Protein AF-A0A1V5X8G9-F1 (afdb_monomer_lite)

Sequence (886 aa):
MPLLCPLPVPSSWVQSHGIITTSDMFFQEHLAWRRLPDGRTIAVTLLYYRRDDAPSDRTTVVTVFDRSFAIERLLALTDLTQEMTTGFLESFDPAIGPGGELVFCTTCDRVFVLDATWERPVASYDPKSGASGCSRLTSFSSGRLVALRGENELCIASASPSTLAAGLPPLVSVVRAYQDKSGQPSLAPFDRGSRGYVGELSTLGDDRILLPLLSWPTKSGASGTVSYCVLDEAGAQVGGLALWRGDDPTLPRRYPHTRCLGHPQLDGWVMRTQGAWYVFDRDGSRAVLRLGMAEDPRFKPLAPFLLFGIGHAGELVLLRPDHHTLLVSEPIAHPQDIEPALIAMAEVYTKSFTLAKKAVDWSGRAFVAKATPIAAVAPPKAEAKPKKTRAPKEATSPATVAASAAPEQGPATTLEALCQRPRDRDLLALLAAELTAKGDPHGRYIDVVCQLERLDLDDPARPALVKQRLSLEEQHLAAWLAQWNTPHDLFRPGDMVGGFPNGVFLNKLPKDVDGLGAQLAKLPIAELHLYGLKIRDLEMVFPMPTFRHVTTLSISGTPSTKLERKLVTRFAEIVPPRLEDLAMRGVIAPGTDLRALLDQATALRSLRLSECDIDDVKLGEMAESPTARRIHGLHLEGNPLRALPALHRWAALQELNLVGCSIDDRVEDSPATEHGLSVLNLGGHGTLGAGGMAWLAATFPRLVSLALPRRLGADAIPALRPFQGTLEKLEADLLFADSVQGLVSDFLPRATRLRELCLGTVTGEVLSAALSAASLTFLDLRGGATDETLQVLASHKGAASLTRVHLTGSFTDAGLDALAHSQRLGRVRDMQLYADTYTEEGVRRLVSCEALASLRRLRLLTSAMADPCRLSVEEKVEVRGRYEPF

Secondary structure (DSSP, 8-state):
--EEEE-PEEHHHHHHH-----TT--TTSSEEEEE-TTS-EEEEEEEEE--TTS--EEEEEEEEE-TTS-EEEEEE-HHHHHHH-SS------PEEPTTS-EEEE-TTS-EEEE-TTSSSEEEEE-GGGTS---SEEEE-TTS-EEEEETTTEEEEES---S-STT----EEEEEEPEE-TTS-EESS---TTEEEEE---EEETTTEEEEEEEEEESSTTPPPEEEEEEE-TTS-EEEE----TTT-TTS-SSS----EEEEGGGTEEEEE-SSEEEEEETTSSSEEEEEETTT-GGGGGGTT-EEEEE-SSS-EEEEEGGGTEEEE-S--SSGGGHHHHHHHHHHHHHHHHHHHHHHSEE-SSSEEE--------------------------------PPPP-PPPPPSSHHHHHHTSTT-HHHHHHHHHHHHHTT-HHHHHHHHHHHHTTS-TT-TTHHHHHHHHHHHHHHHHHHHHHHHT--GGGS-TT--GGGS--EEEESS--S-HHHHHHHHTTS---EEEEES--HHHHHHHTT-GGGGG-SEEEEE--TT--B-HHHHHHHHTT--TT--EEEEES-BPTT---HHHHHH-TT--EEE-TTS---HHHHHHHHTSGGGGG-SEEE-TT------TTGGG-TT--EEE-TT---BTTPPSS-SS-----EEE--SS-B--HHHHHHHHHH-TT-SEEE--TT--TTTGGGGGGGGGT-SEEEETTS-HHHHHHIIIIIGGG-TT--EEEE-S--HHHHHHHHHH---SEEEEEEEE-HHHHHHHHH-GGGGG-SEEEEEE---HHHHHHHHT-SS-TT--EEEEE-SS--HHHHHHHHT-GGGTT--EEEEE-TT-S-GGG----TT-EEEE-----

Radius of gyration: 32.77 Å; chains: 1; bounding box: 84×88×81 Å

Foldseek 3Di:
DKDKFFPADAVVVCVPQNDPPDLPPPQQAEWEKDADPVQKIKIWDWDWDDDPQFDIQIWIKIFIADNVRDGPDIDIPRVVVVVQPPDDFRHWYWAQALLRWTWTAHCQLKIWTDHNVNPDTLDIDHVVVVQARFSDWYAAPNSWIWTHRPQFFTWTAPDRDNDCSVHGGDTDTLDGFDQDPVRDGHPADDDPAKDKGWDDWEDAHHFKIKIKIKIGGNDPDFFIDIWIFIATPSRHTLATAPDDCPPDVQPDSDDDQKDWYHQHLACWIWIDTLFWTFTAHNNNHDTPDIDGCPVDPLLVLCNQWGQHDAGSQGWGWIDRPQANMIITFDHDNYPVVVVVRSSVSSVVVVVVSVVVCVVFPDSVGRTHDDDDDDDDDDDDDDDDDDDDDDDDDDDDDDDDDDDDDDDDDDDPDLLLVCLLAVPDVVSLLVVLVVCVVVVHCLSVLLVLLVVLVVDDPPDPCNVVSVVVNVVSCVPPVVVVCVVLVDDPVQADDPCQRSHFNAEGADADDDPCLVVVLVSSSSTNHQYYAYEADAPVVVVSNLPRPSQLRHQEYAHEHDCRQEQAQVNLLVCLVRHNQNHAYYHYALRYDPPHANLSNLLSNQNYAEDHQENRQDEQVSLQSNLPHLNLCRHQEYHYAQYQYQERPSVVSNQNHAYYHHANYAHALPHDDAQPDAHAYAYYEHEEDDNYEQNVLLRCCRNHLAYQEYEDYLEYDLRNLVSCQSCLDHYQYYHAQSYDANNLVSCLPPRQQSSANHAYYEHHADALVSLLSNLVRYLYQEYAYHHHDELRVLLSCQERQSVQNHQEYEDAYAYELSSLVSNLNGPRNCNHAYYEDHHQHYDPVSVLSNVPGPSPQNYAEYEYAYPHDPDQVPSCNDPRHHYDDDPPRD

pLDDT: mean 75.91, std 18.17, range [22.28, 97.44]

Structure (mmCIF, N/CA/C/O backbone):
data_AF-A0A1V5X8G9-F1
#
_entry.id   AF-A0A1V5X8G9-F1
#
loop_
_atom_site.group_PDB
_atom_site.id
_atom_site.type_symbol
_atom_site.label_atom_id
_atom_site.label_alt_id
_atom_site.label_comp_id
_atom_site.label_asym_id
_atom_site.label_entity_id
_atom_site.label_seq_id
_atom_site.pdbx_PDB_ins_code
_atom_site.Cartn_x
_atom_site.Cartn_y
_atom_site.Cartn_z
_atom_site.occupancy
_atom_site.B_iso_or_equiv
_atom_site.auth_seq_id
_atom_site.auth_comp_id
_atom_site.auth_asym_id
_atom_site.auth_atom_id
_atom_site.pdbx_PDB_model_num
ATOM 1 N N . MET A 1 1 ? 10.030 43.047 -12.756 1.00 67.06 1 MET A N 1
ATOM 2 C CA . MET A 1 1 ? 9.583 42.805 -11.367 1.00 67.06 1 MET A CA 1
ATOM 3 C C . MET A 1 1 ? 9.446 41.312 -11.147 1.00 67.06 1 MET A C 1
ATOM 5 O O . MET A 1 1 ? 9.056 40.645 -12.101 1.00 67.06 1 MET A O 1
ATOM 9 N N . PRO A 1 2 ? 9.700 40.798 -9.930 1.00 76.88 2 PRO A N 1
ATOM 10 C CA . PRO A 1 2 ? 9.493 39.389 -9.611 1.00 76.88 2 PRO A CA 1
ATOM 11 C C . PRO A 1 2 ? 8.052 38.935 -9.869 1.00 76.88 2 PRO A C 1
ATOM 13 O O . PRO A 1 2 ? 7.104 39.646 -9.519 1.00 76.88 2 PRO A O 1
ATOM 16 N N . LEU A 1 3 ? 7.886 37.744 -10.444 1.00 81.44 3 LEU A N 1
ATOM 17 C CA . LEU A 1 3 ? 6.588 37.204 -10.855 1.00 81.44 3 LEU A CA 1
ATOM 18 C C . LEU A 1 3 ? 6.252 35.922 -10.085 1.00 81.44 3 LEU A C 1
ATOM 20 O O . LEU A 1 3 ? 7.107 35.061 -9.895 1.00 81.44 3 LEU A O 1
ATOM 24 N N . LEU A 1 4 ? 4.995 35.783 -9.656 1.00 79.94 4 LEU A N 1
ATOM 25 C CA . LEU A 1 4 ? 4.482 34.574 -9.010 1.00 79.94 4 LEU A CA 1
ATOM 26 C C . LEU A 1 4 ? 3.577 33.813 -9.984 1.00 79.94 4 LEU A C 1
ATOM 28 O O . LEU A 1 4 ? 2.459 34.254 -10.252 1.00 79.94 4 LEU A O 1
ATOM 32 N N . CYS A 1 5 ? 4.042 32.663 -10.461 1.00 75.19 5 CYS A N 1
ATOM 33 C CA . CYS A 1 5 ? 3.315 31.810 -11.396 1.00 75.19 5 CYS A CA 1
ATOM 34 C C . CYS A 1 5 ? 2.768 30.581 -10.652 1.00 75.19 5 CYS A C 1
ATOM 36 O O . CYS A 1 5 ? 3.558 29.840 -10.061 1.00 75.19 5 CYS A O 1
ATOM 38 N N . PRO A 1 6 ? 1.451 30.318 -10.646 1.00 72.75 6 PRO A N 1
ATOM 39 C CA . PRO A 1 6 ? 0.944 29.020 -10.216 1.00 72.75 6 PRO A CA 1
ATOM 40 C C . PRO A 1 6 ? 1.344 27.932 -11.226 1.00 72.75 6 PRO A C 1
ATOM 42 O O . PRO A 1 6 ? 1.477 28.209 -12.416 1.00 72.75 6 PRO A O 1
ATOM 45 N N . LEU A 1 7 ? 1.471 26.690 -10.761 1.00 72.88 7 LEU A N 1
ATOM 46 C CA . LEU A 1 7 ? 1.471 25.480 -11.590 1.00 72.88 7 LEU A CA 1
ATOM 47 C C . LEU A 1 7 ? 0.077 24.837 -11.462 1.00 72.88 7 LEU A C 1
ATOM 49 O O . LEU A 1 7 ? -0.167 24.113 -10.494 1.00 72.88 7 LEU A O 1
ATOM 53 N N . PRO A 1 8 ? -0.887 25.177 -12.340 1.00 69.12 8 PRO A N 1
ATOM 54 C CA . PRO A 1 8 ? -2.271 24.755 -12.177 1.00 69.12 8 PRO A CA 1
ATOM 55 C C . PRO A 1 8 ? -2.512 23.332 -12.690 1.00 69.12 8 PRO A C 1
ATOM 57 O O . PRO A 1 8 ? -1.937 22.900 -13.687 1.00 69.12 8 PRO A O 1
ATOM 60 N N . VAL A 1 9 ? -3.447 22.628 -12.052 1.00 66.19 9 VAL A N 1
ATOM 61 C CA . VAL A 1 9 ? -3.935 21.322 -12.526 1.00 66.19 9 VAL A CA 1
ATOM 62 C C . VAL A 1 9 ? -5.069 21.530 -13.552 1.00 66.19 9 VAL A C 1
ATOM 64 O O . VAL A 1 9 ? -5.910 22.414 -13.333 1.00 66.19 9 VAL A O 1
ATOM 67 N N . PRO A 1 10 ? -5.148 20.739 -14.646 1.00 65.38 10 PRO A N 1
ATOM 68 C CA . PRO A 1 10 ? -6.272 20.780 -15.584 1.00 65.38 10 PRO A CA 1
ATOM 69 C C . PRO A 1 10 ? -7.623 20.530 -14.898 1.00 65.38 10 PRO A C 1
ATOM 71 O O . PRO A 1 10 ? -7.774 19.580 -14.130 1.00 65.38 10 PRO A O 1
ATOM 74 N N . SER A 1 11 ? -8.637 21.345 -15.202 1.00 62.12 11 SER A N 1
ATOM 75 C CA . SER A 1 11 ? -9.974 21.215 -14.597 1.00 62.12 11 SER A CA 1
ATOM 76 C C . SER A 1 11 ? -10.679 19.900 -14.941 1.00 62.12 11 SER A C 1
ATOM 78 O O . SER A 1 11 ? -11.420 19.389 -14.108 1.00 62.12 11 SER A O 1
ATOM 80 N N . SER A 1 12 ? -10.406 19.312 -16.108 1.00 56.28 12 SER A N 1
ATOM 81 C CA . SER A 1 12 ? -10.884 17.974 -16.484 1.00 56.28 12 SER A CA 1
ATOM 82 C C . SER A 1 12 ? -10.376 16.888 -15.529 1.00 56.28 12 SER A C 1
ATOM 84 O O . SER A 1 12 ? -11.156 16.059 -15.062 1.00 56.28 12 SER A O 1
ATOM 86 N N . TRP A 1 13 ? -9.088 16.931 -15.172 1.00 58.41 13 TRP A N 1
ATOM 87 C CA . TRP A 1 13 ? -8.468 16.011 -14.210 1.00 58.41 13 TRP A CA 1
ATOM 88 C C . TRP A 1 13 ? -9.066 16.178 -12.804 1.00 58.41 13 TRP A C 1
ATOM 90 O O . TRP A 1 13 ? -9.413 15.210 -12.130 1.00 58.41 13 TRP A O 1
ATOM 100 N N . VAL A 1 14 ? -9.275 17.436 -12.402 1.00 57.34 14 VAL A N 1
ATOM 101 C CA . VAL A 1 14 ? -9.920 17.817 -11.135 1.00 57.34 14 VAL A CA 1
ATOM 102 C C . VAL A 1 14 ? -11.366 17.324 -11.038 1.00 57.34 14 VAL A C 1
ATOM 104 O O . VAL A 1 14 ? -11.785 16.906 -9.962 1.00 57.34 14 VAL A O 1
ATOM 107 N N . GLN A 1 15 ? -12.127 17.367 -12.134 1.00 54.84 15 GLN A N 1
ATOM 108 C CA . GLN A 1 15 ? -13.530 16.940 -12.173 1.00 54.84 15 GLN A CA 1
ATOM 109 C C . GLN A 1 15 ? -13.700 15.416 -12.214 1.00 54.84 15 GLN A C 1
ATOM 111 O O . GLN A 1 15 ? -14.683 14.913 -11.680 1.00 54.84 15 GLN A O 1
ATOM 116 N N . SER A 1 16 ? -12.757 14.690 -12.820 1.00 50.47 16 SER A N 1
ATOM 117 C CA . SER A 1 16 ? -12.803 13.223 -12.936 1.00 50.47 16 SER A CA 1
ATOM 118 C C . SER A 1 16 ? -12.321 12.498 -11.674 1.00 50.47 16 SER A C 1
ATOM 120 O O . SER A 1 16 ? -12.931 11.506 -11.286 1.00 50.47 16 SER A O 1
ATOM 122 N N . HIS A 1 17 ? -11.279 13.002 -11.004 1.00 48.50 17 HIS A N 1
ATOM 123 C CA . HIS A 1 17 ? -10.657 12.318 -9.857 1.00 48.50 17 HIS A CA 1
ATOM 124 C C . HIS A 1 17 ? -10.921 13.017 -8.507 1.00 48.50 17 HIS A C 1
ATOM 126 O O . HIS A 1 17 ? -10.899 12.384 -7.449 1.00 48.50 17 HIS A O 1
ATOM 132 N N . GLY A 1 18 ? -11.196 14.326 -8.511 1.00 47.38 18 GLY A N 1
ATOM 133 C CA . GLY A 1 18 ? -11.202 15.148 -7.298 1.00 47.38 18 GLY A CA 1
ATOM 134 C C . GLY A 1 18 ? -9.786 15.465 -6.794 1.00 47.38 18 GLY A C 1
ATOM 135 O O . GLY A 1 18 ? -8.809 14.802 -7.136 1.00 47.38 18 GLY A O 1
ATOM 136 N N . ILE A 1 19 ? -9.636 16.513 -5.978 1.00 41.44 19 ILE A N 1
ATOM 137 C CA . ILE A 1 19 ? -8.309 16.954 -5.510 1.00 41.44 19 ILE A CA 1
ATOM 138 C C . ILE A 1 19 ? -8.005 16.390 -4.121 1.00 41.44 19 ILE A C 1
ATOM 140 O O . ILE A 1 19 ? -8.347 16.997 -3.106 1.00 41.44 19 ILE A O 1
ATOM 144 N N . ILE A 1 20 ? -7.256 15.286 -4.088 1.00 41.44 20 ILE A N 1
ATOM 145 C CA . ILE A 1 20 ? -6.489 14.854 -2.910 1.00 41.44 20 ILE A CA 1
ATOM 146 C C . ILE A 1 20 ? -5.007 15.154 -3.162 1.00 41.44 20 ILE A C 1
ATOM 148 O O . ILE A 1 20 ? -4.189 14.279 -3.420 1.00 41.44 20 ILE A O 1
ATOM 152 N N . THR A 1 21 ? -4.651 16.435 -3.082 1.00 39.28 21 THR A N 1
ATOM 153 C CA . THR A 1 21 ? -3.257 16.847 -2.860 1.00 39.28 21 THR A CA 1
ATOM 154 C C . THR A 1 21 ? -2.935 16.566 -1.399 1.00 39.28 21 THR A C 1
ATOM 156 O O . THR A 1 21 ? -3.460 17.250 -0.522 1.00 39.28 21 THR A O 1
ATOM 159 N N . THR A 1 22 ? -2.146 15.543 -1.082 1.00 33.41 22 THR A N 1
ATOM 160 C CA . THR A 1 22 ? -1.663 15.352 0.296 1.00 33.41 22 THR A CA 1
ATOM 161 C C . THR A 1 22 ? -0.616 16.414 0.643 1.00 33.41 22 THR A C 1
ATOM 163 O O . THR A 1 22 ? 0.022 16.992 -0.233 1.00 33.41 22 THR A O 1
ATOM 166 N N . SER A 1 23 ? -0.402 16.664 1.938 1.00 33.16 23 SER A N 1
ATOM 167 C CA . SER A 1 23 ? 0.771 17.418 2.423 1.00 33.16 23 SER A CA 1
ATOM 168 C C . SER A 1 23 ? 2.094 16.676 2.200 1.00 33.16 23 SER A C 1
ATOM 170 O O . SER A 1 23 ? 3.159 17.221 2.468 1.00 33.16 23 SER A O 1
ATOM 172 N N . ASP A 1 24 ? 2.003 15.441 1.713 1.00 29.50 24 ASP A N 1
ATOM 173 C CA . ASP A 1 24 ? 3.062 14.442 1.666 1.00 29.50 24 ASP A CA 1
ATOM 174 C C . ASP A 1 24 ? 3.451 14.138 0.205 1.00 29.50 24 ASP A C 1
ATOM 176 O O . ASP A 1 24 ? 4.032 13.098 -0.093 1.00 29.50 24 ASP A O 1
ATOM 180 N N . MET A 1 25 ? 3.096 15.026 -0.735 1.00 36.12 25 MET A N 1
ATOM 181 C CA . MET A 1 25 ? 3.535 14.921 -2.126 1.00 36.12 25 MET A CA 1
ATOM 182 C C . MET A 1 25 ? 5.029 15.252 -2.229 1.00 36.12 25 MET A C 1
ATOM 184 O O . MET A 1 25 ? 5.435 16.401 -2.051 1.00 36.12 25 MET A O 1
ATOM 188 N N . PHE A 1 26 ? 5.828 14.235 -2.565 1.00 33.53 26 PHE A N 1
ATOM 189 C CA . PHE A 1 26 ? 7.282 14.276 -2.774 1.00 33.53 26 PHE A CA 1
ATOM 190 C C . PHE A 1 26 ? 7.679 15.088 -4.030 1.00 33.53 26 PHE A C 1
ATOM 192 O O . PHE A 1 26 ? 8.326 14.602 -4.954 1.00 33.53 26 PHE A O 1
ATOM 199 N N . PHE A 1 27 ? 7.335 16.376 -4.067 1.00 39.59 27 PHE A N 1
ATOM 200 C CA . PHE A 1 27 ? 7.661 17.311 -5.156 1.00 39.59 27 PHE A CA 1
ATOM 201 C C . PHE A 1 27 ? 9.150 17.705 -5.239 1.00 39.59 27 PHE A C 1
ATOM 203 O O . PHE A 1 27 ? 9.500 18.717 -5.843 1.00 39.59 27 PHE A O 1
ATOM 210 N N . GLN A 1 28 ? 10.034 16.917 -4.629 1.00 38.81 28 GLN A N 1
ATOM 211 C CA . GLN A 1 28 ? 11.476 17.148 -4.609 1.00 38.81 28 GLN A CA 1
ATOM 212 C C . GLN A 1 28 ? 12.224 16.331 -5.680 1.00 38.81 28 GLN A C 1
ATOM 214 O O . GLN A 1 28 ? 13.377 16.649 -5.947 1.00 38.81 28 GLN A O 1
ATOM 219 N N . GLU A 1 29 ? 11.584 15.328 -6.306 1.00 40.12 29 GLU A N 1
ATOM 220 C CA . GLU A 1 29 ? 12.278 14.313 -7.133 1.00 40.12 29 GLU A CA 1
ATOM 221 C C . GLU A 1 29 ? 11.676 14.103 -8.548 1.00 40.12 29 GLU A C 1
ATOM 223 O O . GLU A 1 29 ? 12.280 13.441 -9.395 1.00 40.12 29 GLU A O 1
ATOM 228 N N . HIS A 1 30 ? 10.502 14.679 -8.853 1.00 49.31 30 HIS A N 1
ATOM 229 C CA . HIS A 1 30 ? 9.763 14.436 -10.114 1.00 49.31 30 HIS A CA 1
ATOM 230 C C . HIS A 1 30 ? 9.224 15.715 -10.788 1.00 49.31 30 HIS A C 1
ATOM 232 O O . HIS A 1 30 ? 8.143 15.731 -11.385 1.00 49.31 30 HIS A O 1
ATOM 238 N N . LEU A 1 31 ? 9.969 16.814 -10.651 1.00 62.38 31 LEU A N 1
ATOM 239 C CA . LEU A 1 31 ? 9.673 18.108 -11.265 1.00 62.38 31 LEU A CA 1
ATOM 240 C C . LEU A 1 31 ? 10.880 18.546 -12.112 1.00 62.38 31 LEU A C 1
ATOM 242 O O . LEU A 1 31 ? 11.967 18.789 -11.577 1.00 62.38 31 LEU A O 1
ATOM 246 N N . ALA A 1 32 ? 10.685 18.679 -13.423 1.00 69.50 32 ALA A N 1
ATOM 247 C CA . ALA A 1 32 ? 11.736 19.066 -14.365 1.00 69.50 32 ALA A CA 1
ATOM 248 C C . ALA A 1 32 ? 11.515 20.462 -14.948 1.00 69.50 32 ALA A C 1
ATOM 250 O O . ALA A 1 32 ? 10.378 20.915 -15.104 1.00 69.50 32 ALA A O 1
ATOM 251 N N . TRP A 1 33 ? 12.613 21.112 -15.328 1.00 79.44 33 TRP A N 1
ATOM 252 C CA . TRP A 1 33 ? 12.624 22.424 -15.968 1.00 79.44 33 TRP A CA 1
ATOM 253 C C . TRP A 1 33 ? 13.515 22.394 -17.209 1.00 79.44 33 TRP A C 1
ATOM 255 O O . TRP A 1 33 ? 14.662 21.942 -17.131 1.00 79.44 33 TRP A O 1
ATOM 265 N N . ARG A 1 34 ? 13.012 22.883 -18.351 1.00 81.81 34 ARG A N 1
ATOM 266 C CA . ARG A 1 34 ? 13.789 22.984 -19.599 1.00 81.81 34 ARG A CA 1
ATOM 267 C C . ARG A 1 34 ? 13.443 24.231 -20.405 1.00 81.81 34 ARG A C 1
ATOM 269 O O . ARG A 1 34 ? 12.285 24.469 -20.737 1.00 81.81 34 ARG A O 1
ATOM 276 N N . ARG A 1 35 ? 14.478 24.993 -20.765 1.00 81.56 35 ARG A N 1
ATOM 277 C CA . ARG A 1 35 ? 14.426 26.107 -21.723 1.00 81.56 35 ARG A CA 1
ATOM 278 C C . ARG A 1 35 ? 14.469 25.565 -23.149 1.00 81.56 35 ARG A C 1
ATOM 280 O O . ARG A 1 35 ? 15.294 24.704 -23.440 1.00 81.56 35 ARG A O 1
ATOM 287 N N . LEU A 1 36 ? 13.631 26.102 -24.029 1.00 78.94 36 LEU A N 1
ATOM 288 C CA . LEU A 1 36 ? 13.583 25.732 -25.443 1.00 78.94 36 LEU A CA 1
ATOM 289 C C . LEU A 1 36 ? 14.427 26.690 -26.307 1.00 78.94 36 LEU A C 1
ATOM 291 O O . LEU A 1 36 ? 14.636 27.843 -25.909 1.00 78.94 36 LEU A O 1
ATOM 295 N N . PRO A 1 37 ? 14.883 26.268 -27.505 1.00 74.31 37 PRO A N 1
ATOM 296 C CA . PRO A 1 37 ? 15.624 27.135 -28.429 1.00 74.31 37 PRO A CA 1
ATOM 297 C C . PRO A 1 37 ? 14.846 28.386 -28.873 1.00 74.31 37 PRO A C 1
ATOM 299 O O . PRO A 1 37 ? 15.439 29.437 -29.100 1.00 74.31 37 PRO A O 1
ATOM 302 N N . ASP A 1 38 ? 13.513 28.304 -28.945 1.00 78.75 38 ASP A N 1
ATOM 303 C CA . ASP A 1 38 ? 12.629 29.437 -29.262 1.00 78.75 38 ASP A CA 1
ATOM 304 C C . ASP A 1 38 ? 12.422 30.421 -28.086 1.00 78.75 38 ASP A C 1
ATOM 306 O O . ASP A 1 38 ? 11.800 31.476 -28.245 1.00 78.75 38 ASP A O 1
ATOM 310 N N . GLY A 1 39 ? 12.972 30.112 -26.911 1.00 78.38 39 GLY A N 1
ATOM 311 C CA . GLY A 1 39 ? 12.902 30.919 -25.696 1.00 78.38 39 GLY A CA 1
ATOM 312 C C . GLY A 1 39 ? 11.636 30.761 -24.855 1.00 78.38 39 GLY A C 1
ATOM 313 O O . GLY A 1 39 ? 11.553 31.379 -23.794 1.00 78.38 39 GLY A O 1
ATOM 314 N N . ARG A 1 40 ? 10.682 29.919 -25.263 1.00 85.19 40 ARG A N 1
ATOM 315 C CA . ARG A 1 40 ? 9.674 29.379 -24.340 1.00 85.19 40 ARG A CA 1
ATOM 316 C C . ARG A 1 40 ? 10.348 28.430 -23.344 1.00 85.19 40 ARG A C 1
ATOM 318 O O . ARG A 1 40 ? 11.489 27.997 -23.532 1.00 85.19 40 ARG A O 1
ATOM 325 N N . THR A 1 41 ? 9.652 28.108 -22.262 1.00 84.88 41 THR A N 1
ATOM 326 C CA . THR A 1 41 ? 10.191 27.257 -21.192 1.00 84.88 41 THR A CA 1
ATOM 327 C C . THR A 1 41 ? 9.129 26.285 -20.695 1.00 84.88 41 THR A C 1
ATOM 329 O O . THR A 1 41 ? 7.965 26.658 -20.578 1.00 84.88 41 THR A O 1
ATOM 332 N N . ILE A 1 42 ? 9.500 25.040 -20.399 1.00 83.50 42 ILE A N 1
ATOM 333 C CA . ILE A 1 42 ? 8.569 24.025 -19.890 1.00 83.50 42 ILE A CA 1
ATOM 334 C C . ILE A 1 42 ? 8.879 23.645 -18.441 1.00 83.50 42 ILE A C 1
ATOM 336 O O . ILE A 1 42 ? 10.042 23.494 -18.053 1.00 83.50 42 ILE A O 1
ATOM 340 N N . ALA A 1 43 ? 7.815 23.438 -17.664 1.00 81.25 43 ALA A N 1
ATOM 341 C CA . ALA A 1 43 ? 7.851 22.747 -16.381 1.00 81.25 43 ALA A CA 1
ATOM 342 C C . ALA A 1 43 ? 7.077 21.429 -16.503 1.00 81.25 43 ALA A C 1
ATOM 344 O O . ALA A 1 43 ? 5.875 21.432 -16.788 1.00 81.25 43 ALA A O 1
ATOM 345 N N . VAL A 1 44 ? 7.755 20.306 -16.276 1.00 75.94 44 VAL A N 1
ATOM 346 C CA . VAL A 1 44 ? 7.150 18.968 -16.323 1.00 75.94 44 VAL A CA 1
ATOM 347 C C . VAL A 1 44 ? 6.909 18.491 -14.898 1.00 75.94 44 VAL A C 1
ATOM 349 O O . VAL A 1 44 ? 7.839 18.444 -14.098 1.00 75.94 44 VAL A O 1
ATOM 352 N N . THR A 1 45 ? 5.653 18.182 -14.585 1.00 73.31 45 THR A N 1
ATOM 353 C CA . THR A 1 45 ? 5.128 17.977 -13.230 1.00 73.31 45 THR A CA 1
ATOM 354 C C . THR A 1 45 ? 4.458 16.614 -13.134 1.00 73.31 45 THR A C 1
ATOM 356 O O . THR A 1 45 ? 3.378 16.434 -13.693 1.00 73.31 45 THR A O 1
ATOM 359 N N . LEU A 1 46 ? 5.042 15.659 -12.408 1.00 67.31 46 LEU A N 1
ATOM 360 C CA . LEU A 1 46 ? 4.344 14.406 -12.117 1.00 67.31 46 LEU A CA 1
ATOM 361 C C . LEU A 1 46 ? 3.313 14.626 -10.999 1.00 67.31 46 LEU A C 1
ATOM 363 O O . LEU A 1 46 ? 3.669 14.876 -9.846 1.00 67.31 46 LEU A O 1
ATOM 367 N N . LEU A 1 47 ? 2.026 14.545 -11.340 1.00 63.62 47 LEU A N 1
ATOM 368 C CA . LEU A 1 47 ? 0.939 14.548 -10.366 1.00 63.62 47 LEU A CA 1
ATOM 369 C C . LEU A 1 47 ? 0.653 13.124 -9.895 1.00 63.62 47 LEU A C 1
ATOM 371 O O . LEU A 1 47 ? 0.548 12.204 -10.705 1.00 63.62 47 LEU A O 1
ATOM 375 N N . TYR A 1 48 ? 0.469 12.982 -8.584 1.00 56.94 48 TYR A N 1
ATOM 376 C CA . TYR A 1 48 ? -0.012 11.769 -7.934 1.00 56.94 48 TYR A CA 1
ATOM 377 C C . TYR A 1 48 ? -1.397 12.040 -7.362 1.00 56.94 48 TYR A C 1
ATOM 379 O O . TYR A 1 48 ? -1.590 13.020 -6.640 1.00 56.94 48 TYR A O 1
ATOM 387 N N . TYR A 1 49 ? -2.333 11.143 -7.636 1.00 53.72 49 TYR A N 1
ATOM 388 C CA . TYR A 1 49 ? -3.609 11.066 -6.948 1.00 53.72 49 TYR A CA 1
ATOM 389 C C . TYR A 1 49 ? -3.614 9.796 -6.097 1.00 53.72 49 TYR A C 1
ATOM 391 O O . TYR A 1 49 ? -3.447 8.693 -6.609 1.00 53.72 49 TYR A O 1
ATOM 399 N N . ARG A 1 50 ? -3.771 9.951 -4.780 1.00 41.81 50 ARG A N 1
ATOM 400 C CA . ARG A 1 50 ? -4.035 8.839 -3.863 1.00 41.81 50 ARG A CA 1
ATOM 401 C C . ARG A 1 50 ? -5.467 8.986 -3.368 1.00 41.81 50 ARG A C 1
ATOM 403 O O . ARG A 1 50 ? -5.748 9.871 -2.562 1.00 41.81 50 ARG A O 1
ATOM 410 N N . ARG A 1 51 ? -6.342 8.103 -3.841 1.00 44.81 51 ARG A N 1
ATOM 411 C CA . ARG A 1 51 ? -7.576 7.753 -3.134 1.00 44.81 51 ARG A CA 1
ATOM 412 C C . ARG A 1 51 ? -7.190 6.898 -1.928 1.00 44.81 51 ARG A C 1
ATOM 414 O O . ARG A 1 51 ? -6.200 6.168 -2.007 1.00 44.81 51 ARG A O 1
ATOM 421 N N . ASP A 1 52 ? -7.941 6.986 -0.838 1.00 37.81 52 ASP A N 1
ATOM 422 C CA . ASP A 1 52 ? -7.726 6.065 0.276 1.00 37.81 52 ASP A CA 1
ATOM 423 C C . ASP A 1 52 ? -7.915 4.615 -0.219 1.00 37.81 52 ASP A C 1
ATOM 425 O O . ASP A 1 52 ? -8.800 4.328 -1.030 1.00 37.81 52 ASP A O 1
ATOM 429 N N . ASP A 1 53 ? -6.977 3.761 0.194 1.00 36.81 53 ASP A N 1
ATOM 430 C CA . ASP A 1 53 ? -6.831 2.332 -0.121 1.00 36.81 53 ASP A CA 1
ATOM 431 C C . ASP A 1 53 ? -6.642 1.960 -1.625 1.00 36.81 53 ASP A C 1
ATOM 433 O O . ASP A 1 53 ? -6.715 0.793 -2.001 1.00 36.81 53 ASP A O 1
ATOM 437 N N . ALA A 1 54 ? -6.387 2.917 -2.531 1.00 37.88 54 ALA A N 1
ATOM 438 C CA . ALA A 1 54 ? -6.161 2.641 -3.964 1.00 37.88 54 ALA A CA 1
ATOM 439 C C . ALA A 1 54 ? -4.681 2.786 -4.393 1.00 37.88 54 ALA A C 1
ATOM 441 O O . ALA A 1 54 ? -3.941 3.584 -3.798 1.00 37.88 54 ALA A O 1
ATOM 442 N N . PRO A 1 55 ? -4.228 2.095 -5.466 1.00 40.38 55 PRO A N 1
ATOM 443 C CA . PRO A 1 55 ? -2.959 2.426 -6.116 1.00 40.38 55 PRO A CA 1
ATOM 444 C C . PRO A 1 55 ? -2.964 3.889 -6.584 1.00 40.38 55 PRO A C 1
ATOM 446 O O . PRO A 1 55 ? -4.004 4.448 -6.923 1.00 40.38 55 PRO A O 1
ATOM 449 N N . SER A 1 56 ? -1.795 4.535 -6.577 1.00 50.59 56 SER A N 1
ATOM 450 C CA . SER A 1 56 ? -1.706 5.954 -6.931 1.00 50.59 56 SER A CA 1
ATOM 451 C C . SER A 1 56 ? -1.830 6.157 -8.441 1.00 50.59 56 SER A C 1
ATOM 453 O O . SER A 1 56 ? -0.887 5.810 -9.161 1.00 50.59 56 SER A O 1
ATOM 455 N N . ASP A 1 57 ? -2.906 6.788 -8.907 1.00 55.66 57 ASP A N 1
ATOM 456 C CA . ASP A 1 57 ? -2.975 7.283 -10.282 1.00 55.66 57 ASP A CA 1
ATOM 457 C C . ASP A 1 57 ? -1.897 8.350 -10.496 1.00 55.66 57 ASP A C 1
ATOM 459 O O . ASP A 1 57 ? -1.659 9.218 -9.644 1.00 55.66 57 ASP A O 1
ATOM 463 N N . ARG A 1 58 ? -1.217 8.276 -11.640 1.00 65.44 58 ARG A N 1
ATOM 464 C CA . ARG A 1 58 ? -0.106 9.161 -12.004 1.00 65.44 58 ARG A CA 1
ATOM 465 C C . ARG A 1 58 ? -0.417 9.862 -13.316 1.00 65.44 58 ARG A C 1
ATOM 467 O O . ARG A 1 58 ? -0.928 9.250 -14.248 1.00 65.44 58 ARG A O 1
ATOM 474 N N . THR A 1 59 ? -0.097 11.147 -13.414 1.00 69.69 59 THR A N 1
ATOM 475 C CA . THR A 1 59 ? -0.187 11.887 -14.681 1.00 69.69 59 THR A CA 1
ATOM 476 C C . THR A 1 59 ? 0.876 12.969 -14.748 1.00 69.69 59 THR A C 1
ATOM 478 O O . THR A 1 59 ? 0.927 13.876 -13.917 1.00 69.69 59 THR A O 1
ATOM 481 N N . THR A 1 60 ? 1.718 12.881 -15.771 1.00 73.38 60 THR A N 1
ATOM 482 C CA . THR A 1 60 ? 2.693 13.905 -16.129 1.00 73.38 60 THR A CA 1
ATOM 483 C C . THR A 1 60 ? 1.977 15.077 -16.789 1.00 73.38 60 THR A C 1
ATOM 485 O O . THR A 1 60 ? 1.418 14.951 -17.879 1.00 73.38 60 THR A O 1
ATOM 488 N N . VAL A 1 61 ? 2.006 16.233 -16.131 1.00 75.69 61 VAL A N 1
ATOM 489 C CA . VAL A 1 61 ? 1.500 17.504 -16.654 1.00 75.69 61 VAL A CA 1
ATOM 490 C C . VAL A 1 61 ? 2.663 18.334 -17.187 1.00 75.69 61 VAL A C 1
ATOM 492 O O . VAL A 1 61 ? 3.611 18.622 -16.456 1.00 75.69 61 VAL A O 1
ATOM 495 N N . VAL A 1 62 ? 2.587 18.756 -18.449 1.00 79.75 62 VAL A N 1
ATOM 496 C CA . VAL A 1 62 ? 3.558 19.674 -19.062 1.00 79.75 62 VAL A CA 1
ATOM 497 C C . VAL A 1 62 ? 2.940 21.068 -19.102 1.00 79.75 62 VAL A C 1
ATOM 499 O O . VAL A 1 62 ? 1.983 21.314 -19.838 1.00 79.75 62 VAL A O 1
ATOM 502 N N . THR A 1 63 ? 3.483 21.982 -18.297 1.00 82.56 63 THR A N 1
ATOM 503 C CA . THR A 1 63 ? 3.118 23.406 -18.316 1.00 82.56 63 THR A CA 1
ATOM 504 C C . THR A 1 63 ? 4.095 24.150 -19.214 1.00 82.56 63 THR A C 1
ATOM 506 O O . THR A 1 63 ? 5.306 24.079 -18.999 1.00 82.56 63 THR A O 1
ATOM 509 N N . VAL A 1 64 ? 3.573 24.857 -20.212 1.00 83.94 64 VAL A N 1
ATOM 510 C CA . VAL A 1 64 ? 4.350 25.604 -21.204 1.00 83.94 64 VAL A CA 1
ATOM 511 C C . VAL A 1 64 ? 4.238 27.088 -20.891 1.00 83.94 64 VAL A C 1
ATOM 513 O O . VAL A 1 64 ? 3.136 27.636 -20.842 1.00 83.94 64 VAL A O 1
ATOM 516 N N . PHE A 1 65 ? 5.382 27.726 -20.686 1.00 85.00 65 PHE A N 1
ATOM 517 C CA . PHE A 1 65 ? 5.513 29.144 -20.396 1.00 85.00 65 PHE A CA 1
ATOM 518 C C . PHE A 1 65 ? 6.091 29.886 -21.598 1.00 85.00 65 PHE A C 1
ATOM 520 O O . PHE A 1 65 ? 7.079 29.444 -22.194 1.00 85.00 65 PHE A O 1
ATOM 527 N N . ASP A 1 66 ? 5.510 31.038 -21.921 1.00 85.56 66 ASP A N 1
ATOM 528 C CA . ASP A 1 66 ? 6.090 31.959 -22.892 1.00 85.56 66 ASP A CA 1
ATOM 529 C C . ASP A 1 66 ? 7.323 32.691 -22.315 1.00 85.56 66 ASP A C 1
ATOM 531 O O . ASP A 1 66 ? 7.715 32.506 -21.158 1.00 85.56 66 ASP A O 1
ATOM 535 N N . ARG A 1 67 ? 7.937 33.572 -23.115 1.00 85.19 67 ARG A N 1
ATOM 536 C CA . ARG A 1 67 ? 9.089 34.396 -22.693 1.00 85.19 67 ARG A CA 1
ATOM 537 C C . ARG A 1 67 ? 8.776 35.392 -21.560 1.00 85.19 67 ARG A C 1
ATOM 539 O O . ARG A 1 67 ? 9.700 36.010 -21.043 1.00 85.19 67 ARG A O 1
ATOM 546 N N . SER A 1 68 ? 7.507 35.583 -21.196 1.00 81.88 68 SER A N 1
ATOM 547 C CA . SER A 1 68 ? 7.054 36.430 -20.083 1.00 81.88 68 SER A CA 1
ATOM 548 C C . SER A 1 68 ? 6.618 35.629 -18.849 1.00 81.88 68 SER A C 1
ATOM 550 O O . SER A 1 68 ? 6.182 36.219 -17.860 1.00 81.88 68 SER A O 1
ATOM 552 N N . PHE A 1 69 ? 6.766 34.297 -18.891 1.00 81.75 69 PHE A N 1
ATOM 553 C CA . PHE A 1 69 ? 6.258 33.344 -17.901 1.00 81.75 69 PHE A CA 1
ATOM 554 C C . PHE A 1 69 ? 4.721 33.351 -17.758 1.00 81.75 69 PHE A C 1
ATOM 556 O O . PHE A 1 69 ? 4.175 32.897 -16.748 1.00 81.75 69 PHE A O 1
ATOM 563 N N . ALA A 1 70 ? 3.999 33.793 -18.790 1.00 81.00 70 ALA A N 1
ATOM 564 C CA . ALA A 1 70 ? 2.579 33.497 -18.932 1.00 81.00 70 ALA A CA 1
ATOM 565 C C . ALA A 1 70 ? 2.400 32.038 -19.386 1.00 81.00 70 ALA A C 1
ATOM 567 O O . ALA A 1 70 ? 3.193 31.521 -20.172 1.00 81.00 70 ALA A O 1
ATOM 568 N N . ILE A 1 71 ? 1.357 31.362 -18.895 1.00 82.00 71 ILE A N 1
ATOM 569 C CA . ILE A 1 71 ? 1.045 29.989 -19.315 1.00 82.00 71 ILE A CA 1
ATOM 570 C C . ILE A 1 71 ? 0.443 30.041 -20.722 1.00 82.00 71 ILE A C 1
ATOM 572 O O . ILE A 1 71 ? -0.683 30.499 -20.906 1.00 82.00 71 ILE A O 1
ATOM 576 N N . GLU A 1 72 ? 1.204 29.557 -21.698 1.00 82.12 72 GLU A N 1
ATOM 577 C CA . GLU A 1 72 ? 0.810 29.448 -23.104 1.00 82.12 72 GLU A CA 1
ATOM 578 C C . GLU A 1 72 ? -0.073 28.213 -23.333 1.00 82.12 72 GLU A C 1
ATOM 580 O O . GLU A 1 72 ? -1.056 28.264 -24.073 1.00 82.12 72 GLU A O 1
ATOM 585 N N . ARG A 1 73 ? 0.276 27.089 -22.691 1.00 80.88 73 ARG A N 1
ATOM 586 C CA . ARG A 1 73 ? -0.349 25.777 -22.914 1.00 80.88 73 ARG A CA 1
ATOM 587 C C . ARG A 1 73 ? -0.149 24.859 -21.705 1.00 80.88 73 ARG A C 1
ATOM 589 O O . ARG A 1 73 ? 0.821 24.991 -20.961 1.00 80.88 73 ARG A O 1
ATOM 596 N N . LEU A 1 74 ? -1.077 23.926 -21.511 1.00 79.38 74 LEU A N 1
ATOM 597 C CA . LEU A 1 74 ? -1.072 22.950 -20.420 1.00 79.38 74 LEU A CA 1
ATOM 598 C C . LEU A 1 74 ? -1.510 21.594 -20.985 1.00 79.38 74 LEU A C 1
ATOM 600 O O . LEU A 1 74 ? -2.613 21.488 -21.518 1.00 79.38 74 LEU A O 1
ATOM 604 N N . LEU A 1 75 ? -0.649 20.582 -20.889 1.00 77.50 75 LEU A N 1
ATOM 605 C CA . LEU A 1 75 ? -0.897 19.224 -21.386 1.00 77.50 75 LEU A CA 1
ATOM 606 C C . LEU A 1 75 ? -0.931 18.229 -20.225 1.00 77.50 75 LEU A C 1
ATOM 608 O O . LEU A 1 75 ? -0.174 18.385 -19.270 1.00 77.50 75 LEU A O 1
ATOM 612 N N . ALA A 1 76 ? -1.752 17.187 -20.336 1.00 75.62 76 ALA A N 1
ATOM 613 C CA . ALA A 1 76 ? -1.739 16.023 -19.453 1.00 75.62 76 ALA A CA 1
ATOM 614 C C . ALA A 1 76 ? -1.433 14.777 -20.292 1.00 75.62 76 ALA A C 1
ATOM 616 O O . ALA A 1 76 ? -2.142 14.495 -21.253 1.00 75.62 76 ALA A O 1
ATOM 617 N N . LEU A 1 77 ? -0.365 14.061 -19.945 1.00 72.19 77 LEU A N 1
ATOM 618 C CA . LEU A 1 77 ? 0.156 12.917 -20.698 1.00 72.19 77 LEU A CA 1
ATOM 619 C C . LEU A 1 77 ? -0.188 11.598 -19.986 1.00 72.19 77 LEU A C 1
ATOM 621 O O . LEU A 1 77 ? 0.702 10.793 -19.718 1.00 72.19 77 LEU A O 1
ATOM 625 N N . THR A 1 78 ? -1.451 11.413 -19.592 1.00 68.44 78 THR A N 1
ATOM 626 C CA . THR A 1 78 ? -1.904 10.306 -18.726 1.00 68.44 78 THR A CA 1
ATOM 627 C C . THR A 1 78 ? -1.506 8.931 -19.266 1.00 68.44 78 THR A C 1
ATOM 629 O O . THR A 1 78 ? -0.813 8.194 -18.569 1.00 68.44 78 THR A O 1
ATOM 632 N N . ASP A 1 79 ? -1.837 8.631 -20.520 1.00 63.03 79 ASP A N 1
ATOM 633 C CA . ASP A 1 79 ? -1.596 7.320 -21.141 1.00 63.03 79 ASP A CA 1
ATOM 634 C C . ASP A 1 79 ? -0.089 7.007 -21.220 1.00 63.03 79 ASP A C 1
ATOM 636 O O . ASP A 1 79 ? 0.379 5.968 -20.755 1.00 63.03 79 ASP A O 1
ATOM 640 N N . LEU A 1 80 ? 0.708 7.978 -21.686 1.00 63.56 80 LEU A N 1
ATOM 641 C CA . LEU A 1 80 ? 2.173 7.895 -21.697 1.00 63.56 80 LEU A CA 1
ATOM 642 C C . LEU A 1 80 ? 2.741 7.746 -20.273 1.00 63.56 80 LEU A C 1
ATOM 644 O O . LEU A 1 80 ? 3.755 7.087 -20.066 1.00 63.56 80 LEU A O 1
ATOM 648 N N . THR A 1 81 ? 2.095 8.342 -19.266 1.00 63.06 81 THR A N 1
ATOM 649 C CA . THR A 1 81 ? 2.498 8.180 -17.862 1.00 63.06 81 THR A CA 1
ATOM 650 C C . THR A 1 81 ? 2.278 6.746 -17.398 1.00 63.06 81 THR A C 1
ATOM 652 O O . THR A 1 81 ? 3.142 6.213 -16.708 1.00 63.06 81 THR A O 1
ATOM 655 N N . GLN A 1 82 ? 1.196 6.081 -17.808 1.00 63.25 82 GLN A N 1
ATOM 656 C CA . GLN A 1 82 ? 0.987 4.658 -17.522 1.00 63.25 82 GLN A CA 1
ATOM 657 C C . GLN A 1 82 ? 2.058 3.788 -18.206 1.00 63.25 82 GLN A C 1
ATOM 659 O O . GLN A 1 82 ? 2.710 2.995 -17.526 1.00 63.25 82 GLN A O 1
ATOM 664 N N . GLU A 1 83 ? 2.359 4.014 -19.492 1.00 58.56 83 GLU A N 1
ATOM 665 C CA . GLU A 1 83 ? 3.452 3.304 -20.191 1.00 58.56 83 GLU A CA 1
ATOM 666 C C . GLU A 1 83 ? 4.831 3.505 -19.532 1.00 58.56 83 GLU A C 1
ATOM 668 O O . GLU A 1 83 ? 5.640 2.573 -19.474 1.00 58.56 83 GLU A O 1
ATOM 673 N N . MET A 1 84 ? 5.101 4.702 -18.999 1.00 56.09 84 MET A N 1
ATOM 674 C CA . MET A 1 84 ? 6.355 5.024 -18.310 1.00 56.09 84 MET A CA 1
ATOM 675 C C . MET A 1 84 ? 6.448 4.477 -16.872 1.00 56.09 84 MET A C 1
ATOM 677 O O . MET A 1 84 ? 7.553 4.425 -16.333 1.00 56.09 84 MET A O 1
ATOM 681 N N . THR A 1 85 ? 5.336 4.095 -16.226 1.00 50.69 85 THR A N 1
ATOM 682 C CA . THR A 1 85 ? 5.263 3.845 -14.764 1.00 50.69 85 THR A CA 1
ATOM 683 C C . THR A 1 85 ? 5.160 2.373 -14.347 1.00 50.69 85 THR A C 1
ATOM 685 O O . THR A 1 85 ? 4.875 2.094 -13.183 1.00 50.69 85 THR A O 1
ATOM 688 N N . THR A 1 86 ? 5.478 1.420 -15.229 1.00 47.09 86 THR A N 1
ATOM 689 C CA . THR A 1 86 ? 5.457 -0.037 -14.946 1.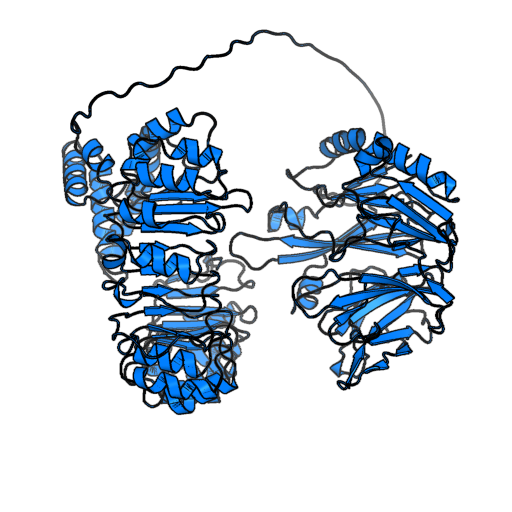00 47.09 86 THR A CA 1
ATOM 690 C C . THR A 1 86 ? 6.508 -0.528 -13.925 1.00 47.09 86 THR A C 1
ATOM 692 O O . THR A 1 86 ? 6.647 -1.728 -13.694 1.00 47.09 86 THR A O 1
ATOM 695 N N . GLY A 1 87 ? 7.208 0.393 -13.253 1.00 42.50 87 GLY A N 1
ATOM 696 C CA . GLY A 1 87 ? 8.096 0.152 -12.118 1.00 42.50 87 GLY A CA 1
ATOM 697 C C . GLY A 1 87 ? 8.186 1.366 -11.179 1.00 42.50 87 GLY A C 1
ATOM 698 O O . GLY A 1 87 ? 7.496 2.378 -11.347 1.00 42.50 87 GLY A O 1
ATOM 699 N N . PHE A 1 88 ? 9.059 1.287 -10.171 1.00 34.72 88 PHE A N 1
ATOM 700 C CA . PHE A 1 88 ? 9.457 2.472 -9.402 1.00 34.72 88 PHE A CA 1
ATOM 701 C C . PHE A 1 88 ? 10.217 3.438 -10.320 1.00 34.72 88 PHE A C 1
ATOM 703 O O . PHE A 1 88 ? 11.101 3.007 -11.053 1.00 34.72 88 PHE A O 1
ATOM 710 N N . LEU A 1 89 ? 9.870 4.725 -10.292 1.00 41.38 89 LEU A N 1
ATOM 711 C CA . LEU A 1 89 ? 10.512 5.788 -11.073 1.00 41.38 89 LEU A CA 1
ATOM 712 C C . LEU A 1 89 ? 11.291 6.697 -10.130 1.00 41.38 89 LEU A C 1
ATOM 714 O O . LEU A 1 89 ? 10.692 7.309 -9.251 1.00 41.38 89 LEU A O 1
ATOM 718 N N . GLU A 1 90 ? 12.603 6.797 -10.328 1.00 41.62 90 GLU A N 1
ATOM 719 C CA . GLU A 1 90 ? 13.494 7.531 -9.415 1.00 41.62 90 GLU A CA 1
ATOM 720 C C . GLU A 1 90 ? 13.897 8.924 -9.933 1.00 41.62 90 GLU A C 1
ATOM 722 O O . GLU A 1 90 ? 14.408 9.738 -9.170 1.00 41.62 90 GLU A O 1
ATOM 727 N N . SER A 1 91 ? 13.621 9.255 -11.201 1.00 48.16 91 SER A N 1
ATOM 728 C CA . SER A 1 91 ? 13.773 10.623 -11.720 1.00 48.16 91 SER A CA 1
ATOM 729 C C . SER A 1 91 ? 12.890 10.889 -12.939 1.00 48.16 91 SER A C 1
ATOM 731 O O . SER A 1 91 ? 12.891 10.101 -13.882 1.00 48.16 91 SER A O 1
ATOM 733 N N . PHE A 1 92 ? 12.208 12.037 -12.952 1.00 55.28 92 PHE A N 1
ATOM 734 C CA . PHE A 1 92 ? 11.577 12.608 -14.148 1.00 55.28 92 PHE A CA 1
ATOM 735 C C . PHE A 1 92 ? 12.376 13.848 -14.555 1.00 55.28 92 PHE A C 1
ATOM 737 O O . PHE A 1 92 ? 12.200 14.908 -13.961 1.00 55.28 92 PHE A O 1
ATOM 744 N N . ASP A 1 93 ? 13.258 13.713 -15.545 1.00 64.75 93 ASP A N 1
ATOM 745 C CA . ASP A 1 93 ? 14.038 14.826 -16.094 1.00 64.75 93 ASP A CA 1
ATOM 746 C C . ASP A 1 93 ? 14.265 14.587 -17.603 1.00 64.75 93 ASP A C 1
ATOM 748 O O . ASP A 1 93 ? 15.037 13.700 -17.965 1.00 64.75 93 ASP A O 1
ATOM 752 N N . PRO A 1 94 ? 13.530 15.272 -18.503 1.00 77.25 94 PRO A N 1
ATOM 753 C CA . PRO A 1 94 ? 13.587 15.009 -19.935 1.00 77.25 94 PRO A CA 1
ATOM 754 C C . PRO A 1 94 ? 14.659 15.852 -20.633 1.00 77.25 94 PRO A C 1
ATOM 756 O O . PRO A 1 94 ? 14.962 16.977 -20.233 1.00 77.25 94 PRO A O 1
ATOM 759 N N . ALA A 1 95 ? 15.196 15.348 -21.738 1.00 82.94 95 ALA A N 1
ATOM 760 C CA . ALA A 1 95 ? 16.034 16.139 -22.634 1.00 82.94 95 ALA A CA 1
ATOM 761 C C . ALA A 1 95 ? 15.178 16.891 -23.668 1.00 82.94 95 ALA A C 1
ATOM 763 O O . ALA A 1 95 ? 14.080 16.450 -24.018 1.00 82.94 95 ALA A O 1
ATOM 764 N N . ILE A 1 96 ? 15.702 18.008 -24.179 1.00 86.50 96 ILE A N 1
ATOM 765 C CA . ILE A 1 96 ? 15.152 18.683 -25.359 1.00 86.50 96 ILE A CA 1
ATOM 766 C C . ILE A 1 96 ? 15.950 18.228 -26.577 1.00 86.50 96 ILE A C 1
ATOM 768 O O . ILE A 1 96 ? 17.175 18.353 -26.604 1.00 86.50 96 ILE A O 1
ATOM 772 N N . GLY A 1 97 ? 15.253 17.684 -27.571 1.00 84.38 97 GLY A N 1
ATOM 773 C CA . GLY A 1 97 ? 15.842 17.301 -28.845 1.00 84.38 97 GLY A CA 1
ATOM 774 C C . GLY A 1 97 ? 16.225 18.516 -29.701 1.00 84.38 97 GLY A C 1
ATOM 775 O O . GLY A 1 97 ? 15.664 19.601 -29.533 1.00 84.38 97 GLY A O 1
ATOM 776 N N . PRO A 1 98 ? 17.161 18.354 -30.650 1.00 80.38 98 PRO A N 1
ATOM 777 C CA . PRO A 1 98 ? 17.607 19.426 -31.543 1.00 80.38 98 PRO A CA 1
ATOM 778 C C . PRO A 1 98 ? 16.498 19.983 -32.458 1.00 80.38 98 PRO A C 1
ATOM 780 O O . PRO A 1 98 ? 16.611 21.121 -32.909 1.00 80.38 98 PRO A O 1
ATOM 783 N N . GLY A 1 99 ? 15.417 19.231 -32.702 1.00 79.94 99 GLY A N 1
ATOM 784 C CA . GLY A 1 99 ? 14.213 19.697 -33.400 1.00 79.94 99 GLY A CA 1
ATOM 785 C C . GLY A 1 99 ? 13.132 20.275 -32.473 1.00 79.94 99 GLY A C 1
ATOM 786 O O . GLY A 1 99 ? 12.054 20.629 -32.946 1.00 79.94 99 GLY A O 1
ATOM 787 N N . GLY A 1 100 ? 13.389 20.369 -31.162 1.00 83.00 100 GLY A N 1
ATOM 788 C CA . GLY A 1 100 ? 12.406 20.755 -30.141 1.00 83.00 100 GLY A CA 1
ATOM 789 C C . GLY A 1 100 ? 11.583 19.590 -29.577 1.00 83.00 100 GLY A C 1
ATOM 790 O O . GLY A 1 100 ? 10.614 19.825 -28.850 1.00 83.00 100 GLY A O 1
ATOM 791 N N . GLU A 1 101 ? 11.946 18.343 -29.896 1.00 88.44 101 GLU A N 1
ATOM 792 C CA . GLU A 1 101 ? 11.323 17.143 -29.328 1.00 88.44 101 GLU A CA 1
ATOM 793 C C . GLU A 1 101 ? 11.467 17.080 -27.806 1.00 88.44 101 GLU A C 1
ATOM 795 O O . GLU A 1 101 ? 12.447 17.573 -27.242 1.00 88.44 101 GLU A O 1
ATOM 800 N N . LEU A 1 102 ? 10.528 16.409 -27.139 1.00 86.25 102 LEU A N 1
ATOM 801 C CA . LEU A 1 102 ? 10.627 16.124 -25.708 1.00 86.25 102 LEU A CA 1
ATOM 802 C C . LEU A 1 102 ? 10.982 14.651 -25.509 1.00 86.25 102 LEU A C 1
ATOM 804 O O . LEU A 1 102 ? 10.232 13.768 -25.929 1.00 86.25 102 LEU A O 1
ATOM 808 N N . VAL A 1 103 ? 12.142 14.398 -24.898 1.00 83.19 103 VAL A N 1
ATOM 809 C CA . VAL A 1 103 ? 12.717 13.054 -24.779 1.00 83.19 103 VAL A CA 1
ATOM 810 C C . VAL A 1 103 ? 12.699 12.594 -23.325 1.00 83.19 103 VAL A C 1
ATOM 812 O O . VAL A 1 103 ? 13.377 13.174 -22.477 1.00 83.19 103 VAL A O 1
ATOM 815 N N . PHE A 1 104 ? 11.947 11.534 -23.047 1.00 79.00 104 PHE A N 1
ATOM 816 C CA . PHE A 1 104 ? 11.839 10.902 -21.733 1.00 79.00 104 PHE A CA 1
ATOM 817 C C . PHE A 1 104 ? 12.640 9.602 -21.670 1.00 79.00 104 PHE A C 1
ATOM 819 O O . PHE A 1 104 ? 12.840 8.934 -22.683 1.00 79.00 104 PHE A O 1
ATOM 826 N N . CYS A 1 105 ? 13.041 9.217 -20.460 1.00 72.44 105 CYS A N 1
ATOM 827 C CA . CYS A 1 105 ? 13.713 7.957 -20.163 1.00 72.44 105 CYS A CA 1
ATOM 828 C C . CYS A 1 105 ? 13.026 7.299 -18.958 1.00 72.44 105 CYS A C 1
ATOM 830 O O . CYS A 1 105 ? 12.621 8.009 -18.037 1.00 72.44 105 CYS A O 1
ATOM 832 N N . THR A 1 106 ? 12.868 5.974 -18.961 1.00 66.69 106 THR A N 1
ATOM 833 C CA . THR A 1 106 ? 12.203 5.229 -17.874 1.00 66.69 106 THR A CA 1
ATOM 834 C C . THR A 1 106 ? 13.183 4.357 -17.098 1.00 66.69 106 THR A C 1
ATOM 836 O O . THR A 1 106 ? 14.262 4.030 -17.579 1.00 66.69 106 THR A O 1
ATOM 839 N N . THR A 1 107 ? 12.781 3.897 -15.913 1.00 56.69 107 THR A N 1
ATOM 840 C CA . THR A 1 107 ? 13.553 2.958 -15.076 1.00 56.69 107 THR A CA 1
ATOM 841 C C . THR A 1 107 ? 13.555 1.509 -15.583 1.00 56.69 107 THR A C 1
ATOM 843 O O . THR A 1 107 ? 14.078 0.618 -14.919 1.00 56.69 107 THR A O 1
ATOM 846 N N . CYS A 1 108 ? 13.008 1.260 -16.776 1.00 56.53 108 CYS A N 1
ATOM 847 C CA . CYS A 1 108 ? 13.253 0.045 -17.561 1.00 56.53 108 CYS A CA 1
ATOM 848 C C . CYS A 1 108 ? 14.176 0.329 -18.762 1.00 56.53 108 CYS A C 1
ATOM 850 O O . CYS A 1 108 ? 14.100 -0.362 -19.778 1.00 56.53 108 CYS A O 1
ATOM 852 N N . ASP A 1 109 ? 14.988 1.385 -18.657 1.00 63.81 109 ASP A N 1
ATOM 853 C CA . ASP A 1 109 ? 15.949 1.885 -19.642 1.00 63.81 109 ASP A CA 1
ATOM 854 C C . ASP A 1 109 ? 15.370 2.178 -21.049 1.00 63.81 109 ASP A C 1
ATOM 856 O O . ASP A 1 109 ? 16.111 2.259 -22.033 1.00 63.81 109 ASP A O 1
ATOM 860 N N . ARG A 1 110 ? 14.043 2.347 -21.169 1.00 72.31 110 ARG A N 1
ATOM 861 C CA . ARG A 1 110 ? 13.366 2.717 -22.425 1.00 72.31 110 ARG A CA 1
ATOM 862 C C . ARG A 1 110 ? 13.385 4.229 -22.630 1.00 72.31 110 ARG A C 1
ATOM 864 O O . ARG A 1 110 ? 13.161 4.987 -21.687 1.00 72.31 110 ARG A O 1
ATOM 871 N N . VAL A 1 111 ? 13.555 4.658 -23.880 1.00 77.38 111 VAL A N 1
ATOM 872 C CA . VAL A 1 111 ? 13.533 6.078 -24.276 1.00 77.38 111 VAL A CA 1
ATOM 873 C C . VAL A 1 111 ? 12.305 6.362 -25.138 1.00 77.38 111 VAL A C 1
ATOM 875 O O . VAL A 1 111 ? 12.056 5.650 -26.108 1.00 77.38 111 VAL A O 1
ATOM 878 N N . PHE A 1 112 ? 11.563 7.422 -24.819 1.00 79.81 112 PHE A N 1
ATOM 879 C CA . PHE A 1 112 ? 10.389 7.884 -25.567 1.00 79.81 112 PHE A CA 1
ATOM 880 C C . PHE A 1 112 ? 10.651 9.279 -26.138 1.00 79.81 112 PHE A C 1
ATOM 882 O O . PHE A 1 112 ? 11.148 10.151 -25.427 1.00 79.81 112 PHE A O 1
ATOM 889 N N . VAL A 1 113 ? 10.290 9.508 -27.402 1.00 84.25 113 VAL A N 1
ATOM 890 C CA . VAL A 1 113 ? 10.416 10.807 -28.081 1.00 84.25 113 VAL A CA 1
ATOM 891 C C . VAL A 1 113 ? 9.033 11.280 -28.510 1.00 84.25 113 VAL A C 1
ATOM 893 O O . VAL A 1 113 ? 8.373 10.625 -29.320 1.00 84.25 113 VAL A O 1
ATOM 896 N N . LEU A 1 114 ? 8.614 12.437 -27.998 1.00 84.31 114 LEU A N 1
ATOM 897 C CA . LEU A 1 114 ? 7.451 13.171 -28.497 1.00 84.31 114 LEU A CA 1
ATOM 898 C C . LEU A 1 114 ? 7.890 14.207 -29.538 1.00 84.31 114 LEU A C 1
ATOM 900 O O . LEU A 1 114 ? 8.973 14.778 -29.408 1.00 84.31 114 LEU A O 1
ATOM 904 N N . ASP A 1 115 ? 7.051 14.480 -30.540 1.00 84.69 115 ASP A N 1
ATOM 905 C CA . ASP A 1 115 ? 7.314 15.544 -31.521 1.00 84.69 115 ASP A CA 1
ATOM 906 C C . ASP A 1 115 ? 7.436 16.939 -30.875 1.00 84.69 115 ASP A C 1
ATOM 908 O O . ASP A 1 115 ? 7.156 17.128 -29.694 1.00 84.69 115 ASP A O 1
ATOM 912 N N . ALA A 1 116 ? 7.807 17.956 -31.657 1.00 81.81 116 ALA A N 1
ATOM 913 C CA . ALA A 1 116 ? 7.893 19.343 -31.187 1.00 81.81 116 ALA A CA 1
ATOM 914 C C . ALA A 1 116 ? 6.533 19.979 -30.793 1.00 81.81 116 ALA A C 1
ATOM 916 O O . ALA A 1 116 ? 6.490 21.143 -30.391 1.00 81.81 116 ALA A O 1
ATOM 917 N N . THR A 1 117 ? 5.416 19.245 -30.902 1.00 79.44 117 THR A N 1
ATOM 918 C CA . THR A 1 117 ? 4.115 19.634 -30.327 1.00 79.44 117 THR A CA 1
ATOM 919 C C . THR A 1 117 ? 3.882 19.003 -28.950 1.00 79.44 117 THR A C 1
ATOM 921 O O . THR A 1 117 ? 3.030 19.486 -28.205 1.00 79.44 117 THR A O 1
ATOM 924 N N . TRP A 1 118 ? 4.635 17.958 -28.601 1.00 80.25 118 TRP A N 1
ATOM 925 C CA . TRP A 1 118 ? 4.550 17.145 -27.380 1.00 80.25 118 TRP A CA 1
ATOM 926 C C . TRP A 1 118 ? 3.199 16.447 -27.149 1.00 80.25 118 TRP A C 1
ATOM 928 O O . TRP A 1 118 ? 2.934 15.975 -26.048 1.00 80.25 118 TRP A O 1
ATOM 938 N N . GLU A 1 119 ? 2.348 16.354 -28.177 1.00 70.31 119 GLU A N 1
ATOM 939 C CA . GLU A 1 119 ? 1.090 15.586 -28.141 1.00 70.31 119 GLU A CA 1
ATOM 940 C C . GLU A 1 119 ? 1.230 14.177 -28.730 1.00 70.31 119 GLU A C 1
ATOM 942 O O . GLU A 1 119 ? 0.359 13.338 -28.510 1.00 70.31 119 GLU A O 1
ATOM 947 N N . ARG A 1 120 ? 2.289 13.904 -29.508 1.00 74.50 120 ARG A N 1
ATOM 948 C CA . ARG A 1 120 ? 2.401 12.671 -30.301 1.00 74.50 120 ARG A CA 1
ATOM 949 C C . ARG A 1 120 ? 3.743 11.978 -30.081 1.00 74.50 120 ARG A C 1
ATOM 951 O O . ARG A 1 120 ? 4.774 12.611 -30.326 1.00 74.50 120 ARG A O 1
ATOM 958 N N . PRO A 1 121 ? 3.768 10.694 -29.681 1.00 77.94 121 PRO A N 1
ATOM 959 C CA . PRO A 1 121 ? 4.988 9.903 -29.739 1.00 77.94 121 PRO A CA 1
ATOM 960 C C . PRO A 1 121 ? 5.386 9.689 -31.203 1.00 77.94 121 PRO A C 1
ATOM 962 O O . PRO A 1 121 ? 4.579 9.244 -32.018 1.00 77.94 121 PRO A O 1
ATOM 965 N N . VAL A 1 122 ? 6.635 10.017 -31.532 1.00 81.81 122 VAL A N 1
ATOM 966 C CA . VAL A 1 122 ? 7.229 9.774 -32.860 1.00 81.81 122 VAL A CA 1
ATOM 967 C C . VAL A 1 122 ? 8.193 8.598 -32.859 1.00 81.81 122 VAL A C 1
ATOM 969 O O . VAL A 1 122 ? 8.386 7.981 -33.902 1.00 81.81 122 VAL A O 1
ATOM 972 N N . ALA A 1 123 ? 8.765 8.257 -31.702 1.00 77.44 123 ALA A N 1
ATOM 973 C CA . ALA A 1 123 ? 9.568 7.056 -31.534 1.00 77.44 123 ALA A CA 1
ATOM 974 C C . ALA A 1 123 ? 9.572 6.568 -30.079 1.00 77.44 123 ALA A C 1
ATOM 976 O O . ALA A 1 123 ? 9.487 7.357 -29.135 1.00 77.44 123 ALA A O 1
ATOM 977 N N . SER A 1 124 ? 9.748 5.260 -29.911 1.00 76.00 124 SER A N 1
ATOM 978 C CA . SER A 1 124 ? 10.113 4.621 -28.649 1.00 76.00 124 SER A CA 1
ATOM 979 C C . SER A 1 124 ? 11.231 3.609 -28.907 1.00 76.00 124 SER A C 1
ATOM 981 O O . SER A 1 124 ? 11.265 2.945 -29.945 1.00 76.00 124 SER A O 1
ATOM 983 N N . TYR A 1 125 ? 12.183 3.525 -27.980 1.00 71.88 125 TYR A N 1
ATOM 984 C CA . TYR A 1 125 ? 13.392 2.716 -28.110 1.00 71.88 125 TYR A CA 1
ATOM 985 C C . TYR A 1 125 ? 13.503 1.759 -26.921 1.00 71.88 125 TYR A C 1
ATOM 987 O O . TYR A 1 125 ? 13.376 2.173 -25.766 1.00 71.88 125 TYR A O 1
ATOM 995 N N . ASP A 1 126 ? 13.715 0.475 -27.215 1.00 64.31 126 ASP A N 1
ATOM 996 C CA . ASP A 1 126 ? 13.763 -0.611 -26.233 1.00 64.31 126 ASP A CA 1
ATOM 997 C C . ASP A 1 126 ? 15.199 -1.142 -26.081 1.00 64.31 126 ASP A C 1
ATOM 999 O O . ASP A 1 126 ? 15.819 -1.469 -27.097 1.00 64.31 126 ASP A O 1
ATOM 1003 N N . PRO A 1 127 ? 15.733 -1.307 -24.855 1.00 54.38 127 PRO A N 1
ATOM 1004 C CA . PRO A 1 127 ? 17.079 -1.850 -24.657 1.00 54.38 127 PRO A CA 1
ATOM 1005 C C . PRO A 1 127 ? 17.281 -3.243 -25.288 1.00 54.38 127 PRO A C 1
ATOM 1007 O O . PRO A 1 127 ? 18.403 -3.584 -25.670 1.00 54.38 127 PRO A O 1
ATOM 1010 N N . LYS A 1 128 ? 16.217 -4.041 -25.480 1.00 52.59 128 LYS A N 1
ATOM 1011 C CA . LYS A 1 128 ? 16.275 -5.353 -26.155 1.00 52.59 128 LYS A CA 1
ATOM 1012 C C . LYS A 1 128 ? 16.569 -5.272 -27.655 1.00 52.59 128 LYS A C 1
ATOM 1014 O O . LYS A 1 128 ? 17.010 -6.272 -28.215 1.00 52.59 128 LYS A O 1
ATOM 1019 N N . SER A 1 129 ? 16.356 -4.130 -28.317 1.00 48.88 129 SER A N 1
ATOM 1020 C CA . SER A 1 129 ? 16.705 -3.960 -29.740 1.00 48.88 129 SER A CA 1
ATOM 1021 C C . SER A 1 129 ? 18.167 -3.549 -29.965 1.00 48.88 129 SER A C 1
ATOM 1023 O O . SER A 1 129 ? 18.570 -3.288 -31.097 1.00 48.88 129 SER A O 1
ATOM 1025 N N . GLY A 1 130 ? 18.974 -3.477 -28.898 1.00 48.00 130 GLY A N 1
ATOM 1026 C CA . GLY A 1 130 ? 20.346 -2.960 -28.938 1.00 48.00 130 GLY A CA 1
ATOM 1027 C C . GLY A 1 130 ? 20.429 -1.428 -28.911 1.00 48.00 130 GLY A C 1
ATOM 1028 O O . GLY A 1 130 ? 21.530 -0.879 -28.849 1.00 48.00 130 GLY A O 1
ATOM 1029 N N . ALA A 1 131 ? 19.288 -0.730 -28.907 1.00 42.88 131 ALA A N 1
ATOM 1030 C CA . ALA A 1 131 ? 19.203 0.713 -28.720 1.00 42.88 131 ALA A CA 1
ATOM 1031 C C . ALA A 1 131 ? 19.472 1.074 -27.248 1.00 42.88 131 ALA A C 1
ATOM 1033 O O . ALA A 1 131 ? 18.557 1.173 -26.440 1.00 42.88 131 ALA A O 1
ATOM 1034 N N . SER A 1 132 ? 20.763 1.202 -26.928 1.00 51.97 132 SER A N 1
ATOM 1035 C CA . SER A 1 132 ? 21.366 1.568 -25.639 1.00 51.97 132 SER A CA 1
ATOM 1036 C C . SER A 1 132 ? 20.420 1.941 -24.490 1.00 51.97 132 SER A C 1
ATOM 1038 O O . SER A 1 132 ? 19.901 3.056 -24.456 1.00 51.97 132 SER A O 1
ATOM 1040 N N . GLY A 1 133 ? 20.330 1.057 -23.494 1.00 55.28 133 GLY A N 1
ATOM 1041 C CA . GLY A 1 133 ? 19.632 1.346 -22.248 1.00 55.28 133 GLY A CA 1
ATOM 1042 C C . GLY A 1 133 ? 20.285 2.487 -21.461 1.00 55.28 133 GLY A C 1
ATOM 1043 O O . GLY A 1 133 ? 21.479 2.433 -21.150 1.00 55.28 133 GLY A O 1
ATOM 1044 N N . CYS A 1 134 ? 19.500 3.520 -21.159 1.00 64.19 134 CYS A N 1
ATOM 1045 C CA . CYS A 1 134 ? 19.907 4.691 -20.388 1.00 64.19 134 CYS A CA 1
ATOM 1046 C C . CYS A 1 134 ? 19.060 4.800 -19.116 1.00 64.19 134 CYS A C 1
ATOM 1048 O O . CYS A 1 134 ? 17.846 4.658 -19.179 1.00 64.19 134 CYS A O 1
ATOM 1050 N N . SER A 1 135 ? 19.688 5.122 -17.985 1.00 65.88 135 SER A N 1
ATOM 1051 C CA . SER A 1 135 ? 18.998 5.342 -16.707 1.00 65.88 135 SER A CA 1
ATOM 1052 C C . SER A 1 135 ? 18.564 6.800 -16.528 1.00 65.88 135 SER A C 1
ATOM 1054 O O . SER A 1 135 ? 17.547 7.078 -15.896 1.00 65.88 135 SER A O 1
ATOM 1056 N N . ARG A 1 136 ? 19.339 7.744 -17.086 1.00 75.56 136 ARG A N 1
ATOM 1057 C CA . ARG A 1 136 ? 19.064 9.191 -17.092 1.00 75.56 136 ARG A CA 1
ATOM 1058 C C . ARG A 1 136 ? 19.527 9.832 -18.390 1.00 75.56 136 ARG A C 1
ATOM 1060 O O . ARG A 1 136 ? 20.474 9.366 -19.027 1.00 75.56 136 ARG A O 1
ATOM 1067 N N . LEU A 1 137 ? 18.877 10.934 -18.746 1.00 78.62 137 LEU A N 1
ATOM 1068 C CA . LEU A 1 137 ? 19.061 11.637 -20.007 1.00 78.62 137 LEU A CA 1
ATOM 1069 C C . LEU A 1 137 ? 18.911 13.149 -19.788 1.00 78.62 137 LEU A C 1
ATOM 1071 O O . LEU A 1 137 ? 17.997 13.597 -19.106 1.00 78.62 137 LEU A O 1
ATOM 1075 N N . THR A 1 138 ? 19.784 13.946 -20.390 1.00 84.88 138 THR A N 1
ATOM 1076 C CA . THR A 1 138 ? 19.669 15.406 -20.448 1.00 84.88 138 THR A CA 1
ATOM 1077 C C . THR A 1 138 ? 20.207 15.922 -21.788 1.00 84.88 138 THR A C 1
ATOM 1079 O O . THR A 1 138 ? 20.591 15.141 -22.660 1.00 84.88 138 THR A O 1
ATOM 1082 N N . SER A 1 139 ? 20.195 17.234 -21.994 1.00 86.06 139 SER A N 1
ATOM 1083 C CA . SER A 1 139 ? 20.617 17.883 -23.238 1.00 86.06 139 SER A CA 1
ATOM 1084 C C . SER A 1 139 ? 21.454 19.118 -22.947 1.00 86.06 139 SER A C 1
ATOM 1086 O O . SER A 1 139 ? 21.036 19.975 -22.168 1.00 86.06 139 SER A O 1
ATOM 1088 N N . PHE A 1 140 ? 22.572 19.244 -23.657 1.00 87.56 140 PHE A N 1
ATOM 1089 C CA . PHE A 1 140 ? 23.293 20.503 -23.813 1.00 87.56 140 PHE A CA 1
ATOM 1090 C C . PHE A 1 140 ? 22.403 21.602 -24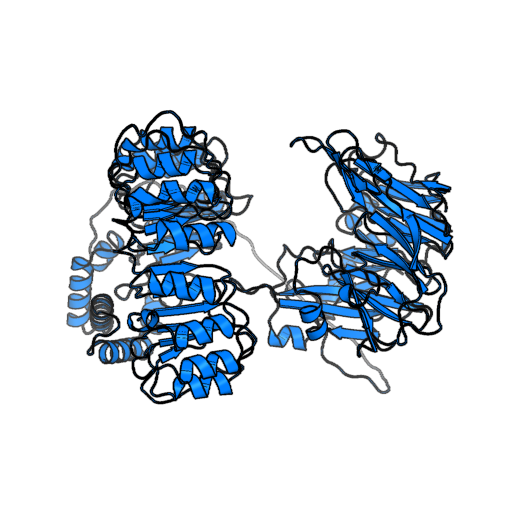.429 1.00 87.56 140 PHE A C 1
ATOM 1092 O O . PHE A 1 140 ? 21.329 21.321 -24.969 1.00 87.56 140 PHE A O 1
ATOM 1099 N N . SER A 1 141 ? 22.854 22.861 -24.403 1.00 81.12 141 SER A N 1
ATOM 1100 C CA . SER A 1 141 ? 22.076 24.001 -24.924 1.00 81.12 141 SER A CA 1
ATOM 1101 C C . SER A 1 141 ? 21.705 23.915 -26.416 1.00 81.12 141 SER A C 1
ATOM 1103 O O . SER A 1 141 ? 20.694 24.481 -26.826 1.00 81.12 141 SER A O 1
ATOM 1105 N N . SER A 1 142 ? 22.481 23.163 -27.194 1.00 80.81 142 SER A N 1
ATOM 1106 C CA . SER A 1 142 ? 22.272 22.792 -28.603 1.00 80.81 142 SER A CA 1
ATOM 1107 C C . SER A 1 142 ? 21.277 21.644 -28.844 1.00 80.81 142 SER A C 1
ATOM 1109 O O . SER A 1 142 ? 21.067 21.251 -29.991 1.00 80.81 142 SER A O 1
ATOM 1111 N N . GLY A 1 143 ? 20.710 21.039 -27.795 1.00 81.94 143 GLY A N 1
ATOM 1112 C CA . GLY A 1 143 ? 19.907 19.813 -27.902 1.00 81.94 143 GLY A CA 1
ATOM 1113 C C . GLY A 1 143 ? 20.735 18.532 -28.094 1.00 81.94 143 GLY A C 1
ATOM 1114 O O . GLY A 1 143 ? 20.170 17.447 -28.235 1.00 81.94 143 GLY A O 1
ATOM 1115 N N . ARG A 1 144 ? 22.077 18.613 -28.077 1.00 87.25 144 ARG A N 1
ATOM 1116 C CA . ARG A 1 144 ? 22.953 17.429 -28.085 1.00 87.25 144 ARG A CA 1
ATOM 1117 C C . ARG A 1 144 ? 22.737 16.625 -26.798 1.00 87.25 144 ARG A C 1
ATOM 1119 O O . ARG A 1 144 ? 22.928 17.152 -25.701 1.00 87.25 144 ARG A O 1
ATOM 1126 N N . LEU A 1 145 ? 22.343 15.358 -26.931 1.00 87.81 145 LEU A N 1
ATOM 1127 C CA . LEU A 1 145 ? 21.997 14.505 -25.791 1.00 87.81 145 LEU A CA 1
ATOM 1128 C C . LEU A 1 145 ? 23.233 14.090 -24.976 1.00 87.81 145 LEU A C 1
ATOM 1130 O O . LEU A 1 145 ? 24.265 13.709 -25.535 1.00 87.81 145 LEU A O 1
ATOM 1134 N N . VAL A 1 146 ? 23.071 14.096 -23.655 1.00 87.38 146 VAL A N 1
ATOM 1135 C CA . VAL A 1 146 ? 23.990 13.550 -22.647 1.00 87.38 146 VAL A CA 1
ATOM 1136 C C . VAL A 1 146 ? 23.216 12.496 -21.860 1.00 87.38 146 VAL A C 1
ATOM 1138 O O . VAL A 1 146 ? 22.092 12.751 -21.434 1.00 87.38 146 VAL A O 1
ATOM 1141 N N . ALA A 1 147 ? 23.784 11.310 -21.668 1.00 83.75 147 ALA A N 1
ATOM 1142 C CA . ALA A 1 147 ? 23.076 10.179 -21.077 1.00 83.75 147 ALA A CA 1
ATOM 1143 C C . ALA A 1 147 ? 23.948 9.402 -20.091 1.00 83.75 147 ALA A C 1
ATOM 1145 O O . ALA A 1 147 ? 25.152 9.254 -20.299 1.00 83.75 147 ALA A O 1
ATOM 1146 N N . LEU A 1 148 ? 23.325 8.840 -19.060 1.00 78.69 148 LEU A N 1
ATOM 1147 C CA . LEU A 1 148 ? 23.940 7.853 -18.179 1.00 78.69 148 LEU A CA 1
ATOM 1148 C C . LEU A 1 148 ? 23.404 6.467 -18.561 1.00 78.69 148 LEU A C 1
ATOM 1150 O O . LEU A 1 148 ? 22.190 6.277 -18.628 1.00 78.69 148 LEU A O 1
ATOM 1154 N N . ARG A 1 149 ? 24.286 5.501 -18.837 1.00 76.12 149 ARG A N 1
ATOM 1155 C CA . ARG A 1 149 ? 23.917 4.093 -19.071 1.00 76.12 149 ARG A CA 1
ATOM 1156 C C . ARG A 1 149 ? 24.209 3.268 -17.823 1.00 76.12 149 ARG A C 1
ATOM 1158 O O . ARG A 1 149 ? 25.331 3.297 -17.303 1.00 76.12 149 ARG A O 1
ATOM 1165 N N . GLY A 1 150 ? 23.193 2.562 -17.321 1.00 68.81 150 GLY A N 1
ATOM 1166 C CA . GLY A 1 150 ? 23.197 2.070 -15.940 1.00 68.81 150 GLY A CA 1
ATOM 1167 C C . GLY A 1 150 ? 23.552 3.205 -14.972 1.00 68.81 150 GLY A C 1
ATOM 1168 O O . GLY A 1 150 ? 23.180 4.352 -15.199 1.00 68.81 150 GLY A O 1
ATOM 1169 N N . GLU A 1 151 ? 24.346 2.931 -13.942 1.00 62.41 151 GLU A N 1
ATOM 1170 C CA . GLU A 1 151 ? 24.884 3.973 -13.046 1.00 62.41 151 GLU A CA 1
ATOM 1171 C C . GLU A 1 151 ? 26.318 4.411 -13.423 1.00 62.41 151 GLU A C 1
ATOM 1173 O O . GLU A 1 151 ? 26.951 5.179 -12.699 1.00 62.41 151 GLU A O 1
ATOM 1178 N N . ASN A 1 152 ? 26.856 3.888 -14.537 1.00 68.06 152 ASN A N 1
ATOM 1179 C CA . ASN A 1 152 ? 28.282 3.535 -14.629 1.00 68.06 152 ASN A CA 1
ATOM 1180 C C . ASN A 1 152 ? 29.012 3.947 -15.920 1.00 68.06 152 ASN A C 1
ATOM 1182 O O . ASN A 1 152 ? 30.240 3.837 -15.986 1.00 68.06 152 ASN A O 1
ATOM 1186 N N . GLU A 1 153 ? 28.299 4.410 -16.945 1.00 76.31 153 GLU A N 1
ATOM 1187 C CA . GLU A 1 153 ? 28.899 4.912 -18.186 1.00 76.31 153 GLU A CA 1
ATOM 1188 C C . GLU A 1 153 ? 28.237 6.240 -18.584 1.00 76.31 153 GLU A C 1
ATOM 1190 O O . GLU A 1 153 ? 27.051 6.275 -18.918 1.00 76.31 153 GLU A O 1
ATOM 1195 N N . LEU A 1 154 ? 29.001 7.338 -18.551 1.00 84.50 154 LEU A N 1
ATOM 1196 C CA . LEU A 1 154 ? 28.557 8.636 -19.062 1.00 84.50 154 LEU A CA 1
ATOM 1197 C C . LEU A 1 154 ? 28.797 8.680 -20.572 1.00 84.50 154 LEU A C 1
ATOM 1199 O O . LEU A 1 154 ? 29.919 8.463 -21.039 1.00 84.50 154 LEU A O 1
ATOM 1203 N N . CYS A 1 155 ? 27.743 8.979 -21.324 1.00 85.25 155 CYS A N 1
ATOM 1204 C CA . CYS A 1 155 ? 27.729 9.011 -22.779 1.00 85.25 155 CYS A CA 1
ATOM 1205 C C . CYS A 1 155 ? 27.257 10.362 -23.321 1.00 85.25 155 CYS A C 1
ATOM 1207 O O . CYS A 1 155 ? 26.414 11.026 -22.719 1.00 85.25 155 CYS A O 1
ATOM 1209 N N . ILE A 1 156 ? 27.737 10.727 -24.508 1.00 87.12 156 ILE A N 1
ATOM 1210 C CA . ILE A 1 156 ? 27.301 11.913 -25.258 1.00 87.12 156 ILE A CA 1
ATOM 1211 C C . ILE A 1 156 ? 26.973 11.490 -26.694 1.00 87.12 156 ILE A C 1
ATOM 1213 O O . ILE A 1 156 ? 27.654 10.639 -27.268 1.00 87.12 156 ILE A O 1
ATOM 1217 N N . ALA A 1 157 ? 25.929 12.066 -27.287 1.00 84.00 157 ALA A N 1
ATOM 1218 C CA . ALA A 1 157 ? 25.603 11.861 -28.696 1.00 84.00 157 ALA A CA 1
ATOM 1219 C C . ALA A 1 157 ? 26.749 12.332 -29.612 1.00 84.00 157 ALA A C 1
ATOM 1221 O O . ALA A 1 157 ? 27.127 13.504 -29.587 1.00 84.00 157 ALA A O 1
ATOM 1222 N N . SER A 1 158 ? 27.268 11.440 -30.464 1.00 77.94 158 SER A N 1
ATOM 1223 C CA . SER A 1 158 ? 28.376 11.745 -31.387 1.00 77.94 158 SER A CA 1
ATOM 1224 C C . SER A 1 158 ? 28.014 12.748 -32.485 1.00 77.94 158 SER A C 1
ATOM 1226 O O . SER A 1 158 ? 28.894 13.262 -33.169 1.00 77.94 158 SER A O 1
ATOM 1228 N N . ALA A 1 159 ? 26.719 12.981 -32.696 1.00 74.62 159 ALA A N 1
ATOM 1229 C CA . ALA A 1 159 ? 26.169 13.955 -33.624 1.00 74.62 159 ALA A CA 1
ATOM 1230 C C . ALA A 1 159 ? 24.783 14.402 -33.138 1.00 74.62 159 ALA A C 1
ATOM 1232 O O . ALA A 1 159 ? 24.038 13.604 -32.566 1.00 74.62 159 ALA A O 1
ATOM 1233 N N . SER A 1 160 ? 24.418 15.650 -33.431 1.00 74.81 160 SER A N 1
ATOM 1234 C CA . SER A 1 160 ? 23.044 16.143 -33.299 1.00 74.81 160 SER A CA 1
ATOM 1235 C C . SER A 1 160 ? 22.365 16.088 -34.674 1.00 74.81 160 SER A C 1
ATOM 1237 O O . SER A 1 160 ? 22.720 16.893 -35.537 1.00 74.81 160 SER A O 1
ATOM 1239 N N . PRO A 1 161 ? 21.434 15.149 -34.931 1.00 76.69 161 PRO A N 1
ATOM 1240 C CA . PRO A 1 161 ? 20.611 15.185 -36.140 1.00 76.69 161 PRO A CA 1
ATOM 1241 C C . PRO A 1 161 ? 19.647 16.383 -36.089 1.00 76.69 161 PRO A C 1
ATOM 1243 O O . PRO A 1 161 ? 19.474 16.997 -35.042 1.00 76.69 161 PRO A O 1
ATOM 1246 N N . SER A 1 162 ? 18.971 16.711 -37.190 1.00 78.38 162 SER A N 1
ATOM 1247 C CA . SER A 1 162 ? 17.924 17.750 -37.184 1.00 78.38 162 SER A CA 1
ATOM 1248 C C . SER A 1 162 ? 16.619 17.312 -36.502 1.00 78.38 162 SER A C 1
ATOM 1250 O O . SER A 1 162 ? 15.773 18.153 -36.217 1.00 78.38 162 SER A O 1
ATOM 1252 N N . THR A 1 163 ? 16.443 16.009 -36.261 1.00 81.94 163 THR A N 1
ATOM 1253 C CA . THR A 1 163 ? 15.318 15.427 -35.520 1.00 81.94 163 THR A CA 1
ATOM 1254 C C . THR A 1 163 ? 15.687 14.052 -34.950 1.00 81.94 163 THR A C 1
ATOM 1256 O O . THR A 1 163 ? 16.522 13.346 -35.518 1.00 81.94 163 THR A O 1
ATOM 1259 N N . LEU A 1 164 ? 15.050 13.660 -33.844 1.00 81.06 164 LEU A N 1
ATOM 1260 C CA . LEU A 1 164 ? 15.192 12.359 -33.172 1.00 81.06 164 LEU A CA 1
ATOM 1261 C C . LEU A 1 164 ? 14.113 11.332 -33.570 1.00 81.06 164 LEU A C 1
ATOM 1263 O O . LEU A 1 164 ? 14.133 10.198 -33.088 1.00 81.06 164 LEU A O 1
ATOM 1267 N N . ALA A 1 165 ? 13.182 11.697 -34.459 1.00 77.75 165 ALA A N 1
ATOM 1268 C CA . ALA A 1 165 ? 12.111 10.809 -34.925 1.00 77.75 165 ALA A CA 1
ATOM 1269 C C . ALA A 1 165 ? 12.611 9.621 -35.776 1.00 77.75 165 ALA A C 1
ATOM 1271 O O . ALA A 1 165 ? 11.928 8.608 -35.880 1.00 77.75 165 ALA A O 1
ATOM 1272 N N . ALA A 1 166 ? 13.797 9.732 -36.387 1.00 70.38 166 ALA A N 1
ATOM 1273 C CA . ALA A 1 166 ? 14.379 8.697 -37.250 1.00 70.38 166 ALA A CA 1
ATOM 1274 C C . ALA A 1 166 ? 15.326 7.719 -36.518 1.00 70.38 166 ALA A C 1
ATOM 1276 O O . ALA A 1 166 ? 15.802 6.759 -37.123 1.00 70.38 166 ALA A O 1
ATOM 1277 N N . GLY A 1 167 ? 15.638 7.977 -35.246 1.00 75.00 167 GLY A N 1
ATOM 1278 C CA . GLY A 1 167 ? 16.609 7.219 -34.458 1.00 75.00 167 GLY A CA 1
ATOM 1279 C C . GLY A 1 167 ? 17.274 8.083 -33.385 1.00 75.00 167 GLY A C 1
ATOM 1280 O O . GLY A 1 167 ? 17.467 9.286 -33.576 1.00 75.00 167 GLY A O 1
ATOM 1281 N N . LEU A 1 168 ? 17.692 7.469 -32.274 1.00 75.38 168 LEU A N 1
ATOM 1282 C CA . LEU A 1 168 ? 18.676 8.097 -31.389 1.00 75.38 168 LEU A CA 1
ATOM 1283 C C . LEU A 1 168 ? 20.046 8.134 -32.091 1.00 75.38 168 LEU A C 1
ATOM 1285 O O . LEU A 1 168 ? 20.450 7.126 -32.680 1.00 75.38 168 LEU A O 1
ATOM 1289 N N . PRO A 1 169 ? 20.795 9.250 -32.022 1.00 77.56 169 PRO A N 1
ATOM 1290 C CA . PRO A 1 169 ? 22.171 9.285 -32.504 1.00 77.56 169 PRO A CA 1
ATOM 1291 C C . PRO A 1 169 ? 23.064 8.343 -31.677 1.00 77.56 169 PRO A C 1
ATOM 1293 O O . PRO A 1 169 ? 22.780 8.110 -30.498 1.00 77.56 169 PRO A O 1
ATOM 1296 N N . PRO A 1 170 ? 24.178 7.831 -32.237 1.00 81.19 170 PRO A N 1
ATOM 1297 C CA . PRO A 1 170 ? 25.105 6.987 -31.491 1.00 81.19 170 PRO A CA 1
ATOM 1298 C C . PRO A 1 170 ? 25.647 7.716 -30.254 1.00 81.19 170 PRO A C 1
ATOM 1300 O O . PRO A 1 170 ? 26.381 8.698 -30.369 1.00 81.19 170 PRO A O 1
ATOM 1303 N N . LEU A 1 171 ? 25.296 7.242 -29.055 1.00 81.62 171 LEU A N 1
ATOM 1304 C CA . LEU A 1 171 ? 25.862 7.779 -27.817 1.00 81.62 171 LEU A CA 1
ATOM 1305 C C . LEU A 1 171 ? 27.221 7.107 -27.570 1.00 81.62 171 LEU A C 1
ATOM 1307 O O . LEU A 1 171 ? 27.301 5.886 -27.384 1.00 81.62 171 LEU A O 1
ATOM 1311 N N . VAL A 1 172 ? 28.282 7.908 -27.592 1.00 82.94 172 VAL A N 1
ATOM 1312 C CA . VAL A 1 172 ? 29.668 7.496 -27.359 1.00 82.94 172 VAL A CA 1
ATOM 1313 C C . VAL A 1 172 ? 29.989 7.664 -25.881 1.00 82.94 172 VAL A C 1
ATOM 1315 O O . VAL A 1 172 ? 29.684 8.693 -25.285 1.00 82.94 172 VAL A O 1
ATOM 1318 N N . SER A 1 173 ? 30.613 6.645 -25.293 1.00 82.50 173 SER A N 1
ATOM 1319 C CA . SER A 1 173 ? 31.103 6.684 -23.917 1.00 82.50 173 SER A CA 1
ATOM 1320 C C . SER A 1 173 ? 32.244 7.690 -23.778 1.00 82.50 173 SER A C 1
ATOM 1322 O O . SER A 1 173 ? 33.275 7.524 -24.428 1.00 82.50 173 SER A O 1
ATOM 1324 N N . VAL A 1 174 ? 32.096 8.655 -22.871 1.00 82.50 174 VAL A N 1
ATOM 1325 C CA . VAL A 1 174 ? 33.135 9.641 -22.519 1.00 82.50 174 VAL A CA 1
ATOM 1326 C C . VAL A 1 174 ? 33.758 9.378 -21.146 1.00 82.50 174 VAL A C 1
ATOM 1328 O O . VAL A 1 174 ? 34.949 9.603 -20.968 1.00 82.50 174 VAL A O 1
ATOM 1331 N N . VAL A 1 175 ? 33.011 8.798 -20.196 1.00 79.38 175 VAL A N 1
ATOM 1332 C CA . VAL A 1 175 ? 33.569 8.327 -18.913 1.00 79.38 175 VAL A CA 1
ATOM 1333 C C . VAL A 1 175 ? 33.054 6.930 -18.597 1.00 79.38 175 VAL A C 1
ATOM 1335 O O . VAL A 1 175 ? 31.846 6.693 -18.593 1.00 79.38 175 VAL A O 1
ATOM 1338 N N . ARG A 1 176 ? 33.975 6.012 -18.287 1.00 63.09 176 ARG A N 1
ATOM 1339 C CA . ARG A 1 176 ? 33.670 4.653 -17.826 1.00 63.09 176 ARG A CA 1
ATOM 1340 C C . ARG A 1 176 ? 34.075 4.471 -16.374 1.00 63.09 176 ARG A C 1
ATOM 1342 O O . ARG A 1 176 ? 35.164 4.874 -15.975 1.00 63.09 176 ARG A O 1
ATOM 1349 N N . ALA A 1 177 ? 33.207 3.811 -15.619 1.00 60.00 177 ALA A N 1
ATOM 1350 C CA . ALA A 1 177 ? 33.512 3.266 -14.309 1.00 60.00 177 ALA A CA 1
ATOM 1351 C C . ALA A 1 177 ? 34.791 2.406 -14.297 1.00 60.00 177 ALA A C 1
ATOM 1353 O O . ALA A 1 177 ? 35.059 1.643 -15.228 1.00 60.00 177 ALA A O 1
ATOM 1354 N N . TYR A 1 178 ? 35.532 2.464 -13.190 1.00 54.72 178 TYR A N 1
ATOM 1355 C CA . TYR A 1 178 ? 36.607 1.510 -12.914 1.00 54.72 178 TYR A CA 1
ATOM 1356 C C . TYR A 1 178 ? 36.015 0.170 -12.454 1.00 54.72 178 TYR A C 1
ATOM 1358 O O . TYR A 1 178 ? 35.008 0.142 -11.745 1.00 54.72 178 TYR A O 1
ATOM 1366 N N . GLN A 1 179 ? 36.662 -0.944 -12.812 1.00 45.62 179 GLN A N 1
ATOM 1367 C CA . GLN A 1 179 ? 36.384 -2.238 -12.184 1.00 45.62 179 GLN A CA 1
ATOM 1368 C C . GLN A 1 179 ? 37.029 -2.279 -10.795 1.00 45.62 179 GLN A C 1
ATOM 1370 O O . GLN A 1 179 ? 38.248 -2.145 -10.663 1.00 45.62 179 GLN A O 1
ATOM 1375 N N . ASP A 1 180 ? 36.213 -2.473 -9.761 1.00 44.03 180 ASP A N 1
ATOM 1376 C CA . ASP A 1 180 ? 36.690 -2.686 -8.398 1.00 44.03 180 ASP A CA 1
ATOM 1377 C C . ASP A 1 180 ? 37.109 -4.161 -8.166 1.00 44.03 180 ASP A C 1
ATOM 1379 O O . ASP A 1 180 ? 36.974 -5.026 -9.034 1.00 44.03 180 ASP A O 1
ATOM 1383 N N . LYS A 1 181 ? 37.617 -4.481 -6.967 1.00 39.50 181 LYS A N 1
ATOM 1384 C CA . LYS A 1 181 ? 38.057 -5.847 -6.617 1.00 39.50 181 LYS A CA 1
ATOM 1385 C C . LYS A 1 181 ? 36.909 -6.826 -6.318 1.00 39.50 181 LYS A C 1
ATOM 1387 O O . LYS A 1 181 ? 37.193 -7.986 -6.026 1.00 39.50 181 LYS A O 1
ATOM 1392 N N . SER A 1 182 ? 35.649 -6.390 -6.383 1.00 46.00 182 SER A N 1
ATOM 1393 C CA . SER A 1 182 ? 34.453 -7.246 -6.395 1.00 46.00 182 SER A CA 1
ATOM 1394 C C . SER A 1 182 ? 33.891 -7.486 -7.806 1.00 46.00 182 SER A C 1
ATOM 1396 O O . SER A 1 182 ? 32.983 -8.298 -7.969 1.00 46.00 182 SER A O 1
ATOM 1398 N N . GLY A 1 183 ? 34.449 -6.824 -8.829 1.00 46.62 183 GLY A N 1
ATOM 1399 C CA . GLY A 1 183 ? 34.023 -6.944 -10.226 1.00 46.62 183 GLY A CA 1
ATOM 1400 C C . GLY A 1 183 ? 32.811 -6.085 -10.597 1.00 46.62 183 GLY A C 1
ATOM 1401 O O . GLY A 1 183 ? 32.317 -6.201 -11.718 1.00 46.62 183 GLY A O 1
ATOM 1402 N N . GLN A 1 184 ? 32.338 -5.221 -9.693 1.00 44.03 184 GLN A N 1
ATOM 1403 C CA . GLN A 1 184 ? 31.226 -4.308 -9.959 1.00 44.03 184 GLN A CA 1
ATOM 1404 C C . GLN A 1 184 ? 31.760 -2.953 -10.460 1.00 44.03 184 GLN A C 1
ATOM 1406 O O . GLN A 1 184 ? 32.657 -2.384 -9.832 1.00 44.03 184 GLN A O 1
ATOM 1411 N N . PRO A 1 185 ? 31.248 -2.416 -11.582 1.00 47.81 185 PRO A N 1
ATOM 1412 C CA . PRO A 1 185 ? 31.591 -1.070 -12.026 1.00 47.81 185 PRO A CA 1
ATOM 1413 C C . PRO A 1 185 ? 30.898 -0.005 -11.158 1.00 47.81 185 PRO A C 1
ATOM 1415 O O . PRO A 1 185 ? 29.728 -0.151 -10.813 1.00 47.81 185 PRO A O 1
ATOM 1418 N N . SER A 1 186 ? 31.616 1.079 -10.846 1.00 53.91 186 SER A N 1
ATOM 1419 C CA . SER A 1 186 ? 31.080 2.318 -10.258 1.00 53.91 186 SER A CA 1
ATOM 1420 C C . SER A 1 186 ? 31.801 3.557 -10.813 1.00 53.91 186 SER A C 1
ATOM 1422 O O . SER A 1 186 ? 33.030 3.555 -10.927 1.00 53.91 186 SER A O 1
ATOM 1424 N N . LEU A 1 187 ? 31.064 4.633 -11.131 1.00 57.31 187 LEU A N 1
ATOM 1425 C CA . LEU A 1 187 ? 31.651 5.950 -11.457 1.00 57.31 187 LEU A CA 1
ATOM 1426 C C . LEU A 1 187 ? 32.142 6.713 -10.214 1.00 57.31 187 LEU A C 1
ATOM 1428 O O . LEU A 1 187 ? 33.050 7.534 -10.314 1.00 57.31 187 LEU A O 1
ATOM 1432 N N . ALA A 1 188 ? 31.577 6.432 -9.038 1.00 54.06 188 ALA A N 1
ATOM 1433 C CA . ALA A 1 188 ? 32.065 6.961 -7.766 1.00 54.06 188 ALA A CA 1
ATOM 1434 C C . ALA A 1 188 ? 33.075 5.978 -7.131 1.00 54.06 188 ALA A C 1
ATOM 1436 O O . ALA A 1 188 ? 32.802 4.773 -7.100 1.00 54.06 188 ALA A O 1
ATOM 1437 N N . PRO A 1 189 ? 34.226 6.438 -6.603 1.00 50.00 189 PRO A N 1
ATOM 1438 C CA . PRO A 1 189 ? 35.243 5.549 -6.044 1.00 50.00 189 PRO A CA 1
ATOM 1439 C C . PRO A 1 189 ? 34.720 4.798 -4.810 1.00 50.00 189 PRO A C 1
ATOM 1441 O O . PRO A 1 189 ? 34.299 5.400 -3.821 1.00 50.00 189 PRO A O 1
ATOM 1444 N N . PHE A 1 190 ? 34.757 3.466 -4.884 1.00 47.06 190 PHE A N 1
ATOM 1445 C CA . PHE A 1 190 ? 34.266 2.559 -3.848 1.00 47.06 190 PHE A CA 1
ATOM 1446 C C . PHE A 1 190 ? 35.375 2.306 -2.818 1.00 47.06 190 PHE A C 1
ATOM 1448 O O . PHE A 1 190 ? 36.265 1.476 -3.026 1.00 47.06 190 PHE A O 1
ATOM 1455 N N . ASP A 1 191 ? 35.338 3.027 -1.700 1.00 51.00 191 ASP A N 1
ATOM 1456 C CA . ASP A 1 191 ? 36.185 2.703 -0.552 1.00 51.00 191 ASP A CA 1
ATOM 1457 C C . ASP A 1 191 ? 35.664 1.417 0.115 1.00 51.00 191 ASP A C 1
ATOM 1459 O O . ASP A 1 191 ? 34.497 1.052 -0.054 1.00 51.00 191 ASP A O 1
ATOM 1463 N N . ARG A 1 192 ? 36.505 0.666 0.839 1.00 45.00 192 ARG A N 1
ATOM 1464 C CA . ARG A 1 192 ? 36.147 -0.701 1.291 1.00 45.00 192 ARG A CA 1
ATOM 1465 C C . ARG A 1 192 ? 34.951 -0.718 2.258 1.00 45.00 192 ARG A C 1
ATOM 1467 O O . ARG A 1 192 ? 35.106 -0.671 3.477 1.00 45.00 192 ARG A O 1
ATOM 1474 N N . GLY A 1 193 ? 33.755 -0.866 1.690 1.00 50.12 193 GLY A N 1
ATOM 1475 C CA . GLY A 1 193 ? 32.486 -0.751 2.396 1.00 50.12 193 GLY A CA 1
ATOM 1476 C C . GLY A 1 193 ? 31.820 0.622 2.264 1.00 50.12 193 GLY A C 1
ATOM 1477 O O . GLY A 1 193 ? 31.295 1.112 3.262 1.00 50.12 193 GLY A O 1
ATOM 1478 N N . SER A 1 194 ? 31.777 1.225 1.070 1.00 52.78 194 SER A N 1
ATOM 1479 C CA . SER A 1 194 ? 30.856 2.329 0.763 1.00 52.78 194 SER A CA 1
ATOM 1480 C C . SER A 1 194 ? 30.197 2.213 -0.621 1.00 52.78 194 SER A C 1
ATOM 1482 O O . SER A 1 194 ? 30.875 2.067 -1.628 1.00 52.78 194 SER A O 1
ATOM 1484 N N . ARG A 1 195 ? 28.859 2.302 -0.689 1.00 56.91 195 ARG A N 1
ATOM 1485 C CA . ARG A 1 195 ? 28.112 2.353 -1.961 1.00 56.91 195 ARG A CA 1
ATOM 1486 C C . ARG A 1 195 ? 28.223 3.745 -2.579 1.00 56.91 195 ARG A C 1
ATOM 1488 O O . ARG A 1 195 ? 27.962 4.728 -1.887 1.00 56.91 195 ARG A O 1
ATOM 1495 N N . GLY A 1 196 ? 28.565 3.816 -3.861 1.00 60.34 196 GLY A N 1
ATOM 1496 C CA . GLY A 1 196 ? 28.529 5.038 -4.666 1.00 60.34 196 GLY A CA 1
ATOM 1497 C C . GLY A 1 196 ? 27.242 5.161 -5.490 1.00 60.34 196 GLY A C 1
ATOM 1498 O O . GLY A 1 196 ? 26.605 4.148 -5.755 1.00 60.34 196 GLY A O 1
ATOM 1499 N N . TYR A 1 197 ? 26.871 6.384 -5.876 1.00 66.75 197 TYR A N 1
ATOM 1500 C CA . TYR A 1 197 ? 25.772 6.688 -6.809 1.00 66.75 197 TYR A CA 1
ATOM 1501 C C . TYR A 1 197 ? 25.990 8.079 -7.436 1.00 66.75 197 TYR A C 1
ATOM 1503 O O . TYR A 1 197 ? 26.641 8.951 -6.847 1.00 66.75 197 TYR A O 1
ATOM 1511 N N . VAL A 1 198 ? 25.473 8.274 -8.651 1.00 70.44 198 VAL A N 1
ATOM 1512 C CA . VAL A 1 198 ? 25.566 9.521 -9.433 1.00 70.44 198 VAL A CA 1
ATOM 1513 C C . VAL A 1 198 ? 24.282 10.330 -9.258 1.00 70.44 198 VAL A C 1
ATOM 1515 O O . VAL A 1 198 ? 23.205 9.756 -9.358 1.00 70.44 198 VAL A O 1
ATOM 1518 N N . GLY A 1 199 ? 24.362 11.644 -9.048 1.00 70.44 199 GLY A N 1
ATOM 1519 C CA . GLY A 1 199 ? 23.188 12.513 -8.876 1.00 70.44 199 GLY A CA 1
ATOM 1520 C C . GLY A 1 199 ? 22.489 12.953 -10.173 1.00 70.44 199 GLY A C 1
ATOM 1521 O O . GLY A 1 199 ? 22.656 12.366 -11.244 1.00 70.44 199 GLY A O 1
ATOM 1522 N N . GLU A 1 200 ? 21.689 14.014 -10.058 1.00 75.25 200 GLU A N 1
ATOM 1523 C CA . GLU A 1 200 ? 21.060 14.720 -11.182 1.00 75.25 200 GLU A CA 1
ATOM 1524 C C . GLU A 1 200 ? 22.127 15.482 -11.992 1.00 75.25 200 GLU A C 1
ATOM 1526 O O . GLU A 1 200 ? 22.939 16.212 -11.421 1.00 75.25 200 GLU A O 1
ATOM 1531 N N . LEU A 1 201 ? 22.165 15.287 -13.313 1.00 81.12 201 LEU A N 1
ATOM 1532 C CA . LEU A 1 201 ? 23.167 15.910 -14.185 1.00 81.12 201 LEU A CA 1
ATOM 1533 C C . LEU A 1 201 ? 22.781 17.356 -14.519 1.00 81.12 201 LEU A C 1
ATOM 1535 O O . LEU A 1 201 ? 21.614 17.648 -14.770 1.00 81.12 201 LEU A O 1
ATOM 1539 N N . SER A 1 202 ? 23.768 18.248 -14.613 1.00 87.06 202 SER A N 1
ATOM 1540 C CA . SER A 1 202 ? 23.560 19.613 -15.115 1.00 87.06 202 SER A CA 1
ATOM 1541 C C . SER A 1 202 ? 24.590 19.969 -16.183 1.00 87.06 202 SER A C 1
ATOM 1543 O O . SER A 1 202 ? 25.712 19.471 -16.158 1.00 87.06 202 SER A O 1
ATOM 1545 N N . THR A 1 203 ? 24.228 20.835 -17.126 1.00 90.44 203 THR A N 1
ATOM 1546 C CA . THR A 1 203 ? 25.092 21.258 -18.239 1.00 90.44 203 THR A CA 1
ATOM 1547 C C . THR A 1 203 ? 25.208 22.775 -18.296 1.00 90.44 203 THR A C 1
ATOM 1549 O O . THR A 1 203 ? 24.223 23.480 -18.068 1.00 90.44 203 THR A O 1
ATOM 1552 N N . LEU A 1 204 ? 26.385 23.281 -18.664 1.00 91.12 204 LEU A N 1
ATOM 1553 C CA . LEU A 1 204 ? 26.634 24.703 -18.902 1.00 91.12 204 LEU A CA 1
ATOM 1554 C C . LEU A 1 204 ? 27.181 24.873 -20.327 1.00 91.12 204 LEU A C 1
ATOM 1556 O O . LEU A 1 204 ? 28.229 24.333 -20.668 1.00 91.12 204 LEU A O 1
ATOM 1560 N N . GLY A 1 205 ? 26.438 25.590 -21.173 1.00 88.00 205 GLY A N 1
ATOM 1561 C CA . GLY A 1 205 ? 26.717 25.650 -22.611 1.00 88.00 205 GLY A CA 1
ATOM 1562 C C . GLY A 1 205 ? 26.579 24.280 -23.287 1.00 88.00 205 GLY A C 1
ATOM 1563 O O . GLY A 1 205 ? 25.640 23.531 -23.003 1.00 88.00 205 GLY A O 1
ATOM 1564 N N . ASP A 1 206 ? 27.531 23.971 -24.169 1.00 87.56 206 ASP A N 1
ATOM 1565 C CA . ASP A 1 206 ? 27.614 22.698 -24.897 1.00 87.56 206 ASP A CA 1
ATOM 1566 C C . ASP A 1 206 ? 28.841 21.848 -24.507 1.00 87.56 206 ASP A C 1
ATOM 1568 O O . ASP A 1 206 ? 28.979 20.726 -24.984 1.00 87.56 206 ASP A O 1
ATOM 1572 N N . ASP A 1 207 ? 29.720 22.360 -23.639 1.00 89.12 207 ASP A N 1
ATOM 1573 C CA . ASP A 1 207 ? 31.072 21.840 -23.372 1.00 89.12 207 ASP A CA 1
ATOM 1574 C C . ASP A 1 207 ? 31.406 21.691 -21.873 1.00 89.12 207 ASP A C 1
ATOM 1576 O O . ASP A 1 207 ? 32.573 21.520 -21.507 1.00 89.12 207 ASP A O 1
ATOM 1580 N N . ARG A 1 208 ? 30.404 21.772 -20.986 1.00 93.69 208 ARG A N 1
ATOM 1581 C CA . ARG A 1 208 ? 30.553 21.496 -19.549 1.00 93.69 208 ARG A CA 1
ATOM 1582 C C . ARG A 1 208 ? 29.419 20.643 -18.997 1.00 93.69 208 ARG A C 1
ATOM 1584 O O . ARG A 1 208 ? 28.245 20.970 -19.182 1.00 93.69 208 ARG A O 1
ATOM 1591 N N . ILE A 1 209 ? 29.782 19.604 -18.247 1.00 92.25 209 ILE A N 1
ATOM 1592 C CA . ILE A 1 209 ? 28.866 18.717 -17.520 1.00 92.25 209 ILE A CA 1
ATOM 1593 C C . ILE A 1 209 ? 29.241 18.736 -16.034 1.00 92.25 209 ILE A C 1
ATOM 1595 O O . ILE A 1 209 ? 30.365 18.403 -15.664 1.00 92.25 209 ILE A O 1
ATOM 1599 N N . LEU A 1 210 ? 28.289 19.087 -15.174 1.00 89.38 210 LEU A N 1
ATOM 1600 C CA . LEU A 1 210 ? 28.382 18.907 -13.731 1.00 89.38 210 LEU A CA 1
ATOM 1601 C C . LEU A 1 210 ? 27.895 17.501 -13.371 1.00 89.38 210 LEU A C 1
ATOM 1603 O O . LEU A 1 210 ? 26.743 17.143 -13.629 1.00 89.38 210 LEU A O 1
ATOM 1607 N N . LEU A 1 211 ? 28.777 16.726 -12.745 1.00 86.50 211 LEU A N 1
ATOM 1608 C CA . LEU A 1 211 ? 28.551 15.354 -12.309 1.00 86.50 211 LEU A CA 1
ATOM 1609 C C . LEU A 1 211 ? 28.594 15.292 -10.771 1.00 86.50 211 LEU A C 1
ATOM 1611 O O . LEU A 1 211 ? 29.685 15.290 -10.188 1.00 86.50 211 LEU A O 1
ATOM 1615 N N . PRO A 1 212 ? 27.440 15.239 -10.079 1.00 80.56 212 PRO A N 1
ATOM 1616 C CA . PRO A 1 212 ? 27.412 14.966 -8.649 1.00 80.56 212 PRO A CA 1
ATOM 1617 C C . PRO A 1 212 ? 27.760 13.495 -8.400 1.00 80.56 212 PRO A C 1
ATOM 1619 O O . PRO A 1 212 ? 27.068 12.595 -8.878 1.00 80.56 212 PRO A O 1
ATOM 1622 N N . LEU A 1 213 ? 28.814 13.254 -7.627 1.00 75.31 213 LEU A N 1
ATOM 1623 C CA . LEU A 1 213 ? 29.251 11.941 -7.158 1.00 75.31 213 LEU A CA 1
ATOM 1624 C C . LEU A 1 213 ? 29.045 11.855 -5.647 1.00 75.31 213 LEU A C 1
ATOM 1626 O O . LEU A 1 213 ? 29.464 12.739 -4.894 1.00 75.31 213 LEU A O 1
ATOM 1630 N N . LEU A 1 214 ? 28.396 10.787 -5.197 1.00 71.06 214 LEU A N 1
ATOM 1631 C CA . LEU A 1 214 ? 27.942 10.645 -3.821 1.00 71.06 214 LEU A CA 1
ATOM 1632 C C . LEU A 1 214 ? 28.290 9.243 -3.299 1.00 71.06 214 LEU A C 1
ATOM 1634 O O . LEU A 1 214 ? 28.273 8.275 -4.057 1.00 71.06 214 LEU A O 1
ATOM 1638 N N . SER A 1 215 ? 28.606 9.120 -2.007 1.00 65.19 215 SER A N 1
ATOM 1639 C CA . SER A 1 215 ? 29.033 7.853 -1.391 1.00 65.19 215 SER A CA 1
ATOM 1640 C C . SER A 1 215 ? 28.471 7.672 0.023 1.00 65.19 215 SER A C 1
ATOM 1642 O O . SER A 1 215 ? 28.422 8.628 0.799 1.00 65.19 215 SER A O 1
ATOM 1644 N N . TRP A 1 216 ? 28.072 6.445 0.374 1.00 60.28 216 TRP A N 1
ATOM 1645 C CA . TRP A 1 216 ? 27.539 6.060 1.686 1.00 60.28 216 TRP A CA 1
ATOM 1646 C C . TRP A 1 216 ? 28.261 4.833 2.265 1.00 60.28 216 TRP A C 1
ATOM 1648 O O . TRP A 1 216 ? 28.295 3.798 1.600 1.00 60.28 216 TRP A O 1
ATOM 1658 N N . PRO A 1 217 ? 28.754 4.861 3.515 1.00 59.00 217 PRO A N 1
ATOM 1659 C CA . PRO A 1 217 ? 29.324 3.677 4.161 1.00 59.00 217 PRO A CA 1
ATOM 1660 C C . PRO A 1 217 ? 28.278 2.566 4.382 1.00 59.00 217 PRO A C 1
ATOM 1662 O O . PRO A 1 217 ? 27.147 2.829 4.784 1.00 59.00 217 PRO A O 1
ATOM 1665 N N . THR A 1 218 ? 28.662 1.303 4.169 1.00 54.84 218 THR A N 1
ATOM 1666 C CA . THR A 1 218 ? 27.766 0.128 4.250 1.00 54.84 218 THR A CA 1
ATOM 1667 C C . THR A 1 218 ? 27.442 -0.316 5.677 1.00 54.84 218 THR A C 1
ATOM 1669 O O . THR A 1 218 ? 26.534 -1.122 5.873 1.00 54.84 218 THR A O 1
ATOM 1672 N N . LYS A 1 219 ? 28.152 0.201 6.687 1.00 51.94 219 LYS A N 1
ATOM 1673 C CA . LYS A 1 219 ? 27.813 -0.006 8.101 1.00 51.94 219 LYS A CA 1
ATOM 1674 C C . LYS A 1 219 ? 26.783 1.032 8.545 1.00 51.94 219 LYS A C 1
ATOM 1676 O O . LYS A 1 219 ? 27.043 2.234 8.503 1.00 51.94 219 LYS A O 1
ATOM 1681 N N . SER A 1 220 ? 25.632 0.555 9.010 1.00 46.31 220 SER A N 1
ATOM 1682 C CA . SER A 1 220 ? 24.507 1.373 9.472 1.00 46.31 220 SER A CA 1
ATOM 1683 C C . SER A 1 220 ? 24.915 2.352 10.582 1.00 46.31 220 SER A C 1
ATOM 1685 O O . SER A 1 220 ? 25.191 1.932 11.705 1.00 46.31 220 SER A O 1
ATOM 1687 N N . GLY A 1 221 ? 24.915 3.654 10.279 1.00 48.06 221 GLY A N 1
ATOM 1688 C CA . GLY A 1 221 ? 25.068 4.724 11.276 1.00 48.06 221 GLY A CA 1
ATOM 1689 C C . GLY A 1 221 ? 25.873 5.944 10.819 1.00 48.06 221 GLY A C 1
ATOM 1690 O O . GLY A 1 221 ? 25.634 7.041 11.317 1.00 48.06 221 GLY A O 1
ATOM 1691 N N . ALA A 1 222 ? 26.792 5.790 9.862 1.00 46.31 222 ALA A N 1
ATOM 1692 C CA . ALA A 1 222 ? 27.643 6.889 9.398 1.00 46.31 222 ALA A CA 1
ATOM 1693 C C . ALA A 1 222 ? 27.024 7.672 8.219 1.00 46.31 222 ALA A C 1
ATOM 1695 O O . ALA A 1 222 ? 26.304 7.123 7.387 1.00 46.31 222 ALA A O 1
ATOM 1696 N N . SER A 1 223 ? 27.291 8.980 8.166 1.00 55.94 223 SER A N 1
ATOM 1697 C CA . SER A 1 223 ? 26.775 9.893 7.137 1.00 55.94 223 SER A CA 1
ATOM 1698 C C . SER A 1 223 ? 27.496 9.733 5.800 1.00 55.94 223 SER A C 1
ATOM 1700 O O . SER A 1 223 ? 28.715 9.564 5.780 1.00 55.94 223 SER A O 1
ATOM 1702 N N . GLY A 1 224 ? 26.754 9.865 4.699 1.00 58.53 224 GLY A N 1
ATOM 1703 C CA . GLY A 1 224 ? 27.339 9.902 3.358 1.00 58.53 224 GLY A CA 1
ATOM 1704 C C . GLY A 1 224 ? 28.077 11.211 3.058 1.00 58.53 224 GLY A C 1
ATOM 1705 O O . GLY A 1 224 ? 27.983 12.185 3.808 1.00 58.53 224 GLY A O 1
ATOM 1706 N N . THR A 1 225 ? 28.802 11.227 1.942 1.00 63.94 225 THR A N 1
ATOM 1707 C CA . THR A 1 225 ? 29.537 12.392 1.426 1.00 63.94 225 THR A CA 1
ATOM 1708 C C . THR A 1 225 ? 29.151 12.690 -0.016 1.00 63.94 225 THR A C 1
ATOM 1710 O O . THR A 1 225 ? 28.946 11.765 -0.800 1.00 63.94 225 THR A O 1
ATOM 1713 N N . VAL A 1 226 ? 29.116 13.976 -0.366 1.00 69.69 226 VAL A N 1
ATOM 1714 C CA . VAL A 1 226 ? 28.836 14.488 -1.715 1.00 69.69 226 VAL A CA 1
ATOM 1715 C C . VAL A 1 226 ? 30.058 15.243 -2.230 1.00 69.69 226 VAL A C 1
ATOM 1717 O O . VAL A 1 226 ? 30.694 15.982 -1.478 1.00 69.69 226 VAL A O 1
ATOM 1720 N N . SER A 1 227 ? 30.362 15.068 -3.510 1.00 75.75 227 SER A N 1
ATOM 1721 C CA . SER A 1 227 ? 31.396 15.777 -4.265 1.00 75.75 227 SER A CA 1
ATOM 1722 C C . SER A 1 227 ? 30.861 16.089 -5.659 1.00 75.75 227 SER A C 1
ATOM 1724 O O . SER A 1 227 ? 30.131 15.280 -6.222 1.00 75.75 227 SER A O 1
ATOM 1726 N N . TYR A 1 228 ? 31.214 17.236 -6.228 1.00 83.31 228 TYR A N 1
ATOM 1727 C CA . TYR A 1 228 ? 30.754 17.634 -7.557 1.00 83.31 228 TYR A CA 1
ATOM 1728 C C . TYR A 1 228 ? 31.958 17.802 -8.478 1.00 83.31 228 TYR A C 1
ATOM 1730 O O . TYR A 1 228 ? 32.802 18.661 -8.224 1.00 83.31 228 TYR A O 1
ATOM 1738 N N . CYS A 1 229 ? 32.030 17.002 -9.538 1.00 86.88 229 CYS A N 1
ATOM 1739 C CA . CYS A 1 229 ? 33.044 17.119 -10.582 1.00 86.88 229 CYS A CA 1
ATOM 1740 C C . CYS A 1 229 ? 32.491 17.948 -11.744 1.00 86.88 229 CYS A C 1
ATOM 1742 O O . CYS A 1 229 ? 31.333 17.775 -12.120 1.00 86.88 229 CYS A O 1
ATOM 1744 N N . VAL A 1 230 ? 33.315 18.815 -12.331 1.00 91.00 230 VAL A N 1
ATOM 1745 C CA . VAL A 1 230 ? 33.011 19.464 -13.613 1.00 91.00 230 VAL A CA 1
ATOM 1746 C C . VAL A 1 230 ? 33.861 18.798 -14.689 1.00 91.00 230 VAL A C 1
ATOM 1748 O O . VAL A 1 230 ? 35.088 18.741 -14.569 1.00 91.00 230 VAL A O 1
ATOM 1751 N N . LEU A 1 231 ? 33.193 18.274 -15.712 1.00 91.94 231 LEU A N 1
ATOM 1752 C CA . LEU A 1 231 ? 33.780 17.607 -16.869 1.00 91.94 231 LEU A CA 1
ATOM 1753 C C . LEU A 1 231 ? 33.617 18.468 -18.127 1.00 91.94 231 LEU A C 1
ATOM 1755 O O . LEU A 1 231 ? 32.670 19.255 -18.216 1.00 91.94 231 LEU A O 1
ATOM 1759 N N . ASP A 1 232 ? 34.497 18.281 -19.106 1.00 90.12 232 ASP A N 1
ATOM 1760 C CA . ASP A 1 232 ? 34.311 18.779 -20.474 1.00 90.12 232 ASP A CA 1
ATOM 1761 C C . ASP A 1 232 ? 33.502 17.803 -21.360 1.00 90.12 232 ASP A C 1
ATOM 1763 O O . ASP A 1 232 ? 33.038 16.753 -20.906 1.00 90.12 232 ASP A O 1
ATOM 1767 N N . GLU A 1 233 ? 33.316 18.139 -22.643 1.00 82.88 233 GLU A N 1
ATOM 1768 C CA . GLU A 1 233 ? 32.640 17.257 -23.613 1.00 82.88 233 GLU A CA 1
ATOM 1769 C C . GLU A 1 233 ? 33.433 15.991 -23.997 1.00 82.88 233 GLU A C 1
ATOM 1771 O O . GLU A 1 233 ? 32.871 15.086 -24.610 1.00 82.88 233 GLU A O 1
ATOM 1776 N N . ALA A 1 234 ? 34.714 15.890 -23.631 1.00 83.88 234 ALA A N 1
ATOM 1777 C CA . ALA A 1 234 ? 35.503 14.667 -23.773 1.00 83.88 234 ALA A CA 1
ATOM 1778 C C . ALA A 1 234 ? 35.410 13.766 -22.525 1.00 83.88 234 ALA A C 1
ATOM 1780 O O . ALA A 1 234 ? 35.937 12.653 -22.534 1.00 83.88 234 ALA A O 1
ATOM 1781 N N . GLY A 1 235 ? 34.735 14.223 -21.463 1.00 82.75 235 GLY A N 1
ATOM 1782 C CA . GLY A 1 235 ? 34.637 13.537 -20.174 1.00 82.75 235 GLY A CA 1
ATOM 1783 C C . GLY A 1 235 ? 35.841 13.759 -19.254 1.00 82.75 235 GLY A C 1
ATOM 1784 O O . GLY A 1 235 ? 35.901 13.158 -18.179 1.00 82.75 235 GLY A O 1
ATOM 1785 N N . ALA A 1 236 ? 36.798 14.613 -19.629 1.00 85.50 236 ALA A N 1
ATOM 1786 C CA . ALA A 1 236 ? 37.944 14.926 -18.786 1.00 85.50 236 ALA A CA 1
ATOM 1787 C C . ALA A 1 236 ? 37.534 15.889 -17.663 1.00 85.50 236 ALA A C 1
ATOM 1789 O O . ALA A 1 236 ? 36.787 16.844 -17.879 1.00 85.50 236 ALA A O 1
ATOM 1790 N N . GLN A 1 237 ? 38.023 15.650 -16.442 1.00 89.31 237 GLN A N 1
ATOM 1791 C CA . GLN A 1 237 ? 37.719 16.522 -15.310 1.00 89.31 237 GLN A CA 1
ATOM 1792 C C . GLN A 1 237 ? 38.519 17.826 -15.403 1.00 89.31 237 GLN A C 1
ATOM 1794 O O . GLN A 1 237 ? 39.732 17.836 -15.198 1.00 89.31 237 GLN A O 1
ATOM 1799 N N . VAL A 1 238 ? 37.813 18.928 -15.655 1.00 91.06 238 VAL A N 1
ATOM 1800 C CA . VAL A 1 238 ? 38.367 20.291 -15.712 1.00 91.06 238 VAL A CA 1
ATOM 1801 C C . VAL A 1 238 ? 38.264 21.031 -14.375 1.00 91.06 238 VAL A C 1
ATOM 1803 O O . VAL A 1 238 ? 38.998 21.990 -14.148 1.00 91.06 238 VAL A O 1
ATOM 1806 N N . GLY A 1 239 ? 37.405 20.569 -13.459 1.00 88.31 239 GLY A N 1
ATOM 1807 C CA . GLY A 1 239 ? 37.299 21.138 -12.116 1.00 88.31 239 GLY A CA 1
ATOM 1808 C C . GLY A 1 239 ? 36.266 20.451 -11.220 1.00 88.31 239 GLY A C 1
ATOM 1809 O O . GLY A 1 239 ? 36.039 19.239 -11.307 1.00 88.31 239 GLY A O 1
ATOM 1810 N N . GLY A 1 240 ? 35.658 21.210 -10.312 1.00 86.25 240 GLY A N 1
ATOM 1811 C CA . GLY A 1 240 ? 34.706 20.706 -9.321 1.00 86.25 240 GLY A CA 1
ATOM 1812 C C . GLY A 1 240 ? 34.353 21.748 -8.261 1.00 86.25 240 GLY A C 1
ATOM 1813 O O . GLY A 1 240 ? 35.168 22.616 -7.959 1.00 86.25 240 GLY A O 1
ATOM 1814 N N . LEU A 1 241 ? 33.142 21.677 -7.697 1.00 86.06 241 LEU A N 1
ATOM 1815 C CA . LEU A 1 241 ? 32.631 22.719 -6.794 1.00 86.06 241 LEU A CA 1
ATOM 1816 C C . LEU A 1 241 ? 33.389 22.716 -5.457 1.00 86.06 241 LEU A C 1
ATOM 1818 O O . LEU A 1 241 ? 33.295 21.761 -4.680 1.00 86.06 241 LEU A O 1
ATOM 1822 N N . ALA A 1 242 ? 34.109 23.804 -5.176 1.00 70.50 242 ALA A N 1
ATOM 1823 C CA . ALA A 1 242 ? 34.994 23.958 -4.017 1.00 70.50 242 ALA A CA 1
ATOM 1824 C C . ALA A 1 242 ? 34.247 24.158 -2.673 1.00 70.50 242 ALA A C 1
ATOM 1826 O O . ALA A 1 242 ? 34.352 25.199 -2.024 1.00 70.50 242 ALA A O 1
ATOM 1827 N N . LEU A 1 243 ? 33.480 23.152 -2.242 1.00 68.50 243 LEU A N 1
ATOM 1828 C CA . LEU A 1 243 ? 32.708 23.158 -0.994 1.00 68.50 243 LEU A CA 1
ATOM 1829 C C . LEU A 1 243 ? 33.539 22.674 0.205 1.00 68.50 243 LEU A C 1
ATOM 1831 O O . LEU A 1 243 ? 33.699 21.473 0.437 1.00 68.50 243 LEU A O 1
ATOM 1835 N N . TRP A 1 244 ? 34.034 23.615 1.010 1.00 49.94 244 TRP A N 1
ATOM 1836 C CA . TRP A 1 244 ? 34.712 23.307 2.270 1.00 49.94 244 TRP A CA 1
ATOM 1837 C C . TRP A 1 244 ? 33.740 22.763 3.324 1.00 49.94 244 TRP A C 1
ATOM 1839 O O . TRP A 1 244 ? 32.708 23.360 3.620 1.00 49.94 244 TRP A O 1
ATOM 1849 N N . ARG A 1 245 ? 34.123 21.655 3.978 1.00 49.09 245 ARG A N 1
ATOM 1850 C CA . ARG A 1 245 ? 33.332 20.997 5.043 1.00 49.09 245 ARG A CA 1
ATOM 1851 C C . ARG A 1 245 ? 33.112 21.853 6.307 1.00 49.09 245 ARG A C 1
ATOM 1853 O O . ARG A 1 245 ? 32.409 21.399 7.205 1.00 49.09 245 ARG A O 1
ATOM 1860 N N . GLY A 1 246 ? 33.733 23.031 6.403 1.00 45.03 246 GLY A N 1
ATOM 1861 C CA . GLY A 1 246 ? 33.567 23.977 7.512 1.00 45.03 246 GLY A CA 1
ATOM 1862 C C . GLY A 1 246 ? 32.536 25.087 7.266 1.00 45.03 246 GLY A C 1
ATOM 1863 O O . GLY A 1 246 ? 31.997 25.615 8.234 1.00 45.03 246 GLY A O 1
ATOM 1864 N N . ASP A 1 247 ? 32.232 25.415 6.005 1.00 47.84 247 ASP A N 1
ATOM 1865 C CA . ASP A 1 247 ? 31.576 26.690 5.648 1.00 47.84 247 ASP A CA 1
ATOM 1866 C C . ASP A 1 247 ? 30.039 26.621 5.629 1.00 47.84 247 ASP A C 1
ATOM 1868 O O . ASP A 1 247 ? 29.357 27.653 5.595 1.00 47.84 247 ASP A O 1
ATOM 1872 N N . ASP A 1 248 ? 29.490 25.404 5.643 1.00 51.88 248 ASP A N 1
ATOM 1873 C CA . ASP A 1 248 ? 28.065 25.135 5.819 1.00 51.88 248 ASP A CA 1
ATOM 1874 C C . ASP A 1 248 ? 27.843 23.768 6.512 1.00 51.88 248 ASP A C 1
ATOM 1876 O O . ASP A 1 248 ? 27.907 22.717 5.865 1.00 51.88 248 ASP A O 1
ATOM 1880 N N . PRO A 1 249 ? 27.549 23.737 7.829 1.00 51.94 249 PRO A N 1
ATOM 1881 C CA . PRO A 1 249 ? 27.267 22.498 8.554 1.00 51.94 249 PRO A CA 1
ATOM 1882 C C . PRO A 1 249 ? 25.909 21.867 8.190 1.00 51.94 249 PRO A C 1
ATOM 1884 O O . PRO A 1 249 ? 25.609 20.773 8.671 1.00 51.94 249 PRO A O 1
ATOM 1887 N N . THR A 1 250 ? 25.092 22.526 7.355 1.00 51.25 250 THR A N 1
ATOM 1888 C CA . THR A 1 250 ? 23.830 21.985 6.819 1.00 51.25 250 THR A CA 1
ATOM 1889 C C . THR A 1 250 ? 24.016 21.184 5.525 1.00 51.25 250 THR A C 1
ATOM 1891 O O . THR A 1 250 ? 23.046 20.620 5.013 1.00 51.25 250 THR A O 1
ATOM 1894 N N . LEU A 1 251 ? 25.252 21.073 5.010 1.00 53.75 251 LEU A N 1
ATOM 1895 C CA . LEU A 1 251 ? 25.567 20.187 3.888 1.00 53.75 251 LEU A CA 1
ATOM 1896 C C . LEU A 1 251 ? 25.089 18.745 4.184 1.00 53.75 251 LEU A C 1
ATOM 1898 O O . LEU A 1 251 ? 25.353 18.205 5.265 1.00 53.75 251 LEU A O 1
ATOM 1902 N N . PRO A 1 252 ? 24.355 18.110 3.250 1.00 48.03 252 PRO A N 1
ATOM 1903 C CA . PRO A 1 252 ? 23.510 16.961 3.558 1.00 48.03 252 PRO A CA 1
ATOM 1904 C C . PRO A 1 252 ? 24.287 15.716 4.011 1.00 48.03 252 PRO A C 1
ATOM 1906 O O . PRO A 1 252 ? 24.872 14.994 3.208 1.00 48.03 252 PRO A O 1
ATOM 1909 N N . ARG A 1 253 ? 24.175 15.374 5.305 1.00 47.66 253 ARG A N 1
ATOM 1910 C CA . ARG A 1 253 ? 24.576 14.054 5.844 1.00 47.66 253 ARG A CA 1
ATOM 1911 C C . ARG A 1 253 ? 23.703 12.894 5.325 1.00 47.66 253 ARG A C 1
ATOM 1913 O O . ARG A 1 253 ? 24.062 11.730 5.520 1.00 47.66 253 ARG A O 1
ATOM 1920 N N . ARG A 1 254 ? 22.566 13.213 4.691 1.00 40.34 254 ARG A N 1
ATOM 1921 C CA . ARG A 1 254 ? 21.667 12.335 3.918 1.00 40.34 254 ARG A CA 1
ATOM 1922 C C . ARG A 1 254 ? 21.100 13.130 2.725 1.00 40.34 254 ARG A C 1
ATOM 1924 O O . ARG A 1 254 ? 20.780 14.300 2.892 1.00 40.34 254 ARG A O 1
ATOM 1931 N N . TYR A 1 255 ? 21.017 12.483 1.562 1.00 44.28 255 TYR A N 1
ATOM 1932 C CA . TYR A 1 255 ? 20.449 12.941 0.274 1.00 44.28 255 TYR A CA 1
ATOM 1933 C C . TYR A 1 255 ? 19.015 13.531 0.356 1.00 44.28 255 TYR A C 1
ATOM 1935 O O . TYR A 1 255 ? 18.326 13.231 1.330 1.00 44.28 255 TYR A O 1
ATOM 1943 N N . PRO A 1 256 ? 18.487 14.180 -0.714 1.00 46.59 256 PRO A N 1
ATOM 1944 C CA . PRO A 1 256 ? 19.176 15.029 -1.698 1.00 46.59 256 PRO A CA 1
ATOM 1945 C C . PRO A 1 256 ? 18.338 16.288 -2.044 1.00 46.59 256 PRO A C 1
ATOM 1947 O O . PRO A 1 256 ? 17.372 16.218 -2.798 1.00 46.59 256 PRO A O 1
ATOM 1950 N N . HIS A 1 257 ? 18.674 17.473 -1.524 1.00 47.00 257 HIS A N 1
ATOM 1951 C CA . HIS A 1 257 ? 17.882 18.701 -1.783 1.00 47.00 257 HIS A CA 1
ATOM 1952 C C . HIS A 1 257 ? 18.719 19.875 -2.319 1.00 47.00 257 HIS A C 1
ATOM 1954 O O . HIS A 1 257 ? 18.325 21.037 -2.221 1.00 47.00 257 HIS A O 1
ATOM 1960 N N . THR A 1 258 ? 19.897 19.572 -2.863 1.00 56.97 258 THR A N 1
ATOM 1961 C CA . THR A 1 258 ? 20.892 20.549 -3.317 1.00 56.97 258 THR A CA 1
ATOM 1962 C C . THR A 1 258 ? 20.947 20.547 -4.843 1.00 56.97 258 THR A C 1
ATOM 1964 O O . THR A 1 258 ? 21.831 19.932 -5.432 1.00 56.97 258 THR A O 1
ATOM 1967 N N . ARG A 1 259 ? 19.988 21.217 -5.499 1.00 71.12 259 ARG A N 1
ATOM 1968 C CA . ARG A 1 259 ? 20.077 21.455 -6.949 1.00 71.12 259 ARG A CA 1
ATOM 1969 C C . ARG A 1 259 ? 21.190 22.460 -7.249 1.00 71.12 259 ARG A C 1
ATOM 1971 O O . ARG A 1 259 ? 21.328 23.479 -6.564 1.00 71.12 259 ARG A O 1
ATOM 1978 N N . CYS A 1 260 ? 21.955 22.164 -8.294 1.00 83.69 260 CYS A N 1
ATOM 1979 C CA . CYS A 1 260 ? 22.965 23.039 -8.867 1.00 83.69 260 CYS A CA 1
ATOM 1980 C C . CYS A 1 260 ? 22.742 23.117 -10.379 1.00 83.69 260 CYS A C 1
ATOM 1982 O O . CYS A 1 260 ? 22.581 22.083 -11.024 1.00 83.69 260 CYS A O 1
ATOM 1984 N N . LEU A 1 261 ? 22.678 24.332 -10.923 1.00 88.44 261 LEU A N 1
ATOM 1985 C CA . LEU A 1 261 ? 22.297 24.592 -12.310 1.00 88.44 261 LEU A CA 1
ATOM 1986 C C . LEU A 1 261 ? 23.344 25.459 -13.009 1.00 88.44 261 LEU A C 1
ATOM 1988 O O . LEU A 1 261 ? 23.786 26.468 -12.453 1.00 88.44 261 LEU A O 1
ATOM 1992 N N . GLY A 1 262 ? 23.694 25.100 -14.244 1.00 90.06 262 GLY A N 1
ATOM 1993 C CA . GLY A 1 262 ? 24.452 25.978 -15.134 1.00 90.06 262 GLY A CA 1
ATOM 1994 C C . GLY A 1 262 ? 23.617 27.206 -15.505 1.00 90.06 262 GLY A C 1
ATOM 1995 O O . GLY A 1 262 ? 22.498 27.070 -16.000 1.00 90.06 262 GLY A O 1
ATOM 1996 N N . HIS A 1 263 ? 24.145 28.405 -15.261 1.00 92.94 263 HIS A N 1
ATOM 1997 C CA . HIS A 1 263 ? 23.478 29.678 -15.533 1.00 92.94 263 HIS A CA 1
ATOM 1998 C C . HIS A 1 263 ? 24.168 30.380 -16.716 1.00 92.94 263 HIS A C 1
ATOM 2000 O O . HIS A 1 263 ? 25.218 30.996 -16.521 1.00 92.94 263 HIS A O 1
ATOM 2006 N N . PRO A 1 264 ? 23.607 30.333 -17.943 1.00 88.62 264 PRO A N 1
ATOM 2007 C CA . PRO A 1 264 ? 24.333 30.725 -19.156 1.00 88.62 264 PRO A CA 1
ATOM 2008 C C . PRO A 1 264 ? 24.849 32.170 -19.153 1.00 88.62 264 PRO A C 1
ATOM 2010 O O . PRO A 1 264 ? 25.955 32.425 -19.606 1.00 88.62 264 PRO A O 1
ATOM 2013 N N . GLN A 1 265 ? 24.069 33.107 -18.609 1.00 91.00 265 GLN A N 1
ATOM 2014 C CA . GLN A 1 265 ? 24.414 34.532 -18.540 1.00 91.00 265 GLN A CA 1
ATOM 2015 C C . GLN A 1 265 ? 25.531 34.852 -17.533 1.00 91.00 265 GLN A C 1
ATOM 2017 O O . GLN A 1 265 ? 26.227 35.846 -17.706 1.00 91.00 265 GLN A O 1
ATOM 2022 N N . LEU A 1 266 ? 25.708 34.020 -16.499 1.00 91.50 266 LEU A N 1
ATOM 2023 C CA . LEU A 1 266 ? 26.759 34.177 -15.487 1.00 91.50 266 LEU A CA 1
ATOM 2024 C C . LEU A 1 266 ? 28.053 33.436 -15.854 1.00 91.50 266 LEU A C 1
ATOM 2026 O O . LEU A 1 266 ? 29.053 33.613 -15.164 1.00 91.50 266 LEU A O 1
ATOM 2030 N N . ASP A 1 267 ? 28.002 32.576 -16.876 1.00 92.50 267 ASP A N 1
ATOM 2031 C CA . ASP A 1 267 ? 29.024 31.578 -17.209 1.00 92.50 267 ASP A CA 1
ATOM 2032 C C . ASP A 1 267 ? 29.545 30.811 -15.976 1.00 92.50 267 ASP A C 1
ATOM 2034 O O . ASP A 1 267 ? 30.737 30.773 -15.662 1.00 92.50 267 ASP A O 1
ATOM 2038 N N . GLY A 1 268 ? 28.608 30.239 -15.217 1.00 92.69 268 GLY A N 1
ATOM 2039 C CA . GLY A 1 268 ? 28.906 29.609 -13.936 1.00 92.69 268 GLY A CA 1
ATOM 2040 C C . GLY A 1 268 ? 27.763 28.766 -13.380 1.00 92.69 268 GLY A C 1
ATOM 2041 O O . GLY A 1 268 ? 26.695 28.643 -13.985 1.00 92.69 268 GLY A O 1
ATOM 2042 N N . TRP A 1 269 ? 27.995 28.184 -12.205 1.00 92.75 269 TRP A N 1
ATOM 2043 C CA . TRP A 1 269 ? 27.063 27.271 -11.542 1.00 92.75 269 TRP A CA 1
ATOM 2044 C C . TRP A 1 269 ? 26.388 27.950 -10.354 1.00 92.75 269 TRP A C 1
ATOM 2046 O O . TRP A 1 269 ? 27.065 28.384 -9.421 1.00 92.75 269 TRP A O 1
ATOM 2056 N N . VAL A 1 270 ? 25.056 28.005 -10.346 1.00 91.38 270 VAL A N 1
ATOM 2057 C CA . VAL A 1 270 ? 24.277 28.488 -9.194 1.00 91.38 270 VAL A CA 1
ATOM 2058 C C . VAL A 1 270 ? 23.801 27.292 -8.378 1.00 91.38 270 VAL A C 1
ATOM 2060 O O . VAL A 1 270 ? 23.259 26.335 -8.929 1.00 91.38 270 VAL A O 1
ATOM 2063 N N . MET A 1 271 ? 24.002 27.328 -7.061 1.00 87.31 271 MET A N 1
ATOM 2064 C CA . MET A 1 271 ? 23.626 26.250 -6.141 1.00 87.31 271 MET A CA 1
ATOM 2065 C C . MET A 1 271 ? 22.916 26.798 -4.902 1.00 87.31 271 MET A C 1
ATOM 2067 O O . MET A 1 271 ? 23.284 27.849 -4.375 1.00 87.31 271 MET A O 1
ATOM 2071 N N . ARG A 1 272 ? 21.935 26.045 -4.392 1.00 82.56 272 ARG A N 1
ATOM 2072 C CA . ARG A 1 272 ? 21.227 26.347 -3.140 1.00 82.56 272 ARG A CA 1
ATOM 2073 C C . ARG A 1 272 ? 21.413 25.226 -2.118 1.00 82.56 272 ARG A C 1
ATOM 2075 O O . ARG A 1 272 ? 20.984 24.100 -2.364 1.00 82.56 272 ARG A O 1
ATOM 2082 N N . THR A 1 273 ? 21.987 25.535 -0.955 1.00 77.00 273 THR A N 1
ATOM 2083 C CA . THR A 1 273 ? 21.983 24.663 0.236 1.00 77.00 273 THR A CA 1
ATOM 2084 C C . THR A 1 273 ? 20.905 25.120 1.228 1.00 77.00 273 THR A C 1
ATOM 2086 O O . THR A 1 273 ? 20.219 26.117 0.998 1.00 77.00 273 THR A O 1
ATOM 2089 N N . GLN A 1 274 ? 20.723 24.412 2.349 1.00 69.94 274 GLN A N 1
ATOM 2090 C CA . GLN A 1 274 ? 19.839 24.904 3.415 1.00 69.94 274 GLN A CA 1
ATOM 2091 C C . GLN A 1 274 ? 20.411 26.169 4.086 1.00 69.94 274 GLN A C 1
ATOM 2093 O O . GLN A 1 274 ? 19.641 27.052 4.465 1.00 69.94 274 GLN A O 1
ATOM 2098 N N . GLY A 1 275 ? 21.741 26.267 4.203 1.00 70.25 275 GLY A N 1
ATOM 2099 C CA . GLY A 1 275 ? 22.443 27.375 4.847 1.00 70.25 275 GLY A CA 1
ATOM 2100 C C . GLY A 1 275 ? 22.705 28.595 3.959 1.00 70.25 275 GLY A C 1
ATOM 2101 O O . GLY A 1 275 ? 22.696 29.710 4.482 1.00 70.25 275 GLY A O 1
ATOM 2102 N N . ALA A 1 276 ? 22.923 28.429 2.647 1.00 79.19 276 ALA A N 1
ATOM 2103 C CA . ALA A 1 276 ? 23.381 29.506 1.765 1.00 79.19 276 ALA A CA 1
ATOM 2104 C C . ALA A 1 276 ? 23.048 29.322 0.265 1.00 79.19 276 ALA A C 1
ATOM 2106 O O . ALA A 1 276 ? 22.783 28.223 -0.228 1.00 79.19 276 ALA A O 1
ATOM 2107 N N . TRP A 1 277 ? 23.124 30.432 -0.473 1.00 84.81 277 TRP A N 1
ATOM 2108 C CA . TRP A 1 277 ? 23.244 30.461 -1.934 1.00 84.81 277 TRP A CA 1
ATOM 2109 C C . TRP A 1 277 ? 24.710 30.571 -2.337 1.00 84.81 277 TRP A C 1
ATOM 2111 O O . TRP A 1 277 ? 25.459 31.322 -1.712 1.00 84.81 277 TRP A O 1
ATOM 2121 N N . TYR A 1 278 ? 25.090 29.881 -3.410 1.00 87.50 278 TYR A N 1
ATOM 2122 C CA . TYR A 1 278 ? 26.428 29.929 -3.992 1.00 87.50 278 TYR A CA 1
ATOM 2123 C C . TYR A 1 278 ? 26.364 30.210 -5.495 1.00 87.50 278 TYR A C 1
ATOM 2125 O O . TYR A 1 278 ? 25.489 29.690 -6.191 1.00 87.50 278 TYR A O 1
ATOM 2133 N N . VAL A 1 279 ? 27.345 30.964 -5.991 1.00 91.75 279 VAL A N 1
ATOM 2134 C CA . VAL A 1 279 ? 27.712 31.013 -7.414 1.00 91.75 279 VAL A CA 1
ATOM 2135 C C . VAL A 1 279 ? 29.155 30.555 -7.532 1.00 91.75 279 VAL A C 1
ATOM 2137 O O . VAL A 1 279 ? 30.010 31.085 -6.824 1.00 91.75 279 VAL A O 1
ATOM 2140 N N . PHE A 1 280 ? 29.436 29.621 -8.431 1.00 91.81 280 PHE A N 1
ATOM 2141 C CA . PHE A 1 280 ? 30.789 29.216 -8.813 1.00 91.81 280 PHE A CA 1
ATOM 2142 C C . PHE A 1 280 ? 31.095 29.669 -10.240 1.00 91.81 280 PHE A C 1
ATOM 2144 O O . PHE A 1 280 ? 30.173 29.845 -11.037 1.00 91.81 280 PHE A O 1
ATOM 2151 N N . ASP A 1 281 ? 32.375 29.832 -10.573 1.00 92.19 281 ASP A N 1
ATOM 2152 C CA . ASP A 1 281 ? 32.799 30.026 -11.963 1.00 92.19 281 ASP A CA 1
ATOM 2153 C C . ASP A 1 281 ? 32.605 28.760 -12.822 1.00 92.19 281 ASP A C 1
ATOM 2155 O O . ASP A 1 281 ? 32.309 27.679 -12.310 1.00 92.19 281 ASP A O 1
ATOM 2159 N N . ARG A 1 282 ? 32.732 28.909 -14.147 1.00 92.94 282 ARG A N 1
ATOM 2160 C CA . ARG A 1 282 ? 32.503 27.891 -15.190 1.00 92.94 282 ARG A CA 1
ATOM 2161 C C . ARG A 1 282 ? 33.049 26.492 -14.884 1.00 92.94 282 ARG A C 1
ATOM 2163 O O . ARG A 1 282 ? 32.368 25.501 -15.139 1.00 92.94 282 ARG A O 1
ATOM 2170 N N . ASP A 1 283 ? 34.248 26.399 -14.315 1.00 90.56 283 ASP A N 1
ATOM 2171 C CA . ASP A 1 283 ? 34.904 25.122 -13.993 1.00 90.56 283 ASP A CA 1
ATOM 2172 C C . ASP A 1 283 ? 34.661 24.668 -12.532 1.00 90.56 283 ASP A C 1
ATOM 2174 O O . ASP A 1 283 ? 35.150 23.627 -12.100 1.00 90.56 283 ASP A O 1
ATOM 2178 N N . GLY A 1 284 ? 33.888 25.426 -11.746 1.00 85.31 284 GLY A N 1
ATOM 2179 C CA . GLY A 1 284 ? 33.516 25.123 -10.357 1.00 85.31 284 GLY A CA 1
ATOM 2180 C C . GLY A 1 284 ? 34.571 25.472 -9.299 1.00 85.31 284 GLY A C 1
ATOM 2181 O O . GLY A 1 284 ? 34.263 25.516 -8.104 1.00 85.31 284 GLY A O 1
ATOM 2182 N N . SER A 1 285 ? 35.799 25.736 -9.742 1.00 82.69 285 SER A N 1
ATOM 2183 C CA . SER A 1 285 ? 37.016 25.853 -8.934 1.00 82.69 285 SER A CA 1
ATOM 2184 C C . SER A 1 285 ? 36.985 26.947 -7.863 1.00 82.69 285 SER A C 1
ATOM 2186 O O . SER A 1 285 ? 37.732 26.856 -6.886 1.00 82.69 285 SER A O 1
ATOM 2188 N N . ARG A 1 286 ? 36.141 27.978 -8.003 1.00 83.94 286 ARG A N 1
ATOM 2189 C CA . ARG A 1 286 ? 36.004 29.049 -7.007 1.00 83.94 286 ARG A CA 1
ATOM 2190 C C . ARG A 1 286 ? 34.555 29.505 -6.864 1.00 83.94 286 ARG A C 1
ATOM 2192 O O . ARG A 1 286 ? 33.883 29.833 -7.837 1.00 83.94 286 ARG A O 1
ATOM 2199 N N . ALA A 1 287 ? 34.112 29.630 -5.613 1.00 83.31 287 ALA A N 1
ATOM 2200 C CA . ALA A 1 287 ? 32.892 30.354 -5.278 1.00 83.31 287 ALA A CA 1
ATOM 2201 C C . ALA A 1 287 ? 33.100 31.862 -5.525 1.00 83.31 287 ALA A C 1
ATOM 2203 O O . ALA A 1 287 ? 33.905 32.511 -4.857 1.00 83.31 287 ALA A O 1
ATOM 2204 N N . VAL A 1 288 ? 32.380 32.407 -6.502 1.00 86.75 288 VAL A N 1
ATOM 2205 C CA . VAL A 1 288 ? 32.347 33.832 -6.867 1.00 86.75 288 VAL A CA 1
ATOM 2206 C C . VAL A 1 288 ? 31.405 34.615 -5.940 1.00 86.75 288 VAL A C 1
ATOM 2208 O O . VAL A 1 288 ? 31.605 35.809 -5.727 1.00 86.75 288 VAL A O 1
ATOM 2211 N N . LEU A 1 289 ? 30.407 33.944 -5.350 1.00 87.94 289 LEU A N 1
ATOM 2212 C CA . LEU A 1 289 ? 29.481 34.510 -4.363 1.00 87.94 289 LEU A CA 1
ATOM 2213 C C . LEU A 1 289 ? 29.040 33.446 -3.340 1.00 87.94 289 LEU A C 1
ATOM 2215 O O . LEU A 1 289 ? 28.779 32.304 -3.722 1.00 87.94 289 LEU A O 1
ATOM 2219 N N . ARG A 1 290 ? 28.882 33.843 -2.067 1.00 87.62 290 ARG A N 1
ATOM 2220 C CA . ARG A 1 290 ? 28.153 33.113 -1.007 1.00 87.62 290 ARG A CA 1
ATOM 2221 C C . ARG A 1 290 ? 27.200 34.089 -0.307 1.00 87.62 290 ARG A C 1
ATOM 2223 O O . ARG A 1 290 ? 27.665 35.106 0.197 1.00 87.62 290 ARG A O 1
ATOM 2230 N N . LEU A 1 291 ? 25.907 33.767 -0.222 1.00 85.19 291 LEU A N 1
ATOM 2231 C CA . LEU A 1 291 ? 24.911 34.523 0.560 1.00 85.19 291 LEU A CA 1
ATOM 2232 C C . LEU A 1 291 ? 24.299 33.616 1.638 1.00 85.19 291 LEU A C 1
ATOM 2234 O O . LEU A 1 291 ? 23.622 32.642 1.308 1.00 85.19 291 LEU A O 1
ATOM 2238 N N . GLY A 1 292 ? 24.525 33.917 2.919 1.00 77.88 292 GLY A N 1
ATOM 2239 C CA . GLY A 1 292 ? 24.035 33.106 4.040 1.00 77.88 292 GLY A CA 1
ATOM 2240 C C . GLY A 1 292 ? 22.536 33.293 4.312 1.00 77.88 292 GLY A C 1
ATOM 2241 O O . GLY A 1 292 ? 22.115 34.337 4.802 1.00 77.88 292 GLY A O 1
ATOM 2242 N N . MET A 1 293 ? 21.721 32.262 4.072 1.00 72.94 293 MET A N 1
ATOM 2243 C CA . MET A 1 293 ? 20.280 32.259 4.382 1.00 72.94 293 MET A CA 1
ATOM 2244 C C . MET A 1 293 ? 19.984 32.148 5.884 1.00 72.94 293 MET A C 1
ATOM 2246 O O . MET A 1 293 ? 18.953 32.635 6.342 1.00 72.94 293 MET A O 1
ATOM 2250 N N . ALA A 1 294 ? 20.857 31.480 6.645 1.00 65.00 294 ALA A N 1
ATOM 2251 C CA . ALA A 1 294 ? 20.738 31.381 8.104 1.00 65.00 294 ALA A CA 1
ATOM 2252 C C . ALA A 1 294 ? 21.265 32.634 8.829 1.00 65.00 294 ALA A C 1
ATOM 2254 O O . ALA A 1 294 ? 20.843 32.929 9.946 1.00 65.00 294 ALA A O 1
ATOM 2255 N N . GLU A 1 295 ? 22.183 33.354 8.182 1.00 67.56 295 GLU A N 1
ATOM 2256 C CA . GLU A 1 295 ? 22.866 34.544 8.700 1.00 67.56 295 GLU A CA 1
ATOM 2257 C C . GLU A 1 295 ? 22.036 35.824 8.457 1.00 67.56 295 GLU A C 1
ATOM 2259 O O . GLU A 1 295 ? 22.082 36.746 9.270 1.00 67.56 295 GLU A O 1
ATOM 2264 N N . ASP A 1 296 ? 21.229 35.866 7.387 1.00 78.25 296 ASP A N 1
ATOM 2265 C CA . ASP A 1 296 ? 20.455 37.045 6.982 1.00 78.25 296 ASP A CA 1
ATOM 2266 C C . ASP A 1 296 ? 18.921 36.827 7.027 1.00 78.25 296 ASP A C 1
ATOM 2268 O O . ASP A 1 296 ? 18.364 36.051 6.239 1.00 78.25 296 ASP A O 1
ATOM 2272 N N . PRO A 1 297 ? 18.177 37.558 7.887 1.00 77.69 297 PRO A N 1
ATOM 2273 C CA . PRO A 1 297 ? 16.725 37.430 7.982 1.00 77.69 297 PRO A CA 1
ATOM 2274 C C . PRO A 1 297 ? 15.962 37.901 6.730 1.00 77.69 297 PRO A C 1
ATOM 2276 O O . PRO A 1 297 ? 14.794 37.526 6.589 1.00 77.69 297 PRO A O 1
ATOM 2279 N N . ARG A 1 298 ? 16.576 38.669 5.813 1.00 84.38 298 ARG A N 1
ATOM 2280 C CA . ARG A 1 298 ? 15.957 39.107 4.544 1.00 84.38 298 ARG A CA 1
ATOM 2281 C C . ARG A 1 298 ? 15.601 37.921 3.645 1.00 84.38 298 ARG A C 1
ATOM 2283 O O . ARG A 1 298 ? 14.546 37.932 3.016 1.00 84.38 298 ARG A O 1
ATOM 2290 N N . PHE A 1 299 ? 16.420 36.865 3.639 1.00 82.56 299 PHE A N 1
ATOM 2291 C CA . PHE A 1 299 ? 16.187 35.660 2.828 1.00 82.56 299 PHE A CA 1
ATOM 2292 C C . PHE A 1 299 ? 15.278 34.622 3.502 1.00 82.56 299 PHE A C 1
ATOM 2294 O O . PHE A 1 299 ? 14.866 33.654 2.861 1.00 82.56 299 PHE A O 1
ATOM 2301 N N . LYS A 1 300 ? 14.897 34.821 4.772 1.00 79.94 300 LYS A N 1
ATOM 2302 C CA . LYS A 1 300 ? 14.030 33.898 5.526 1.00 79.94 300 LYS A CA 1
ATOM 2303 C C . LYS A 1 300 ? 12.695 33.555 4.832 1.00 79.94 300 LYS A C 1
ATOM 2305 O O . LYS A 1 300 ? 12.298 32.391 4.917 1.00 79.94 300 LYS A O 1
ATOM 2310 N N . PRO A 1 301 ? 12.002 34.465 4.111 1.00 83.38 301 PRO A N 1
ATOM 2311 C CA . PRO A 1 301 ? 10.797 34.116 3.348 1.00 83.38 301 PRO A CA 1
ATOM 2312 C C . PRO A 1 301 ? 11.045 33.129 2.195 1.00 83.38 301 PRO A C 1
ATOM 2314 O O . PRO A 1 301 ? 10.107 32.453 1.775 1.00 83.38 301 PRO A O 1
ATOM 2317 N N . LEU A 1 302 ? 12.290 33.018 1.713 1.00 81.50 302 LEU A N 1
ATOM 2318 C CA . LEU A 1 302 ? 12.708 32.082 0.665 1.00 81.50 302 LEU A CA 1
ATOM 2319 C C . LEU A 1 302 ? 13.217 30.735 1.209 1.00 81.50 302 LEU A C 1
ATOM 2321 O O . LEU A 1 302 ? 13.499 29.832 0.427 1.00 81.50 302 LEU A O 1
ATOM 2325 N N . ALA A 1 303 ? 13.292 30.542 2.531 1.00 78.62 303 ALA A N 1
ATOM 2326 C CA . ALA A 1 303 ? 13.691 29.264 3.129 1.00 78.62 303 ALA A CA 1
ATOM 2327 C C . ALA A 1 303 ? 12.918 28.017 2.616 1.00 78.62 303 ALA A C 1
ATOM 2329 O O . ALA A 1 303 ? 13.582 26.999 2.392 1.00 78.62 303 ALA A O 1
ATOM 2330 N N . PRO A 1 304 ? 11.582 28.054 2.374 1.00 77.75 304 PRO A N 1
ATOM 2331 C CA . PRO A 1 304 ? 10.829 26.914 1.834 1.00 77.75 304 PRO A CA 1
ATOM 2332 C C . PRO A 1 304 ? 10.880 26.796 0.297 1.00 77.75 304 PRO A C 1
ATOM 2334 O O . PRO A 1 304 ? 10.122 26.016 -0.275 1.00 77.75 304 PRO A O 1
ATOM 2337 N N . PHE A 1 305 ? 11.723 27.575 -0.390 1.00 81.00 305 PHE A N 1
ATOM 2338 C CA . PHE A 1 305 ? 11.881 27.498 -1.842 1.00 81.00 305 PHE A CA 1
ATOM 2339 C C . PHE A 1 305 ? 13.094 26.654 -2.239 1.00 81.00 305 PHE A C 1
ATOM 2341 O O . PHE A 1 305 ? 14.111 26.628 -1.546 1.00 81.00 305 PHE A O 1
ATOM 2348 N N . LEU A 1 306 ? 12.994 25.993 -3.388 1.00 81.25 306 LEU A N 1
ATOM 2349 C CA . LEU A 1 306 ? 14.060 25.233 -4.032 1.00 81.25 306 LEU A CA 1
ATOM 2350 C C . LEU A 1 306 ? 14.510 25.965 -5.302 1.00 81.25 306 LEU A C 1
ATOM 2352 O O . LEU A 1 306 ? 13.675 26.511 -6.025 1.00 81.25 306 LEU A O 1
ATOM 2356 N N . LEU A 1 307 ? 15.814 25.948 -5.597 1.00 83.94 307 LEU A N 1
ATOM 2357 C CA . LEU A 1 307 ? 16.318 26.347 -6.913 1.00 83.94 307 LEU A CA 1
ATOM 2358 C C . LEU A 1 307 ? 15.791 25.345 -7.943 1.00 83.94 307 LEU A C 1
ATOM 2360 O O . LEU A 1 307 ? 16.131 24.164 -7.880 1.00 83.94 307 LEU A O 1
ATOM 2364 N N . PHE A 1 308 ? 14.929 25.811 -8.843 1.00 83.19 308 PHE A N 1
ATOM 2365 C CA . PHE A 1 308 ? 14.178 24.936 -9.734 1.00 83.19 308 PHE A CA 1
ATOM 2366 C C . PHE A 1 308 ? 14.673 24.984 -11.176 1.00 83.19 308 PHE A C 1
ATOM 2368 O O . PHE A 1 308 ? 14.789 23.935 -11.808 1.00 83.19 308 PHE A O 1
ATOM 2375 N N . GLY A 1 309 ? 14.993 26.182 -11.665 1.00 86.50 309 GLY A N 1
ATOM 2376 C CA . GLY A 1 309 ? 15.357 26.415 -13.054 1.00 86.50 309 GLY A CA 1
ATOM 2377 C C . GLY A 1 309 ? 16.046 27.757 -13.283 1.00 86.50 309 GLY A C 1
ATOM 2378 O O . GLY A 1 309 ? 16.040 28.625 -12.409 1.00 86.50 309 GLY A O 1
ATOM 2379 N N . ILE A 1 310 ? 16.596 27.920 -14.487 1.00 88.06 310 ILE A N 1
ATOM 2380 C CA . ILE A 1 310 ? 17.061 29.200 -15.036 1.00 88.06 310 ILE A CA 1
ATOM 2381 C C . ILE A 1 310 ? 16.167 29.547 -16.234 1.00 88.06 310 ILE A C 1
ATOM 2383 O O . ILE A 1 310 ? 15.850 28.671 -17.046 1.00 88.06 310 ILE A O 1
ATOM 2387 N N . GLY A 1 311 ? 15.714 30.794 -16.315 1.00 87.44 311 GLY A N 1
ATOM 2388 C CA . GLY A 1 311 ? 14.844 31.300 -17.374 1.00 87.44 311 GLY A CA 1
ATOM 2389 C C . GLY A 1 311 ? 15.561 31.572 -18.699 1.00 87.44 311 GLY A C 1
ATOM 2390 O O . GLY A 1 311 ? 16.746 31.271 -18.877 1.00 87.44 311 GLY A O 1
ATOM 2391 N N . HIS A 1 312 ? 14.839 32.138 -19.670 1.00 85.69 312 HIS A N 1
ATOM 2392 C CA . HIS A 1 312 ? 15.422 32.428 -20.978 1.00 85.69 312 HIS A CA 1
ATOM 2393 C C . HIS A 1 312 ? 16.435 33.577 -20.928 1.00 85.69 312 HIS A C 1
ATOM 2395 O O . HIS A 1 312 ? 17.547 33.410 -21.439 1.00 85.69 312 HIS A O 1
ATOM 2401 N N . ALA A 1 313 ? 16.093 34.695 -20.278 1.00 87.50 313 ALA A N 1
ATOM 2402 C CA . ALA A 1 313 ? 16.960 35.868 -20.174 1.00 87.50 313 ALA A CA 1
ATOM 2403 C C . ALA A 1 313 ? 17.961 35.792 -19.006 1.00 87.50 313 ALA A C 1
ATOM 2405 O O . ALA A 1 313 ? 18.858 36.627 -18.937 1.00 87.50 313 ALA A O 1
ATOM 2406 N N . GLY A 1 314 ? 17.855 34.778 -18.141 1.00 88.88 314 GLY A N 1
ATOM 2407 C CA . GLY A 1 314 ? 18.740 34.567 -16.987 1.00 88.88 314 GLY A CA 1
ATOM 2408 C C . GLY A 1 314 ? 18.025 34.741 -15.650 1.00 88.88 314 GLY A C 1
ATOM 2409 O O . GLY A 1 314 ? 18.629 35.138 -14.666 1.00 88.88 314 GLY A O 1
ATOM 2410 N N . GLU A 1 315 ? 16.717 34.526 -15.607 1.00 92.94 315 GLU A N 1
ATOM 2411 C CA . GLU A 1 315 ? 15.910 34.606 -14.396 1.00 92.94 315 GLU A CA 1
ATOM 2412 C C . GLU A 1 315 ? 16.161 33.384 -13.499 1.00 92.94 315 GLU A C 1
ATOM 2414 O O . GLU A 1 315 ? 16.124 32.248 -13.972 1.00 92.94 315 GLU A O 1
ATOM 2419 N N . LEU A 1 316 ? 16.336 33.577 -12.191 1.00 92.00 316 LEU A N 1
ATOM 2420 C CA . LEU A 1 316 ? 16.234 32.488 -11.222 1.00 92.00 316 LEU A CA 1
ATOM 2421 C C . LEU A 1 316 ? 14.767 32.096 -11.061 1.00 92.00 316 LEU A C 1
ATOM 2423 O O . LEU A 1 316 ? 13.914 32.929 -10.740 1.00 92.00 316 LEU A O 1
ATOM 2427 N N . VAL A 1 317 ? 14.485 30.809 -11.238 1.00 89.44 317 VAL A N 1
ATOM 2428 C CA . VAL A 1 317 ? 13.151 30.236 -11.070 1.00 89.44 317 VAL A CA 1
ATOM 2429 C C . VAL A 1 317 ? 13.162 29.375 -9.819 1.00 89.44 317 VAL A C 1
ATOM 2431 O O . VAL A 1 317 ? 13.881 28.376 -9.734 1.00 89.44 317 VAL A O 1
ATOM 2434 N N . LEU A 1 318 ? 12.378 29.790 -8.826 1.00 87.50 318 LEU A N 1
ATOM 2435 C CA . LEU A 1 318 ? 12.318 29.170 -7.508 1.00 87.50 318 LEU A CA 1
ATOM 2436 C C . LEU A 1 318 ? 10.968 28.489 -7.298 1.00 87.50 318 LEU A C 1
ATOM 2438 O O . LEU A 1 318 ? 9.925 29.138 -7.322 1.00 87.50 318 LEU A O 1
ATOM 2442 N N . LEU A 1 319 ? 10.978 27.185 -7.042 1.00 82.62 319 LEU A N 1
ATOM 2443 C CA . LEU A 1 319 ? 9.777 26.413 -6.730 1.00 82.62 319 LEU A CA 1
ATOM 2444 C C . LEU A 1 319 ? 9.482 26.487 -5.233 1.00 82.62 319 LEU A C 1
ATOM 2446 O O . LEU A 1 319 ? 10.376 26.241 -4.427 1.00 82.62 319 LEU A O 1
ATOM 2450 N N . ARG A 1 320 ? 8.218 26.697 -4.855 1.00 81.19 320 ARG A N 1
ATOM 2451 C CA . ARG A 1 320 ? 7.715 26.300 -3.534 1.00 81.19 320 ARG A CA 1
ATOM 2452 C C . ARG A 1 320 ? 6.839 25.044 -3.653 1.00 81.19 320 ARG A C 1
ATOM 2454 O O . ARG A 1 320 ? 5.710 25.176 -4.137 1.00 81.19 320 ARG A O 1
ATOM 2461 N N . PRO A 1 321 ? 7.310 23.870 -3.181 1.00 70.31 321 PRO A N 1
ATOM 2462 C CA . PRO A 1 321 ? 6.564 22.614 -3.244 1.00 70.31 321 PRO A CA 1
ATOM 2463 C C . PRO A 1 321 ? 5.165 22.715 -2.625 1.00 70.31 321 PRO A C 1
ATOM 2465 O O . PRO A 1 321 ? 4.187 22.513 -3.336 1.00 70.31 321 PRO A O 1
ATOM 2468 N N . ASP A 1 322 ? 5.061 23.142 -1.358 1.00 66.19 322 ASP A N 1
ATOM 2469 C CA . ASP A 1 322 ? 3.818 23.161 -0.557 1.00 66.19 322 ASP A CA 1
ATOM 2470 C C . ASP A 1 322 ? 2.629 23.924 -1.180 1.00 66.19 322 ASP A C 1
ATOM 2472 O O . ASP A 1 322 ? 1.503 23.824 -0.695 1.00 66.19 322 ASP A O 1
ATOM 2476 N N . HIS A 1 323 ? 2.898 24.810 -2.143 1.00 70.44 323 HIS A N 1
ATOM 2477 C CA . HIS A 1 323 ? 1.950 25.799 -2.667 1.00 70.44 323 HIS A CA 1
ATOM 2478 C C . HIS A 1 323 ? 1.744 25.693 -4.191 1.00 70.44 323 HIS A C 1
ATOM 2480 O O . HIS A 1 323 ? 0.910 26.423 -4.731 1.00 70.44 323 HIS A O 1
ATOM 2486 N N . HIS A 1 324 ? 2.511 24.841 -4.883 1.00 70.44 324 HIS A N 1
ATOM 2487 C CA . HIS A 1 324 ? 2.549 24.724 -6.351 1.00 70.44 324 HIS A CA 1
ATOM 2488 C C . HIS A 1 324 ? 2.715 26.078 -7.058 1.00 70.44 324 HIS A C 1
ATOM 2490 O O . HIS A 1 324 ? 1.962 26.437 -7.965 1.00 70.44 324 HIS A O 1
ATOM 2496 N N . THR A 1 325 ? 3.713 26.850 -6.618 1.00 75.81 325 THR A N 1
ATOM 2497 C CA . THR A 1 325 ? 4.064 28.143 -7.220 1.00 75.81 325 THR A CA 1
ATOM 2498 C C . THR A 1 325 ? 5.536 28.222 -7.587 1.00 75.81 325 THR A C 1
ATOM 2500 O O . THR A 1 325 ? 6.396 27.929 -6.752 1.00 75.81 325 THR A O 1
ATOM 2503 N N . LEU A 1 326 ? 5.808 28.723 -8.788 1.00 81.81 326 LEU A N 1
ATOM 2504 C CA . LEU A 1 326 ? 7.103 29.260 -9.182 1.00 81.81 326 LEU A CA 1
ATOM 2505 C C . LEU A 1 326 ? 7.165 30.750 -8.834 1.00 81.81 326 LEU A C 1
ATOM 2507 O O . LEU A 1 326 ? 6.213 31.497 -9.064 1.00 81.81 326 LEU A O 1
ATOM 2511 N N . LEU A 1 327 ? 8.298 31.187 -8.303 1.00 86.56 327 LEU A N 1
ATOM 2512 C CA . LEU A 1 327 ? 8.650 32.585 -8.097 1.00 86.56 327 LEU A CA 1
ATOM 2513 C C . LEU A 1 327 ? 9.850 32.881 -8.997 1.00 86.56 327 LEU A C 1
ATOM 2515 O O . LEU A 1 327 ? 10.887 32.231 -8.880 1.00 86.56 327 LEU A O 1
ATOM 2519 N N . VAL A 1 328 ? 9.680 33.821 -9.921 1.00 89.69 328 VAL A N 1
ATOM 2520 C CA . VAL A 1 328 ? 10.647 34.169 -10.970 1.00 89.69 328 VAL A CA 1
ATOM 2521 C C . VAL A 1 328 ? 11.296 35.503 -10.612 1.00 89.69 328 VAL A C 1
ATOM 2523 O O . VAL A 1 328 ? 10.596 36.429 -10.188 1.00 89.69 328 VAL A O 1
ATOM 2526 N N . SER A 1 329 ? 12.621 35.594 -10.728 1.00 92.25 329 SER A N 1
ATOM 2527 C CA . SER A 1 329 ? 13.371 36.826 -10.463 1.00 92.25 329 SER A CA 1
ATOM 2528 C C . SER A 1 329 ? 13.253 37.841 -11.607 1.00 92.25 329 SER A C 1
ATOM 2530 O O . SER A 1 329 ? 12.602 37.602 -12.621 1.00 92.25 329 SER A O 1
ATOM 2532 N N . GLU A 1 330 ? 13.915 38.989 -11.466 1.00 89.06 330 GLU A N 1
ATOM 2533 C CA . GLU A 1 330 ? 14.323 39.767 -12.644 1.00 89.06 330 GLU A CA 1
ATOM 2534 C C . GLU A 1 330 ? 15.544 39.086 -13.308 1.00 89.06 330 GLU A C 1
ATOM 2536 O O . GLU A 1 330 ? 16.236 38.329 -12.618 1.00 89.06 330 GLU A O 1
ATOM 2541 N N . PRO A 1 331 ? 15.808 39.280 -14.616 1.00 91.00 331 PRO A N 1
ATOM 2542 C CA . PRO A 1 331 ? 16.934 38.636 -15.295 1.00 91.00 331 PRO A CA 1
ATOM 2543 C C . PRO A 1 331 ? 18.283 38.982 -14.656 1.00 91.00 331 PRO A C 1
ATOM 2545 O O . PRO A 1 331 ? 18.548 40.146 -14.362 1.00 91.00 331 PRO A O 1
ATOM 2548 N N . ILE A 1 332 ? 19.129 37.970 -14.467 1.00 92.12 332 ILE A N 1
ATOM 2549 C CA . ILE A 1 332 ? 20.434 38.082 -13.813 1.00 92.12 332 ILE A CA 1
ATOM 2550 C C . ILE A 1 332 ? 21.536 38.011 -14.869 1.00 92.12 332 ILE A C 1
ATOM 2552 O O . ILE A 1 332 ? 21.661 37.018 -15.591 1.00 92.12 332 ILE A O 1
ATOM 2556 N N . ALA A 1 333 ? 22.343 39.070 -14.948 1.00 89.06 333 ALA A N 1
ATOM 2557 C CA . ALA A 1 333 ? 23.479 39.175 -15.864 1.00 89.06 333 ALA A CA 1
ATOM 2558 C C . ALA A 1 333 ? 24.821 39.054 -15.127 1.00 89.06 333 ALA A C 1
ATOM 2560 O O . ALA A 1 333 ? 25.817 38.619 -15.708 1.00 89.06 333 ALA A O 1
ATOM 2561 N N . HIS A 1 334 ? 24.862 39.427 -13.847 1.00 91.69 334 HIS A N 1
ATOM 2562 C CA . HIS A 1 334 ? 26.061 39.448 -13.018 1.00 91.69 334 HIS A CA 1
ATOM 2563 C C . HIS A 1 334 ? 25.780 38.848 -11.629 1.00 91.69 334 HIS A C 1
ATOM 2565 O O . HIS A 1 334 ? 24.667 38.971 -11.117 1.00 91.69 334 HIS A O 1
ATOM 2571 N N . PRO A 1 335 ? 26.774 38.239 -10.945 1.00 88.56 335 PRO A N 1
ATOM 2572 C CA . PRO A 1 335 ? 26.549 37.640 -9.624 1.00 88.56 335 PRO A CA 1
ATOM 2573 C C . PRO A 1 335 ? 26.025 38.639 -8.579 1.00 88.56 335 PRO A C 1
ATOM 2575 O O . PRO A 1 335 ? 25.327 38.254 -7.648 1.00 88.56 335 PRO A O 1
ATOM 2578 N N . GLN A 1 336 ? 26.335 39.928 -8.748 1.00 88.62 336 GLN A N 1
ATOM 2579 C CA . GLN A 1 336 ? 25.894 41.008 -7.861 1.00 88.62 336 GLN A CA 1
ATOM 2580 C C . GLN A 1 336 ? 24.373 41.243 -7.909 1.00 88.62 336 GLN A C 1
ATOM 2582 O O . GLN A 1 336 ? 23.813 41.713 -6.921 1.00 88.62 336 GLN A O 1
ATOM 2587 N N . ASP A 1 337 ? 23.690 40.865 -8.996 1.00 90.94 337 ASP A N 1
ATOM 2588 C CA . ASP A 1 337 ? 22.243 41.073 -9.151 1.00 90.94 337 ASP A CA 1
ATOM 2589 C C . ASP A 1 337 ? 21.423 40.095 -8.280 1.00 90.94 337 ASP A C 1
ATOM 2591 O O . ASP A 1 337 ? 20.253 40.343 -7.985 1.00 90.94 337 ASP A O 1
ATOM 2595 N N . ILE A 1 338 ? 22.039 38.991 -7.829 1.00 90.62 338 ILE A N 1
ATOM 2596 C CA . ILE A 1 338 ? 21.375 37.892 -7.107 1.00 90.62 338 ILE A CA 1
ATOM 2597 C C . ILE A 1 338 ? 20.849 38.326 -5.737 1.00 90.62 338 ILE A C 1
ATOM 2599 O O . ILE A 1 338 ? 19.718 37.985 -5.395 1.00 90.62 338 ILE A O 1
ATOM 2603 N N . GLU A 1 339 ? 21.618 39.082 -4.947 1.00 91.06 339 GLU A N 1
ATOM 2604 C CA . GLU A 1 339 ? 21.135 39.562 -3.643 1.00 91.06 339 GLU A CA 1
ATOM 2605 C C . GLU A 1 339 ? 19.906 40.489 -3.796 1.00 91.06 339 GLU A C 1
ATOM 2607 O O . GLU A 1 339 ? 18.865 40.172 -3.208 1.00 91.06 339 GLU A O 1
ATOM 2612 N N . PRO A 1 340 ? 19.950 41.569 -4.608 1.00 90.75 340 PRO A N 1
ATOM 2613 C CA . PRO A 1 340 ? 18.779 42.400 -4.893 1.00 90.75 340 PRO A CA 1
ATOM 2614 C C . PRO A 1 340 ? 17.580 41.606 -5.427 1.00 90.75 340 PRO A C 1
ATOM 2616 O O . PRO A 1 340 ? 16.455 41.807 -4.960 1.00 90.75 340 PRO A O 1
ATOM 2619 N N . ALA A 1 341 ? 17.810 40.670 -6.354 1.00 89.88 341 ALA A N 1
ATOM 2620 C CA . ALA A 1 341 ? 16.765 39.829 -6.928 1.00 89.88 341 ALA A CA 1
ATOM 2621 C C . ALA A 1 341 ? 16.068 38.958 -5.867 1.00 89.88 341 ALA A C 1
ATOM 2623 O O . ALA A 1 341 ? 14.837 38.958 -5.780 1.00 89.88 341 ALA A O 1
ATOM 2624 N N . LEU A 1 342 ? 16.834 38.267 -5.015 1.00 89.62 342 LEU A N 1
ATOM 2625 C CA . LEU A 1 342 ? 16.298 37.431 -3.935 1.00 89.62 342 LEU A CA 1
ATOM 2626 C C . LEU A 1 342 ? 15.544 38.261 -2.878 1.00 89.62 342 LEU A C 1
ATOM 2628 O O . LEU A 1 342 ? 14.500 37.824 -2.390 1.00 89.62 342 LEU A O 1
ATOM 2632 N N . ILE A 1 343 ? 16.009 39.474 -2.555 1.00 88.50 343 ILE A N 1
ATOM 2633 C CA . ILE A 1 343 ? 15.290 40.391 -1.649 1.00 88.50 343 ILE A CA 1
ATOM 2634 C C . ILE A 1 343 ? 13.941 40.796 -2.257 1.00 88.50 343 ILE A C 1
ATOM 2636 O O . ILE A 1 343 ? 12.901 40.656 -1.608 1.00 88.50 343 ILE A O 1
ATOM 2640 N N . ALA A 1 344 ? 13.926 41.228 -3.521 1.00 87.81 344 ALA A N 1
ATOM 2641 C CA . ALA A 1 344 ? 12.696 41.619 -4.207 1.00 87.81 344 ALA A CA 1
ATOM 2642 C C . ALA A 1 344 ? 11.689 40.454 -4.291 1.00 87.81 344 ALA A C 1
ATOM 2644 O O . ALA A 1 344 ? 10.493 40.638 -4.047 1.00 87.81 344 ALA A O 1
ATOM 2645 N N . MET A 1 345 ? 12.162 39.235 -4.572 1.00 87.69 345 MET A N 1
ATOM 2646 C CA . MET A 1 345 ? 11.346 38.014 -4.552 1.00 87.69 345 MET A CA 1
ATOM 2647 C C . MET A 1 345 ? 10.706 37.773 -3.174 1.00 87.69 345 MET A C 1
ATOM 2649 O O . MET A 1 345 ? 9.496 37.530 -3.091 1.00 87.69 345 MET A O 1
ATOM 2653 N N . ALA A 1 346 ? 11.486 37.891 -2.094 1.00 85.38 346 ALA A N 1
ATOM 2654 C CA . ALA A 1 346 ? 11.016 37.707 -0.720 1.00 85.38 346 ALA A CA 1
ATOM 2655 C C . ALA A 1 346 ? 9.908 38.708 -0.325 1.00 85.38 346 ALA A C 1
ATOM 2657 O O . ALA A 1 346 ? 8.919 38.324 0.310 1.00 85.38 346 ALA A O 1
ATOM 2658 N N . GLU A 1 347 ? 10.032 39.975 -0.734 1.00 82.81 347 GLU A N 1
ATOM 2659 C CA . GLU A 1 347 ? 9.035 41.021 -0.458 1.00 82.81 347 GLU A CA 1
ATOM 2660 C C . GLU A 1 347 ? 7.735 40.876 -1.263 1.00 82.81 347 GLU A C 1
ATOM 2662 O O . GLU A 1 347 ? 6.640 41.144 -0.747 1.00 82.81 347 GLU A O 1
ATOM 2667 N N . VAL A 1 348 ? 7.848 40.494 -2.539 1.00 78.38 348 VAL A N 1
ATOM 2668 C CA . VAL A 1 348 ? 6.711 40.376 -3.465 1.00 78.38 348 VAL A CA 1
ATOM 2669 C C . VAL A 1 348 ? 5.839 39.172 -3.109 1.00 78.38 348 VAL A C 1
ATOM 2671 O O . VAL A 1 348 ? 4.610 39.292 -3.076 1.00 78.38 348 VAL A O 1
ATOM 2674 N N . TYR A 1 349 ? 6.458 38.032 -2.787 1.00 77.06 349 TYR A N 1
ATOM 2675 C CA . TYR A 1 349 ? 5.782 36.743 -2.624 1.00 77.06 349 TYR A CA 1
ATOM 2676 C C . TYR A 1 349 ? 4.525 36.791 -1.735 1.00 77.06 349 TYR A C 1
ATOM 2678 O O . TYR A 1 349 ? 3.431 36.416 -2.165 1.00 77.06 349 TYR A O 1
ATOM 2686 N N . THR A 1 350 ? 4.658 37.301 -0.506 1.00 66.81 350 THR A N 1
ATOM 2687 C CA . THR A 1 350 ? 3.583 37.290 0.508 1.00 66.81 350 THR A CA 1
ATOM 2688 C C . THR A 1 350 ? 2.349 38.093 0.067 1.00 66.81 350 THR A C 1
ATOM 2690 O O . THR A 1 350 ? 1.205 37.717 0.348 1.00 66.81 350 THR A O 1
ATOM 2693 N N . LYS A 1 351 ? 2.571 39.191 -0.667 1.00 70.88 351 LYS A N 1
ATOM 2694 C CA . LYS A 1 351 ? 1.508 40.047 -1.213 1.00 70.88 351 LYS A CA 1
ATOM 2695 C C . LYS A 1 351 ? 0.859 39.375 -2.428 1.00 70.88 351 LYS A C 1
ATOM 2697 O O . LYS A 1 351 ? -0.365 39.250 -2.476 1.00 70.88 351 LYS A O 1
ATOM 2702 N N . SER A 1 352 ? 1.672 38.882 -3.364 1.00 70.31 352 SER A N 1
ATOM 2703 C CA . SER A 1 352 ? 1.212 38.289 -4.626 1.00 70.31 352 SER A CA 1
ATOM 2704 C C . SER A 1 352 ? 0.444 36.980 -4.441 1.00 70.31 352 SER A C 1
ATOM 2706 O O . SER A 1 352 ? -0.590 36.802 -5.080 1.00 70.31 352 SER A O 1
ATOM 2708 N N . PHE A 1 353 ? 0.849 36.101 -3.516 1.00 69.06 353 PHE A N 1
ATOM 2709 C CA . PHE A 1 353 ? 0.122 34.849 -3.244 1.00 69.06 353 PHE A CA 1
ATOM 2710 C C . PHE A 1 353 ? -1.320 35.109 -2.769 1.00 69.06 353 PHE A C 1
ATOM 2712 O O . PHE A 1 353 ? -2.271 34.453 -3.198 1.00 69.06 353 PHE A O 1
ATOM 2719 N N . THR A 1 354 ? -1.502 36.148 -1.948 1.00 68.62 354 THR A N 1
ATOM 2720 C CA . THR A 1 354 ? -2.812 36.593 -1.442 1.00 68.62 354 THR A CA 1
ATOM 2721 C C . THR A 1 354 ? -3.705 37.201 -2.536 1.00 68.62 354 THR A C 1
ATOM 2723 O O . THR A 1 354 ? -4.930 37.233 -2.385 1.00 68.62 354 THR A O 1
ATOM 2726 N N . LEU A 1 355 ? -3.116 37.684 -3.636 1.00 69.25 355 LEU A N 1
ATOM 2727 C CA . LEU A 1 355 ? -3.834 38.179 -4.815 1.00 69.25 355 LEU A CA 1
ATOM 2728 C C . LEU A 1 355 ? -4.159 37.042 -5.795 1.00 69.25 355 LEU A C 1
ATOM 2730 O O . LEU A 1 355 ? -5.307 36.932 -6.220 1.00 69.25 355 LEU A O 1
ATOM 2734 N N . ALA A 1 356 ? -3.204 36.150 -6.079 1.00 66.62 356 ALA A N 1
ATOM 2735 C CA . ALA A 1 356 ? -3.393 34.992 -6.960 1.00 66.62 356 ALA A CA 1
ATOM 2736 C C . ALA A 1 356 ? -4.572 34.109 -6.509 1.00 66.62 356 ALA A C 1
ATOM 2738 O O . ALA A 1 356 ? -5.453 33.793 -7.308 1.00 66.62 356 ALA A O 1
ATOM 2739 N N . LYS A 1 357 ? -4.667 33.830 -5.200 1.00 64.69 357 LYS A N 1
ATOM 2740 C CA . LYS A 1 357 ? -5.775 33.082 -4.570 1.00 64.69 357 LYS A CA 1
ATOM 2741 C C . LYS A 1 357 ? -7.164 33.749 -4.688 1.00 64.69 357 LYS A C 1
ATOM 2743 O O . LYS A 1 357 ? -8.165 33.142 -4.324 1.00 64.69 357 LYS A O 1
ATOM 2748 N N . LYS A 1 358 ? -7.249 34.996 -5.166 1.00 64.38 358 LYS A N 1
ATOM 2749 C CA . LYS A 1 358 ? -8.518 35.696 -5.454 1.00 64.38 358 LYS A CA 1
ATOM 2750 C C . LYS A 1 358 ? -8.850 35.770 -6.947 1.00 64.38 358 LYS A C 1
ATOM 2752 O O . LYS A 1 358 ? -9.969 36.142 -7.281 1.00 64.38 358 LYS A O 1
ATOM 2757 N N . ALA A 1 359 ? -7.891 35.468 -7.822 1.00 59.62 359 ALA A N 1
ATOM 2758 C CA . ALA A 1 359 ? -8.051 35.515 -9.276 1.00 59.62 359 ALA A CA 1
ATOM 2759 C C . ALA A 1 359 ? -8.284 34.119 -9.883 1.00 59.62 359 ALA A C 1
ATOM 2761 O O . ALA A 1 359 ? -9.073 33.968 -10.815 1.00 59.62 359 ALA A O 1
ATOM 2762 N N . VAL A 1 360 ? -7.622 33.100 -9.329 1.00 63.81 360 VAL A N 1
ATOM 2763 C CA . VAL A 1 360 ? -7.676 31.698 -9.772 1.00 63.81 360 VAL A CA 1
ATOM 2764 C C . VAL A 1 360 ? -8.359 30.851 -8.698 1.00 63.81 360 VAL A C 1
ATOM 2766 O O . VAL A 1 360 ? -8.208 31.130 -7.506 1.00 63.81 360 VAL A O 1
ATOM 2769 N N . ASP A 1 361 ? -9.103 29.821 -9.103 1.00 63.75 361 ASP A N 1
ATOM 2770 C CA . ASP A 1 361 ? -9.789 28.946 -8.150 1.00 63.75 361 ASP A CA 1
ATOM 2771 C C . ASP A 1 361 ? -8.773 28.101 -7.369 1.00 63.75 361 ASP A C 1
ATOM 2773 O O . ASP A 1 361 ? -7.813 27.557 -7.923 1.00 63.75 361 ASP A O 1
ATOM 2777 N N . TRP A 1 362 ? -8.985 28.015 -6.056 1.00 63.41 362 TRP A N 1
ATOM 2778 C CA . TRP A 1 362 ? -8.059 27.413 -5.101 1.00 63.41 362 TRP A CA 1
ATOM 2779 C C . TRP A 1 362 ? -8.752 26.288 -4.334 1.00 63.41 362 TRP A C 1
ATOM 2781 O O . TRP A 1 362 ? -9.667 26.539 -3.550 1.00 63.41 362 TRP A O 1
ATOM 2791 N N . SER A 1 363 ? -8.268 25.057 -4.495 1.00 56.31 363 SER A N 1
ATOM 2792 C CA . SER A 1 363 ? -8.874 23.832 -3.941 1.00 56.31 363 SER A CA 1
ATOM 2793 C C . SER A 1 363 ? -8.740 23.658 -2.424 1.00 56.31 363 SER A C 1
ATOM 2795 O O . SER A 1 363 ? -9.138 22.642 -1.867 1.00 56.31 363 SER A O 1
ATOM 2797 N N . GLY A 1 364 ? -8.101 24.612 -1.749 1.00 57.84 364 GLY A N 1
ATOM 2798 C CA . GLY A 1 364 ? -7.593 24.454 -0.388 1.00 57.84 364 GLY A CA 1
ATOM 2799 C C . GLY A 1 364 ? -6.082 24.222 -0.359 1.00 57.84 364 GLY A C 1
ATOM 2800 O O . GLY A 1 364 ? -5.441 24.739 0.556 1.00 57.84 364 GLY A O 1
ATOM 2801 N N . ARG A 1 365 ? -5.519 23.567 -1.387 1.00 56.09 365 ARG A N 1
ATOM 2802 C CA . ARG A 1 365 ? -4.101 23.158 -1.455 1.00 56.09 365 ARG A CA 1
ATOM 2803 C C . ARG A 1 365 ? -3.402 23.387 -2.811 1.00 56.09 365 ARG A C 1
ATOM 2805 O O . ARG A 1 365 ? -2.183 23.464 -2.831 1.00 56.09 365 ARG A O 1
ATOM 2812 N N . ALA A 1 366 ? -4.134 23.542 -3.918 1.00 60.53 366 ALA A N 1
ATOM 2813 C CA . ALA A 1 366 ? -3.571 23.813 -5.247 1.00 60.53 366 ALA A CA 1
ATOM 2814 C C . ALA A 1 366 ? -4.433 24.790 -6.067 1.00 60.53 366 ALA A C 1
ATOM 2816 O O . ALA A 1 366 ? -5.617 24.994 -5.778 1.00 60.53 366 ALA A O 1
ATOM 2817 N N . PHE A 1 367 ? -3.836 25.371 -7.110 1.00 68.19 367 PHE A N 1
ATOM 2818 C CA . PHE A 1 367 ? -4.526 26.195 -8.105 1.00 68.19 367 PHE A CA 1
ATOM 2819 C C . PHE A 1 367 ? -5.140 25.323 -9.211 1.00 68.19 367 PHE A C 1
ATOM 2821 O O . PHE A 1 367 ? -4.513 24.373 -9.682 1.00 68.19 367 PHE A O 1
ATOM 2828 N N . VAL A 1 368 ? -6.352 25.664 -9.650 1.00 65.69 368 VAL A N 1
ATOM 2829 C CA . VAL A 1 368 ? -7.078 24.943 -10.710 1.00 65.69 368 VAL A CA 1
ATOM 2830 C C . VAL A 1 368 ? -7.192 25.817 -11.957 1.00 65.69 368 VAL A C 1
ATOM 2832 O O . VAL A 1 368 ? -7.595 26.979 -11.875 1.00 65.69 368 VAL A O 1
ATOM 2835 N N . ALA A 1 369 ? -6.865 25.262 -13.127 1.00 62.81 369 ALA A N 1
ATOM 2836 C CA . ALA A 1 369 ? -7.031 25.959 -14.399 1.00 62.81 369 ALA A CA 1
ATOM 2837 C C . ALA A 1 369 ? -8.523 26.089 -14.756 1.00 62.81 369 ALA A C 1
ATOM 2839 O O . ALA A 1 369 ? -9.205 25.082 -14.968 1.00 62.81 369 ALA A O 1
ATOM 2840 N N . LYS A 1 370 ? -9.035 27.322 -14.879 1.00 55.44 370 LYS A N 1
ATOM 2841 C CA . LYS A 1 370 ? -10.381 27.571 -15.423 1.00 55.44 370 LYS A CA 1
ATOM 2842 C C . LYS A 1 370 ? -10.423 27.196 -16.901 1.00 55.44 370 LYS A C 1
ATOM 2844 O O . LYS A 1 370 ? -9.677 27.761 -17.698 1.00 55.44 370 LYS A O 1
ATOM 2849 N N . ALA A 1 371 ? -11.305 26.264 -17.257 1.00 42.00 371 ALA A N 1
ATOM 2850 C CA . ALA A 1 371 ? -11.504 25.839 -18.637 1.00 42.00 371 ALA A CA 1
ATOM 2851 C C . ALA A 1 371 ? -11.965 27.021 -19.508 1.00 42.00 371 ALA A C 1
ATOM 2853 O O . ALA A 1 371 ? -13.099 27.480 -19.385 1.00 42.00 371 ALA A O 1
ATOM 2854 N N . THR A 1 372 ? -11.083 27.508 -20.384 1.00 33.53 372 THR A N 1
ATOM 2855 C CA . THR A 1 372 ? -11.399 28.563 -21.358 1.00 33.53 372 THR A CA 1
ATOM 2856 C C . THR A 1 372 ? -10.537 28.385 -22.616 1.00 33.53 372 THR A C 1
ATOM 2858 O O . THR A 1 372 ? -9.316 28.312 -22.476 1.00 33.53 372 THR A O 1
ATOM 2861 N N . PRO A 1 373 ? -11.120 28.297 -23.827 1.00 33.88 373 PRO A N 1
ATOM 2862 C CA . PRO A 1 373 ? -10.370 28.233 -25.084 1.00 33.88 373 PRO A CA 1
ATOM 2863 C C . PRO A 1 373 ? -9.966 29.628 -25.607 1.00 33.88 373 PRO A C 1
ATOM 2865 O O . PRO A 1 373 ? -10.399 30.659 -25.094 1.00 33.88 373 PRO A O 1
ATOM 2868 N N . ILE A 1 374 ? -9.135 29.647 -26.653 1.00 28.20 374 ILE A N 1
ATOM 2869 C CA . ILE A 1 374 ? -8.441 30.825 -27.205 1.00 28.20 374 ILE A CA 1
ATOM 2870 C C . ILE A 1 374 ? -9.027 31.210 -28.578 1.00 28.20 374 ILE A C 1
ATOM 2872 O O . ILE A 1 374 ? -9.320 30.319 -29.368 1.00 28.20 374 ILE A O 1
ATOM 2876 N N . ALA A 1 375 ? -9.141 32.479 -28.996 1.00 27.77 375 ALA A N 1
ATOM 2877 C CA . ALA A 1 375 ? -9.289 33.773 -28.301 1.00 27.77 375 ALA A CA 1
ATOM 2878 C C . ALA A 1 375 ? -9.601 34.851 -29.370 1.00 27.77 375 ALA A C 1
ATOM 2880 O O . ALA A 1 375 ? -9.065 34.757 -30.474 1.00 27.77 375 ALA A O 1
ATOM 2881 N N . ALA A 1 376 ? -10.387 35.901 -29.074 1.00 26.34 376 ALA A N 1
ATOM 2882 C CA . ALA A 1 376 ? -10.534 37.032 -30.008 1.00 26.34 376 ALA A CA 1
ATOM 2883 C C . ALA A 1 376 ? -10.974 38.375 -29.374 1.00 26.34 376 ALA A C 1
ATOM 2885 O O . ALA A 1 376 ? -12.104 38.495 -28.915 1.00 26.34 376 ALA A O 1
ATOM 2886 N N . VAL A 1 377 ? -10.117 39.401 -29.526 1.00 24.27 377 VAL A N 1
ATOM 2887 C CA . VAL A 1 377 ? -10.437 40.854 -29.612 1.00 24.27 377 VAL A CA 1
ATOM 2888 C C . VAL A 1 377 ? -11.037 41.541 -28.349 1.00 24.27 377 VAL A C 1
ATOM 2890 O O . VAL A 1 377 ? -11.508 40.908 -27.413 1.00 24.27 377 VAL A O 1
ATOM 2893 N N . ALA A 1 378 ? -10.919 42.876 -28.274 1.00 24.47 378 ALA A N 1
ATOM 2894 C CA . ALA A 1 378 ? -11.250 43.759 -27.136 1.00 24.47 378 ALA A CA 1
ATOM 2895 C C . ALA A 1 378 ? -11.645 45.175 -27.653 1.00 24.47 378 ALA A C 1
ATOM 2897 O O . ALA A 1 378 ? -11.590 45.363 -28.872 1.00 24.47 378 ALA A O 1
ATOM 2898 N N . PRO A 1 379 ? -11.922 46.223 -26.826 1.00 34.94 379 PRO A N 1
ATOM 2899 C CA . PRO A 1 379 ? -12.177 46.328 -25.371 1.00 34.94 379 PRO A CA 1
ATOM 2900 C C . PRO A 1 379 ? -13.643 46.866 -25.161 1.00 34.94 379 PRO A C 1
ATOM 2902 O O . PRO A 1 379 ? -14.512 46.205 -25.721 1.00 34.94 379 PRO A O 1
ATOM 2905 N N . PRO A 1 380 ? -14.038 48.014 -24.524 1.00 35.12 380 PRO A N 1
ATOM 2906 C CA . PRO A 1 380 ? -13.480 48.840 -23.428 1.00 35.12 380 PRO A CA 1
ATOM 2907 C C . PRO A 1 380 ? -14.458 49.412 -22.340 1.00 35.12 380 PRO A C 1
ATOM 2909 O O . PRO A 1 380 ? -15.613 49.715 -22.603 1.00 35.12 380 PRO A O 1
ATOM 2912 N N . LYS A 1 381 ? -13.854 49.816 -21.201 1.00 26.39 381 LYS A N 1
ATOM 2913 C CA . LYS A 1 381 ? -14.162 50.990 -20.321 1.00 26.39 381 LYS A CA 1
ATOM 2914 C C . LYS A 1 381 ? -15.322 51.015 -19.286 1.00 26.39 381 LYS A C 1
ATOM 2916 O O . LYS A 1 381 ? -16.421 50.545 -19.525 1.00 26.39 381 LYS A O 1
ATOM 2921 N N . ALA A 1 382 ? -15.019 51.783 -18.215 1.00 26.28 382 ALA A N 1
ATOM 2922 C CA . ALA A 1 382 ? -15.883 52.443 -17.208 1.00 26.28 382 ALA A CA 1
ATOM 2923 C C . ALA A 1 382 ? -16.614 51.549 -16.167 1.00 26.28 382 ALA A C 1
ATOM 2925 O O . ALA A 1 382 ? -17.068 50.464 -16.494 1.00 26.28 382 ALA A O 1
ATOM 2926 N N . GLU A 1 383 ? -16.788 51.925 -14.885 1.00 25.44 383 GLU A N 1
ATOM 2927 C CA . GLU A 1 383 ? -16.072 52.897 -14.021 1.00 25.44 383 GLU A CA 1
ATOM 2928 C C . GLU A 1 383 ? -16.202 52.484 -12.520 1.00 25.44 383 GLU A C 1
ATOM 2930 O O . GLU A 1 383 ? -16.441 51.308 -12.248 1.00 25.44 383 GLU A O 1
ATOM 2935 N N . ALA A 1 384 ? -15.961 53.355 -11.520 1.00 24.69 384 ALA A N 1
ATOM 2936 C CA . ALA A 1 384 ? -15.556 52.911 -10.166 1.00 24.69 384 ALA A CA 1
ATOM 2937 C C . ALA A 1 384 ? -16.374 53.400 -8.936 1.00 24.69 384 ALA A C 1
ATOM 2939 O O . ALA A 1 384 ? -16.669 54.585 -8.821 1.00 24.69 384 ALA A O 1
ATOM 2940 N N . LYS A 1 385 ? -16.447 52.520 -7.903 1.00 24.30 385 LYS A N 1
ATOM 2941 C CA . LYS A 1 385 ? -16.535 52.816 -6.432 1.00 24.30 385 LYS A CA 1
ATOM 2942 C C . LYS A 1 385 ? -17.872 53.413 -5.888 1.00 24.30 385 LYS A C 1
ATOM 2944 O O . LYS A 1 385 ? -18.695 53.833 -6.687 1.00 24.30 385 LYS A O 1
ATOM 2949 N N . PRO A 1 386 ? -18.096 53.554 -4.545 1.00 35.06 386 PRO A N 1
ATOM 2950 C CA . PRO A 1 386 ? -17.547 52.840 -3.359 1.00 35.06 386 PRO A CA 1
ATOM 2951 C C . PRO A 1 386 ? -18.534 52.531 -2.173 1.00 35.06 386 PRO A C 1
ATOM 2953 O O . PRO A 1 386 ? -19.543 53.195 -1.997 1.00 35.06 386 PRO A O 1
ATOM 2956 N N . LYS A 1 387 ? -18.084 51.667 -1.231 1.00 25.30 387 LYS A N 1
ATOM 2957 C CA . LYS A 1 387 ? -18.266 51.688 0.262 1.00 25.30 387 LYS A CA 1
ATOM 2958 C C . LYS A 1 387 ? -19.662 51.785 0.944 1.00 25.30 387 LYS A C 1
ATOM 2960 O O . LYS A 1 387 ? -20.367 52.773 0.794 1.00 25.30 387 LYS A O 1
ATOM 2965 N N . LYS A 1 388 ? -19.847 50.935 1.977 1.00 27.47 388 LYS A N 1
ATOM 2966 C CA . LYS A 1 388 ? -20.306 51.248 3.370 1.00 27.47 388 LYS A CA 1
ATOM 2967 C C . LYS A 1 388 ? -19.932 50.053 4.287 1.00 27.47 388 LYS A C 1
ATOM 2969 O O . LYS A 1 388 ? -20.285 48.933 3.957 1.00 27.47 388 LYS A O 1
ATOM 2974 N N . THR A 1 389 ? -18.922 50.144 5.166 1.00 26.44 389 THR A N 1
ATOM 2975 C CA . THR A 1 389 ? -18.896 50.589 6.594 1.00 26.44 389 THR A CA 1
ATOM 2976 C C . THR A 1 389 ? -19.358 49.550 7.637 1.00 26.44 389 THR A C 1
ATOM 2978 O O . THR A 1 389 ? -20.327 48.837 7.434 1.00 26.44 389 THR A O 1
ATOM 2981 N N . ARG A 1 390 ? -18.621 49.486 8.759 1.00 26.19 390 ARG A N 1
ATOM 2982 C CA . ARG A 1 390 ? -18.626 48.489 9.861 1.00 26.19 390 ARG A CA 1
ATOM 2983 C C . ARG A 1 390 ? -18.891 49.201 11.199 1.00 26.19 390 ARG A C 1
ATOM 2985 O O . ARG A 1 390 ? -18.511 50.365 11.269 1.00 26.19 390 ARG A O 1
ATOM 2992 N N . ALA A 1 391 ? -19.389 48.496 12.234 1.00 27.83 391 ALA A N 1
ATOM 2993 C CA . ALA A 1 391 ? -18.950 48.524 13.663 1.00 27.83 391 ALA A CA 1
ATOM 2994 C C . ALA A 1 391 ? -20.055 47.980 14.630 1.00 27.83 391 ALA A C 1
ATOM 2996 O O . ALA A 1 391 ? -21.167 47.761 14.161 1.00 27.83 391 ALA A O 1
ATOM 2997 N N . PRO A 1 392 ? -19.790 47.754 15.942 1.00 39.06 392 PRO A N 1
ATOM 2998 C CA . PRO A 1 392 ? -18.921 46.688 16.480 1.00 39.06 392 PRO A CA 1
ATOM 2999 C C . PRO A 1 392 ? -19.551 46.013 17.744 1.00 39.06 392 PRO A C 1
ATOM 3001 O O . PRO A 1 392 ? -20.770 45.992 17.851 1.00 39.06 392 PRO A O 1
ATOM 3004 N N . LYS A 1 393 ? -18.715 45.572 18.716 1.00 24.58 393 LYS A N 1
ATOM 3005 C CA . LYS A 1 393 ? -19.020 44.964 20.045 1.00 24.58 393 LYS A CA 1
ATOM 3006 C C . LYS A 1 393 ? -19.408 43.466 20.017 1.00 24.58 393 LYS A C 1
ATOM 3008 O O . LYS A 1 393 ? -19.980 43.007 19.040 1.00 24.58 393 LYS A O 1
ATOM 3013 N N . GLU A 1 394 ? -19.079 42.644 21.023 1.00 25.81 394 GLU A N 1
ATOM 3014 C CA . GLU A 1 394 ? -18.124 42.804 22.148 1.00 25.81 394 GLU A CA 1
ATOM 3015 C C . GLU A 1 394 ? -17.505 41.443 22.538 1.00 25.81 394 GLU A C 1
ATOM 3017 O O . GLU A 1 394 ? -17.832 40.431 21.924 1.00 25.81 394 GLU A O 1
ATOM 3022 N N . ALA A 1 395 ? -16.588 41.410 23.514 1.00 28.11 395 ALA A N 1
ATOM 3023 C CA . ALA A 1 395 ? -15.886 40.192 23.931 1.00 28.11 395 ALA A CA 1
ATOM 3024 C C . ALA A 1 395 ? -16.030 39.916 25.436 1.00 28.11 395 ALA A C 1
ATOM 3026 O O . ALA A 1 395 ? -15.837 40.816 26.252 1.00 28.11 395 ALA A O 1
ATOM 3027 N N . THR A 1 396 ? -16.282 38.655 25.788 1.00 24.88 396 THR A N 1
ATOM 3028 C CA . THR A 1 396 ? -16.241 38.117 27.157 1.00 24.88 396 THR A CA 1
ATOM 3029 C C . THR A 1 396 ? -15.689 36.691 27.140 1.00 24.88 396 THR A C 1
ATOM 3031 O O . THR A 1 396 ? -16.064 35.879 26.296 1.00 24.88 396 THR A O 1
ATOM 3034 N N . SER A 1 397 ? -14.795 36.382 28.080 1.00 35.66 397 SER A N 1
ATOM 3035 C CA . SER A 1 397 ? -14.282 35.025 28.318 1.00 35.66 397 SER A CA 1
ATOM 3036 C C . SER A 1 397 ? -15.092 34.325 29.415 1.00 35.66 397 SER A C 1
ATOM 3038 O O . SER A 1 397 ? -15.456 34.986 30.389 1.00 35.66 397 SER A O 1
ATOM 3040 N N . PRO A 1 398 ? -15.285 32.998 29.352 1.00 31.41 398 PRO A N 1
ATOM 3041 C CA . PRO A 1 398 ? -15.538 32.167 30.527 1.00 31.41 398 PRO A CA 1
ATOM 3042 C C . PRO A 1 398 ? -14.220 31.772 31.215 1.00 31.41 398 PRO A C 1
ATOM 3044 O O . PRO A 1 398 ? -13.158 31.769 30.589 1.00 31.41 398 PRO A O 1
ATOM 3047 N N . ALA A 1 399 ? -14.291 31.418 32.499 1.00 27.16 399 ALA A N 1
ATOM 3048 C CA . ALA A 1 399 ? -13.156 30.954 33.297 1.00 27.16 399 ALA A CA 1
ATOM 3049 C C . ALA A 1 399 ? -13.243 29.446 33.601 1.00 27.16 399 ALA A C 1
ATOM 3051 O O . ALA A 1 399 ? -14.292 28.823 33.455 1.00 27.16 399 ALA A O 1
ATOM 3052 N N . THR A 1 400 ? -12.129 28.874 34.056 1.00 32.34 400 THR A N 1
ATOM 3053 C CA . THR A 1 400 ? -12.017 27.485 34.524 1.00 32.34 400 THR A CA 1
ATOM 3054 C C . THR A 1 400 ? -12.880 27.204 35.756 1.00 32.34 400 THR A C 1
ATOM 3056 O O . THR A 1 400 ? -12.802 27.947 36.735 1.00 32.34 400 THR A O 1
ATOM 3059 N N . VAL A 1 401 ? -13.575 26.065 35.767 1.00 29.03 401 VAL A N 1
ATOM 3060 C CA . VAL A 1 401 ? -14.137 25.436 36.974 1.00 29.03 401 VAL A CA 1
ATOM 3061 C C . VAL A 1 401 ? -13.736 23.960 36.968 1.00 29.03 401 VAL A C 1
ATOM 3063 O O . VAL A 1 401 ? -13.796 23.315 35.925 1.00 29.03 401 VAL A O 1
ATOM 3066 N N . ALA A 1 402 ? -13.291 23.432 38.109 1.00 28.06 402 ALA A N 1
ATOM 3067 C CA . ALA A 1 402 ? -12.926 22.023 38.252 1.00 28.06 402 ALA A CA 1
ATOM 3068 C C . ALA A 1 402 ? -14.143 21.181 38.672 1.00 28.06 402 ALA A C 1
ATOM 3070 O O . ALA A 1 402 ? -14.898 21.585 39.557 1.00 28.06 402 ALA A O 1
ATOM 3071 N N . ALA A 1 403 ? -14.313 20.004 38.069 1.00 28.39 403 ALA A N 1
ATOM 3072 C CA . ALA A 1 403 ? -15.371 19.068 38.437 1.00 28.39 403 ALA A CA 1
ATOM 3073 C C . ALA A 1 403 ? -14.982 18.252 39.684 1.00 28.39 403 ALA A C 1
ATOM 3075 O O . ALA A 1 403 ? -13.935 17.606 39.713 1.00 28.39 403 ALA A O 1
ATOM 3076 N N . SER A 1 404 ? -15.844 18.260 40.703 1.00 28.19 404 SER A N 1
ATOM 3077 C CA . SER A 1 404 ? -15.772 17.330 41.837 1.00 28.19 404 SER A CA 1
ATOM 3078 C C . SER A 1 404 ? -16.568 16.064 41.525 1.00 28.19 404 SER A C 1
ATOM 3080 O O . SER A 1 404 ? -17.622 16.137 40.896 1.00 28.19 404 SER A O 1
ATOM 3082 N N . ALA A 1 405 ? -16.102 14.913 42.011 1.00 39.41 405 ALA A N 1
ATOM 3083 C CA . ALA A 1 405 ? -16.832 13.655 41.891 1.00 39.41 405 ALA A CA 1
ATOM 3084 C C . ALA A 1 405 ? -18.166 13.679 42.666 1.00 39.41 405 ALA A C 1
ATOM 3086 O O . ALA A 1 405 ? -18.275 14.310 43.721 1.00 39.41 405 ALA A O 1
ATOM 3087 N N . ALA A 1 406 ? -19.148 12.939 42.151 1.00 28.59 406 ALA A N 1
ATOM 3088 C CA . ALA A 1 406 ? -20.433 12.635 42.777 1.00 28.59 406 ALA A CA 1
ATOM 3089 C C . ALA A 1 406 ? -20.701 11.115 42.652 1.00 28.59 406 ALA A C 1
ATOM 3091 O O . ALA A 1 406 ? -20.165 10.494 41.731 1.00 28.59 406 ALA A O 1
ATOM 3092 N N . PRO A 1 407 ? -21.456 10.492 43.577 1.00 36.97 407 PRO A N 1
ATOM 3093 C CA . PRO A 1 407 ? -21.550 9.034 43.669 1.00 36.97 407 PRO A CA 1
ATOM 3094 C C . PRO A 1 407 ? -22.437 8.410 42.583 1.00 36.97 407 PRO A C 1
ATOM 3096 O O . PRO A 1 407 ? -23.444 8.986 42.172 1.00 36.97 407 PRO A O 1
ATOM 3099 N N . GLU A 1 408 ? -22.078 7.195 42.167 1.00 41.44 408 GLU A N 1
ATOM 3100 C CA . GLU A 1 408 ? -22.786 6.431 41.138 1.00 41.44 408 GLU A CA 1
ATOM 3101 C C . GLU A 1 408 ? -24.175 5.982 41.628 1.00 41.44 408 GLU A C 1
ATOM 3103 O O . GLU A 1 408 ? -24.308 5.269 42.624 1.00 41.44 408 GLU A O 1
ATOM 3108 N N . GLN A 1 409 ? -25.219 6.399 40.908 1.00 41.88 409 GLN A N 1
ATOM 3109 C CA . GLN A 1 409 ? -26.570 5.843 41.013 1.00 41.88 409 GLN A CA 1
ATOM 3110 C C . GLN A 1 409 ? -26.771 4.818 39.886 1.00 41.88 409 GLN A C 1
ATOM 3112 O O . GLN A 1 409 ? -26.221 4.976 38.795 1.00 41.88 409 GLN A O 1
ATOM 3117 N N . GLY A 1 410 ? -27.537 3.754 40.147 1.00 42.66 410 GLY A N 1
ATOM 3118 C CA . GLY A 1 410 ? -27.832 2.731 39.137 1.00 42.66 410 GLY A CA 1
ATOM 3119 C C . GLY A 1 410 ? -28.663 3.281 37.964 1.00 42.66 410 GLY A C 1
ATOM 3120 O O . GLY A 1 410 ? -29.371 4.273 38.147 1.00 42.66 410 GLY A O 1
ATOM 3121 N N . PRO A 1 411 ? -28.600 2.654 36.772 1.00 61.00 411 PRO A N 1
ATOM 3122 C CA . PRO A 1 411 ? -29.350 3.103 35.599 1.00 61.00 411 PRO A CA 1
ATOM 3123 C C . PRO A 1 411 ? -30.862 3.070 35.862 1.00 61.00 411 PRO A C 1
ATOM 3125 O O . PRO A 1 411 ? -31.385 2.087 36.391 1.00 61.00 411 PRO A O 1
ATOM 3128 N N . ALA A 1 412 ? -31.560 4.138 35.476 1.00 68.31 412 ALA A N 1
ATOM 3129 C CA . ALA A 1 412 ? -32.995 4.311 35.686 1.00 68.31 412 ALA A CA 1
ATOM 3130 C C . ALA A 1 412 ? -33.842 3.770 34.521 1.00 68.31 412 ALA A C 1
ATOM 3132 O O . ALA A 1 412 ? -35.047 3.569 34.682 1.00 68.31 412 ALA A O 1
ATOM 3133 N N . THR A 1 413 ? -33.233 3.515 33.358 1.00 85.12 413 THR A N 1
ATOM 3134 C CA . THR A 1 413 ? -33.906 2.953 32.175 1.00 85.12 413 THR A CA 1
ATOM 3135 C C . THR A 1 413 ? -33.125 1.802 31.535 1.00 85.12 413 THR A C 1
ATOM 3137 O O . THR A 1 413 ? -31.904 1.698 31.664 1.00 85.12 413 THR A O 1
ATOM 3140 N N . THR A 1 414 ? -33.821 0.944 30.783 1.00 86.62 414 THR A N 1
ATOM 3141 C CA . THR A 1 414 ? -33.212 -0.163 30.021 1.00 86.62 414 THR A CA 1
ATOM 3142 C C . THR A 1 414 ? -32.211 0.334 28.972 1.00 86.62 414 THR A C 1
ATOM 3144 O O . THR A 1 414 ? -31.186 -0.310 28.759 1.00 86.62 414 THR A O 1
ATOM 3147 N N . LEU A 1 415 ? -32.444 1.512 28.373 1.00 85.69 415 LEU A N 1
ATOM 3148 C CA . LEU A 1 415 ? -31.478 2.154 27.475 1.00 85.69 415 LEU A CA 1
ATOM 3149 C C . LEU A 1 415 ? -30.216 2.605 28.226 1.00 85.69 415 LEU A C 1
ATOM 3151 O O . LEU A 1 415 ? -29.120 2.314 27.769 1.00 85.69 415 LEU A O 1
ATOM 3155 N N . GLU A 1 416 ? -30.326 3.233 29.400 1.00 86.88 416 GLU A N 1
ATOM 3156 C CA . GLU A 1 416 ? -29.147 3.581 30.216 1.00 86.88 416 GLU A CA 1
ATOM 3157 C C . GLU A 1 416 ? -28.363 2.338 30.660 1.00 86.88 416 GLU A C 1
ATOM 3159 O O . GLU A 1 416 ? -27.131 2.333 30.632 1.00 86.88 416 GLU A O 1
ATOM 3164 N N . ALA A 1 417 ? -29.063 1.259 31.018 1.00 88.19 417 ALA A N 1
ATOM 3165 C CA . ALA A 1 417 ? -28.437 -0.018 31.348 1.00 88.19 417 ALA A CA 1
ATOM 3166 C C . ALA A 1 417 ? -27.690 -0.629 30.147 1.00 88.19 417 ALA A C 1
ATOM 3168 O O . ALA A 1 417 ? -26.665 -1.284 30.351 1.00 88.19 417 ALA A O 1
ATOM 3169 N N . LEU A 1 418 ? -28.177 -0.395 28.919 1.00 87.69 418 LEU A N 1
ATOM 3170 C CA . LEU A 1 418 ? -27.534 -0.795 27.664 1.00 87.69 418 LEU A CA 1
ATOM 3171 C C . LEU A 1 418 ? -26.355 0.128 27.314 1.00 87.69 418 LEU A C 1
ATOM 3173 O O . LEU A 1 418 ? -25.307 -0.367 26.919 1.00 87.69 418 LEU A O 1
ATOM 3177 N N . CYS A 1 419 ? -26.443 1.440 27.556 1.00 88.12 419 CYS A N 1
ATOM 3178 C CA . CYS A 1 419 ? -25.306 2.363 27.420 1.00 88.12 419 CYS A CA 1
ATOM 3179 C C . CYS A 1 419 ? -24.132 1.977 28.337 1.00 88.12 419 CYS A C 1
ATOM 3181 O O . CYS A 1 419 ? -22.972 2.111 27.956 1.00 88.12 419 CYS A O 1
ATOM 3183 N N . GLN A 1 420 ? -24.420 1.431 29.523 1.00 87.88 420 GLN A N 1
ATOM 3184 C CA . GLN A 1 420 ? -23.403 0.881 30.427 1.00 87.88 420 GLN A CA 1
ATOM 3185 C C . GLN A 1 420 ? -22.865 -0.501 29.998 1.00 87.88 420 GLN A C 1
ATOM 3187 O O . GLN A 1 420 ? -21.847 -0.959 30.534 1.00 87.88 420 GLN A O 1
ATOM 3192 N N . ARG A 1 421 ? -23.564 -1.197 29.089 1.00 87.38 421 ARG A N 1
ATOM 3193 C CA . ARG A 1 421 ? -23.327 -2.591 28.672 1.00 87.38 421 ARG A CA 1
ATOM 3194 C C . ARG A 1 421 ? -23.650 -2.797 27.173 1.00 87.38 421 ARG A C 1
ATOM 3196 O O . ARG A 1 421 ? -24.547 -3.570 26.848 1.00 87.38 421 ARG A O 1
ATOM 3203 N N . PRO A 1 422 ? -22.936 -2.151 26.237 1.00 84.06 422 PRO A N 1
ATOM 3204 C CA . PRO A 1 422 ? -23.411 -1.996 24.855 1.00 84.06 422 PRO A CA 1
ATOM 3205 C C . PRO A 1 422 ? -23.524 -3.301 24.043 1.00 84.06 422 PRO A C 1
ATOM 3207 O O . PRO A 1 422 ? -24.352 -3.389 23.142 1.00 84.06 422 PRO A O 1
ATOM 3210 N N . ARG A 1 423 ? -22.759 -4.351 24.387 1.00 82.25 423 ARG A N 1
ATOM 3211 C CA . ARG A 1 423 ? -22.859 -5.695 23.772 1.00 82.25 423 ARG A CA 1
ATOM 3212 C C . ARG A 1 423 ? -23.907 -6.624 24.434 1.00 82.25 423 ARG A C 1
ATOM 3214 O O . ARG A 1 423 ? -23.999 -7.794 24.064 1.00 82.25 423 ARG A O 1
ATOM 3221 N N . ASP A 1 424 ? -24.690 -6.149 25.407 1.00 87.06 424 ASP A N 1
ATOM 3222 C CA . ASP A 1 424 ? -25.645 -6.959 26.186 1.00 87.06 424 ASP A CA 1
ATOM 3223 C C . ASP A 1 424 ? -26.936 -7.260 25.402 1.00 87.06 424 ASP A C 1
ATOM 3225 O O . ASP A 1 424 ? -27.812 -6.412 25.220 1.00 87.06 424 ASP A O 1
ATOM 3229 N N . ARG A 1 425 ? -27.043 -8.495 24.899 1.00 83.19 425 ARG A N 1
ATOM 3230 C CA . ARG A 1 425 ? -28.133 -8.907 24.003 1.00 83.19 425 ARG A CA 1
ATOM 3231 C C . ARG A 1 425 ? -29.471 -9.132 24.708 1.00 83.19 425 ARG A C 1
ATOM 3233 O O . ARG A 1 425 ? -30.501 -9.010 24.047 1.00 83.19 425 ARG A O 1
ATOM 3240 N N . ASP A 1 426 ? -29.469 -9.396 26.012 1.00 86.50 426 ASP A N 1
ATOM 3241 C CA . ASP A 1 426 ? -30.701 -9.571 26.788 1.00 86.50 426 ASP A CA 1
ATOM 3242 C C . ASP A 1 426 ? -31.337 -8.208 27.093 1.00 86.50 426 ASP A C 1
ATOM 3244 O O . ASP A 1 426 ? -32.543 -8.032 26.911 1.00 86.50 426 ASP A O 1
ATOM 3248 N N . LEU A 1 427 ? -30.522 -7.203 27.447 1.00 88.56 427 LEU A N 1
ATOM 3249 C CA . LEU A 1 427 ? -30.978 -5.811 27.523 1.00 88.56 427 LEU A CA 1
ATOM 3250 C C . LEU A 1 427 ? -31.474 -5.284 26.174 1.00 88.56 427 LEU A C 1
ATOM 3252 O O . LEU A 1 427 ? -32.486 -4.587 26.129 1.00 88.56 427 LEU A O 1
ATOM 3256 N N . LEU A 1 428 ? -30.787 -5.616 25.079 1.00 86.94 428 LEU A N 1
ATOM 3257 C CA . LEU A 1 428 ? -31.191 -5.187 23.741 1.00 86.94 428 LEU A CA 1
ATOM 3258 C C . LEU A 1 428 ? -32.554 -5.778 23.338 1.00 86.94 428 LEU A C 1
ATOM 3260 O O . LEU A 1 428 ? -33.404 -5.060 22.815 1.00 86.94 428 LEU A O 1
ATOM 3264 N N . ALA A 1 429 ? -32.790 -7.061 23.631 1.00 85.75 429 ALA A N 1
ATOM 3265 C CA . ALA A 1 429 ? -34.080 -7.712 23.404 1.00 85.75 429 ALA A CA 1
ATOM 3266 C C . ALA A 1 429 ? -35.194 -7.134 24.299 1.00 85.75 429 ALA A C 1
ATOM 3268 O O . ALA A 1 429 ? -36.313 -6.916 23.830 1.00 85.75 429 ALA A O 1
ATOM 3269 N N . LEU A 1 430 ? -34.890 -6.827 25.566 1.00 89.19 430 LEU A N 1
ATOM 3270 C CA . LEU A 1 430 ? -35.826 -6.160 26.478 1.00 89.19 430 LEU A CA 1
ATOM 3271 C C . LEU A 1 430 ? -36.207 -4.760 25.968 1.00 89.19 430 LEU A C 1
ATOM 3273 O O . LEU A 1 430 ? -37.387 -4.410 25.955 1.00 89.19 430 LEU A O 1
ATOM 3277 N N . LEU A 1 431 ? -35.230 -3.987 25.484 1.00 89.12 431 LEU A N 1
ATOM 3278 C CA . LEU A 1 431 ? -35.453 -2.662 24.908 1.00 89.12 431 LEU A CA 1
ATOM 3279 C C . LEU A 1 431 ? -36.287 -2.728 23.618 1.00 89.12 431 LEU A C 1
ATOM 3281 O O . LEU A 1 431 ? -37.207 -1.929 23.449 1.00 89.12 431 LEU A O 1
ATOM 3285 N N . ALA A 1 432 ? -36.026 -3.704 22.743 1.00 88.44 432 ALA A N 1
ATOM 3286 C CA . ALA A 1 432 ? -36.821 -3.934 21.536 1.00 88.44 432 ALA A CA 1
ATOM 3287 C C . ALA A 1 432 ? -38.293 -4.246 21.863 1.00 88.44 432 ALA A C 1
ATOM 3289 O O . ALA A 1 432 ? -39.203 -3.676 21.251 1.00 88.44 432 ALA A O 1
ATOM 3290 N N . ALA A 1 433 ? -38.533 -5.091 22.872 1.00 87.38 433 ALA A N 1
ATOM 3291 C CA . ALA A 1 433 ? -39.872 -5.414 23.359 1.00 87.38 433 ALA A CA 1
ATOM 3292 C C . ALA A 1 433 ? -40.570 -4.197 23.993 1.00 87.38 433 ALA A C 1
ATOM 3294 O O . ALA A 1 433 ? -41.732 -3.929 23.690 1.00 87.38 433 ALA A O 1
ATOM 3295 N N . GLU A 1 434 ? -39.863 -3.417 24.818 1.00 90.75 434 GLU A N 1
ATOM 3296 C CA . GLU A 1 434 ? -40.374 -2.176 25.410 1.00 90.75 434 GLU A CA 1
ATOM 3297 C C . GLU A 1 434 ? -40.778 -1.133 24.363 1.00 90.75 434 GLU A C 1
ATOM 3299 O O . GLU A 1 434 ? -41.835 -0.515 24.490 1.00 90.75 434 GLU A O 1
ATOM 3304 N N . LEU A 1 435 ? -39.937 -0.906 23.351 1.00 89.31 435 LEU A N 1
ATOM 3305 C CA . LEU A 1 435 ? -40.199 0.048 22.271 1.00 89.31 435 LEU A CA 1
ATOM 3306 C C . LEU A 1 435 ? -41.391 -0.413 21.425 1.00 89.31 435 LEU A C 1
ATOM 3308 O O . LEU A 1 435 ? -42.328 0.356 21.211 1.00 89.31 435 LEU A O 1
ATOM 3312 N N . THR A 1 436 ? -41.430 -1.697 21.061 1.00 88.00 436 THR A N 1
ATOM 3313 C CA . THR A 1 436 ? -42.554 -2.294 20.322 1.00 88.00 436 THR A CA 1
ATOM 3314 C C . THR A 1 436 ? -43.869 -2.192 21.105 1.00 88.00 436 THR A C 1
ATOM 3316 O O . THR A 1 436 ? -44.897 -1.833 20.533 1.00 88.00 436 THR A O 1
ATOM 3319 N N . ALA A 1 437 ? -43.851 -2.417 22.425 1.00 87.56 437 ALA A N 1
ATOM 3320 C CA . ALA A 1 437 ? -45.026 -2.264 23.290 1.00 87.56 437 ALA A CA 1
ATOM 3321 C C . ALA A 1 437 ? -45.501 -0.803 23.437 1.00 87.56 437 ALA A C 1
ATOM 3323 O O . ALA A 1 437 ? -46.683 -0.564 23.686 1.00 87.56 437 ALA A O 1
ATOM 3324 N N . LYS A 1 438 ? -44.604 0.175 23.255 1.00 88.19 438 LYS A N 1
ATOM 3325 C CA . LYS A 1 438 ? -44.919 1.617 23.203 1.00 88.19 438 LYS A CA 1
ATOM 3326 C C . LYS A 1 438 ? -45.376 2.077 21.807 1.00 88.19 438 LYS A C 1
ATOM 3328 O O . LYS A 1 438 ? -45.749 3.236 21.651 1.00 88.19 438 LYS A O 1
ATOM 3333 N N . GLY A 1 439 ? -45.367 1.188 20.808 1.00 83.94 439 GLY A N 1
ATOM 3334 C CA . GLY A 1 439 ? -45.690 1.500 19.412 1.00 83.94 439 GLY A CA 1
ATOM 3335 C C . GLY A 1 439 ? -44.554 2.176 18.634 1.00 83.94 439 GLY A C 1
ATOM 3336 O O . GLY A 1 439 ? -44.801 2.712 17.557 1.00 83.94 439 GLY A O 1
ATOM 3337 N N . ASP A 1 440 ? -43.326 2.165 19.160 1.00 86.81 440 ASP A N 1
ATOM 3338 C CA . ASP A 1 440 ? -42.160 2.760 18.507 1.00 86.81 440 ASP A CA 1
ATOM 3339 C C . ASP A 1 440 ? -41.581 1.794 17.449 1.00 86.81 440 ASP A C 1
ATOM 3341 O O . ASP A 1 440 ? -41.197 0.665 17.791 1.00 86.81 440 ASP A O 1
ATOM 3345 N N . PRO A 1 441 ? -41.480 2.199 16.164 1.00 85.69 441 PRO A N 1
ATOM 3346 C CA . PRO A 1 441 ? -40.934 1.350 15.106 1.00 85.69 441 PRO A CA 1
ATOM 3347 C C . PRO A 1 441 ? -39.458 0.973 15.316 1.00 85.69 441 PRO A C 1
ATOM 3349 O O . PRO A 1 441 ? -38.994 0.010 14.699 1.00 85.69 441 PRO A O 1
ATOM 3352 N N . HIS A 1 442 ? -38.717 1.669 16.190 1.00 85.75 442 HIS A N 1
ATOM 3353 C CA . HIS A 1 442 ? -37.322 1.341 16.499 1.00 85.75 442 HIS A CA 1
ATOM 3354 C C . HIS A 1 442 ? -37.188 -0.041 17.144 1.00 85.75 442 HIS A C 1
ATOM 3356 O O . HIS A 1 442 ? -36.280 -0.792 16.795 1.00 85.75 442 HIS A O 1
ATOM 3362 N N . GLY A 1 443 ? -38.153 -0.448 17.978 1.00 87.00 443 GLY A N 1
ATOM 3363 C CA . GLY A 1 443 ? -38.186 -1.800 18.548 1.00 87.00 443 GLY A CA 1
ATOM 3364 C C . GLY A 1 443 ? -38.246 -2.884 17.470 1.00 87.00 443 GLY A C 1
ATOM 3365 O O . GLY A 1 443 ? -37.465 -3.836 17.481 1.00 87.00 443 GLY A O 1
ATOM 3366 N N . ARG A 1 444 ? -39.096 -2.677 16.456 1.00 87.00 444 ARG A N 1
ATOM 3367 C CA . ARG A 1 444 ? -39.224 -3.595 15.317 1.00 87.00 444 ARG A CA 1
ATOM 3368 C C . ARG A 1 444 ? -38.007 -3.571 14.382 1.00 87.00 444 ARG A C 1
ATOM 3370 O O . ARG A 1 444 ? -37.764 -4.554 13.683 1.00 87.00 444 ARG A O 1
ATOM 3377 N N . TYR A 1 445 ? -37.243 -2.482 14.362 1.00 86.19 445 TYR A N 1
ATOM 3378 C CA . TYR A 1 445 ? -35.976 -2.392 13.635 1.00 86.19 445 TYR A CA 1
ATOM 3379 C C . TYR A 1 445 ? -34.860 -3.189 14.327 1.00 86.19 445 TYR A C 1
ATOM 3381 O O . TYR A 1 445 ? -34.212 -4.008 13.671 1.00 86.19 445 TYR A O 1
ATOM 3389 N N . ILE A 1 446 ? -34.707 -3.035 15.649 1.00 86.75 446 ILE A N 1
ATOM 3390 C CA . ILE A 1 446 ? -33.753 -3.799 16.475 1.00 86.75 446 ILE A CA 1
ATOM 3391 C C . ILE A 1 446 ? -33.973 -5.311 16.293 1.00 86.75 446 ILE A C 1
ATOM 3393 O O . ILE A 1 446 ? -33.019 -6.044 16.025 1.00 86.75 446 ILE A O 1
ATOM 3397 N N . ASP A 1 447 ? -35.231 -5.765 16.340 1.00 86.19 447 ASP A N 1
ATOM 3398 C CA . ASP A 1 447 ? -35.648 -7.147 16.052 1.00 86.19 447 ASP A CA 1
ATOM 3399 C C . ASP A 1 447 ? -35.092 -7.682 14.721 1.00 86.19 447 ASP A C 1
ATOM 3401 O O . ASP A 1 447 ? -34.586 -8.805 14.651 1.00 86.19 447 ASP A O 1
ATOM 3405 N N . VAL A 1 448 ? -35.236 -6.908 13.639 1.00 83.88 448 VAL A N 1
ATOM 3406 C CA . VAL A 1 448 ? -34.850 -7.318 12.278 1.00 83.88 448 VAL A CA 1
ATOM 3407 C C . VAL A 1 448 ? -33.335 -7.357 12.134 1.00 83.88 448 VAL A C 1
ATOM 3409 O O . VAL A 1 448 ? -32.807 -8.306 11.557 1.00 83.88 448 VAL A O 1
ATOM 3412 N N . VAL A 1 449 ? -32.630 -6.368 12.687 1.00 80.56 449 VAL A N 1
ATOM 3413 C CA . VAL A 1 449 ? -31.161 -6.344 12.702 1.00 80.56 449 VAL A CA 1
ATOM 3414 C C . VAL A 1 449 ? -30.623 -7.547 13.489 1.00 80.56 449 VAL A C 1
ATOM 3416 O O . VAL A 1 449 ? -29.813 -8.306 12.962 1.00 80.56 449 VAL A O 1
ATOM 3419 N N . CYS A 1 450 ? -31.166 -7.825 14.678 1.00 80.75 450 CYS A N 1
ATOM 3420 C CA . CYS A 1 450 ? -30.771 -8.982 15.491 1.00 80.75 450 CYS A CA 1
ATOM 3421 C C . CYS A 1 450 ? -31.105 -10.343 14.851 1.00 80.75 450 CYS A C 1
ATOM 3423 O O . CYS A 1 450 ? -30.472 -11.341 15.191 1.00 80.75 450 CYS A O 1
ATOM 3425 N N . GLN A 1 451 ? -32.080 -10.415 13.940 1.00 81.81 451 GLN A N 1
ATOM 3426 C CA . GLN A 1 451 ? -32.317 -11.607 13.115 1.00 81.81 451 GLN A CA 1
ATOM 3427 C C . GLN A 1 451 ? -31.296 -11.706 11.974 1.00 81.81 451 GLN A C 1
ATOM 3429 O O . GLN A 1 451 ? -30.701 -12.761 11.787 1.00 81.81 451 GLN A O 1
ATOM 3434 N N . LEU A 1 452 ? -31.029 -10.612 11.254 1.00 74.31 452 LEU A N 1
ATOM 3435 C CA . LEU A 1 452 ? -30.045 -10.575 10.162 1.00 74.31 452 LEU A CA 1
ATOM 3436 C C . LEU A 1 452 ? -28.609 -10.884 10.612 1.00 74.31 452 LEU A C 1
ATOM 3438 O O . LEU A 1 452 ? -27.842 -11.431 9.823 1.00 74.31 452 LEU A O 1
ATOM 3442 N N . GLU A 1 453 ? -28.262 -10.569 11.862 1.00 73.44 453 GLU A N 1
ATOM 3443 C CA . GLU A 1 453 ? -26.989 -10.935 12.504 1.00 73.44 453 GLU A CA 1
ATOM 3444 C C . GLU A 1 453 ? -26.878 -12.433 12.863 1.00 73.44 453 GLU A C 1
ATOM 3446 O O . GLU A 1 453 ? -25.780 -12.909 13.137 1.00 73.44 453 GLU A O 1
ATOM 3451 N N . ARG A 1 454 ? -27.992 -13.183 12.879 1.00 77.50 454 ARG A N 1
ATOM 3452 C CA . ARG A 1 454 ? -28.045 -14.614 13.254 1.00 77.50 454 ARG A CA 1
ATOM 3453 C C . ARG A 1 454 ? -28.191 -15.571 12.070 1.00 77.50 454 ARG A C 1
ATOM 3455 O O . ARG A 1 454 ? -28.090 -16.777 12.272 1.00 77.50 454 ARG A O 1
ATOM 3462 N N . LEU A 1 455 ? -28.478 -15.059 10.874 1.00 74.56 455 LEU A N 1
ATOM 3463 C CA . LEU A 1 455 ? -28.698 -15.868 9.674 1.00 74.56 455 LEU A CA 1
ATOM 3464 C C . LEU A 1 455 ? -27.432 -15.948 8.818 1.00 74.56 455 LEU A C 1
ATOM 3466 O O . LEU A 1 455 ? -26.821 -14.921 8.506 1.00 74.56 455 LEU A O 1
ATOM 3470 N N . ASP A 1 456 ? -27.106 -17.161 8.370 1.00 69.19 456 ASP A N 1
ATOM 3471 C CA . ASP A 1 456 ? -26.078 -17.396 7.358 1.00 69.19 456 ASP A CA 1
ATOM 3472 C C . ASP A 1 456 ? -26.359 -16.593 6.079 1.00 69.19 456 ASP A C 1
ATOM 3474 O O . ASP A 1 456 ? -27.503 -16.287 5.736 1.00 69.19 456 ASP A O 1
ATOM 3478 N N . LEU A 1 457 ? -25.299 -16.255 5.337 1.00 55.72 457 LEU A N 1
ATOM 3479 C CA . LEU A 1 457 ? -25.404 -15.405 4.144 1.00 55.72 457 LEU A CA 1
ATOM 3480 C C . LEU A 1 457 ? -26.343 -15.974 3.065 1.00 55.72 457 LEU A C 1
ATOM 3482 O O . LEU A 1 457 ? -26.961 -15.184 2.351 1.00 55.72 457 LEU A O 1
ATOM 3486 N N . ASP A 1 458 ? -26.462 -17.303 3.007 1.00 55.50 458 ASP A N 1
ATOM 3487 C CA . ASP A 1 458 ? -27.251 -18.067 2.034 1.00 55.50 458 ASP A CA 1
ATOM 3488 C C . ASP A 1 458 ? -28.680 -18.410 2.535 1.00 55.50 458 ASP A C 1
ATOM 3490 O O . ASP A 1 458 ? -29.413 -19.132 1.857 1.00 55.50 458 ASP A O 1
ATOM 3494 N N . ASP A 1 459 ? -29.095 -17.931 3.718 1.00 76.06 459 ASP A N 1
ATOM 3495 C CA . ASP A 1 459 ? -30.399 -18.267 4.310 1.00 76.06 459 ASP A CA 1
ATOM 3496 C C . ASP A 1 459 ? -31.596 -17.677 3.517 1.00 76.06 459 ASP A C 1
ATOM 3498 O O . ASP A 1 459 ? -31.606 -16.482 3.197 1.00 76.06 459 ASP A O 1
ATOM 3502 N N . PRO A 1 460 ? -32.654 -18.467 3.228 1.00 68.12 460 PRO A N 1
ATOM 3503 C CA . PRO A 1 460 ? -33.767 -18.038 2.377 1.00 68.12 460 PRO A CA 1
ATOM 3504 C C . PRO A 1 460 ? -34.704 -16.986 2.998 1.00 68.12 460 PRO A C 1
ATOM 3506 O O . PRO A 1 460 ? -35.439 -16.330 2.256 1.00 68.12 460 PRO A O 1
ATOM 3509 N N . ALA A 1 461 ? -34.706 -16.782 4.320 1.00 72.94 461 ALA A N 1
ATOM 3510 C CA . ALA A 1 461 ? -35.464 -15.706 4.969 1.00 72.94 461 ALA A CA 1
ATOM 3511 C C . ALA A 1 461 ? -34.714 -14.361 4.937 1.00 72.94 461 ALA A C 1
ATOM 3513 O O . ALA A 1 461 ? -35.329 -13.288 5.013 1.00 72.94 461 ALA A O 1
ATOM 3514 N N . ARG A 1 462 ? -33.385 -14.399 4.779 1.00 80.56 462 ARG A N 1
ATOM 3515 C CA . ARG A 1 462 ? -32.502 -13.226 4.819 1.00 80.56 462 ARG A CA 1
ATOM 3516 C C . ARG A 1 462 ? -32.875 -12.116 3.817 1.00 80.56 462 ARG A C 1
ATOM 3518 O O . ARG A 1 462 ? -32.901 -10.961 4.247 1.00 80.56 462 ARG A O 1
ATOM 3525 N N . PRO A 1 463 ? -33.251 -12.379 2.545 1.00 72.31 463 PRO A N 1
ATOM 3526 C CA . PRO A 1 463 ? -33.655 -11.322 1.608 1.00 72.31 463 PRO A CA 1
ATOM 3527 C C . PRO A 1 463 ? -34.911 -10.552 2.047 1.00 72.31 463 PRO A C 1
ATOM 3529 O O . PRO A 1 463 ? -34.979 -9.330 1.892 1.00 72.31 463 PRO A O 1
ATOM 3532 N N . ALA A 1 464 ? -35.892 -11.241 2.642 1.00 76.25 464 ALA A N 1
ATOM 3533 C CA . ALA A 1 464 ? -37.120 -10.615 3.133 1.00 76.25 464 ALA A CA 1
ATOM 3534 C C . ALA A 1 464 ? -36.840 -9.696 4.333 1.00 76.25 464 ALA A C 1
ATOM 3536 O O . ALA A 1 464 ? -37.334 -8.567 4.382 1.00 76.25 464 ALA A O 1
ATOM 3537 N N . LEU A 1 465 ? -35.983 -10.140 5.258 1.00 79.31 465 LEU A N 1
ATOM 3538 C CA . LEU A 1 465 ? -35.541 -9.339 6.401 1.00 79.31 465 LEU A CA 1
ATOM 3539 C C . LEU A 1 465 ? -34.681 -8.138 5.971 1.00 79.31 465 LEU A C 1
ATOM 3541 O O . LEU A 1 465 ? -34.872 -7.046 6.501 1.00 79.31 465 LEU A O 1
ATOM 3545 N N . VAL A 1 466 ? -33.801 -8.280 4.968 1.00 72.81 466 VAL A N 1
ATOM 3546 C CA . VAL A 1 466 ? -33.050 -7.142 4.397 1.00 72.81 466 VAL A CA 1
ATOM 3547 C C . VAL A 1 466 ? -34.004 -6.099 3.810 1.00 72.81 466 VAL A C 1
ATOM 3549 O O . VAL A 1 466 ? -33.840 -4.910 4.085 1.00 72.81 466 VAL A O 1
ATOM 3552 N N . LYS A 1 467 ? -35.035 -6.522 3.066 1.00 76.12 467 LYS A N 1
ATOM 3553 C CA . LYS A 1 467 ? -36.070 -5.615 2.545 1.00 76.12 467 LYS A CA 1
ATOM 3554 C C . LYS A 1 467 ? -36.848 -4.921 3.670 1.00 76.12 467 LYS A C 1
ATOM 3556 O O . LYS A 1 467 ? -37.094 -3.720 3.580 1.00 76.12 467 LYS A O 1
ATOM 3561 N N . GLN A 1 468 ? -37.194 -5.642 4.742 1.00 81.75 468 GLN A N 1
ATOM 3562 C CA . GLN A 1 468 ? -37.875 -5.059 5.904 1.00 81.75 468 GLN A CA 1
ATOM 3563 C C . GLN A 1 468 ? -36.983 -4.038 6.638 1.00 81.75 468 GLN A C 1
ATOM 3565 O O . GLN A 1 468 ? -37.475 -2.984 7.033 1.00 81.75 468 GLN A O 1
ATOM 3570 N N . ARG A 1 469 ? -35.675 -4.313 6.776 1.00 82.50 469 ARG A N 1
ATOM 3571 C CA . ARG A 1 469 ? -34.689 -3.391 7.369 1.00 82.50 469 ARG A CA 1
ATOM 3572 C C . ARG A 1 469 ? -34.619 -2.078 6.588 1.00 82.50 469 ARG A C 1
ATOM 3574 O O . ARG A 1 469 ? -34.792 -1.017 7.177 1.00 82.50 469 ARG A O 1
ATOM 3581 N N . LEU A 1 470 ? -34.423 -2.161 5.270 1.00 74.56 470 LEU A N 1
ATOM 3582 C CA . LEU A 1 470 ? -34.305 -0.991 4.392 1.00 74.56 470 LEU A CA 1
ATOM 3583 C C . LEU A 1 470 ? -35.567 -0.115 4.429 1.00 74.56 470 LEU A C 1
ATOM 3585 O O . LEU A 1 470 ? -35.458 1.102 4.525 1.00 74.56 470 LEU A O 1
ATOM 3589 N N . SER A 1 471 ? -36.759 -0.724 4.443 1.00 77.06 471 SER A N 1
ATOM 3590 C CA . SER A 1 471 ? -38.029 0.013 4.545 1.00 77.06 471 SER A CA 1
ATOM 3591 C C . SER A 1 471 ? -38.218 0.742 5.883 1.00 77.06 471 SER A C 1
ATOM 3593 O O . SER A 1 471 ? -38.947 1.729 5.922 1.00 77.06 471 SER A O 1
ATOM 3595 N N . LEU A 1 472 ? -37.614 0.261 6.976 1.00 80.69 472 LEU A N 1
ATOM 3596 C CA . LEU A 1 472 ? -37.641 0.942 8.278 1.00 80.69 472 LEU A CA 1
ATOM 3597 C C . LEU A 1 472 ? -36.596 2.067 8.335 1.00 80.69 472 LEU A C 1
ATOM 3599 O O . LEU A 1 472 ? -36.874 3.139 8.871 1.00 80.69 472 LEU A O 1
ATOM 3603 N N . GLU A 1 473 ? -35.425 1.852 7.731 1.00 77.38 473 GLU A N 1
ATOM 3604 C CA . GLU A 1 473 ? -34.379 2.873 7.594 1.00 77.38 473 GLU A CA 1
ATOM 3605 C C . GLU A 1 473 ? -34.873 4.069 6.767 1.00 77.38 473 GLU A C 1
ATOM 3607 O O . GLU A 1 473 ? -34.776 5.207 7.222 1.00 77.38 473 GLU A O 1
ATOM 3612 N N . GLU A 1 474 ? -35.488 3.816 5.609 1.00 73.38 474 GLU A N 1
ATOM 3613 C CA . GLU A 1 474 ? -36.059 4.840 4.721 1.00 73.38 474 GLU A CA 1
ATOM 3614 C C . GLU A 1 474 ? -37.119 5.717 5.414 1.00 73.38 474 GLU A C 1
ATOM 3616 O O . GLU A 1 474 ? -37.174 6.925 5.184 1.00 73.38 474 GLU A O 1
ATOM 3621 N N . GLN A 1 475 ? -37.947 5.130 6.285 1.00 78.88 475 GLN A N 1
ATOM 3622 C CA . GLN A 1 475 ? -39.082 5.820 6.910 1.00 78.88 475 GLN A CA 1
ATOM 3623 C C . GLN A 1 475 ? -38.732 6.547 8.216 1.00 78.88 475 GLN A C 1
ATOM 3625 O O . GLN A 1 475 ? -39.426 7.500 8.582 1.00 78.88 475 GLN A O 1
ATOM 3630 N N . HIS A 1 476 ? -37.701 6.105 8.948 1.00 81.38 476 HIS A N 1
ATOM 3631 C CA . HIS A 1 476 ? -37.499 6.528 10.342 1.00 81.38 476 HIS A CA 1
ATOM 3632 C C . HIS A 1 476 ? -36.062 6.908 10.729 1.00 81.38 476 HIS A C 1
ATOM 3634 O O . HIS A 1 476 ? -35.890 7.638 11.708 1.00 81.38 476 HIS A O 1
ATOM 3640 N N . LEU A 1 477 ? -35.030 6.500 9.977 1.00 74.44 477 LEU A N 1
ATOM 3641 C CA . LEU A 1 477 ? -33.627 6.690 10.386 1.00 74.44 477 LEU A CA 1
ATOM 3642 C C . LEU A 1 477 ? -33.265 8.163 10.629 1.00 74.44 477 LEU A C 1
ATOM 3644 O O . LEU A 1 477 ? -32.581 8.483 11.600 1.00 74.44 477 LEU A O 1
ATOM 3648 N N . ALA A 1 478 ? -33.770 9.074 9.792 1.00 70.69 478 ALA A N 1
ATOM 3649 C CA . ALA A 1 478 ? -33.547 10.510 9.954 1.00 70.69 478 ALA A CA 1
ATOM 3650 C C . ALA A 1 478 ? -34.136 11.066 11.267 1.00 70.69 478 ALA A C 1
ATOM 365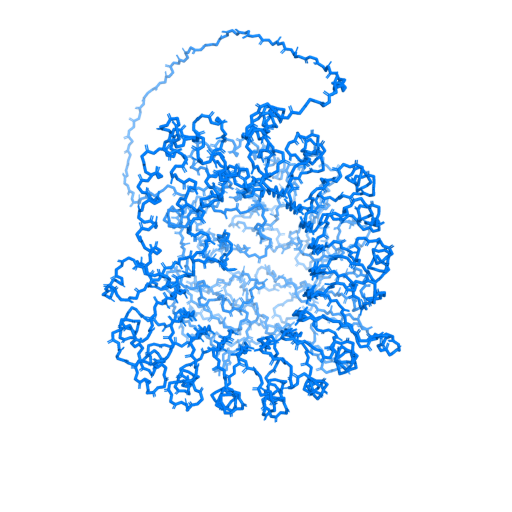2 O O . ALA A 1 478 ? -33.546 11.962 11.868 1.00 70.69 478 ALA A O 1
ATOM 3653 N N . ALA A 1 479 ? -35.265 10.524 11.739 1.00 77.50 479 ALA A N 1
ATOM 3654 C CA . ALA A 1 479 ? -35.887 10.936 12.996 1.00 77.50 479 ALA A CA 1
ATOM 3655 C C . ALA A 1 479 ? -35.118 10.394 14.213 1.00 77.50 479 ALA A C 1
ATOM 3657 O O . ALA A 1 479 ? -34.837 11.155 15.140 1.00 77.50 479 ALA A O 1
ATOM 3658 N N . TRP A 1 480 ? -34.712 9.118 14.182 1.00 77.25 480 TRP A N 1
ATOM 3659 C CA . TRP A 1 480 ? -33.907 8.503 15.247 1.00 77.25 480 TRP A CA 1
ATOM 3660 C C . TRP A 1 480 ? -32.548 9.200 15.414 1.00 77.25 480 TRP A C 1
ATOM 3662 O O . TRP A 1 480 ? -32.180 9.586 16.521 1.00 77.25 480 TRP A O 1
ATOM 3672 N N . LEU A 1 481 ? -31.829 9.463 14.316 1.00 70.75 481 LEU A N 1
ATOM 3673 C CA . LEU A 1 481 ? -30.542 10.166 14.377 1.00 70.75 481 LEU A CA 1
ATOM 3674 C C . LEU A 1 481 ? -30.693 11.625 14.851 1.00 70.75 481 LEU A C 1
ATOM 3676 O O . LEU A 1 481 ? -29.858 12.113 15.615 1.00 70.75 481 LEU A O 1
ATOM 3680 N N . ALA A 1 482 ? -31.769 12.318 14.455 1.00 71.62 482 ALA A N 1
ATOM 3681 C CA . ALA A 1 482 ? -32.056 13.674 14.930 1.00 71.62 482 ALA A CA 1
ATOM 3682 C C . ALA A 1 482 ? -32.361 13.720 16.440 1.00 71.62 482 ALA A C 1
ATOM 3684 O O . ALA A 1 482 ? -31.937 14.656 17.120 1.00 71.62 482 ALA A O 1
ATOM 3685 N N . GLN A 1 483 ? -33.031 12.698 16.987 1.00 71.69 483 GLN A N 1
ATOM 3686 C CA . GLN A 1 483 ? -33.317 12.572 18.422 1.00 71.69 483 GLN A CA 1
ATOM 3687 C C . GLN A 1 483 ? -32.040 12.496 19.278 1.00 71.69 483 GLN A C 1
ATOM 3689 O O . GLN A 1 483 ? -32.029 12.968 20.417 1.00 71.69 483 GLN A O 1
ATOM 3694 N N . TRP A 1 484 ? -30.955 11.935 18.737 1.00 65.38 484 TRP A N 1
ATOM 3695 C CA . TRP A 1 484 ? -29.671 11.803 19.435 1.00 65.38 484 TRP A CA 1
ATOM 3696 C C . TRP A 1 484 ? -28.760 13.036 19.289 1.00 65.38 484 TRP A C 1
ATOM 3698 O O . TRP A 1 484 ? -27.824 13.195 20.074 1.00 65.38 484 TRP A O 1
ATOM 3708 N N . ASN A 1 485 ? -29.065 13.949 18.354 1.00 63.94 485 ASN A N 1
ATOM 3709 C CA . ASN A 1 485 ? -28.330 15.201 18.095 1.00 63.94 485 ASN A CA 1
ATOM 3710 C C . ASN A 1 485 ? -26.823 15.001 17.791 1.00 63.94 485 ASN A C 1
ATOM 3712 O O . ASN A 1 485 ? -26.005 15.899 17.994 1.00 63.94 485 ASN A O 1
ATOM 3716 N N . THR A 1 486 ? -26.442 13.811 17.326 1.00 58.59 486 THR A N 1
ATOM 3717 C CA . THR A 1 486 ? -25.052 13.436 17.040 1.00 58.59 486 THR A CA 1
ATOM 3718 C C . THR A 1 486 ? -24.642 13.807 15.611 1.00 58.59 486 THR A C 1
ATOM 3720 O O . THR A 1 486 ? -25.415 13.536 14.689 1.00 58.59 486 THR A O 1
ATOM 3723 N N . PRO A 1 487 ? -23.421 14.326 15.373 1.00 59.59 487 PRO A N 1
ATOM 3724 C CA . PRO A 1 487 ? -22.914 14.533 14.018 1.00 59.59 487 PRO A CA 1
ATOM 3725 C C . PRO A 1 487 ? -22.804 13.201 13.261 1.00 59.59 487 PRO A C 1
ATOM 3727 O O . PRO A 1 487 ? -22.126 12.283 13.723 1.00 59.59 487 PRO A O 1
ATOM 3730 N N . HIS A 1 488 ? -23.448 13.098 12.094 1.00 56.75 488 HIS A N 1
ATOM 3731 C CA . HIS A 1 488 ? -23.455 11.869 11.288 1.00 56.75 488 HIS A CA 1
ATOM 3732 C C . HIS A 1 488 ? -22.040 11.427 10.871 1.00 56.75 488 HIS A C 1
ATOM 3734 O O . HIS A 1 488 ? -21.761 10.233 10.840 1.00 56.75 488 HIS A O 1
ATOM 3740 N N . ASP A 1 489 ? -21.138 12.387 10.642 1.00 65.62 489 ASP A N 1
ATOM 3741 C CA . ASP A 1 489 ? -19.740 12.200 10.225 1.00 65.62 489 ASP A CA 1
ATOM 3742 C C . ASP A 1 489 ? -18.876 11.356 11.195 1.00 65.62 489 ASP A C 1
ATOM 3744 O O . ASP A 1 489 ? -17.739 11.020 10.863 1.00 65.62 489 ASP A O 1
ATOM 3748 N N . LEU A 1 490 ? -19.373 11.045 12.401 1.00 67.19 490 LEU A N 1
ATOM 3749 C CA . LEU A 1 490 ? -18.671 10.248 13.420 1.00 67.19 490 LEU A CA 1
ATOM 3750 C C . LEU A 1 490 ? -18.892 8.730 13.301 1.00 67.19 490 LEU A C 1
ATOM 3752 O O . LEU A 1 490 ? -18.196 7.971 13.978 1.00 67.19 490 LEU A O 1
ATOM 3756 N N . PHE A 1 491 ? -19.837 8.293 12.466 1.00 69.81 491 PHE A N 1
ATOM 3757 C CA . PHE A 1 491 ? -20.221 6.890 12.280 1.00 69.81 491 PHE A CA 1
ATOM 3758 C C . PHE A 1 491 ? -20.088 6.514 10.799 1.00 69.81 491 PHE A C 1
ATOM 3760 O O . PHE A 1 491 ? -20.358 7.339 9.922 1.00 69.81 491 PHE A O 1
ATOM 3767 N N . ARG A 1 492 ? -19.689 5.280 10.477 1.00 58.53 492 ARG A N 1
ATOM 3768 C CA . ARG A 1 492 ? -19.594 4.842 9.076 1.00 58.53 492 ARG A CA 1
ATOM 3769 C C . ARG A 1 492 ? -20.966 4.406 8.543 1.00 58.53 492 ARG A C 1
ATOM 3771 O O . ARG A 1 492 ? -21.802 3.914 9.308 1.00 58.53 492 ARG A O 1
ATOM 3778 N N . PRO A 1 493 ? -21.209 4.512 7.222 1.00 40.75 493 PRO A N 1
ATOM 3779 C CA . PRO A 1 493 ? -22.404 3.956 6.589 1.00 40.75 493 PRO A CA 1
ATOM 3780 C C . PRO A 1 493 ? -22.492 2.429 6.772 1.00 40.75 493 PRO A C 1
ATOM 3782 O O . PRO A 1 493 ? -21.889 1.666 6.019 1.00 40.75 493 PRO A O 1
ATOM 3785 N N . GLY A 1 494 ? -23.255 1.991 7.777 1.00 52.03 494 GLY A N 1
ATOM 3786 C CA . GLY A 1 494 ? -23.454 0.577 8.116 1.00 52.03 494 GLY A CA 1
ATOM 3787 C C . GLY A 1 494 ? -23.288 0.219 9.598 1.00 52.03 494 GLY A C 1
ATOM 3788 O O . GLY A 1 494 ? -23.711 -0.869 9.977 1.00 52.03 494 GLY A O 1
ATOM 3789 N N . ASP A 1 495 ? -22.759 1.112 10.444 1.00 59.28 495 ASP A N 1
ATOM 3790 C CA . ASP A 1 495 ? -22.374 0.822 11.847 1.00 59.28 495 ASP A CA 1
ATOM 3791 C C . ASP A 1 495 ? -23.552 0.628 12.842 1.00 59.28 495 ASP A C 1
ATOM 3793 O O . ASP A 1 495 ? -23.381 0.764 14.056 1.00 59.28 495 ASP A O 1
ATOM 3797 N N . MET A 1 496 ? -24.755 0.307 12.354 1.00 67.31 496 MET A N 1
ATOM 3798 C CA . MET A 1 496 ? -25.987 0.150 13.143 1.00 67.31 496 MET A CA 1
ATOM 3799 C C . MET A 1 496 ? -26.132 -1.265 13.741 1.00 67.31 496 MET A C 1
ATOM 3801 O O . MET A 1 496 ? -27.121 -1.959 13.487 1.00 67.31 496 MET A O 1
ATOM 3805 N N . VAL A 1 497 ? -25.148 -1.720 14.525 1.00 65.50 497 VAL A N 1
ATOM 3806 C CA . VAL A 1 497 ? -25.191 -3.041 15.189 1.00 65.50 497 VAL A CA 1
ATOM 3807 C C . VAL A 1 497 ? -26.303 -3.054 16.236 1.00 65.50 497 VAL A C 1
ATOM 3809 O O . VAL A 1 497 ? -26.447 -2.115 17.018 1.00 65.50 497 VAL A O 1
ATOM 3812 N N . GLY A 1 498 ? -27.142 -4.092 16.228 1.00 65.19 498 GLY A N 1
ATOM 3813 C CA . GLY A 1 498 ? -28.310 -4.148 17.108 1.00 65.19 498 GLY A CA 1
ATOM 3814 C C . GLY A 1 498 ? -29.294 -2.978 16.946 1.00 65.19 498 GLY A C 1
ATOM 3815 O O . GLY A 1 498 ? -30.116 -2.762 17.826 1.00 65.19 498 GLY A O 1
ATOM 3816 N N . GLY A 1 499 ? -29.223 -2.203 15.858 1.00 71.06 499 GLY A N 1
ATOM 3817 C CA . GLY A 1 499 ? -30.091 -1.048 15.618 1.00 71.06 499 GLY A CA 1
ATOM 3818 C C . GLY A 1 499 ? -29.665 0.270 16.285 1.00 71.06 499 GLY A C 1
ATOM 3819 O O . GLY A 1 499 ? -30.446 1.225 16.258 1.00 71.06 499 GLY A O 1
ATOM 3820 N N . PHE A 1 500 ? -28.446 0.358 16.830 1.00 78.69 500 PHE A N 1
ATOM 3821 C CA . PHE A 1 500 ? -27.841 1.591 17.362 1.00 78.69 500 PHE A CA 1
ATOM 3822 C C . PHE A 1 500 ? -26.451 1.844 16.749 1.00 78.69 500 PHE A C 1
ATOM 3824 O O . PHE A 1 500 ? -25.798 0.886 16.337 1.00 78.69 500 PHE A O 1
ATOM 3831 N N . PRO A 1 501 ? -25.950 3.095 16.718 1.00 77.81 501 PRO A N 1
ATOM 3832 C CA . PRO A 1 501 ? -24.579 3.374 16.298 1.00 77.81 501 PRO A CA 1
ATOM 3833 C C . PRO A 1 501 ? -23.578 2.733 17.273 1.00 77.81 501 PRO A C 1
ATOM 3835 O O . PRO A 1 501 ? -23.542 3.091 18.448 1.00 77.81 501 PRO A O 1
ATOM 3838 N N . ASN A 1 502 ? -22.778 1.781 16.792 1.00 80.31 502 ASN A N 1
ATOM 3839 C CA . ASN A 1 502 ? -21.921 0.934 17.634 1.00 80.31 502 ASN A CA 1
ATOM 3840 C C . ASN A 1 502 ? -20.482 1.455 17.793 1.00 80.31 502 ASN A C 1
ATOM 3842 O O . ASN A 1 502 ? -19.888 1.307 18.864 1.00 80.31 502 ASN A O 1
ATOM 3846 N N . GLY A 1 503 ? -19.925 2.057 16.735 1.00 84.25 503 GLY A N 1
ATOM 3847 C CA . GLY A 1 503 ? -18.534 2.508 16.680 1.00 84.25 503 GLY A CA 1
ATOM 3848 C C . GLY A 1 503 ? -18.394 3.998 16.379 1.00 84.25 503 GLY A C 1
ATOM 3849 O O . GLY A 1 503 ? -19.008 4.504 15.446 1.00 84.25 503 GLY A O 1
ATOM 3850 N N . VAL A 1 504 ? -17.566 4.699 17.158 1.00 86.75 504 VAL A N 1
ATOM 3851 C CA . VAL A 1 504 ? -17.288 6.137 16.995 1.00 86.75 504 VAL A CA 1
ATOM 3852 C C . VAL A 1 504 ? -15.890 6.349 16.417 1.00 86.75 504 VAL A C 1
ATOM 3854 O O . VAL A 1 504 ? -14.900 5.879 16.980 1.00 86.75 504 VAL A O 1
ATOM 3857 N N . PHE A 1 505 ? -15.800 7.107 15.324 1.00 86.75 505 PHE A N 1
ATOM 3858 C CA . PHE A 1 505 ? -14.565 7.377 14.587 1.00 86.75 505 PHE A CA 1
ATOM 3859 C C . PHE A 1 505 ? -14.125 8.839 14.752 1.00 86.75 505 PHE A C 1
ATOM 3861 O O . PHE A 1 505 ? -14.668 9.746 14.124 1.00 86.75 505 PHE A O 1
ATOM 3868 N N . LEU A 1 506 ? -13.100 9.084 15.577 1.00 85.69 506 LEU A N 1
ATOM 3869 C CA . LEU A 1 506 ? -12.556 10.426 15.821 1.00 85.69 506 LEU A CA 1
ATOM 3870 C C . LEU A 1 506 ? -11.208 10.609 15.118 1.00 85.69 506 LEU A C 1
ATOM 3872 O O . LEU A 1 506 ? -10.183 10.102 15.575 1.00 85.69 506 LEU A O 1
ATOM 3876 N N . ASN A 1 507 ? -11.205 11.394 14.035 1.00 84.19 507 ASN A N 1
ATOM 3877 C CA . ASN A 1 507 ? -9.970 11.870 13.393 1.00 84.19 507 ASN A CA 1
ATOM 3878 C C . ASN A 1 507 ? -9.509 13.261 13.882 1.00 84.19 507 ASN A C 1
ATOM 3880 O O . ASN A 1 507 ? -8.357 13.650 13.686 1.00 84.19 507 ASN A O 1
ATOM 3884 N N . LYS A 1 508 ? -10.416 14.015 14.519 1.00 82.81 508 LYS A N 1
ATOM 3885 C CA . LYS A 1 508 ? -10.228 15.336 15.143 1.00 82.81 508 LYS A CA 1
ATOM 3886 C C . LYS A 1 508 ? -11.250 15.478 16.272 1.00 82.81 508 LYS A C 1
ATOM 3888 O O . LYS A 1 508 ? -12.342 14.927 16.165 1.00 82.81 508 LYS A O 1
ATOM 3893 N N . LEU A 1 509 ? -10.938 16.261 17.304 1.00 81.06 509 LEU A N 1
ATOM 3894 C CA . LEU A 1 509 ? -11.939 16.669 18.293 1.00 81.06 509 LEU A CA 1
ATOM 3895 C C . LEU A 1 509 ? -12.712 17.927 17.850 1.00 81.06 509 LEU A C 1
ATOM 3897 O O . LEU A 1 509 ? -12.128 18.814 17.213 1.00 81.06 509 LEU A O 1
ATOM 3901 N N . PRO A 1 510 ? -14.006 18.045 18.208 1.00 82.00 510 PRO A N 1
ATOM 3902 C CA . PRO A 1 510 ? -14.730 19.311 18.148 1.00 82.00 510 PRO A CA 1
ATOM 3903 C C . PRO A 1 510 ? -14.200 20.295 19.205 1.00 82.00 510 PRO A C 1
ATOM 3905 O O . PRO A 1 510 ? -13.431 19.936 20.093 1.00 82.00 510 PRO A O 1
ATOM 3908 N N . LYS A 1 511 ? -14.638 21.559 19.136 1.00 82.12 511 LYS A N 1
ATOM 3909 C CA . LYS A 1 511 ? -14.308 22.564 20.167 1.00 82.12 511 LYS A CA 1
ATOM 3910 C C . LYS A 1 511 ? -15.004 22.308 21.506 1.00 82.12 511 LYS A C 1
ATOM 3912 O O . LYS A 1 511 ? -14.484 22.719 22.534 1.00 82.12 511 LYS A O 1
ATOM 3917 N N . ASP A 1 512 ? -16.183 21.696 21.460 1.00 85.06 512 ASP A N 1
ATOM 3918 C CA . ASP A 1 512 ? -16.990 21.338 22.622 1.00 85.06 512 ASP A CA 1
ATOM 3919 C C . ASP A 1 512 ? -16.876 19.827 22.848 1.00 85.06 512 ASP A C 1
ATOM 3921 O O . ASP A 1 512 ? -17.584 19.024 22.237 1.00 85.06 512 ASP A O 1
ATOM 3925 N N . VAL A 1 513 ? -15.883 19.447 23.650 1.00 84.44 513 VAL A N 1
ATOM 3926 C CA . VAL A 1 513 ? -15.554 18.042 23.925 1.00 84.44 513 VAL A CA 1
ATOM 3927 C C . VAL A 1 513 ? -16.454 17.480 25.028 1.00 84.44 513 VAL A C 1
ATOM 3929 O O . VAL A 1 513 ? -16.860 16.321 24.950 1.00 84.44 513 VAL A O 1
ATOM 3932 N N . ASP A 1 514 ? -16.847 18.315 25.993 1.00 84.88 514 ASP A N 1
ATOM 3933 C CA . ASP A 1 514 ? -17.791 17.954 27.055 1.00 84.88 514 ASP A CA 1
ATOM 3934 C C . ASP A 1 514 ? -19.198 17.719 26.482 1.00 84.88 514 ASP A C 1
ATOM 3936 O O . ASP A 1 514 ? -19.847 16.723 26.813 1.00 84.88 514 ASP A O 1
ATOM 3940 N N . GLY A 1 515 ? -19.646 18.573 25.553 1.00 85.19 515 GLY A N 1
ATOM 3941 C CA . GLY A 1 515 ? -20.890 18.395 24.805 1.00 85.19 515 GLY A CA 1
ATOM 3942 C C . GLY A 1 515 ? -20.904 17.110 23.975 1.00 85.19 515 GLY A C 1
ATOM 3943 O O . GLY A 1 515 ? -21.894 16.378 24.013 1.00 85.19 515 GLY A O 1
ATOM 3944 N N . LEU A 1 516 ? -19.796 16.772 23.300 1.00 85.69 516 LEU A N 1
ATOM 3945 C CA . LEU A 1 516 ? -19.648 15.483 22.611 1.00 85.69 516 LEU A CA 1
ATOM 3946 C C . LEU A 1 516 ? -19.727 14.306 23.598 1.00 85.69 516 LEU A C 1
ATOM 3948 O O . LEU A 1 516 ? -20.486 13.366 23.365 1.00 85.69 516 LEU A O 1
ATOM 3952 N N . GLY A 1 517 ? -19.009 14.364 24.723 1.00 85.62 517 GLY A N 1
ATOM 3953 C CA . GLY A 1 517 ? -19.069 13.330 25.764 1.00 85.62 517 GLY A CA 1
ATOM 3954 C C . GLY A 1 517 ? -20.484 13.132 26.324 1.00 85.62 517 GLY A C 1
ATOM 3955 O O . GLY A 1 517 ? -20.927 12.000 26.507 1.00 85.62 517 GLY A O 1
ATOM 3956 N N . ALA A 1 518 ? -21.234 14.220 26.521 1.00 85.00 518 ALA A N 1
ATOM 3957 C CA . ALA A 1 518 ? -22.625 14.200 26.980 1.00 85.00 518 ALA A CA 1
ATOM 3958 C C . ALA A 1 518 ? -23.644 13.741 25.912 1.00 85.00 518 ALA A C 1
ATOM 3960 O O . ALA A 1 518 ? -24.771 13.377 26.260 1.00 85.00 518 ALA A O 1
ATOM 3961 N N . GLN A 1 519 ? -23.279 13.750 24.626 1.00 84.62 519 GLN A N 1
ATOM 3962 C CA . GLN A 1 519 ? -24.042 13.097 23.556 1.00 84.62 519 GLN A CA 1
ATOM 3963 C C . GLN A 1 519 ? -23.742 11.594 23.516 1.00 84.62 519 GLN A C 1
ATOM 3965 O O . GLN A 1 519 ? -24.662 10.784 23.614 1.00 84.62 519 GLN A O 1
ATOM 3970 N N . LEU A 1 520 ? -22.461 11.217 23.446 1.00 86.19 520 LEU A N 1
ATOM 3971 C CA . LEU A 1 520 ? -22.031 9.818 23.353 1.00 86.19 520 LEU A CA 1
ATOM 3972 C C . LEU A 1 520 ? -22.398 8.990 24.595 1.00 86.19 520 LEU A C 1
ATOM 3974 O O . LEU A 1 520 ? -22.565 7.780 24.489 1.00 86.19 520 LEU A O 1
ATOM 3978 N N . ALA A 1 521 ? -22.570 9.612 25.765 1.00 86.69 521 ALA A N 1
ATOM 3979 C CA . ALA A 1 521 ? -23.037 8.936 26.981 1.00 86.69 521 ALA A CA 1
ATOM 3980 C C . ALA A 1 521 ? -24.502 8.446 26.906 1.00 86.69 521 ALA A C 1
ATOM 3982 O O . ALA A 1 521 ? -24.943 7.697 27.775 1.00 86.69 521 ALA A O 1
ATOM 3983 N N . LYS A 1 522 ? -25.266 8.868 25.888 1.00 86.00 522 LYS A N 1
ATOM 3984 C CA . LYS A 1 522 ? -26.676 8.491 25.671 1.00 86.00 522 LYS A CA 1
ATOM 3985 C C . LYS A 1 522 ? -26.853 7.347 24.669 1.00 86.00 522 LYS A C 1
ATOM 3987 O O . LYS A 1 522 ? -27.989 6.998 24.361 1.00 86.00 522 LYS A O 1
ATOM 3992 N N . LEU A 1 523 ? -25.756 6.799 24.145 1.00 86.31 523 LEU A N 1
ATOM 3993 C CA . LEU A 1 523 ? -25.753 5.747 23.132 1.00 86.31 523 LEU A CA 1
ATOM 3994 C C . LEU A 1 523 ? -24.947 4.526 23.602 1.00 86.31 523 LEU A C 1
ATOM 3996 O O . LEU A 1 523 ? -23.944 4.694 24.302 1.00 86.31 523 LEU A O 1
ATOM 4000 N N . PRO A 1 524 ? -25.327 3.304 23.188 1.00 88.06 524 PRO A N 1
ATOM 4001 C CA . PRO A 1 524 ? -24.583 2.084 23.482 1.00 88.06 524 PRO A CA 1
ATOM 4002 C C . PRO A 1 524 ? -23.361 1.935 22.561 1.00 88.06 524 PRO A C 1
ATOM 4004 O O . PRO A 1 524 ? -23.267 1.005 21.764 1.00 88.06 524 PRO A O 1
ATOM 4007 N N . ILE A 1 525 ? -22.403 2.856 22.689 1.00 88.50 525 ILE A N 1
ATOM 4008 C CA . ILE A 1 525 ? -21.135 2.814 21.953 1.00 88.50 525 ILE A CA 1
ATOM 4009 C C . ILE A 1 525 ? -20.246 1.704 22.533 1.00 88.50 525 ILE A C 1
ATOM 4011 O O . ILE A 1 525 ? -19.704 1.849 23.630 1.00 88.50 525 ILE A O 1
ATOM 4015 N N . ALA A 1 526 ? -20.066 0.607 21.795 1.00 89.75 526 ALA A N 1
ATOM 4016 C CA . ALA A 1 526 ? -19.136 -0.459 22.170 1.00 89.75 526 ALA A CA 1
ATOM 4017 C C . ALA A 1 526 ? -17.701 -0.181 21.702 1.00 89.75 526 ALA A C 1
ATOM 4019 O O . ALA A 1 526 ? -16.754 -0.692 22.303 1.00 89.75 526 ALA A O 1
ATOM 4020 N N . GLU A 1 527 ? -17.527 0.610 20.639 1.00 91.50 527 GLU A N 1
ATOM 4021 C CA . GLU A 1 527 ? -16.233 0.774 19.978 1.00 91.50 527 GLU A CA 1
ATOM 4022 C C . GLU A 1 527 ? -15.828 2.236 19.813 1.00 91.50 527 GLU A C 1
ATOM 4024 O O . GLU A 1 527 ? -16.616 3.086 19.394 1.00 91.50 527 GLU A O 1
ATOM 4029 N N . LEU A 1 528 ? -14.559 2.526 20.091 1.00 92.06 528 LEU A N 1
ATOM 4030 C CA . LEU A 1 528 ? -13.987 3.857 19.941 1.00 92.06 528 LEU A CA 1
ATOM 4031 C C . LEU A 1 528 ? -12.686 3.775 19.147 1.00 92.06 528 LEU A C 1
ATOM 4033 O O . LEU A 1 528 ? -11.734 3.109 19.554 1.00 92.06 528 LEU A O 1
ATOM 4037 N N . HIS A 1 529 ? -12.641 4.469 18.013 1.00 91.31 529 HIS A N 1
ATOM 4038 C CA . HIS A 1 529 ? -11.527 4.406 17.077 1.00 91.31 529 HIS A CA 1
ATOM 4039 C C . HIS A 1 529 ? -10.930 5.805 16.851 1.00 91.31 529 HIS A C 1
ATOM 4041 O O . HIS A 1 529 ? -11.565 6.701 16.291 1.00 91.31 529 HIS A O 1
ATOM 4047 N N . LEU A 1 530 ? -9.700 5.996 17.328 1.00 91.00 530 LEU A N 1
ATOM 4048 C CA . LEU A 1 530 ? -9.008 7.277 17.474 1.00 91.00 530 LEU A CA 1
ATOM 4049 C C . LEU A 1 530 ? -7.836 7.357 16.480 1.00 91.00 530 LEU A C 1
ATOM 4051 O O . LEU A 1 530 ? -6.827 6.671 16.648 1.00 91.00 530 LEU A O 1
ATOM 4055 N N . TYR A 1 531 ? -7.942 8.201 15.451 1.00 87.50 531 TYR A N 1
ATOM 4056 C CA . TYR A 1 531 ? -6.976 8.255 14.342 1.00 87.50 531 TYR A CA 1
ATOM 4057 C C . TYR A 1 531 ? -6.329 9.632 14.204 1.00 87.50 531 TYR A C 1
ATOM 4059 O O . TYR A 1 531 ? -7.013 10.637 14.062 1.00 87.50 531 TYR A O 1
ATOM 4067 N N . GLY A 1 532 ? -4.999 9.708 14.210 1.00 80.38 532 GLY A N 1
ATOM 4068 C CA . GLY A 1 532 ? -4.259 10.949 13.946 1.00 80.38 532 GLY A CA 1
ATOM 4069 C C . GLY A 1 532 ? -4.401 12.051 15.011 1.00 80.38 532 GLY A C 1
ATOM 4070 O O . GLY A 1 532 ? -3.799 13.117 14.867 1.00 80.38 532 GLY A O 1
ATOM 4071 N N . LEU A 1 533 ? -5.147 11.788 16.090 1.00 84.50 533 LEU A N 1
ATOM 4072 C CA . LEU A 1 533 ? -5.272 12.655 17.259 1.00 84.50 533 LEU A CA 1
ATOM 4073 C C . LEU A 1 533 ? -3.907 12.898 17.920 1.00 84.50 533 LEU A C 1
ATOM 4075 O O . LEU A 1 533 ? -3.019 12.039 17.912 1.00 84.50 533 LEU A O 1
ATOM 4079 N N . LYS A 1 534 ? -3.729 14.079 18.513 1.00 86.62 534 LYS A N 1
ATOM 4080 C CA . LYS A 1 534 ? -2.524 14.439 19.271 1.00 86.62 534 LYS A CA 1
ATOM 4081 C C . LYS A 1 534 ? -2.661 13.995 20.722 1.00 86.62 534 LYS A C 1
ATOM 4083 O O . LYS A 1 534 ? -3.759 13.783 21.223 1.00 86.62 534 LYS A O 1
ATOM 4088 N N . ILE A 1 535 ? -1.535 13.952 21.432 1.00 85.19 535 ILE A N 1
ATOM 4089 C CA . ILE A 1 535 ? -1.462 13.598 22.860 1.00 85.19 535 ILE A CA 1
ATOM 4090 C C . ILE A 1 535 ? -2.501 14.359 23.708 1.00 85.19 535 ILE A C 1
ATOM 4092 O O . ILE A 1 535 ? -3.245 13.737 24.458 1.00 85.19 535 ILE A O 1
ATOM 4096 N N . ARG A 1 536 ? -2.618 15.682 23.520 1.00 86.50 536 ARG A N 1
ATOM 4097 C CA . ARG A 1 536 ? -3.596 16.521 24.240 1.00 86.50 536 ARG A CA 1
ATOM 4098 C C . ARG A 1 536 ? -5.051 16.189 23.916 1.00 86.50 536 ARG A C 1
ATOM 4100 O O . ARG A 1 536 ? -5.908 16.371 24.767 1.00 86.50 536 ARG A O 1
ATOM 4107 N N . ASP A 1 537 ? -5.325 15.724 22.700 1.00 88.12 537 ASP A N 1
ATOM 4108 C CA . ASP A 1 537 ? -6.675 15.349 22.287 1.00 88.12 537 ASP A CA 1
ATOM 4109 C C . ASP A 1 537 ? -7.066 14.028 22.978 1.00 88.12 537 ASP A C 1
ATOM 4111 O O . ASP A 1 537 ? -8.166 13.899 23.506 1.00 88.12 537 ASP A O 1
ATOM 4115 N N . LEU A 1 538 ? -6.130 13.073 23.080 1.00 86.88 538 LEU A N 1
ATOM 4116 C CA . LEU A 1 538 ? -6.324 11.828 23.837 1.00 86.88 538 LEU A CA 1
ATOM 4117 C C . LEU A 1 538 ? -6.550 12.098 25.337 1.00 86.88 538 LEU A C 1
ATOM 4119 O O . LEU A 1 538 ? -7.476 11.537 25.919 1.00 86.88 538 LEU A O 1
ATOM 4123 N N . GLU A 1 539 ? -5.793 13.027 25.937 1.00 87.19 539 GLU A N 1
ATOM 4124 C CA . GLU A 1 539 ? -6.014 13.494 27.320 1.00 87.19 539 GLU A CA 1
ATOM 4125 C C . GLU A 1 539 ? -7.416 14.104 27.554 1.00 87.19 539 GLU A C 1
ATOM 4127 O O . GLU A 1 539 ? -7.858 14.157 28.700 1.00 87.19 539 GLU A O 1
ATOM 4132 N N . MET A 1 540 ? -8.130 14.528 26.500 1.00 88.12 540 MET A N 1
ATOM 4133 C CA . MET A 1 540 ? -9.514 15.031 26.571 1.00 88.12 540 MET A CA 1
ATOM 4134 C C . MET A 1 540 ? -10.586 13.984 26.210 1.00 88.12 540 MET A C 1
ATOM 4136 O O . MET A 1 540 ? -11.748 14.165 26.566 1.00 88.12 540 MET A O 1
ATOM 4140 N N . VAL A 1 541 ? -10.226 12.885 25.536 1.00 88.38 541 VAL A N 1
ATOM 4141 C CA . VAL A 1 541 ? -11.130 11.741 25.281 1.00 88.38 541 VAL A CA 1
ATOM 4142 C C . VAL A 1 541 ? -11.215 10.825 26.503 1.00 88.38 541 VAL A C 1
ATOM 4144 O O . VAL A 1 541 ? -12.294 10.372 26.876 1.00 88.38 541 VAL A O 1
ATOM 4147 N N . PHE A 1 542 ? -10.077 10.574 27.145 1.00 87.25 542 PHE A N 1
ATOM 4148 C CA . PHE A 1 542 ? -9.943 9.682 28.297 1.00 87.25 542 PHE A CA 1
ATOM 4149 C C . PHE A 1 542 ? -10.903 9.965 29.483 1.00 87.25 542 PHE A C 1
ATOM 4151 O O . PHE A 1 542 ? -11.347 9.000 30.105 1.00 87.25 542 PHE A O 1
ATOM 4158 N N . PRO A 1 543 ? -11.291 11.219 29.805 1.00 88.50 543 PRO A N 1
ATOM 4159 C CA . PRO A 1 543 ? -12.274 11.502 30.858 1.00 88.50 543 PRO A CA 1
ATOM 4160 C C . PRO A 1 543 ? -13.751 11.318 30.456 1.00 88.50 543 PRO A C 1
ATOM 4162 O O . PRO A 1 543 ? -14.620 11.459 31.319 1.00 88.50 543 PRO A O 1
ATOM 4165 N N . MET A 1 544 ? -14.073 11.054 29.181 1.00 88.50 544 MET A N 1
ATOM 4166 C CA . MET A 1 544 ? -15.468 10.953 28.721 1.00 88.50 544 MET A CA 1
ATOM 4167 C C . MET A 1 544 ? -16.209 9.783 29.397 1.00 88.50 544 MET A C 1
ATOM 4169 O O . MET A 1 544 ? -15.651 8.687 29.469 1.00 88.50 544 MET A O 1
ATOM 4173 N N . PRO A 1 545 ? -17.492 9.931 29.793 1.00 87.06 545 PRO A N 1
ATOM 4174 C CA . PRO A 1 545 ? -18.250 8.840 30.416 1.00 87.06 545 PRO A CA 1
ATOM 4175 C C . PRO A 1 545 ? -18.295 7.570 29.555 1.00 87.06 545 PRO A C 1
ATOM 4177 O O . PRO A 1 545 ? -18.054 6.475 30.057 1.00 87.06 545 PRO A O 1
ATOM 4180 N N . THR A 1 546 ? -18.510 7.722 28.244 1.00 87.44 546 THR A N 1
ATOM 4181 C CA . THR A 1 546 ? -18.543 6.621 27.267 1.00 87.44 546 THR A CA 1
ATOM 4182 C C . THR A 1 546 ? -17.257 5.795 27.254 1.00 87.44 546 THR A C 1
ATOM 4184 O O . THR A 1 546 ? -17.326 4.584 27.066 1.00 87.44 546 THR A O 1
ATOM 4187 N N . PHE A 1 547 ? -16.093 6.407 27.517 1.00 90.00 547 PHE A N 1
ATOM 4188 C CA . PHE A 1 547 ? -14.804 5.706 27.523 1.00 90.00 547 PHE A CA 1
ATOM 4189 C C . PHE A 1 547 ? -14.807 4.526 28.505 1.00 90.00 547 PHE A C 1
ATOM 4191 O O . PHE A 1 547 ? -14.278 3.470 28.186 1.00 90.00 547 PHE A O 1
ATOM 4198 N N . ARG A 1 548 ? -15.491 4.642 29.653 1.00 89.69 548 ARG A N 1
ATOM 4199 C CA . ARG A 1 548 ? -15.584 3.571 30.663 1.00 89.69 548 ARG A CA 1
ATOM 4200 C C . ARG A 1 548 ? -16.351 2.322 30.205 1.00 89.69 548 ARG A C 1
ATOM 4202 O O . ARG A 1 548 ? -16.246 1.289 30.864 1.00 89.69 548 ARG A O 1
ATOM 4209 N N . HIS A 1 549 ? -17.129 2.406 29.127 1.00 89.88 549 HIS A N 1
ATOM 4210 C CA . HIS A 1 549 ? -18.067 1.356 28.713 1.00 89.88 549 HIS A CA 1
ATOM 4211 C C . HIS A 1 549 ? -17.696 0.659 27.396 1.00 89.88 549 HIS A C 1
ATOM 4213 O O . HIS A 1 549 ? -18.325 -0.346 27.058 1.00 89.88 549 HIS A O 1
ATOM 4219 N N . VAL A 1 550 ? -16.663 1.134 26.688 1.00 92.94 550 VAL A N 1
ATOM 4220 C CA . VAL A 1 550 ? -16.216 0.517 25.431 1.00 92.94 550 VAL A CA 1
ATOM 4221 C C . VAL A 1 550 ? -15.610 -0.869 25.667 1.00 92.94 550 VAL A C 1
ATOM 4223 O O . VAL A 1 550 ? -14.867 -1.099 26.624 1.00 92.94 550 VAL A O 1
ATOM 4226 N N . THR A 1 551 ? -15.908 -1.788 24.754 1.00 93.25 551 THR A N 1
ATOM 4227 C CA . THR A 1 551 ? -15.315 -3.130 24.682 1.00 93.25 551 THR A CA 1
ATOM 4228 C C . THR A 1 551 ? -14.172 -3.194 23.672 1.00 93.25 551 THR A C 1
ATOM 4230 O O . THR A 1 551 ? -13.304 -4.053 23.791 1.00 93.25 551 THR A O 1
ATOM 4233 N N . THR A 1 552 ? -14.131 -2.272 22.708 1.00 93.88 552 THR A N 1
ATOM 4234 C CA . THR A 1 552 ? -13.102 -2.210 21.662 1.00 93.88 552 THR A CA 1
ATOM 4235 C C . THR A 1 552 ? -12.529 -0.794 21.579 1.00 93.88 552 THR A C 1
ATOM 4237 O O . THR A 1 552 ? -13.266 0.170 21.374 1.00 93.88 552 THR A O 1
ATOM 4240 N N . LEU A 1 553 ? -11.208 -0.654 21.711 1.00 95.00 553 LEU A N 1
ATOM 4241 C CA . LEU A 1 553 ? -10.503 0.626 21.590 1.00 95.00 553 LEU A CA 1
ATOM 4242 C C . LEU A 1 553 ? -9.388 0.521 20.550 1.00 95.00 553 LEU A C 1
ATOM 4244 O O . LEU A 1 553 ? -8.536 -0.361 20.634 1.00 95.00 553 LEU A O 1
ATOM 4248 N N . SER A 1 554 ? -9.366 1.452 19.600 1.00 93.81 554 SER A N 1
ATOM 4249 C CA . SER A 1 554 ? -8.318 1.577 18.587 1.00 93.81 554 SER A CA 1
ATOM 4250 C C . SER A 1 554 ? -7.665 2.955 18.669 1.00 93.81 554 SER A C 1
ATOM 4252 O O . SER A 1 554 ? -8.367 3.964 18.698 1.00 93.81 554 SER A O 1
ATOM 4254 N N . ILE A 1 555 ? -6.331 3.017 18.710 1.00 92.19 555 ILE A N 1
ATOM 4255 C CA . ILE A 1 555 ? -5.554 4.266 18.736 1.00 92.19 555 ILE A CA 1
ATOM 4256 C C . ILE A 1 555 ? -4.428 4.195 17.696 1.00 92.19 555 ILE A C 1
ATOM 4258 O O . ILE A 1 555 ? -3.472 3.436 17.850 1.00 92.19 555 ILE A O 1
ATOM 4262 N N . SER A 1 556 ? -4.508 5.005 16.641 1.00 87.25 556 SER A N 1
ATOM 4263 C CA . SER A 1 556 ? -3.509 5.059 15.564 1.00 87.25 556 SER A CA 1
ATOM 4264 C C . SER A 1 556 ? -2.906 6.456 15.448 1.00 87.25 556 SER A C 1
ATOM 4266 O O . SER A 1 556 ? -3.619 7.446 15.271 1.00 87.25 556 SER A O 1
ATOM 4268 N N . GLY A 1 557 ? -1.581 6.542 15.542 1.00 72.06 557 GLY A N 1
ATOM 4269 C CA . GLY A 1 557 ? -0.859 7.805 15.697 1.00 72.06 557 GLY A CA 1
ATOM 4270 C C . GLY A 1 557 ? -0.356 8.436 14.400 1.00 72.06 557 GLY A C 1
ATOM 4271 O O . GLY A 1 557 ? -0.197 7.778 13.377 1.00 72.06 557 GLY A O 1
ATOM 4272 N N . THR A 1 558 ? -0.018 9.724 14.482 1.00 68.12 558 THR A N 1
ATOM 4273 C CA . THR A 1 558 ? 1.009 10.327 13.610 1.00 68.12 558 THR A CA 1
ATOM 4274 C C . THR A 1 558 ? 2.387 10.180 14.277 1.00 68.12 558 THR A C 1
ATOM 4276 O O . THR A 1 558 ? 2.437 9.879 15.471 1.00 68.12 558 THR A O 1
ATOM 4279 N N . PRO A 1 559 ? 3.515 10.505 13.612 1.00 61.59 559 PRO A N 1
ATOM 4280 C CA . PRO A 1 559 ? 4.824 10.577 14.276 1.00 61.59 559 PRO A CA 1
ATOM 4281 C C . PRO A 1 559 ? 4.891 11.527 15.491 1.00 61.59 559 PRO A C 1
ATOM 4283 O O . PRO A 1 559 ? 5.809 11.416 16.297 1.00 61.59 559 PRO A O 1
ATOM 4286 N N . SER A 1 560 ? 3.922 12.443 15.648 1.00 65.00 560 SER A N 1
ATOM 4287 C CA . SER A 1 560 ? 3.792 13.324 16.824 1.00 65.00 560 SER A CA 1
ATOM 4288 C C . SER A 1 560 ? 2.946 12.741 17.970 1.00 65.00 560 SER A C 1
ATOM 4290 O O . SER A 1 560 ? 2.903 13.309 19.061 1.00 65.00 560 SER A O 1
ATOM 4292 N N . THR A 1 561 ? 2.279 11.608 17.746 1.00 74.62 561 THR A N 1
ATOM 4293 C CA . THR A 1 561 ? 1.400 10.938 18.713 1.00 74.62 561 THR A CA 1
ATOM 4294 C C . THR A 1 561 ? 2.160 9.796 19.388 1.00 74.62 561 THR A C 1
ATOM 4296 O O . THR A 1 561 ? 1.919 8.627 19.102 1.00 74.62 561 THR A O 1
ATOM 4299 N N . LYS A 1 562 ? 3.110 10.133 20.268 1.00 84.19 562 LYS A N 1
ATOM 4300 C CA . LYS A 1 562 ? 3.906 9.154 21.022 1.00 84.19 562 LYS A CA 1
ATOM 4301 C C . LYS A 1 562 ? 3.533 9.149 22.508 1.00 84.19 562 LYS A C 1
ATOM 4303 O O . LYS A 1 562 ? 3.832 10.085 23.242 1.00 84.19 562 LYS A O 1
ATOM 4308 N N . LEU A 1 563 ? 2.857 8.085 22.936 1.00 83.81 563 LEU A N 1
ATOM 4309 C CA . LEU A 1 563 ? 2.460 7.810 24.313 1.00 83.81 563 LEU A CA 1
ATOM 4310 C C . LEU A 1 563 ? 3.702 7.445 25.136 1.00 83.81 563 LEU A C 1
ATOM 4312 O O . LEU A 1 563 ? 4.187 6.316 25.091 1.00 83.81 563 LEU A O 1
ATOM 4316 N N . GLU A 1 564 ? 4.223 8.425 25.871 1.00 86.38 564 GLU A N 1
ATOM 4317 C CA . GLU A 1 564 ? 5.259 8.218 26.884 1.00 86.38 564 GLU A CA 1
ATOM 4318 C C . GLU A 1 564 ? 4.717 7.454 28.101 1.00 86.38 564 GLU A C 1
ATOM 4320 O O . GLU A 1 564 ? 3.528 7.539 28.428 1.00 86.38 564 GLU A O 1
ATOM 4325 N N . ARG A 1 565 ? 5.622 6.817 28.858 1.00 85.75 565 ARG A N 1
ATOM 4326 C CA . ARG A 1 565 ? 5.336 6.091 30.110 1.00 85.75 565 ARG A CA 1
ATOM 4327 C C . ARG A 1 565 ? 4.312 6.770 31.024 1.00 85.75 565 ARG A C 1
ATOM 4329 O O . ARG A 1 565 ? 3.392 6.105 31.473 1.00 85.75 565 ARG A O 1
ATOM 4336 N N . LYS A 1 566 ? 4.411 8.085 31.263 1.00 85.06 566 LYS A N 1
ATOM 4337 C CA . LYS A 1 566 ? 3.461 8.823 32.126 1.00 85.06 566 LYS A CA 1
ATOM 4338 C C . LYS A 1 566 ? 2.010 8.739 31.644 1.00 85.06 566 LYS A C 1
ATOM 4340 O O . LYS A 1 566 ? 1.102 8.674 32.466 1.00 85.06 566 LYS A O 1
ATOM 4345 N N . LEU A 1 567 ? 1.790 8.773 30.331 1.00 84.69 567 LEU A N 1
ATOM 4346 C CA . LEU A 1 567 ? 0.452 8.724 29.748 1.00 84.69 567 LEU A CA 1
ATOM 4347 C C . LEU A 1 567 ? -0.056 7.284 29.617 1.00 84.69 567 LEU A C 1
ATOM 4349 O O . LEU A 1 567 ? -1.247 7.058 29.796 1.00 84.69 567 LEU A O 1
ATOM 4353 N N . VAL A 1 568 ? 0.836 6.310 29.412 1.00 87.50 568 VAL A N 1
ATOM 4354 C CA . VAL A 1 568 ? 0.487 4.882 29.513 1.00 87.50 568 VAL A CA 1
ATOM 4355 C C . VAL A 1 568 ? 0.114 4.500 30.950 1.00 87.50 568 VAL A C 1
ATOM 4357 O O . VAL A 1 568 ? -0.878 3.807 31.138 1.00 87.50 568 VAL A O 1
ATOM 4360 N N . THR A 1 569 ? 0.814 5.007 31.974 1.00 87.69 569 THR A N 1
ATOM 4361 C CA . THR A 1 569 ? 0.423 4.817 33.385 1.00 87.69 569 THR A CA 1
ATOM 4362 C C . THR A 1 569 ? -0.931 5.462 33.689 1.00 87.69 569 THR A C 1
ATOM 4364 O O . THR A 1 569 ? -1.792 4.802 34.258 1.00 87.69 569 THR A O 1
ATOM 4367 N N . ARG A 1 570 ? -1.181 6.699 33.234 1.00 86.50 570 ARG A N 1
ATOM 4368 C CA . ARG A 1 570 ? -2.516 7.315 33.352 1.00 86.50 570 ARG A CA 1
ATOM 4369 C C . ARG A 1 570 ? -3.605 6.528 32.631 1.00 86.50 570 ARG A C 1
ATOM 4371 O O . ARG A 1 570 ? -4.711 6.445 33.140 1.00 86.50 570 ARG A O 1
ATOM 4378 N N . PHE A 1 571 ? -3.318 5.967 31.455 1.00 89.50 571 PHE A N 1
ATOM 4379 C CA . PHE A 1 571 ? -4.277 5.121 30.747 1.00 89.50 571 PHE A CA 1
ATOM 4380 C C . PHE A 1 571 ? -4.521 3.812 31.521 1.00 89.50 571 PHE A C 1
ATOM 4382 O O . PHE A 1 571 ? -5.672 3.414 31.662 1.00 89.50 571 PHE A O 1
ATOM 4389 N N . ALA A 1 572 ? -3.487 3.208 32.121 1.00 90.31 572 ALA A N 1
ATOM 4390 C CA . ALA A 1 572 ? -3.625 2.056 33.017 1.00 90.31 572 ALA A CA 1
ATOM 4391 C C . ALA A 1 572 ? -4.603 2.327 34.182 1.00 90.31 572 ALA A C 1
ATOM 4393 O O . ALA A 1 572 ? -5.462 1.499 34.466 1.00 90.31 572 ALA A O 1
ATOM 4394 N N . GLU A 1 573 ? -4.530 3.510 34.802 1.00 90.62 573 GLU A N 1
ATOM 4395 C CA . GLU A 1 573 ? -5.419 3.945 35.899 1.00 90.62 573 GLU A CA 1
ATOM 4396 C C . GLU A 1 573 ? -6.909 4.063 35.502 1.00 90.62 573 GLU A C 1
ATOM 4398 O O . GLU A 1 573 ? -7.768 4.136 36.381 1.00 90.62 573 GLU A O 1
ATOM 4403 N N . ILE A 1 574 ? -7.229 4.091 34.201 1.00 91.38 574 ILE A N 1
ATOM 4404 C CA . ILE A 1 574 ? -8.583 4.330 33.665 1.00 91.38 574 ILE A CA 1
ATOM 4405 C C . ILE A 1 574 ? -9.007 3.321 32.582 1.00 91.38 574 ILE A C 1
ATOM 4407 O O . ILE A 1 574 ? -9.949 3.599 31.835 1.00 91.38 574 ILE A O 1
ATOM 4411 N N . VAL A 1 575 ? -8.320 2.177 32.453 1.00 92.75 575 VAL A N 1
ATOM 4412 C CA . VAL A 1 575 ? -8.652 1.166 31.430 1.00 92.75 575 VAL A CA 1
ATOM 4413 C C . VAL A 1 575 ? -10.130 0.778 31.557 1.00 92.75 575 VAL A C 1
ATOM 4415 O O . VAL A 1 575 ? -10.575 0.466 32.666 1.00 92.75 575 VAL A O 1
ATOM 4418 N N . PRO A 1 576 ? -10.907 0.762 30.456 1.00 92.50 576 PRO A N 1
ATOM 4419 C CA . PRO A 1 576 ? -12.309 0.372 30.517 1.00 92.50 576 PRO A CA 1
ATOM 4420 C C . PRO A 1 576 ? -12.416 -1.061 31.070 1.00 92.50 576 PRO A C 1
AT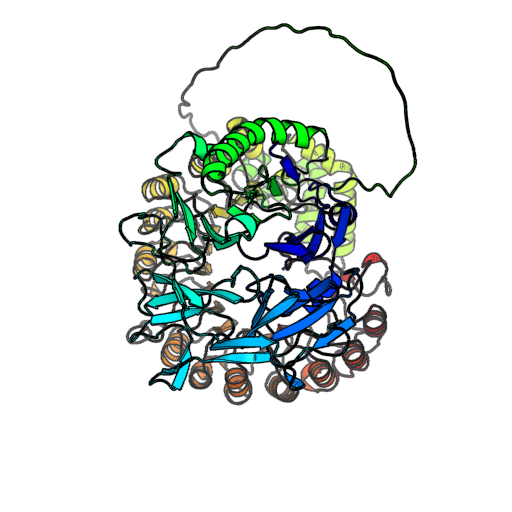OM 4422 O O . PRO A 1 576 ? -11.834 -1.979 30.488 1.00 92.50 576 PRO A O 1
ATOM 4425 N N . PRO A 1 577 ? -13.156 -1.311 32.169 1.00 90.62 577 PRO A N 1
ATOM 4426 C CA . PRO A 1 577 ? -13.175 -2.616 32.847 1.00 90.62 577 PRO A CA 1
ATOM 4427 C C . PRO A 1 577 ? -13.819 -3.743 32.021 1.00 90.62 577 PRO A C 1
ATOM 4429 O O . PRO A 1 577 ? -13.860 -4.890 32.462 1.00 90.62 577 PRO A O 1
ATOM 4432 N N . ARG A 1 578 ? -14.339 -3.420 30.831 1.00 91.12 578 ARG A N 1
ATOM 4433 C CA . ARG A 1 578 ? -14.911 -4.343 29.844 1.00 91.12 578 ARG A CA 1
ATOM 4434 C C . ARG A 1 578 ? -14.140 -4.352 28.518 1.00 91.12 578 ARG A C 1
ATOM 4436 O O . ARG A 1 578 ? -14.664 -4.870 27.542 1.00 91.12 578 ARG A O 1
ATOM 4443 N N . LEU A 1 579 ? -12.928 -3.791 28.463 1.00 95.19 579 LEU A N 1
ATOM 4444 C CA . LEU A 1 579 ? -12.113 -3.770 27.248 1.00 95.19 579 LEU A CA 1
ATOM 4445 C C . LEU A 1 579 ? -11.694 -5.198 26.854 1.00 95.19 579 LEU A C 1
ATOM 4447 O O . LEU A 1 579 ? -10.849 -5.809 27.505 1.00 95.19 579 LEU A O 1
ATOM 4451 N N . GLU A 1 580 ? -12.301 -5.719 25.792 1.00 95.12 580 GLU A N 1
ATOM 4452 C CA . GLU A 1 580 ? -12.039 -7.031 25.190 1.00 95.12 580 GLU A CA 1
ATOM 4453 C C . GLU A 1 580 ? -10.954 -6.926 24.108 1.00 95.12 580 GLU A C 1
ATOM 4455 O O . GLU A 1 580 ? -10.083 -7.795 24.024 1.00 95.12 580 GLU A O 1
ATOM 4460 N N . ASP A 1 581 ? -10.952 -5.830 23.343 1.00 95.75 581 ASP A N 1
ATOM 4461 C CA . ASP A 1 581 ? -10.061 -5.611 22.203 1.00 95.75 581 ASP A CA 1
ATOM 4462 C C . ASP A 1 581 ? -9.306 -4.279 22.327 1.00 95.75 581 ASP A C 1
ATOM 4464 O O . ASP A 1 581 ? -9.915 -3.206 22.335 1.00 95.75 581 ASP A O 1
ATOM 4468 N N . LEU A 1 582 ? -7.971 -4.325 22.345 1.00 96.81 582 LEU A N 1
ATOM 4469 C CA . LEU A 1 582 ? -7.117 -3.134 22.306 1.00 96.81 582 LEU A CA 1
ATOM 4470 C C . LEU A 1 582 ? -6.243 -3.151 21.054 1.00 96.81 582 LEU A C 1
ATOM 4472 O O . LEU A 1 582 ? -5.443 -4.065 20.860 1.00 96.81 582 LEU A O 1
ATOM 4476 N N . ALA A 1 583 ? -6.360 -2.110 20.234 1.00 95.56 583 ALA A N 1
ATOM 4477 C CA . ALA A 1 583 ? -5.477 -1.843 19.111 1.00 95.56 583 ALA A CA 1
ATOM 4478 C C . ALA A 1 583 ? -4.719 -0.527 19.314 1.00 95.56 583 ALA A C 1
ATOM 4480 O O . ALA A 1 583 ? -5.307 0.525 19.555 1.00 95.56 583 ALA A O 1
ATOM 4481 N N . MET A 1 584 ? -3.400 -0.579 19.181 1.00 93.62 584 MET A N 1
ATOM 4482 C CA . MET A 1 584 ? -2.506 0.570 19.204 1.00 93.62 584 MET A CA 1
ATOM 4483 C C . MET A 1 584 ? -1.544 0.446 18.022 1.00 93.62 584 MET A C 1
ATOM 4485 O O . MET A 1 584 ? -0.802 -0.529 17.942 1.00 93.62 584 MET A O 1
ATOM 4489 N N . ARG A 1 585 ? -1.565 1.412 17.093 1.00 92.19 585 ARG A N 1
ATOM 4490 C CA . ARG A 1 585 ? -0.674 1.432 15.919 1.00 92.19 585 ARG A CA 1
ATOM 4491 C C . ARG A 1 585 ? 0.236 2.650 15.922 1.00 92.19 585 ARG A C 1
ATOM 4493 O O . ARG A 1 585 ? -0.235 3.788 15.900 1.00 92.19 585 ARG A O 1
ATOM 4500 N N . GLY A 1 586 ? 1.546 2.414 15.943 1.00 88.00 586 GLY A N 1
ATOM 4501 C CA . GLY A 1 586 ? 2.573 3.457 15.877 1.00 88.00 586 GLY A CA 1
ATOM 4502 C C . GLY A 1 586 ? 2.617 4.412 17.079 1.00 88.00 586 GLY A C 1
ATOM 4503 O O . GLY A 1 586 ? 3.466 5.304 17.103 1.00 88.00 586 GLY A O 1
ATOM 4504 N N . VAL A 1 587 ? 1.742 4.256 18.081 1.00 89.06 587 VAL A N 1
ATOM 4505 C CA . VAL A 1 587 ? 1.539 5.245 19.157 1.00 89.06 587 VAL A CA 1
ATOM 4506 C C . VAL A 1 587 ? 2.475 5.105 20.350 1.00 89.06 587 VAL A C 1
ATOM 4508 O O . VAL A 1 587 ? 2.644 6.075 21.076 1.00 89.06 587 VAL A O 1
ATOM 4511 N N . ILE A 1 588 ? 3.102 3.955 20.598 1.00 88.19 588 ILE A N 1
ATOM 4512 C CA . ILE A 1 588 ? 3.951 3.793 21.791 1.00 88.19 588 ILE A CA 1
ATOM 4513 C C . ILE A 1 588 ? 5.311 4.479 21.595 1.00 88.19 588 ILE A C 1
ATOM 4515 O O . ILE A 1 588 ? 5.911 4.415 20.514 1.00 88.19 588 ILE A O 1
ATOM 4519 N N . ALA A 1 589 ? 5.777 5.196 22.624 1.00 84.94 589 ALA A N 1
ATOM 4520 C CA . ALA A 1 589 ? 7.105 5.805 22.648 1.00 84.94 589 ALA A CA 1
ATOM 4521 C C . ALA A 1 589 ? 8.180 4.759 23.015 1.00 84.94 589 ALA A C 1
ATOM 4523 O O . ALA A 1 589 ? 7.943 3.977 23.942 1.00 84.94 589 ALA A O 1
ATOM 4524 N N . PRO A 1 590 ? 9.362 4.755 22.367 1.00 82.19 590 PRO A N 1
ATOM 4525 C CA . PRO A 1 590 ? 10.416 3.786 22.663 1.00 82.19 590 PRO A CA 1
ATOM 4526 C C . PRO A 1 590 ? 10.789 3.711 24.147 1.00 82.19 590 PRO A C 1
ATOM 4528 O O . PRO A 1 590 ? 10.867 4.729 24.835 1.00 82.19 590 PRO A O 1
ATOM 4531 N N . GLY A 1 591 ? 11.006 2.490 24.639 1.00 79.94 591 GLY A N 1
ATOM 4532 C CA . GLY A 1 591 ? 11.294 2.221 26.055 1.00 79.94 591 GLY A CA 1
ATOM 4533 C C . GLY A 1 591 ? 10.104 2.394 27.014 1.00 79.94 591 GLY A C 1
ATOM 4534 O O . GLY A 1 591 ? 10.310 2.485 28.224 1.00 79.94 591 GLY A O 1
ATOM 4535 N N . THR A 1 592 ? 8.867 2.458 26.508 1.00 86.94 592 THR A N 1
ATOM 4536 C CA . THR A 1 592 ? 7.662 2.515 27.351 1.00 86.94 592 THR A CA 1
ATOM 4537 C C . THR A 1 592 ? 7.165 1.118 27.726 1.00 86.94 592 THR A C 1
ATOM 4539 O O . THR A 1 592 ? 6.823 0.315 26.864 1.00 86.94 592 THR A O 1
ATOM 4542 N N . ASP A 1 593 ? 7.092 0.874 29.032 1.00 85.69 593 ASP A N 1
ATOM 4543 C CA . ASP A 1 593 ? 6.503 -0.308 29.669 1.00 85.69 593 ASP A CA 1
ATOM 4544 C C . ASP A 1 593 ? 4.969 -0.340 29.489 1.00 85.69 593 ASP A C 1
ATOM 4546 O O . ASP A 1 593 ? 4.281 0.641 29.790 1.00 85.69 593 ASP A O 1
ATOM 4550 N N . LEU A 1 594 ? 4.445 -1.473 29.003 1.00 92.38 594 LEU A N 1
ATOM 4551 C CA . LEU A 1 594 ? 3.011 -1.739 28.808 1.00 92.38 594 LEU A CA 1
ATOM 4552 C C . LEU A 1 594 ? 2.407 -2.676 29.868 1.00 92.38 594 LEU A C 1
ATOM 4554 O O . LEU A 1 594 ? 1.184 -2.824 29.918 1.00 92.38 594 LEU A O 1
ATOM 4558 N N . ARG A 1 595 ? 3.217 -3.310 30.725 1.00 92.00 595 ARG A N 1
ATOM 4559 C CA . ARG A 1 595 ? 2.750 -4.309 31.697 1.00 92.00 595 ARG A CA 1
ATOM 4560 C C . ARG A 1 595 ? 1.722 -3.720 32.657 1.00 92.00 595 ARG A C 1
ATOM 4562 O O . ARG A 1 595 ? 0.678 -4.327 32.868 1.00 92.00 595 ARG A O 1
ATOM 4569 N N . ALA A 1 596 ? 1.977 -2.518 33.175 1.00 89.88 596 ALA A N 1
ATOM 4570 C CA . ALA A 1 596 ? 1.061 -1.834 34.090 1.00 89.88 596 ALA A CA 1
ATOM 4571 C C . ALA A 1 596 ? -0.344 -1.621 33.491 1.00 89.88 596 ALA A C 1
ATOM 4573 O O . ALA A 1 596 ? -1.328 -1.646 34.223 1.00 89.88 596 ALA A O 1
ATOM 4574 N N . LEU A 1 597 ? -0.445 -1.449 32.168 1.00 93.25 597 LEU A N 1
ATOM 4575 C CA . LEU A 1 597 ? -1.713 -1.345 31.444 1.00 93.25 597 LEU A CA 1
ATOM 4576 C C . LEU A 1 597 ? -2.381 -2.719 31.287 1.00 93.25 597 LEU A C 1
ATOM 4578 O O . LEU A 1 597 ? -3.583 -2.840 31.518 1.00 93.25 597 LEU A O 1
ATOM 4582 N N . LEU A 1 598 ? -1.615 -3.763 30.950 1.00 94.69 598 LEU A N 1
ATOM 4583 C CA . LEU A 1 598 ? -2.138 -5.132 30.842 1.00 94.69 598 LEU A CA 1
ATOM 4584 C C . LEU A 1 598 ? -2.644 -5.671 32.187 1.00 94.69 598 LEU A C 1
ATOM 4586 O O . LEU A 1 598 ? -3.683 -6.328 32.222 1.00 94.69 598 LEU A O 1
ATOM 4590 N N . ASP A 1 599 ? -1.968 -5.340 33.289 1.00 94.50 599 ASP A N 1
ATOM 4591 C CA . ASP A 1 599 ? -2.355 -5.739 34.648 1.00 94.50 599 ASP A CA 1
ATOM 4592 C C . ASP A 1 599 ? -3.716 -5.147 35.079 1.00 94.50 599 ASP A C 1
ATOM 4594 O O . ASP A 1 599 ? -4.401 -5.745 35.907 1.00 94.50 599 ASP A O 1
ATOM 4598 N N . GLN A 1 600 ? -4.148 -4.027 34.480 1.00 94.31 600 GLN A N 1
ATOM 4599 C CA . GLN A 1 600 ? -5.478 -3.428 34.691 1.00 94.31 600 GLN A CA 1
ATOM 4600 C C . GLN A 1 600 ? -6.513 -3.879 33.641 1.00 94.31 600 GLN A C 1
ATOM 4602 O O . GLN A 1 600 ? -7.705 -3.967 33.939 1.00 94.31 600 GLN A O 1
ATOM 4607 N N . ALA A 1 601 ? -6.078 -4.242 32.428 1.00 94.00 601 ALA A N 1
ATOM 4608 C CA . ALA A 1 601 ? -6.919 -4.696 31.313 1.00 94.00 601 ALA A CA 1
ATOM 4609 C C . ALA A 1 601 ? -7.475 -6.131 31.482 1.00 94.00 601 ALA A C 1
ATOM 4611 O O . ALA A 1 601 ? -7.435 -6.948 30.567 1.00 94.00 601 ALA A O 1
ATOM 4612 N N . THR A 1 602 ? -8.015 -6.464 32.655 1.00 93.69 602 THR A N 1
ATOM 4613 C CA . THR A 1 602 ? -8.395 -7.839 33.051 1.00 93.69 602 THR A CA 1
ATOM 4614 C C . THR A 1 602 ? -9.445 -8.521 32.151 1.00 93.69 602 THR A C 1
ATOM 4616 O O . THR A 1 602 ? -9.532 -9.755 32.110 1.00 93.69 602 THR A O 1
ATOM 4619 N N . ALA A 1 603 ? -10.229 -7.744 31.397 1.00 94.56 603 ALA A N 1
ATOM 4620 C CA . ALA A 1 603 ? -11.208 -8.241 30.432 1.00 94.56 603 ALA A CA 1
ATOM 4621 C C . ALA A 1 603 ? -10.600 -8.682 29.082 1.00 94.56 603 ALA A C 1
ATOM 4623 O O . ALA A 1 603 ? -11.249 -9.453 28.374 1.00 94.56 603 ALA A O 1
ATOM 4624 N N . LEU A 1 604 ? -9.361 -8.286 28.762 1.00 96.62 604 LEU A N 1
ATOM 4625 C CA . LEU A 1 604 ? -8.796 -8.328 27.408 1.00 96.62 604 LEU A CA 1
ATOM 4626 C C . LEU A 1 604 ? -8.687 -9.743 26.807 1.00 96.62 604 LEU A C 1
ATOM 4628 O O . LEU A 1 604 ? -8.408 -10.727 27.503 1.00 96.62 604 LEU A O 1
ATOM 4632 N N . ARG A 1 605 ? -8.908 -9.832 25.491 1.00 96.25 605 ARG A N 1
ATOM 4633 C CA . ARG A 1 605 ? -8.858 -11.045 24.654 1.00 96.25 605 ARG A CA 1
ATOM 4634 C C . ARG A 1 605 ? -8.080 -10.834 23.355 1.00 96.25 605 ARG A C 1
ATOM 4636 O O . ARG A 1 605 ? -7.392 -11.763 22.937 1.00 96.25 605 ARG A O 1
ATOM 4643 N N . SER A 1 606 ? -8.150 -9.649 22.747 1.00 96.62 606 SER A N 1
ATOM 4644 C CA . SER A 1 606 ? -7.343 -9.274 21.579 1.00 96.62 606 SER A CA 1
ATOM 4645 C C . SER A 1 606 ? -6.420 -8.101 21.907 1.00 96.62 606 SER A C 1
ATOM 4647 O O . SER A 1 606 ? -6.853 -7.090 22.466 1.00 96.62 606 SER A O 1
ATOM 4649 N N . LEU A 1 607 ? -5.142 -8.232 21.550 1.00 97.44 607 LEU A N 1
ATOM 4650 C CA . LEU A 1 607 ? -4.123 -7.202 21.729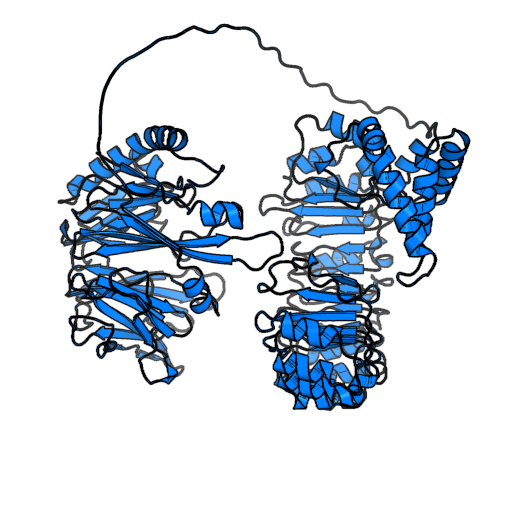 1.00 97.44 607 LEU A CA 1
ATOM 4651 C C . LEU A 1 607 ? -3.354 -7.000 20.420 1.00 97.44 607 LEU A C 1
ATOM 4653 O O . LEU A 1 607 ? -2.671 -7.905 19.942 1.00 97.44 607 LEU A O 1
ATOM 4657 N N . ARG A 1 608 ? -3.451 -5.798 19.851 1.00 97.19 608 ARG A N 1
ATOM 4658 C CA . ARG A 1 608 ? -2.811 -5.412 18.587 1.00 97.19 608 ARG A CA 1
ATOM 4659 C C . ARG A 1 608 ? -1.900 -4.213 18.834 1.00 97.19 608 ARG A C 1
ATOM 4661 O O . ARG A 1 608 ? -2.375 -3.175 19.283 1.00 97.19 608 ARG A O 1
ATOM 4668 N N . LEU A 1 609 ? -0.601 -4.366 18.591 1.00 94.50 609 LEU A N 1
ATOM 4669 C CA . LEU A 1 609 ? 0.456 -3.405 18.943 1.00 94.50 609 LEU A CA 1
ATOM 4670 C C . LEU A 1 609 ? 1.363 -3.096 17.741 1.00 94.50 609 LEU A C 1
ATOM 4672 O O . LEU A 1 609 ? 2.585 -3.033 17.871 1.00 94.50 609 LEU A O 1
ATOM 4676 N N . SER A 1 610 ? 0.794 -2.959 16.547 1.00 91.44 610 SER A N 1
ATOM 4677 C CA . SER A 1 610 ? 1.555 -2.788 15.307 1.00 91.44 610 SER A CA 1
ATOM 4678 C C . SER A 1 610 ? 2.451 -1.533 15.358 1.00 91.44 610 SER A C 1
ATOM 4680 O O . SER A 1 610 ? 2.021 -0.467 15.803 1.00 91.44 610 SER A O 1
ATOM 4682 N N . GLU A 1 611 ? 3.703 -1.627 14.905 1.00 89.56 611 GLU A N 1
ATOM 4683 C CA . GLU A 1 611 ? 4.682 -0.518 14.859 1.00 89.56 611 GLU A CA 1
ATOM 4684 C C . GLU A 1 611 ? 4.937 0.188 16.220 1.00 89.56 611 GLU A C 1
ATOM 4686 O O . GLU A 1 611 ? 5.310 1.364 16.276 1.00 89.56 611 GLU A O 1
ATOM 4691 N N . CYS A 1 612 ? 4.728 -0.504 17.345 1.00 89.94 612 CYS A N 1
ATOM 4692 C CA . CYS A 1 612 ? 4.807 0.060 18.701 1.00 89.94 612 CYS A CA 1
ATOM 4693 C C . CYS A 1 612 ? 6.163 -0.129 19.409 1.00 89.94 612 CYS A C 1
ATOM 4695 O O . CYS A 1 612 ? 6.224 -0.007 20.630 1.00 89.94 612 CYS A O 1
ATOM 4697 N N . ASP A 1 613 ? 7.248 -0.373 18.665 1.00 89.06 613 ASP A N 1
ATOM 4698 C CA . ASP A 1 613 ? 8.603 -0.593 19.207 1.00 89.06 613 ASP A CA 1
ATOM 4699 C C . ASP A 1 613 ? 8.686 -1.804 20.165 1.00 89.06 613 ASP A C 1
ATOM 4701 O O . ASP A 1 613 ? 9.515 -1.830 21.066 1.00 89.06 613 ASP A O 1
ATOM 4705 N N . ILE A 1 614 ? 7.833 -2.822 20.013 1.00 91.00 614 ILE A N 1
ATOM 4706 C CA . ILE A 1 614 ? 7.874 -4.017 20.872 1.00 91.00 614 ILE A CA 1
ATOM 4707 C C . ILE A 1 614 ? 9.104 -4.866 20.516 1.00 91.00 614 ILE A C 1
ATOM 4709 O O . ILE A 1 614 ? 9.262 -5.304 19.381 1.00 91.00 614 ILE A O 1
ATOM 4713 N N . ASP A 1 615 ? 9.979 -5.097 21.487 1.00 90.00 615 ASP A N 1
ATOM 4714 C CA . ASP A 1 615 ? 11.148 -5.969 21.367 1.00 90.00 615 ASP A CA 1
ATOM 4715 C C . ASP A 1 615 ? 10.981 -7.215 22.249 1.00 90.00 615 ASP A C 1
ATOM 4717 O O . ASP A 1 615 ? 9.990 -7.362 22.972 1.00 90.00 615 ASP A O 1
ATOM 4721 N N . ASP A 1 616 ? 11.947 -8.130 22.168 1.00 87.69 616 ASP A N 1
ATOM 4722 C CA . ASP A 1 616 ? 11.912 -9.412 22.878 1.00 87.69 616 ASP A CA 1
ATOM 4723 C C . ASP A 1 616 ? 11.780 -9.206 24.403 1.00 87.69 616 ASP A C 1
ATOM 4725 O O . ASP A 1 616 ? 11.053 -9.936 25.080 1.00 87.69 616 ASP A O 1
ATOM 4729 N N . VAL A 1 617 ? 12.427 -8.167 24.949 1.00 89.44 617 VAL A N 1
ATOM 4730 C CA . VAL A 1 617 ? 12.389 -7.842 26.383 1.00 89.44 617 VAL A CA 1
ATOM 4731 C C . VAL A 1 617 ? 10.990 -7.380 26.782 1.00 89.44 617 VAL A C 1
ATOM 4733 O O . VAL A 1 617 ? 10.404 -7.955 27.698 1.00 89.44 617 VAL A O 1
ATOM 4736 N N . LYS A 1 618 ? 10.413 -6.415 26.054 1.00 91.06 618 LYS A N 1
ATOM 4737 C CA . LYS A 1 618 ? 9.053 -5.906 26.310 1.00 91.06 618 LYS A CA 1
ATOM 4738 C C . LYS A 1 618 ? 7.997 -7.004 26.171 1.00 91.06 618 LYS A C 1
ATOM 4740 O O . LYS A 1 618 ? 7.074 -7.061 26.980 1.00 91.06 618 LYS A O 1
ATOM 4745 N N . LEU A 1 619 ? 8.134 -7.905 25.192 1.00 92.00 619 LEU A N 1
ATOM 4746 C CA . LEU A 1 619 ? 7.229 -9.050 25.037 1.00 92.00 619 LEU A CA 1
ATOM 4747 C C . LEU A 1 619 ? 7.314 -10.006 26.243 1.00 92.00 619 LEU A C 1
ATOM 4749 O O . LEU A 1 619 ? 6.282 -10.481 26.723 1.00 92.00 619 LEU A O 1
ATOM 4753 N N . GLY A 1 620 ? 8.518 -10.223 26.783 1.00 91.31 620 GLY A N 1
ATOM 4754 C CA . GLY A 1 620 ? 8.733 -10.947 28.038 1.00 91.31 620 GLY A CA 1
ATOM 4755 C C . GLY A 1 620 ? 8.127 -10.245 29.261 1.00 91.31 620 GLY A C 1
ATOM 4756 O O . GLY A 1 620 ? 7.431 -10.883 30.049 1.00 91.31 620 GLY A O 1
ATOM 4757 N N . GLU A 1 621 ? 8.317 -8.930 29.399 1.00 92.62 621 GLU A N 1
ATOM 4758 C CA . GLU A 1 621 ? 7.735 -8.120 30.485 1.00 92.62 621 GLU A CA 1
ATOM 4759 C C . GLU A 1 621 ? 6.198 -8.098 30.440 1.00 92.62 621 GLU A C 1
ATOM 4761 O O . GLU A 1 621 ? 5.542 -8.193 31.478 1.00 92.62 621 GLU A O 1
ATOM 4766 N N . MET A 1 622 ? 5.608 -8.043 29.244 1.00 94.75 622 MET A N 1
ATOM 4767 C CA . MET A 1 622 ? 4.163 -8.174 29.030 1.00 94.75 622 MET A CA 1
ATOM 4768 C C . MET A 1 622 ? 3.647 -9.572 29.408 1.00 94.75 622 MET A C 1
ATOM 4770 O O . MET A 1 622 ? 2.566 -9.691 29.986 1.00 94.75 622 MET A O 1
ATOM 4774 N N . ALA A 1 623 ? 4.426 -10.627 29.143 1.00 92.94 623 ALA A N 1
ATOM 4775 C CA . ALA A 1 623 ? 4.093 -12.013 29.489 1.00 92.94 623 ALA A CA 1
ATOM 4776 C C . ALA A 1 623 ? 4.072 -12.288 31.009 1.00 92.94 623 ALA A C 1
ATOM 4778 O O . ALA A 1 623 ? 3.529 -13.301 31.456 1.00 92.94 623 ALA A O 1
ATOM 4779 N N . GLU A 1 624 ? 4.646 -11.398 31.826 1.00 94.12 624 GLU A N 1
ATOM 4780 C CA . GLU A 1 624 ? 4.519 -11.428 33.289 1.00 94.12 624 GLU A CA 1
ATOM 4781 C C . GLU A 1 624 ? 3.124 -10.991 33.787 1.00 94.12 624 GLU A C 1
ATOM 4783 O O . GLU A 1 624 ? 2.802 -11.202 34.960 1.00 94.12 624 GLU A O 1
ATOM 4788 N N . SER A 1 625 ? 2.288 -10.394 32.930 1.00 95.31 625 SER A N 1
ATOM 4789 C CA . SER A 1 625 ? 0.938 -9.959 33.298 1.00 95.31 625 SER A CA 1
ATOM 4790 C C . SER A 1 625 ? -0.034 -11.140 33.463 1.00 95.31 625 SER A C 1
ATOM 4792 O O . SER A 1 625 ? -0.073 -12.025 32.600 1.00 95.31 625 SER A O 1
ATOM 4794 N N . PRO A 1 626 ? -0.908 -11.162 34.493 1.00 94.00 626 PRO A N 1
ATOM 4795 C CA . PRO A 1 626 ? -1.981 -12.155 34.602 1.00 94.00 626 PRO A CA 1
ATOM 4796 C C . PRO A 1 626 ? -2.919 -12.173 33.385 1.00 94.00 626 PRO A C 1
ATOM 4798 O O . PRO A 1 626 ? -3.472 -13.223 33.050 1.00 94.00 626 PRO A O 1
ATOM 4801 N N . THR A 1 627 ? -3.070 -11.032 32.705 1.00 95.00 627 THR A N 1
ATOM 4802 C CA . THR A 1 627 ? -3.918 -10.861 31.517 1.00 95.00 627 THR A CA 1
ATOM 4803 C C . THR A 1 627 ? -3.366 -11.591 30.290 1.00 95.00 627 THR A C 1
ATOM 4805 O O . THR A 1 627 ? -4.152 -12.120 29.505 1.00 95.00 627 THR A O 1
ATOM 4808 N N . ALA A 1 628 ? -2.039 -11.733 30.152 1.00 94.00 628 ALA A N 1
ATOM 4809 C CA . ALA A 1 628 ? -1.412 -12.447 29.029 1.00 94.00 628 ALA A CA 1
ATOM 4810 C C . ALA A 1 628 ? -1.916 -13.898 28.893 1.00 94.00 628 ALA A C 1
ATOM 4812 O O . ALA A 1 628 ? -2.131 -14.391 27.787 1.00 94.00 628 ALA A O 1
ATOM 4813 N N . ARG A 1 629 ? -2.236 -14.548 30.021 1.00 93.25 629 ARG A N 1
ATOM 4814 C CA . ARG A 1 629 ? -2.812 -15.907 30.081 1.00 93.25 629 ARG A CA 1
ATOM 4815 C C . ARG A 1 629 ? -4.228 -16.026 29.505 1.00 93.25 629 ARG A C 1
ATOM 4817 O O . ARG A 1 629 ? -4.748 -17.136 29.443 1.00 93.25 629 ARG A O 1
ATOM 4824 N N . ARG A 1 630 ? -4.879 -14.911 29.154 1.00 93.81 630 ARG A N 1
ATOM 4825 C CA . ARG A 1 630 ? -6.274 -14.840 28.676 1.00 93.81 630 ARG A CA 1
ATOM 4826 C C . ARG A 1 630 ? -6.413 -14.263 27.266 1.00 93.81 630 ARG A C 1
ATOM 4828 O O . ARG A 1 630 ? -7.528 -14.219 26.752 1.00 93.81 630 ARG A O 1
ATOM 4835 N N . ILE A 1 631 ? -5.319 -13.800 26.666 1.00 96.06 631 ILE A N 1
ATOM 4836 C CA . ILE A 1 631 ? -5.316 -13.225 25.321 1.00 96.06 631 ILE A CA 1
ATOM 4837 C C . ILE A 1 631 ? -5.345 -14.366 24.297 1.00 96.06 631 ILE A C 1
ATOM 4839 O O . ILE A 1 631 ? -4.547 -15.297 24.371 1.00 96.06 631 ILE A O 1
ATOM 4843 N N . HIS A 1 632 ? -6.295 -14.292 23.365 1.00 95.69 632 HIS A N 1
ATOM 4844 C CA . HIS A 1 632 ? -6.509 -15.256 22.286 1.00 95.69 632 HIS A CA 1
ATOM 4845 C C . HIS A 1 632 ? -5.887 -14.798 20.962 1.00 95.69 632 HIS A C 1
ATOM 4847 O O . HIS A 1 632 ? -5.429 -15.647 20.203 1.00 95.69 632 HIS A O 1
ATOM 4853 N N . GLY A 1 633 ? -5.845 -13.487 20.701 1.00 96.06 633 GLY A N 1
ATOM 4854 C CA . GLY A 1 633 ? -5.208 -12.901 19.518 1.00 96.06 633 GLY A CA 1
ATOM 4855 C C . GLY A 1 633 ? -4.140 -11.883 19.909 1.00 96.06 633 GLY A C 1
ATOM 4856 O O . GLY A 1 633 ? -4.440 -10.924 20.623 1.00 96.06 633 GLY A O 1
ATOM 4857 N N . LEU A 1 634 ? -2.906 -12.086 19.447 1.00 96.69 634 LEU A N 1
ATOM 4858 C CA . LEU A 1 634 ? -1.772 -11.189 19.677 1.00 96.69 634 LEU A CA 1
ATOM 4859 C C . LEU A 1 634 ? -1.161 -10.781 18.336 1.00 96.69 634 LEU A C 1
ATOM 4861 O O . LEU A 1 634 ? -0.658 -11.618 17.591 1.00 96.69 634 LEU A O 1
ATOM 4865 N N . HIS A 1 635 ? -1.198 -9.488 18.033 1.00 95.25 635 HIS A N 1
ATOM 4866 C CA . HIS A 1 635 ? -0.756 -8.952 16.750 1.00 95.25 635 HIS A CA 1
ATOM 4867 C C . HIS A 1 635 ? 0.339 -7.912 16.984 1.00 95.25 635 HIS A C 1
ATOM 4869 O O . HIS A 1 635 ? 0.142 -6.940 17.716 1.00 95.25 635 HIS A O 1
ATOM 4875 N N . LEU A 1 636 ? 1.515 -8.155 16.411 1.00 94.06 636 LEU A N 1
ATOM 4876 C CA . LEU A 1 636 ? 2.755 -7.434 16.690 1.00 94.06 636 LEU A CA 1
ATOM 4877 C C . LEU A 1 636 ? 3.410 -6.951 15.385 1.00 94.06 636 LEU A C 1
ATOM 4879 O O . LEU A 1 636 ? 4.633 -6.865 15.305 1.00 94.06 636 LEU A O 1
ATOM 4883 N N . GLU A 1 637 ? 2.627 -6.613 14.361 1.00 91.94 637 GLU A N 1
ATOM 4884 C CA . GLU A 1 637 ? 3.139 -6.326 13.017 1.00 91.94 637 GLU A CA 1
ATOM 4885 C C . GLU A 1 637 ? 4.142 -5.158 12.995 1.00 91.94 637 GLU A C 1
ATOM 4887 O O . GLU A 1 637 ? 3.950 -4.136 13.654 1.00 91.94 637 GLU A O 1
ATOM 4892 N N . GLY A 1 638 ? 5.225 -5.286 12.227 1.00 88.88 638 GLY A N 1
ATOM 4893 C CA . GLY A 1 638 ? 6.233 -4.233 12.052 1.00 88.88 638 GLY A CA 1
ATOM 4894 C C . GLY A 1 638 ? 7.046 -3.887 13.308 1.00 88.88 638 GLY A C 1
ATOM 4895 O O . GLY A 1 638 ? 7.637 -2.810 13.369 1.00 88.88 638 GLY A O 1
ATOM 4896 N N . ASN A 1 639 ? 7.074 -4.761 14.320 1.00 89.62 639 ASN A N 1
ATOM 4897 C CA . ASN A 1 639 ? 7.857 -4.556 15.543 1.00 89.62 639 ASN A CA 1
ATOM 4898 C C . ASN A 1 639 ? 9.270 -5.178 15.470 1.00 89.62 639 ASN A C 1
ATOM 4900 O O . ASN A 1 639 ? 9.453 -6.196 14.797 1.00 89.62 639 ASN A O 1
ATOM 4904 N N . PRO A 1 640 ? 10.267 -4.621 16.192 1.00 89.00 640 PRO A N 1
ATOM 4905 C CA . PRO A 1 640 ? 11.669 -5.069 16.193 1.00 89.00 640 PRO A CA 1
ATOM 4906 C C . PRO A 1 640 ? 11.944 -6.407 16.922 1.00 89.00 640 PRO A C 1
ATOM 4908 O O . PRO A 1 640 ? 13.060 -6.631 17.391 1.00 89.00 640 PRO A O 1
ATOM 4911 N N . LEU A 1 641 ? 10.957 -7.305 16.991 1.00 86.50 641 LEU A N 1
ATOM 4912 C CA . LEU A 1 641 ? 11.085 -8.657 17.544 1.00 86.50 641 LEU A CA 1
ATOM 4913 C C . LEU A 1 641 ? 12.058 -9.515 16.730 1.00 86.50 641 LEU A C 1
ATOM 4915 O O . LEU A 1 641 ? 12.057 -9.463 15.495 1.00 86.50 641 LEU A O 1
ATOM 4919 N N . ARG A 1 642 ? 12.829 -10.341 17.441 1.00 83.50 642 ARG A N 1
ATOM 4920 C CA . ARG A 1 642 ? 13.719 -11.380 16.898 1.00 83.50 642 ARG A CA 1
ATOM 4921 C C . ARG A 1 642 ? 13.392 -12.771 17.435 1.00 83.50 642 ARG A C 1
ATOM 4923 O O . ARG A 1 642 ? 13.643 -13.751 16.742 1.00 83.50 642 ARG A O 1
ATOM 4930 N N . ALA A 1 643 ? 12.821 -12.854 18.635 1.00 81.94 643 ALA A N 1
ATOM 4931 C CA . ALA A 1 643 ? 12.459 -14.091 19.318 1.00 81.94 643 ALA A CA 1
ATOM 4932 C C . ALA A 1 643 ? 11.039 -14.014 19.916 1.00 81.94 643 ALA A C 1
ATOM 4934 O O . ALA A 1 643 ? 10.383 -12.974 19.897 1.00 81.94 643 ALA A O 1
ATOM 4935 N N . LEU A 1 644 ? 10.559 -15.133 20.470 1.00 85.06 644 LEU A N 1
ATOM 4936 C CA . LEU A 1 644 ? 9.259 -15.237 21.150 1.00 85.06 644 LEU A CA 1
ATOM 4937 C C . LEU A 1 644 ? 9.436 -15.693 22.617 1.00 85.06 644 LEU A C 1
ATOM 4939 O O . LEU A 1 644 ? 9.040 -16.807 22.975 1.00 85.06 644 LEU A O 1
ATOM 4943 N N . PRO A 1 645 ? 10.073 -14.878 23.481 1.00 83.88 645 PRO A N 1
ATOM 4944 C CA . PRO A 1 645 ? 10.325 -15.244 24.872 1.00 83.88 645 PRO A CA 1
ATOM 4945 C C . PRO A 1 645 ? 9.035 -15.366 25.690 1.00 83.88 645 PRO A C 1
ATOM 4947 O O . PRO A 1 645 ? 8.014 -14.747 25.399 1.00 83.88 645 PRO A O 1
ATOM 4950 N N . ALA A 1 646 ? 9.096 -16.180 26.749 1.00 84.00 646 ALA A N 1
ATOM 4951 C CA . ALA A 1 646 ? 8.001 -16.414 27.697 1.00 84.00 646 ALA A CA 1
ATOM 4952 C C . ALA A 1 646 ? 6.655 -16.860 27.071 1.00 84.00 646 ALA A C 1
ATOM 4954 O O . ALA A 1 646 ? 5.614 -16.782 27.725 1.00 84.00 646 ALA A O 1
ATOM 4955 N N . LEU A 1 647 ? 6.666 -17.388 25.839 1.00 85.81 647 LEU A N 1
ATOM 4956 C CA . LEU A 1 647 ? 5.466 -17.764 25.081 1.00 85.81 647 LEU A CA 1
ATOM 4957 C C . LEU A 1 647 ? 4.516 -18.705 25.847 1.00 85.81 647 LEU A C 1
ATOM 4959 O O . LEU A 1 647 ? 3.305 -18.532 25.785 1.00 85.81 647 LEU A O 1
ATOM 4963 N N . HIS A 1 648 ? 5.054 -19.618 26.663 1.00 85.25 648 HIS A N 1
ATOM 4964 C CA . HIS A 1 648 ? 4.303 -20.521 27.552 1.00 85.25 648 HIS A CA 1
ATOM 4965 C C . HIS A 1 648 ? 3.330 -19.816 28.525 1.00 85.25 648 HIS A C 1
ATOM 4967 O O . HIS A 1 648 ? 2.476 -20.463 29.130 1.00 85.25 648 HIS A O 1
ATOM 4973 N N . ARG A 1 649 ? 3.461 -18.497 28.720 1.00 89.69 649 ARG A N 1
ATOM 4974 C CA . ARG A 1 649 ? 2.572 -17.686 29.566 1.00 89.69 649 ARG A CA 1
ATOM 4975 C C . ARG A 1 649 ? 1.357 -17.147 28.821 1.00 89.69 649 ARG A C 1
ATOM 4977 O O . ARG A 1 649 ? 0.353 -16.847 29.460 1.00 89.69 649 ARG A O 1
ATOM 4984 N N . TRP A 1 650 ? 1.403 -17.097 27.494 1.00 91.81 650 TRP A N 1
ATOM 4985 C CA . TRP A 1 650 ? 0.291 -16.712 26.624 1.00 91.81 650 TRP A CA 1
ATOM 4986 C C . TRP A 1 650 ? -0.653 -17.902 26.385 1.00 91.81 650 TRP A C 1
ATOM 4988 O O . TRP A 1 650 ? -1.139 -18.119 25.285 1.00 91.81 650 TRP A O 1
ATOM 4998 N N . ALA A 1 651 ? -0.916 -18.703 27.422 1.00 89.94 651 ALA A N 1
ATOM 4999 C CA . ALA A 1 651 ? -1.436 -20.071 27.311 1.00 89.94 651 ALA A CA 1
ATOM 5000 C C . ALA A 1 651 ? -2.836 -20.219 26.668 1.00 89.94 651 ALA A C 1
ATOM 5002 O O . ALA A 1 651 ? -3.249 -21.337 26.366 1.00 89.94 651 ALA A O 1
ATOM 5003 N N . ALA A 1 652 ? -3.568 -19.120 26.466 1.00 93.38 652 ALA A N 1
ATOM 5004 C CA . ALA A 1 652 ? -4.854 -19.088 25.767 1.00 93.38 652 ALA A CA 1
ATOM 5005 C C . ALA A 1 652 ? -4.751 -18.637 24.293 1.00 93.38 652 ALA A C 1
ATOM 5007 O O . ALA A 1 652 ? -5.774 -18.580 23.605 1.00 93.38 652 ALA A O 1
ATOM 5008 N N . LEU A 1 653 ? -3.547 -18.314 23.808 1.00 94.75 653 LEU A N 1
ATOM 5009 C CA . LEU A 1 653 ? -3.302 -17.723 22.495 1.00 94.75 653 LEU A CA 1
ATOM 5010 C C . LEU A 1 653 ? -3.626 -18.710 21.368 1.00 94.75 653 LEU A C 1
ATOM 5012 O O . LEU A 1 653 ? -3.121 -19.833 21.341 1.00 94.75 653 LEU A O 1
ATOM 5016 N N . GLN A 1 654 ? -4.480 -18.273 20.445 1.00 95.00 654 GLN A N 1
ATOM 5017 C CA . GLN A 1 654 ? -4.939 -19.018 19.271 1.00 95.00 654 GLN A CA 1
ATOM 5018 C C . GLN A 1 654 ? -4.441 -18.407 17.963 1.00 95.00 654 GLN A C 1
ATOM 5020 O O . GLN A 1 654 ? -4.145 -19.163 17.039 1.00 95.00 654 GLN A O 1
ATOM 5025 N N . GLU A 1 655 ? -4.300 -17.082 17.908 1.00 95.75 655 GLU A N 1
ATOM 5026 C CA . GLU A 1 655 ? -3.813 -16.329 16.754 1.00 95.75 655 GLU A CA 1
ATOM 5027 C C . GLU A 1 655 ? -2.609 -15.457 17.125 1.00 95.75 655 GLU A C 1
ATOM 5029 O O . GLU A 1 655 ? -2.646 -14.705 18.101 1.00 95.75 655 GLU A O 1
ATOM 5034 N N . LEU A 1 656 ? -1.540 -15.556 16.331 1.00 95.06 656 LEU A N 1
ATOM 5035 C CA . LEU A 1 656 ? -0.314 -14.780 16.489 1.00 95.06 656 LEU A CA 1
ATOM 5036 C C . LEU A 1 656 ? 0.096 -14.170 15.142 1.00 95.06 656 LEU A C 1
ATOM 5038 O O . LEU A 1 656 ? 0.491 -14.895 14.225 1.00 95.06 656 LEU A O 1
ATOM 5042 N N . ASN A 1 657 ? 0.017 -12.841 15.024 1.00 93.94 657 ASN A N 1
ATOM 5043 C CA . ASN A 1 657 ? 0.471 -12.116 13.836 1.00 93.94 657 ASN A CA 1
ATOM 5044 C C . ASN A 1 657 ? 1.820 -11.426 14.081 1.00 93.94 657 ASN A C 1
ATOM 5046 O O . ASN A 1 657 ? 1.943 -10.577 14.965 1.00 93.94 657 ASN A O 1
ATOM 5050 N N . LEU A 1 658 ? 2.815 -11.779 13.268 1.00 91.25 658 LEU A N 1
ATOM 5051 C CA . LEU A 1 658 ? 4.206 -11.321 13.338 1.00 91.25 658 LEU A CA 1
ATOM 5052 C C . LEU A 1 658 ? 4.653 -10.690 12.004 1.00 91.25 658 LEU A C 1
ATOM 5054 O O . LEU A 1 658 ? 5.847 -10.641 11.703 1.00 91.25 658 LEU A O 1
ATOM 5058 N N . VAL A 1 659 ? 3.703 -10.226 11.179 1.00 89.88 659 VAL A N 1
ATOM 5059 C CA . VAL A 1 659 ? 3.991 -9.670 9.848 1.00 89.88 659 VAL A CA 1
ATOM 5060 C C . VAL A 1 659 ? 5.016 -8.537 9.919 1.00 89.88 659 VAL A C 1
ATOM 5062 O O . VAL A 1 659 ? 4.816 -7.532 10.595 1.00 89.88 659 VAL A O 1
ATOM 5065 N N . GLY A 1 660 ? 6.121 -8.680 9.191 1.00 85.00 660 GLY A N 1
ATOM 5066 C CA . GLY A 1 660 ? 7.201 -7.693 9.139 1.00 85.00 660 GLY A CA 1
ATOM 5067 C C . GLY A 1 660 ? 8.120 -7.644 10.368 1.00 85.00 660 GLY A C 1
ATOM 5068 O O . GLY A 1 660 ? 8.991 -6.775 10.405 1.00 85.00 660 GLY A O 1
ATOM 5069 N N . CYS A 1 661 ? 7.975 -8.547 11.344 1.00 86.00 661 CYS A N 1
ATOM 5070 C CA . CYS A 1 661 ? 8.953 -8.702 12.424 1.00 86.00 661 CYS A CA 1
ATOM 5071 C C . CYS A 1 661 ? 10.291 -9.251 11.906 1.00 86.00 661 CYS A C 1
ATOM 5073 O O . CYS A 1 661 ? 10.339 -10.011 10.941 1.00 86.00 661 CYS A O 1
ATOM 5075 N N . SER A 1 662 ? 11.393 -8.892 12.569 1.00 81.19 662 SER A N 1
ATOM 5076 C CA . SER A 1 662 ? 12.764 -9.264 12.168 1.00 81.19 662 SER A CA 1
ATOM 5077 C C . SER A 1 662 ? 13.231 -10.572 12.821 1.00 81.19 662 SER A C 1
ATOM 5079 O O . SER A 1 662 ? 14.346 -10.653 13.336 1.00 81.19 662 SER A O 1
ATOM 5081 N N . ILE A 1 663 ? 12.362 -11.585 12.823 1.00 80.38 663 ILE A N 1
ATOM 5082 C CA . ILE A 1 663 ? 12.640 -12.908 13.399 1.00 80.38 663 ILE A CA 1
ATOM 5083 C C . ILE A 1 663 ? 13.706 -13.596 12.539 1.00 80.38 663 ILE A C 1
ATOM 5085 O O . ILE A 1 663 ? 13.587 -13.638 11.311 1.00 80.38 663 ILE A O 1
ATOM 5089 N N . ASP A 1 664 ? 14.774 -14.075 13.172 1.00 77.75 664 ASP A N 1
ATOM 5090 C CA . ASP A 1 664 ? 15.904 -14.741 12.519 1.00 77.75 664 ASP A CA 1
ATOM 5091 C C . ASP A 1 664 ? 16.140 -16.147 13.105 1.00 77.75 664 ASP A C 1
ATOM 5093 O O . ASP A 1 664 ? 15.465 -16.574 14.041 1.00 77.75 664 ASP A O 1
ATOM 5097 N N . ASP A 1 665 ? 17.080 -16.901 12.533 1.00 78.06 665 ASP A N 1
ATOM 5098 C CA . ASP A 1 665 ? 17.382 -18.283 12.945 1.00 78.06 665 ASP A CA 1
ATOM 5099 C C . ASP A 1 665 ? 18.087 -18.404 14.318 1.00 78.06 665 ASP A C 1
ATOM 5101 O O . ASP A 1 665 ? 18.585 -19.475 14.661 1.00 78.06 665 ASP A O 1
ATOM 5105 N N . ARG A 1 666 ? 18.142 -17.335 15.128 1.00 67.62 666 ARG A N 1
ATOM 5106 C CA . ARG A 1 666 ? 18.778 -17.324 16.462 1.00 67.62 666 ARG A CA 1
ATOM 5107 C C . ARG A 1 666 ? 17.804 -17.562 17.616 1.00 67.62 666 ARG A C 1
ATOM 5109 O O . ARG A 1 666 ? 18.104 -17.184 18.748 1.00 67.62 666 ARG A O 1
ATOM 5116 N N . VAL A 1 667 ? 16.640 -18.149 17.353 1.00 64.38 667 VAL A N 1
ATOM 5117 C CA . VAL A 1 667 ? 15.699 -18.512 18.420 1.00 64.38 667 VAL A CA 1
ATOM 5118 C C . VAL A 1 667 ? 16.369 -19.543 19.339 1.00 64.38 667 VAL A C 1
ATOM 5120 O O . VAL A 1 667 ? 16.795 -20.597 18.873 1.00 64.38 667 VAL A O 1
ATOM 5123 N N . GLU A 1 668 ? 16.528 -19.196 20.620 1.00 56.88 668 GLU A N 1
ATOM 5124 C CA . GLU A 1 668 ? 17.383 -19.935 21.562 1.00 56.88 668 GLU A CA 1
ATOM 5125 C C . GLU A 1 668 ? 16.879 -21.360 21.885 1.00 56.88 668 GLU A C 1
ATOM 5127 O O . GLU A 1 668 ? 15.742 -21.737 21.582 1.00 56.88 668 GLU A O 1
ATOM 5132 N N . ASP A 1 669 ? 17.776 -22.163 22.472 1.00 47.53 669 ASP A N 1
ATOM 5133 C CA . ASP A 1 669 ? 17.720 -23.628 22.508 1.00 47.53 669 ASP A CA 1
ATOM 5134 C C . ASP A 1 669 ? 16.377 -24.241 22.947 1.00 47.53 669 ASP A C 1
ATOM 5136 O O . ASP A 1 669 ? 15.977 -24.179 24.109 1.00 47.53 669 ASP A O 1
ATOM 5140 N N . SER A 1 670 ? 15.799 -25.010 22.016 1.00 54.44 670 SER A N 1
ATOM 5141 C CA . SER A 1 670 ? 14.642 -25.907 22.169 1.00 54.44 670 SER A CA 1
ATOM 5142 C C . SER A 1 670 ? 13.278 -25.252 22.475 1.00 54.44 670 SER A C 1
ATOM 5144 O O . SER A 1 670 ? 13.171 -24.291 23.236 1.00 54.44 670 SER A O 1
ATOM 5146 N N . PRO A 1 671 ? 12.170 -25.808 21.943 1.00 60.91 671 PRO A N 1
ATOM 5147 C CA . PRO A 1 671 ? 10.826 -25.408 22.351 1.00 60.91 671 PRO A CA 1
ATOM 5148 C C . PRO A 1 671 ? 10.581 -25.835 23.806 1.00 60.91 671 PRO A C 1
ATOM 5150 O O . PRO A 1 671 ? 10.434 -27.018 24.103 1.00 60.91 671 PRO A O 1
ATOM 5153 N N . ALA A 1 672 ? 10.519 -24.874 24.731 1.00 56.75 672 ALA A N 1
ATOM 5154 C CA . ALA A 1 672 ? 10.342 -25.168 26.158 1.00 56.75 672 ALA A CA 1
ATOM 5155 C C . ALA A 1 672 ? 9.031 -25.925 26.480 1.00 56.75 672 ALA A C 1
ATOM 5157 O O . ALA A 1 672 ? 8.971 -26.662 27.463 1.00 56.75 672 ALA A O 1
ATOM 5158 N N . THR A 1 673 ? 7.990 -25.742 25.659 1.00 67.56 673 THR A N 1
ATOM 5159 C CA . THR A 1 673 ? 6.676 -26.408 25.734 1.00 67.56 673 THR A CA 1
ATOM 5160 C C . THR A 1 673 ? 5.993 -26.380 24.363 1.00 67.56 673 THR A C 1
ATOM 5162 O O . THR A 1 673 ? 6.061 -25.345 23.699 1.00 67.56 673 THR A O 1
ATOM 5165 N N . GLU A 1 674 ? 5.246 -27.427 23.981 1.00 79.19 674 GLU A N 1
ATOM 5166 C CA . GLU A 1 674 ? 4.245 -27.313 22.900 1.00 79.19 674 GLU A CA 1
ATOM 5167 C C . GLU A 1 674 ? 3.242 -26.194 23.229 1.00 79.19 674 GLU A C 1
ATOM 5169 O O . GLU A 1 674 ? 2.733 -26.129 24.352 1.00 79.19 674 GLU A O 1
ATOM 5174 N N . HIS A 1 675 ? 2.909 -25.349 22.252 1.00 86.44 675 HIS A N 1
ATOM 5175 C CA . HIS A 1 675 ? 1.881 -24.320 22.389 1.00 86.44 675 HIS A CA 1
ATOM 5176 C C . HIS A 1 675 ? 0.637 -24.658 21.559 1.00 86.44 675 HIS A C 1
ATOM 5178 O O . HIS A 1 675 ? 0.726 -25.019 20.386 1.00 86.44 675 HIS A O 1
ATOM 5184 N N . GLY A 1 676 ? -0.548 -24.468 22.145 1.00 88.56 676 GLY A N 1
ATOM 5185 C CA . GLY A 1 676 ? -1.846 -24.690 21.498 1.00 88.56 676 GLY A CA 1
ATOM 5186 C C . GLY A 1 676 ? -2.260 -23.609 20.492 1.00 88.56 676 GLY A C 1
ATOM 5187 O O . GLY A 1 676 ? -3.438 -23.275 20.443 1.00 88.56 676 GLY A O 1
ATOM 5188 N N . LEU A 1 677 ? -1.313 -23.025 19.747 1.00 93.81 677 LEU A N 1
ATOM 5189 C CA . LEU A 1 677 ? -1.598 -22.004 18.731 1.00 93.81 677 LEU A CA 1
ATOM 5190 C C . LEU A 1 677 ? -2.230 -22.650 17.485 1.00 93.81 677 LEU A C 1
ATOM 5192 O O . LEU A 1 677 ? -1.769 -23.702 17.040 1.00 93.81 677 LEU A O 1
ATOM 5196 N N . SER A 1 678 ? -3.234 -21.992 16.900 1.00 94.62 678 SER A N 1
ATOM 5197 C CA . SER A 1 678 ? -3.979 -22.493 15.733 1.00 94.62 678 SER A CA 1
ATOM 5198 C C . SER A 1 678 ? -3.702 -21.694 14.452 1.00 94.62 678 SER A C 1
ATOM 5200 O O . SER A 1 678 ? -3.723 -22.265 13.359 1.00 94.62 678 SER A O 1
ATOM 5202 N N . VAL A 1 679 ? -3.416 -20.393 14.574 1.00 96.50 679 VAL A N 1
ATOM 5203 C CA . VAL A 1 679 ? -3.166 -19.455 13.468 1.00 96.50 679 VAL A CA 1
ATOM 5204 C C . VAL A 1 679 ? -1.846 -18.718 13.704 1.00 96.50 679 VAL A C 1
ATOM 5206 O O . VAL A 1 679 ? -1.669 -18.075 14.739 1.00 96.50 679 VAL A O 1
ATOM 5209 N N . LEU A 1 680 ? -0.930 -18.783 12.735 1.00 95.00 680 LEU A N 1
ATOM 5210 C CA . LEU A 1 680 ? 0.355 -18.077 12.762 1.00 95.00 680 LEU A CA 1
ATOM 5211 C C . LEU A 1 680 ? 0.586 -17.336 11.440 1.00 95.00 680 LEU A C 1
ATOM 5213 O O . LEU A 1 680 ? 0.510 -17.941 10.370 1.00 95.00 680 LEU A O 1
ATOM 5217 N N . ASN A 1 681 ? 0.911 -16.044 11.504 1.00 93.50 681 ASN A N 1
ATOM 5218 C CA . ASN A 1 681 ? 1.237 -15.245 10.322 1.00 93.50 681 ASN A CA 1
ATOM 5219 C C . ASN A 1 681 ? 2.650 -14.649 10.420 1.00 93.50 681 ASN A C 1
ATOM 5221 O O . ASN A 1 681 ? 2.951 -13.904 11.352 1.00 93.50 681 ASN A O 1
ATOM 5225 N N . LEU A 1 682 ? 3.506 -14.997 9.453 1.00 90.00 682 LEU A N 1
ATOM 5226 C CA . LEU A 1 682 ? 4.925 -14.625 9.368 1.00 90.00 682 LEU A CA 1
ATOM 5227 C C . LEU A 1 682 ? 5.240 -13.764 8.126 1.00 90.00 682 LEU A C 1
ATOM 5229 O O . LEU A 1 682 ? 6.405 -13.631 7.755 1.00 90.00 682 LEU A O 1
ATOM 5233 N N . GLY A 1 683 ? 4.231 -13.224 7.433 1.00 81.94 683 GLY A N 1
ATOM 5234 C CA . GLY A 1 683 ? 4.424 -12.518 6.160 1.00 81.94 683 GLY A CA 1
ATOM 5235 C C . GLY A 1 683 ? 5.392 -11.323 6.240 1.00 81.94 683 GLY A C 1
ATOM 5236 O O . GLY A 1 683 ? 5.565 -10.694 7.279 1.00 81.94 683 GLY A O 1
ATOM 5237 N N . GLY A 1 684 ? 6.024 -10.954 5.123 1.00 70.94 684 GLY A N 1
ATOM 5238 C CA . GLY A 1 684 ? 6.912 -9.781 5.057 1.00 70.94 684 GLY A CA 1
ATOM 5239 C C . GLY A 1 684 ? 8.413 -10.100 5.108 1.00 70.94 684 GLY A C 1
ATOM 5240 O O . GLY A 1 684 ? 8.877 -11.016 4.430 1.00 70.94 684 GLY A O 1
ATOM 5241 N N . HIS A 1 685 ? 9.199 -9.267 5.800 1.00 55.19 685 HIS A N 1
ATOM 5242 C CA . HIS A 1 685 ? 10.664 -9.211 5.673 1.00 55.19 685 HIS A CA 1
ATOM 5243 C C . HIS A 1 685 ? 11.383 -10.438 6.264 1.00 55.19 685 HIS A C 1
ATOM 5245 O O . HIS A 1 685 ? 11.693 -10.483 7.447 1.00 55.19 685 HIS A O 1
ATOM 5251 N N . GLY A 1 686 ? 11.704 -11.420 5.418 1.00 61.44 686 GLY A N 1
ATOM 5252 C CA . GLY A 1 686 ? 12.351 -12.655 5.863 1.00 61.44 686 GLY A CA 1
ATOM 5253 C C . GLY A 1 686 ? 13.836 -12.510 6.223 1.00 61.44 686 GLY A C 1
ATOM 5254 O O . GLY A 1 686 ? 14.680 -12.308 5.345 1.00 61.44 686 GLY A O 1
ATOM 5255 N N . THR A 1 687 ? 14.128 -12.692 7.511 1.00 70.25 687 THR A N 1
ATOM 5256 C CA . THR A 1 687 ? 15.415 -13.158 8.071 1.00 70.25 687 THR A CA 1
ATOM 5257 C C . THR A 1 687 ? 15.336 -14.588 8.626 1.00 70.25 687 THR A C 1
ATOM 5259 O O . THR A 1 687 ? 16.356 -15.147 9.021 1.00 70.25 687 THR A O 1
ATOM 5262 N N . LEU A 1 688 ? 14.136 -15.175 8.629 1.00 81.75 688 LEU A N 1
ATOM 5263 C CA . LEU A 1 688 ? 13.829 -16.531 9.075 1.00 81.75 688 LEU A CA 1
ATOM 5264 C C . LEU A 1 688 ? 14.201 -17.566 8.000 1.00 81.75 688 LEU A C 1
ATOM 5266 O O . LEU A 1 688 ? 13.811 -17.416 6.839 1.00 81.75 688 LEU A O 1
ATOM 5270 N N . GLY A 1 689 ? 14.918 -18.612 8.400 1.00 84.50 689 GLY A N 1
ATOM 5271 C CA . GLY A 1 689 ? 15.381 -19.715 7.562 1.00 84.50 689 GLY A CA 1
ATOM 5272 C C . GLY A 1 689 ? 14.984 -21.084 8.124 1.00 84.50 689 GLY A C 1
ATOM 5273 O O . GLY A 1 689 ? 13.949 -21.244 8.779 1.00 84.50 689 GLY A O 1
ATOM 5274 N N . ALA A 1 690 ? 15.789 -22.104 7.821 1.00 85.88 690 ALA A N 1
ATOM 5275 C CA . ALA A 1 690 ? 15.484 -23.491 8.161 1.00 85.88 690 ALA A CA 1
ATOM 5276 C C . ALA A 1 690 ? 15.512 -23.772 9.674 1.00 85.88 690 ALA A C 1
ATOM 5278 O O . ALA A 1 690 ? 14.713 -24.580 10.154 1.00 85.88 690 ALA A O 1
ATOM 5279 N N . GLY A 1 691 ? 16.390 -23.106 10.434 1.00 85.38 691 GLY A N 1
ATOM 5280 C CA . GLY A 1 691 ? 16.521 -23.305 11.879 1.00 85.38 691 GLY A CA 1
ATOM 5281 C C . GLY A 1 691 ? 15.313 -22.770 12.644 1.00 85.38 691 GLY A C 1
ATOM 5282 O O . GLY A 1 691 ? 14.686 -23.499 13.416 1.00 85.38 691 GLY A O 1
ATOM 5283 N N . GLY A 1 692 ? 14.925 -21.524 12.369 1.00 86.75 692 GLY A N 1
ATOM 5284 C CA . GLY A 1 692 ? 13.765 -20.891 12.983 1.00 86.75 692 GLY A CA 1
ATOM 5285 C C . GLY A 1 692 ? 12.450 -21.546 12.559 1.00 86.75 692 GLY A C 1
ATOM 5286 O O . GLY A 1 692 ? 11.575 -21.737 13.400 1.00 86.75 692 GLY A O 1
ATOM 5287 N N . MET A 1 693 ? 12.314 -21.999 11.304 1.00 88.81 693 MET A N 1
ATOM 5288 C CA . MET A 1 693 ? 11.143 -22.794 10.908 1.00 88.81 693 MET A CA 1
ATOM 5289 C C . MET A 1 693 ? 11.068 -24.152 11.615 1.00 88.81 693 MET A C 1
ATOM 5291 O O . MET A 1 693 ? 9.971 -24.571 11.983 1.00 88.81 693 MET A O 1
ATOM 5295 N N . ALA A 1 694 ? 12.197 -24.830 11.845 1.00 88.31 694 ALA A N 1
ATOM 5296 C CA . ALA A 1 694 ? 12.214 -26.082 12.604 1.00 88.31 694 ALA A CA 1
ATOM 5297 C C . ALA A 1 694 ? 11.836 -25.858 14.079 1.00 88.31 694 ALA A C 1
ATOM 5299 O O . ALA A 1 694 ? 11.057 -26.634 14.635 1.00 88.31 694 ALA A O 1
ATOM 5300 N N . TRP A 1 695 ? 12.309 -24.762 14.688 1.00 87.81 695 TRP A N 1
ATOM 5301 C CA . TRP A 1 695 ? 11.882 -24.334 16.023 1.00 87.81 695 TRP A CA 1
ATOM 5302 C C . TRP A 1 695 ? 10.372 -24.055 16.062 1.00 87.81 695 TRP A C 1
ATOM 5304 O O . TRP A 1 695 ? 9.670 -24.597 16.912 1.00 87.81 695 TRP A O 1
ATOM 5314 N N . LEU A 1 696 ? 9.837 -23.292 15.100 1.00 88.81 696 LEU A N 1
ATOM 5315 C CA . LEU A 1 696 ? 8.403 -22.986 15.013 1.00 88.81 696 LEU A CA 1
ATOM 5316 C C . LEU A 1 696 ? 7.544 -24.244 14.840 1.00 88.81 696 LEU A C 1
ATOM 5318 O O . LEU A 1 696 ? 6.495 -24.348 15.471 1.00 88.81 696 LEU A O 1
ATOM 5322 N N . ALA A 1 697 ? 7.985 -25.211 14.033 1.00 89.00 697 ALA A N 1
ATOM 5323 C CA . ALA A 1 697 ? 7.268 -26.469 13.836 1.00 89.00 697 ALA A CA 1
ATOM 5324 C C . ALA A 1 697 ? 7.238 -27.356 15.091 1.00 89.00 697 ALA A C 1
ATOM 5326 O O . ALA A 1 697 ? 6.276 -28.097 15.292 1.00 89.00 697 ALA A O 1
ATOM 5327 N N . ALA A 1 698 ? 8.252 -27.250 15.953 1.00 88.19 698 ALA A N 1
ATOM 5328 C CA . ALA A 1 698 ? 8.306 -27.957 17.228 1.00 88.19 698 ALA A CA 1
ATOM 5329 C C . ALA A 1 698 ? 7.587 -27.200 18.370 1.00 88.19 698 ALA A C 1
ATOM 5331 O O . ALA A 1 698 ? 7.006 -27.833 19.249 1.00 88.19 698 ALA A O 1
ATOM 5332 N N . THR A 1 699 ? 7.549 -25.862 18.335 1.00 88.00 699 THR A N 1
ATOM 5333 C CA . THR A 1 699 ? 6.759 -25.023 19.259 1.00 88.00 699 THR A CA 1
ATOM 5334 C C . THR A 1 699 ? 5.257 -25.084 18.957 1.00 88.00 699 THR A C 1
ATOM 5336 O O . THR A 1 699 ? 4.445 -25.112 19.882 1.00 88.00 699 THR A O 1
ATOM 5339 N N . PHE A 1 700 ? 4.865 -25.128 17.679 1.00 90.62 700 PHE A N 1
ATOM 5340 C CA . PHE A 1 700 ? 3.472 -25.016 17.224 1.00 90.62 700 PHE A CA 1
ATOM 5341 C C . PHE A 1 700 ? 2.975 -26.239 16.416 1.00 90.62 700 PHE A C 1
ATOM 5343 O O . PHE A 1 700 ? 2.454 -26.072 15.312 1.00 90.62 700 PHE A O 1
ATOM 5350 N N . PRO A 1 701 ? 3.059 -27.484 16.925 1.00 88.50 701 PRO A N 1
ATOM 5351 C CA . PRO A 1 701 ? 2.799 -28.700 16.137 1.00 88.50 701 PRO A CA 1
ATOM 5352 C C . PRO A 1 701 ? 1.326 -28.923 15.725 1.00 88.50 701 PRO A C 1
ATOM 5354 O O . PRO A 1 701 ? 0.980 -30.000 15.244 1.00 88.50 701 PRO A O 1
ATOM 5357 N N . ARG A 1 702 ? 0.431 -27.948 15.946 1.00 89.69 702 ARG A N 1
ATOM 5358 C CA . ARG A 1 702 ? -1.025 -28.056 15.722 1.00 89.69 702 ARG A CA 1
ATOM 5359 C C . ARG A 1 702 ? -1.620 -26.918 14.888 1.00 89.69 702 ARG A C 1
ATOM 5361 O O . ARG A 1 702 ? -2.838 -26.766 14.878 1.00 89.69 702 ARG A O 1
ATOM 5368 N N . LEU A 1 703 ? -0.791 -26.144 14.179 1.00 95.44 703 LEU A N 1
ATOM 5369 C CA . LEU A 1 703 ? -1.275 -25.068 13.309 1.00 95.44 703 LEU A CA 1
ATOM 5370 C C . LEU A 1 703 ? -2.290 -25.582 12.279 1.00 95.44 703 LEU A C 1
ATOM 5372 O O . LEU A 1 703 ? -2.058 -26.584 11.596 1.00 95.44 703 LEU A O 1
ATOM 5376 N N . VAL A 1 704 ? -3.387 -24.835 12.162 1.00 96.62 704 VAL A N 1
ATOM 5377 C CA . VAL A 1 704 ? -4.475 -25.009 11.189 1.00 96.62 704 VAL A CA 1
ATOM 5378 C C . VAL A 1 704 ? -4.337 -23.990 10.052 1.00 96.62 704 VAL A C 1
ATOM 5380 O O . VAL A 1 704 ? -4.628 -24.317 8.902 1.00 96.62 704 VAL A O 1
ATOM 5383 N N . SER A 1 705 ? -3.819 -22.793 10.354 1.00 96.94 705 SER A N 1
ATOM 5384 C CA . SER A 1 705 ? -3.484 -21.750 9.379 1.00 96.94 705 SER A CA 1
ATOM 5385 C C . SER A 1 705 ? -2.053 -21.245 9.571 1.00 96.94 705 SER A C 1
ATOM 5387 O O . SER A 1 705 ? -1.675 -20.860 10.679 1.00 96.94 705 SER A O 1
ATOM 5389 N N . LEU A 1 706 ? -1.285 -21.184 8.481 1.00 95.62 706 LEU A N 1
ATOM 5390 C CA . LEU A 1 706 ? 0.077 -20.643 8.448 1.00 95.62 706 LEU A CA 1
ATOM 5391 C C . LEU A 1 706 ? 0.264 -19.720 7.236 1.00 95.62 706 LEU A C 1
ATOM 5393 O O . LEU A 1 706 ? -0.061 -20.111 6.118 1.00 95.62 706 LEU A O 1
ATOM 5397 N N . ALA A 1 707 ? 0.840 -18.537 7.445 1.00 93.69 707 ALA A N 1
ATOM 5398 C CA . ALA A 1 707 ? 1.331 -17.663 6.376 1.00 93.69 707 ALA A CA 1
ATOM 5399 C C . ALA A 1 707 ? 2.859 -17.511 6.458 1.00 93.69 707 ALA A C 1
ATOM 5401 O O . ALA A 1 707 ? 3.397 -17.287 7.545 1.00 93.69 707 ALA A O 1
ATOM 5402 N N . LEU A 1 708 ? 3.556 -17.659 5.326 1.00 91.81 708 LEU A N 1
ATOM 5403 C CA . LEU A 1 708 ? 5.020 -17.780 5.244 1.00 91.81 708 LEU A CA 1
ATOM 5404 C C . LEU A 1 708 ? 5.739 -16.439 4.947 1.00 91.81 708 LEU A C 1
ATOM 5406 O O . LEU A 1 708 ? 5.180 -15.568 4.275 1.00 91.81 708 LEU A O 1
ATOM 5410 N N . PRO A 1 709 ? 7.003 -16.254 5.390 1.00 88.00 709 PRO A N 1
ATOM 5411 C CA . PRO A 1 709 ? 7.768 -15.032 5.127 1.00 88.00 709 PRO A CA 1
ATOM 5412 C C . PRO A 1 709 ? 8.291 -14.963 3.683 1.00 88.00 709 PRO A C 1
ATOM 5414 O O . PRO A 1 709 ? 8.656 -15.975 3.086 1.00 88.00 709 PRO A O 1
ATOM 5417 N N . ARG A 1 710 ? 8.448 -13.742 3.143 1.00 78.69 710 ARG A N 1
ATOM 5418 C CA . ARG A 1 710 ? 8.796 -13.478 1.724 1.00 78.69 710 ARG A CA 1
ATOM 5419 C C . ARG A 1 710 ? 10.135 -14.071 1.256 1.00 78.69 710 ARG A C 1
ATOM 5421 O O . ARG A 1 710 ? 10.390 -14.158 0.062 1.00 78.69 710 ARG A O 1
ATOM 5428 N N . ARG A 1 711 ? 11.040 -14.402 2.180 1.00 75.81 711 ARG A N 1
ATOM 5429 C CA . ARG A 1 711 ? 12.390 -14.910 1.868 1.00 75.81 711 ARG A CA 1
ATOM 5430 C C . ARG A 1 711 ? 12.667 -16.290 2.458 1.00 75.81 711 ARG A C 1
ATOM 5432 O O . ARG A 1 711 ? 13.828 -16.616 2.684 1.00 75.81 711 ARG A O 1
ATOM 5439 N N . LEU A 1 712 ? 11.626 -17.079 2.723 1.00 86.38 712 LEU A N 1
ATOM 5440 C CA . LEU A 1 712 ? 11.834 -18.469 3.106 1.00 86.38 712 LEU A CA 1
ATOM 5441 C C . LEU A 1 712 ? 12.484 -19.220 1.937 1.00 86.38 712 LEU A C 1
ATOM 5443 O O . LEU A 1 712 ? 11.905 -19.252 0.854 1.00 86.38 712 LEU A O 1
ATOM 5447 N N . GLY A 1 713 ? 13.677 -19.775 2.152 1.00 85.00 713 GLY A N 1
ATOM 5448 C CA . GLY A 1 713 ? 14.409 -20.528 1.135 1.00 85.00 713 GLY A CA 1
ATOM 5449 C C . GLY A 1 713 ? 13.891 -21.957 0.958 1.00 85.00 713 GLY A C 1
ATOM 5450 O O . GLY A 1 713 ? 13.261 -22.532 1.851 1.00 85.00 713 GLY A O 1
ATOM 5451 N N . ALA A 1 714 ? 14.196 -22.559 -0.194 1.00 85.44 714 ALA A N 1
ATOM 5452 C CA . ALA A 1 714 ? 13.824 -23.938 -0.511 1.00 85.44 714 ALA A CA 1
ATOM 5453 C C . ALA A 1 714 ? 14.407 -24.969 0.486 1.00 85.44 714 ALA A C 1
ATOM 5455 O O . ALA A 1 714 ? 13.809 -26.020 0.715 1.00 85.44 714 ALA A O 1
ATOM 5456 N N . ASP A 1 715 ? 15.534 -24.646 1.126 1.00 87.56 715 ASP A N 1
ATOM 5457 C CA . ASP A 1 715 ? 16.186 -25.415 2.193 1.00 87.56 715 ASP A CA 1
ATOM 5458 C C . ASP A 1 715 ? 15.377 -25.473 3.501 1.00 87.56 715 ASP A C 1
ATOM 5460 O O . ASP A 1 715 ? 15.518 -26.424 4.271 1.00 87.56 715 ASP A O 1
ATOM 5464 N N . ALA A 1 716 ? 14.491 -24.501 3.730 1.00 88.94 716 ALA A N 1
ATOM 5465 C CA . ALA A 1 716 ? 13.619 -24.442 4.899 1.00 88.94 716 ALA A CA 1
ATOM 5466 C C . ALA A 1 716 ? 12.263 -25.145 4.692 1.00 88.94 716 ALA A C 1
ATOM 5468 O O . ALA A 1 716 ? 11.589 -25.478 5.668 1.00 88.94 716 ALA A O 1
ATOM 5469 N N . ILE A 1 717 ? 11.864 -25.443 3.449 1.00 91.44 717 ILE A N 1
ATOM 5470 C CA . ILE A 1 717 ? 10.613 -26.164 3.146 1.00 91.44 717 ILE A CA 1
ATOM 5471 C C . ILE A 1 717 ? 10.519 -27.539 3.850 1.00 91.44 717 ILE A C 1
ATOM 5473 O O . ILE A 1 717 ? 9.449 -27.854 4.377 1.00 91.44 717 ILE A O 1
ATOM 5477 N N . PRO A 1 718 ? 11.591 -28.353 3.970 1.00 91.31 718 PRO A N 1
ATOM 5478 C CA . PRO A 1 718 ? 11.571 -29.581 4.769 1.00 91.31 718 PRO A CA 1
ATOM 5479 C C . PRO A 1 718 ? 11.174 -29.396 6.242 1.00 91.31 718 PRO A C 1
ATOM 5481 O O . PRO A 1 718 ? 10.651 -30.340 6.837 1.00 91.31 718 PRO A O 1
ATOM 5484 N N . ALA A 1 719 ? 11.363 -28.208 6.831 1.00 90.38 719 ALA A N 1
ATOM 5485 C CA . ALA A 1 719 ? 10.930 -27.914 8.199 1.00 90.38 719 ALA A CA 1
ATOM 5486 C C . ALA A 1 719 ? 9.401 -27.760 8.327 1.00 90.38 719 ALA A C 1
ATOM 5488 O O . ALA A 1 719 ? 8.868 -27.912 9.421 1.00 90.38 719 ALA A O 1
ATOM 5489 N N . LEU A 1 720 ? 8.674 -27.550 7.219 1.00 91.75 720 LEU A N 1
ATOM 5490 C CA . LEU A 1 720 ? 7.204 -27.521 7.201 1.00 91.75 720 LEU A CA 1
ATOM 5491 C C . LEU A 1 720 ? 6.570 -28.914 7.349 1.00 91.75 720 LEU A C 1
ATOM 5493 O O . LEU A 1 720 ? 5.377 -29.016 7.626 1.00 91.75 720 LEU A O 1
ATOM 5497 N N . ARG A 1 721 ? 7.334 -30.003 7.165 1.00 91.25 721 ARG A N 1
ATOM 5498 C CA . ARG A 1 721 ? 6.810 -31.384 7.129 1.00 91.25 721 ARG A CA 1
ATOM 5499 C C . ARG A 1 721 ? 5.917 -31.785 8.327 1.00 91.25 721 ARG A C 1
ATOM 5501 O O . ARG A 1 721 ? 4.924 -32.463 8.067 1.00 91.25 721 ARG A O 1
ATOM 5508 N N . PRO A 1 722 ? 6.157 -31.370 9.591 1.00 91.25 722 PRO A N 1
ATOM 5509 C CA . PRO A 1 722 ? 5.249 -31.674 10.707 1.00 91.25 722 PRO A CA 1
ATOM 5510 C C . PRO A 1 722 ? 3.811 -31.175 10.491 1.00 91.25 722 PRO A C 1
ATOM 5512 O O . PRO A 1 722 ? 2.858 -31.834 10.903 1.00 91.25 722 PRO A O 1
ATOM 5515 N N . PHE A 1 723 ? 3.637 -30.062 9.772 1.00 92.12 723 PHE A N 1
ATOM 5516 C CA . PHE A 1 723 ? 2.337 -29.440 9.522 1.00 92.12 723 PHE A CA 1
ATOM 5517 C C . PHE A 1 723 ? 1.479 -30.155 8.457 1.00 92.12 723 PHE A C 1
ATOM 5519 O O . PHE A 1 723 ? 0.303 -29.825 8.290 1.00 92.12 723 PHE A O 1
ATOM 5526 N N . GLN A 1 724 ? 2.028 -31.144 7.732 1.00 90.50 724 GLN A N 1
ATOM 5527 C CA . GLN A 1 724 ? 1.332 -31.859 6.643 1.00 90.50 724 GLN A CA 1
ATOM 5528 C C . GLN A 1 724 ? 0.031 -32.547 7.104 1.00 90.50 724 GLN A C 1
ATOM 5530 O O . GLN A 1 724 ? -0.904 -32.711 6.320 1.00 90.50 724 GLN A O 1
ATOM 5535 N N . GLY A 1 725 ? -0.042 -32.937 8.380 1.00 90.44 725 GLY A N 1
ATOM 5536 C CA . GLY A 1 725 ? -1.223 -33.564 8.977 1.00 90.44 725 GLY A CA 1
ATOM 5537 C C . GLY A 1 725 ? -2.244 -32.600 9.592 1.00 90.44 725 GLY A C 1
ATOM 5538 O O . GLY A 1 725 ? -3.308 -33.071 10.001 1.00 90.44 725 GLY A O 1
ATOM 5539 N N . THR A 1 726 ? -1.941 -31.298 9.693 1.00 93.56 726 THR A N 1
ATOM 5540 C CA . THR A 1 726 ? -2.721 -30.334 10.498 1.00 93.56 726 THR A CA 1
ATOM 5541 C C . THR A 1 726 ? -3.238 -29.129 9.718 1.00 93.56 726 THR A C 1
ATOM 5543 O O . THR A 1 726 ? -4.368 -28.721 9.970 1.00 93.56 726 THR A O 1
ATOM 5546 N N . LEU A 1 727 ? -2.464 -28.578 8.773 1.00 95.69 727 LEU A N 1
ATOM 5547 C CA . LEU A 1 727 ? -2.848 -27.346 8.076 1.00 95.69 727 LEU A CA 1
ATOM 5548 C C . LEU A 1 727 ? -4.056 -27.550 7.157 1.00 95.69 727 LEU A C 1
ATOM 5550 O O . LEU A 1 727 ? -4.057 -28.396 6.261 1.00 95.69 727 LEU A O 1
ATOM 5554 N N . GLU A 1 728 ? -5.053 -26.693 7.350 1.00 96.50 728 GLU A N 1
ATOM 5555 C CA . GLU A 1 728 ? -6.216 -26.532 6.478 1.00 96.50 728 GLU A CA 1
ATOM 5556 C C . GLU A 1 728 ? -6.063 -25.287 5.589 1.00 96.50 728 GLU A C 1
ATOM 5558 O O . GLU A 1 728 ? -6.605 -25.266 4.482 1.00 96.50 728 GLU A O 1
ATOM 5563 N N . LYS A 1 729 ? -5.250 -24.306 6.015 1.00 96.31 729 LYS A N 1
ATOM 5564 C CA . LYS A 1 729 ? -4.910 -23.090 5.267 1.00 96.31 729 LYS A CA 1
ATOM 5565 C C . LYS A 1 729 ? -3.403 -22.826 5.212 1.00 96.31 729 LYS A C 1
ATOM 5567 O O . LYS A 1 729 ? -2.725 -22.865 6.238 1.00 96.31 729 LYS A O 1
ATOM 5572 N N . LEU A 1 730 ? -2.898 -22.496 4.024 1.00 95.06 730 LEU A N 1
ATOM 5573 C CA . LEU A 1 730 ? -1.509 -22.093 3.799 1.00 95.06 730 LEU A CA 1
ATOM 5574 C C . LEU A 1 730 ? -1.434 -20.860 2.890 1.00 95.06 730 LEU A C 1
ATOM 5576 O O . LEU A 1 730 ? -1.919 -20.891 1.760 1.00 95.06 730 LEU A O 1
ATOM 5580 N N . GLU A 1 731 ? -0.780 -19.799 3.359 1.00 93.56 731 GLU A N 1
ATOM 5581 C CA . GLU A 1 731 ? -0.464 -18.616 2.553 1.00 93.56 731 GLU A CA 1
ATOM 5582 C C . GLU A 1 731 ? 1.035 -18.595 2.221 1.00 93.56 731 GLU A C 1
ATOM 5584 O O . GLU A 1 731 ? 1.895 -18.548 3.104 1.00 93.56 731 GLU A O 1
ATOM 5589 N N . ALA A 1 732 ? 1.343 -18.680 0.928 1.00 91.00 732 ALA A N 1
ATOM 5590 C CA . ALA A 1 732 ? 2.691 -18.764 0.372 1.00 91.00 732 ALA A CA 1
ATOM 5591 C C . ALA A 1 732 ? 2.859 -17.825 -0.843 1.00 91.00 732 ALA A C 1
ATOM 5593 O O . ALA A 1 732 ? 3.721 -18.036 -1.695 1.00 91.00 732 ALA A O 1
ATOM 5594 N N . ASP A 1 733 ? 2.033 -16.778 -0.925 1.00 86.31 733 ASP A N 1
ATOM 5595 C CA . ASP A 1 733 ? 2.001 -15.798 -2.016 1.00 86.31 733 ASP A CA 1
ATOM 5596 C C . ASP A 1 733 ? 3.262 -14.931 -2.107 1.00 86.31 733 ASP A C 1
ATOM 5598 O O . ASP A 1 733 ? 3.617 -14.439 -3.177 1.00 86.31 733 ASP A O 1
ATOM 5602 N N . LEU A 1 734 ? 3.976 -14.792 -0.990 1.00 81.25 734 LEU A N 1
ATOM 5603 C CA . LEU A 1 734 ? 5.210 -14.021 -0.906 1.00 81.25 734 LEU A CA 1
ATOM 5604 C C . LEU A 1 734 ? 6.484 -14.823 -1.242 1.00 81.25 734 LEU A C 1
ATOM 5606 O O . LEU A 1 734 ? 7.557 -14.221 -1.256 1.00 81.25 734 LEU A O 1
ATOM 5610 N N . LEU A 1 735 ? 6.407 -16.140 -1.474 1.00 85.88 735 LEU A N 1
ATOM 5611 C CA . LEU A 1 735 ? 7.588 -16.982 -1.721 1.00 85.88 735 LEU A CA 1
ATOM 5612 C C . LEU A 1 735 ? 8.243 -16.733 -3.092 1.00 85.88 735 LEU A C 1
ATOM 5614 O O . LEU A 1 735 ? 7.591 -16.366 -4.068 1.00 85.88 735 LEU A O 1
ATOM 5618 N N . PHE A 1 736 ? 9.543 -17.027 -3.185 1.00 84.00 736 PHE A N 1
ATOM 5619 C CA . PHE A 1 736 ? 10.248 -17.145 -4.464 1.00 84.00 736 PHE A CA 1
ATOM 5620 C C . PHE A 1 736 ? 9.921 -18.471 -5.174 1.00 84.00 736 PHE A C 1
ATOM 5622 O O . PHE A 1 736 ? 9.576 -19.468 -4.539 1.00 84.00 736 PHE A O 1
ATOM 5629 N N . ALA A 1 737 ? 10.037 -18.492 -6.506 1.00 83.31 737 ALA A N 1
ATOM 5630 C CA . ALA A 1 737 ? 9.577 -19.602 -7.348 1.00 83.31 737 ALA A CA 1
ATOM 5631 C C . ALA A 1 737 ? 10.283 -20.950 -7.079 1.00 83.31 737 ALA A C 1
ATOM 5633 O O . ALA A 1 737 ? 9.660 -22.001 -7.203 1.00 83.31 737 ALA A O 1
ATOM 5634 N N . ASP A 1 738 ? 11.551 -20.933 -6.666 1.00 84.38 738 ASP A N 1
ATOM 5635 C CA . ASP A 1 738 ? 12.306 -22.121 -6.236 1.00 84.38 738 ASP A CA 1
ATOM 5636 C C . ASP A 1 738 ? 11.730 -22.741 -4.951 1.00 84.38 738 ASP A C 1
ATOM 5638 O O . ASP A 1 738 ? 11.617 -23.959 -4.807 1.00 84.38 738 ASP A O 1
ATOM 5642 N N . SER A 1 739 ? 11.297 -21.879 -4.038 1.00 88.25 739 SER A N 1
ATOM 5643 C CA . SER A 1 739 ? 10.741 -22.226 -2.737 1.00 88.25 739 SER A CA 1
ATOM 5644 C C . SER A 1 739 ? 9.278 -22.664 -2.869 1.00 88.25 739 SER A C 1
ATOM 5646 O O . SER A 1 739 ? 8.856 -23.597 -2.187 1.00 88.25 739 SER A O 1
ATOM 5648 N N . VAL A 1 740 ? 8.530 -22.097 -3.826 1.00 89.00 740 VAL A N 1
ATOM 5649 C CA . VAL A 1 740 ? 7.230 -22.635 -4.270 1.00 89.00 740 VAL A CA 1
ATOM 5650 C C . VAL A 1 740 ? 7.397 -24.005 -4.934 1.00 89.00 740 VAL A C 1
ATOM 5652 O O . VAL A 1 740 ? 6.638 -24.917 -4.617 1.00 89.00 740 VAL A O 1
ATOM 5655 N N . GLN A 1 741 ? 8.400 -24.202 -5.797 1.00 87.38 741 GLN A N 1
ATOM 5656 C CA . GLN A 1 741 ? 8.663 -25.511 -6.408 1.00 87.38 741 GLN A CA 1
ATOM 5657 C C . GLN A 1 741 ? 8.947 -26.576 -5.338 1.00 87.38 741 GLN A C 1
ATOM 5659 O O . GLN A 1 741 ? 8.358 -27.656 -5.382 1.00 87.38 741 GLN A O 1
ATOM 5664 N N . GLY A 1 742 ? 9.770 -26.248 -4.334 1.00 87.94 742 GLY A N 1
ATOM 5665 C CA . GLY A 1 742 ? 9.988 -27.101 -3.163 1.00 87.94 742 GLY A CA 1
ATOM 5666 C C . GLY A 1 742 ? 8.702 -27.366 -2.373 1.00 87.94 742 GLY A C 1
ATOM 5667 O O . GLY A 1 742 ? 8.420 -28.506 -2.007 1.00 87.94 742 GLY A O 1
ATOM 5668 N N . LEU A 1 743 ? 7.871 -26.345 -2.140 1.00 91.69 743 LEU A N 1
ATOM 5669 C CA . LEU A 1 743 ? 6.581 -26.500 -1.456 1.00 91.69 743 LEU A CA 1
ATOM 5670 C C . LEU A 1 743 ? 5.666 -27.494 -2.193 1.00 91.69 743 LEU A C 1
ATOM 5672 O O . LEU A 1 743 ? 5.039 -28.352 -1.568 1.00 91.69 743 LEU A O 1
ATOM 5676 N N . VAL A 1 744 ? 5.621 -27.410 -3.522 1.00 90.25 744 VAL A N 1
ATOM 5677 C CA . VAL A 1 744 ? 4.785 -28.259 -4.378 1.00 90.25 744 VAL A CA 1
ATOM 5678 C C . VAL A 1 744 ? 5.332 -29.687 -4.506 1.00 90.25 744 VAL A C 1
ATOM 5680 O O . VAL A 1 744 ? 4.532 -30.621 -4.563 1.00 90.25 744 VAL A O 1
ATOM 5683 N N . SER A 1 745 ? 6.655 -29.895 -4.497 1.00 87.94 745 SER A N 1
ATOM 5684 C CA . SER A 1 745 ? 7.250 -31.240 -4.577 1.00 87.94 745 SER A CA 1
ATOM 5685 C C . SER A 1 745 ? 7.301 -31.977 -3.235 1.00 87.94 745 SER A C 1
ATOM 5687 O O . SER A 1 745 ? 7.075 -33.186 -3.188 1.00 87.94 745 SER A O 1
ATOM 5689 N N . ASP A 1 746 ? 7.600 -31.266 -2.145 1.00 88.06 746 ASP A N 1
ATOM 5690 C CA . ASP A 1 746 ? 7.948 -31.863 -0.849 1.00 88.06 746 ASP A CA 1
ATOM 5691 C C . ASP A 1 746 ? 6.835 -31.744 0.201 1.00 88.06 746 ASP A C 1
ATOM 5693 O O . ASP A 1 746 ? 6.623 -32.671 0.995 1.00 88.06 746 ASP A O 1
ATOM 5697 N N . PHE A 1 747 ? 6.118 -30.612 0.220 1.00 92.00 747 PHE A N 1
ATOM 5698 C CA . PHE A 1 747 ? 5.108 -30.328 1.240 1.00 92.00 747 PHE A CA 1
ATOM 5699 C C . PHE A 1 747 ? 3.691 -30.738 0.810 1.00 92.00 747 PHE A C 1
ATOM 5701 O O . PHE A 1 747 ? 3.072 -31.574 1.478 1.00 92.00 747 PHE A O 1
ATOM 5708 N N . LEU A 1 748 ? 3.177 -30.187 -0.296 1.00 92.81 748 LEU A N 1
ATOM 5709 C CA . LEU A 1 748 ? 1.779 -30.376 -0.712 1.00 92.81 748 LEU A CA 1
ATOM 5710 C C . LEU A 1 748 ? 1.348 -31.844 -0.913 1.00 92.81 748 LEU A C 1
ATOM 5712 O O . LEU A 1 748 ? 0.236 -32.157 -0.489 1.00 92.81 748 LEU A O 1
ATOM 5716 N N . PRO A 1 749 ? 2.158 -32.778 -1.466 1.00 90.56 749 PRO A N 1
ATOM 5717 C CA . PRO A 1 749 ? 1.700 -34.145 -1.768 1.00 90.56 749 PRO A CA 1
ATOM 5718 C C . PRO A 1 749 ? 1.332 -35.005 -0.549 1.00 90.56 749 PRO A C 1
ATOM 5720 O O . PRO A 1 749 ? 0.898 -36.146 -0.703 1.00 90.56 749 PRO A O 1
ATOM 5723 N N . ARG A 1 750 ? 1.525 -34.485 0.671 1.00 91.31 750 ARG A N 1
ATOM 5724 C CA . ARG A 1 750 ? 1.089 -35.108 1.931 1.00 91.31 750 ARG A CA 1
ATOM 5725 C C . ARG A 1 750 ? 0.193 -34.192 2.770 1.00 91.31 750 ARG A C 1
ATOM 5727 O O . ARG A 1 750 ? -0.234 -34.603 3.847 1.00 91.31 750 ARG A O 1
ATOM 5734 N N . ALA A 1 751 ? -0.117 -32.984 2.292 1.00 91.56 751 ALA A N 1
ATOM 5735 C CA . ALA A 1 751 ? -0.933 -31.977 2.972 1.00 91.56 751 ALA A CA 1
ATOM 5736 C C . ALA A 1 751 ? -2.437 -32.324 2.903 1.00 91.56 751 ALA A C 1
ATOM 5738 O O . ALA A 1 751 ? -3.259 -31.577 2.380 1.00 91.56 751 ALA A O 1
ATOM 5739 N N . THR A 1 752 ? -2.800 -33.508 3.405 1.00 87.31 752 THR A N 1
ATOM 5740 C CA . THR A 1 752 ? -4.113 -34.158 3.194 1.00 87.31 752 THR A CA 1
ATOM 5741 C C . THR A 1 752 ? -5.320 -33.378 3.722 1.00 87.31 752 THR A C 1
ATOM 5743 O O . THR A 1 752 ? -6.445 -33.625 3.281 1.00 87.31 752 THR A O 1
ATOM 5746 N N . ARG A 1 753 ? -5.104 -32.436 4.649 1.00 93.44 753 ARG A N 1
ATOM 5747 C CA . ARG A 1 753 ? -6.145 -31.547 5.181 1.00 93.44 753 ARG A CA 1
ATOM 5748 C C . ARG A 1 753 ? -6.286 -30.222 4.434 1.00 93.44 753 ARG A C 1
ATOM 5750 O O . ARG A 1 753 ? -7.304 -29.566 4.623 1.00 93.44 753 ARG A O 1
ATOM 5757 N N . LEU A 1 754 ? -5.331 -29.844 3.585 1.00 95.06 754 LEU A N 1
ATOM 5758 C CA . LEU A 1 754 ? -5.269 -28.507 3.001 1.00 95.06 754 LEU A CA 1
ATOM 5759 C C . LEU A 1 754 ? -6.498 -28.213 2.122 1.00 95.06 754 LEU A C 1
ATOM 5761 O O . LEU A 1 754 ? -6.787 -28.933 1.161 1.00 95.06 754 LEU A O 1
ATOM 5765 N N . ARG A 1 755 ? -7.219 -27.143 2.470 1.00 95.12 755 ARG A N 1
ATOM 5766 C CA . ARG A 1 755 ? -8.436 -26.650 1.803 1.00 95.12 755 ARG A CA 1
ATOM 5767 C C . ARG A 1 755 ? -8.244 -25.285 1.171 1.00 95.12 755 ARG A C 1
ATOM 5769 O O . ARG A 1 755 ? -8.839 -25.024 0.127 1.00 95.12 755 ARG A O 1
ATOM 5776 N N . GLU A 1 756 ? -7.436 -24.444 1.798 1.00 96.06 756 GLU A N 1
ATOM 5777 C CA . GLU A 1 756 ? -7.145 -23.085 1.366 1.00 96.06 756 GLU A CA 1
ATOM 5778 C C . GLU A 1 756 ? -5.657 -22.952 1.036 1.00 96.06 756 GLU A C 1
ATOM 5780 O O . GLU A 1 756 ? -4.804 -23.237 1.879 1.00 96.06 756 GLU A O 1
ATOM 5785 N N . LEU A 1 757 ? -5.343 -22.515 -0.183 1.00 94.94 757 LEU A N 1
ATOM 5786 C CA . LEU A 1 757 ? -3.969 -22.280 -0.619 1.00 94.94 757 LEU A CA 1
ATOM 5787 C C . LEU A 1 757 ? -3.868 -20.938 -1.350 1.00 94.94 757 LEU A C 1
ATOM 5789 O O . LEU A 1 757 ? -4.502 -20.749 -2.390 1.00 94.94 757 LEU A O 1
ATOM 5793 N N . CYS A 1 758 ? -3.039 -20.037 -0.823 1.00 92.94 758 CYS A N 1
ATOM 5794 C CA . CYS A 1 758 ? -2.661 -18.796 -1.497 1.00 92.94 758 CYS A CA 1
ATOM 5795 C C . CYS A 1 758 ? -1.250 -18.948 -2.082 1.00 92.94 758 CYS A C 1
ATOM 5797 O O . CYS A 1 758 ? -0.317 -19.293 -1.353 1.00 92.94 758 CYS A O 1
ATOM 5799 N N . LEU A 1 759 ? -1.090 -18.688 -3.380 1.00 90.12 759 LEU A N 1
ATOM 5800 C CA . LEU A 1 759 ? 0.185 -18.716 -4.105 1.00 90.12 759 LEU A CA 1
ATOM 5801 C C . LEU A 1 759 ? 0.408 -17.398 -4.851 1.00 90.12 759 LEU A C 1
ATOM 5803 O O . LEU A 1 759 ? -0.529 -16.640 -5.102 1.00 90.12 759 LEU A O 1
ATOM 5807 N N . GLY A 1 760 ? 1.672 -17.132 -5.176 1.00 84.19 760 GLY A N 1
ATOM 5808 C CA . GLY A 1 760 ? 2.104 -15.903 -5.833 1.00 84.19 760 GLY A CA 1
ATOM 5809 C C . GLY A 1 760 ? 2.114 -16.054 -7.351 1.00 84.19 760 GLY A C 1
ATOM 5810 O O . GLY A 1 760 ? 1.248 -16.696 -7.947 1.00 84.19 760 GLY A O 1
ATOM 5811 N N . THR A 1 761 ? 3.160 -15.528 -7.983 1.00 79.25 761 THR A N 1
ATOM 5812 C CA . THR A 1 761 ? 3.476 -15.830 -9.383 1.00 79.25 761 THR A CA 1
ATOM 5813 C C . THR A 1 761 ? 3.839 -17.312 -9.541 1.00 79.25 761 THR A C 1
ATOM 5815 O O . THR A 1 761 ? 4.814 -17.780 -8.952 1.00 79.25 761 THR A O 1
ATOM 5818 N N . VAL A 1 762 ? 3.075 -18.054 -10.349 1.00 83.81 762 VAL A N 1
ATOM 5819 C CA . VAL A 1 762 ? 3.276 -19.494 -10.604 1.00 83.81 762 VAL A CA 1
ATOM 5820 C C . VAL A 1 762 ? 3.104 -19.825 -12.086 1.00 83.81 762 VAL A C 1
ATOM 5822 O O . VAL A 1 762 ? 2.325 -19.178 -12.780 1.00 83.81 762 VAL A O 1
ATOM 5825 N N . THR A 1 763 ? 3.812 -20.846 -12.573 1.00 87.44 763 THR A N 1
ATOM 5826 C CA . THR A 1 763 ? 3.591 -21.404 -13.919 1.00 87.44 763 THR A CA 1
ATOM 5827 C C . THR A 1 763 ? 2.403 -22.370 -13.922 1.00 87.44 763 THR A C 1
ATOM 5829 O O . THR A 1 763 ? 1.965 -22.849 -12.868 1.00 87.44 763 THR A O 1
ATOM 5832 N N . GLY A 1 764 ? 1.896 -22.714 -15.106 1.00 86.81 764 GLY A N 1
ATOM 5833 C CA . GLY A 1 764 ? 0.858 -23.728 -15.270 1.00 86.81 764 GLY A CA 1
ATOM 5834 C C . GLY A 1 764 ? 1.290 -25.110 -14.769 1.00 86.81 764 GLY A C 1
ATOM 5835 O O . GLY A 1 764 ? 0.478 -25.819 -14.179 1.00 86.81 764 GLY A O 1
ATOM 5836 N N . GLU A 1 765 ? 2.570 -25.471 -14.909 1.00 87.81 765 GLU A N 1
ATOM 5837 C CA . GLU A 1 765 ? 3.130 -26.716 -14.358 1.00 87.81 765 GLU A CA 1
ATOM 5838 C C . GLU A 1 765 ? 3.045 -26.754 -12.823 1.00 87.81 765 GLU A C 1
ATOM 5840 O O . GLU A 1 765 ? 2.525 -27.716 -12.250 1.00 87.81 765 GLU A O 1
ATOM 5845 N N . VAL A 1 766 ? 3.488 -25.678 -12.160 1.00 87.75 766 VAL A N 1
ATOM 5846 C CA . VAL A 1 766 ? 3.447 -25.517 -10.695 1.00 87.75 766 VAL A CA 1
ATOM 5847 C C . VAL A 1 766 ? 2.005 -25.586 -10.186 1.00 87.75 766 VAL A C 1
ATOM 5849 O O . VAL A 1 766 ? 1.714 -26.311 -9.231 1.00 87.75 766 VAL A O 1
ATOM 5852 N N . LEU A 1 767 ? 1.077 -24.896 -10.859 1.00 91.81 767 LEU A N 1
ATOM 5853 C CA . LEU A 1 767 ? -0.349 -24.929 -10.528 1.00 91.81 767 LEU A CA 1
ATOM 5854 C C . LEU A 1 767 ? -0.968 -26.321 -10.749 1.00 91.81 767 LEU A C 1
ATOM 5856 O O . LEU A 1 767 ? -1.724 -26.798 -9.902 1.00 91.81 767 LEU A O 1
ATOM 5860 N N . SER A 1 768 ? -0.637 -27.001 -11.849 1.00 92.25 768 SER A N 1
ATOM 5861 C CA . SER A 1 768 ? -1.137 -28.350 -12.148 1.00 92.25 768 SER A CA 1
ATOM 5862 C C . SER A 1 768 ? -0.661 -29.373 -11.114 1.00 92.25 768 SER A C 1
ATOM 5864 O O . SER A 1 768 ? -1.430 -30.249 -10.708 1.00 92.25 768 SER A O 1
ATOM 5866 N N . ALA A 1 769 ? 0.586 -29.257 -10.651 1.00 89.75 769 ALA A N 1
ATOM 5867 C CA . ALA A 1 769 ? 1.128 -30.094 -9.588 1.00 89.75 769 ALA A CA 1
ATOM 5868 C C . ALA A 1 769 ? 0.476 -29.782 -8.225 1.00 89.75 769 ALA A C 1
ATOM 5870 O O . ALA A 1 769 ? 0.045 -30.709 -7.537 1.00 89.75 769 ALA A O 1
ATOM 5871 N N . ALA A 1 770 ? 0.281 -28.506 -7.870 1.00 90.06 770 ALA A N 1
ATOM 5872 C CA . ALA A 1 770 ? -0.429 -28.112 -6.647 1.00 90.06 770 ALA A CA 1
ATOM 5873 C C . ALA A 1 770 ? -1.885 -28.627 -6.616 1.00 90.06 770 ALA A C 1
ATOM 5875 O O . ALA A 1 770 ? -2.312 -29.234 -5.631 1.00 90.06 770 ALA A O 1
ATOM 5876 N N . LEU A 1 771 ? -2.621 -28.479 -7.726 1.00 92.31 771 LEU A N 1
ATOM 5877 C CA . LEU A 1 771 ? -3.979 -29.016 -7.899 1.00 92.31 771 LEU A CA 1
ATOM 5878 C C . LEU A 1 771 ? -4.025 -30.554 -7.984 1.00 92.31 771 LEU A C 1
ATOM 5880 O O . LEU A 1 771 ? -5.104 -31.134 -7.881 1.00 92.31 771 LEU A O 1
ATOM 5884 N N . SER A 1 772 ? -2.897 -31.230 -8.215 1.00 91.06 772 SER A N 1
ATOM 5885 C CA . SER A 1 772 ? -2.799 -32.697 -8.134 1.00 91.06 772 SER A CA 1
ATOM 5886 C C . SER A 1 772 ? -2.508 -33.180 -6.711 1.00 91.06 772 SER A C 1
ATOM 5888 O O . SER A 1 772 ? -2.887 -34.291 -6.350 1.00 91.06 772 SER A O 1
ATOM 5890 N N . ALA A 1 773 ? -1.831 -32.352 -5.914 1.00 85.25 773 ALA A N 1
ATOM 5891 C CA . ALA A 1 773 ? -1.342 -32.691 -4.585 1.00 85.25 773 ALA A CA 1
ATOM 5892 C C . ALA A 1 773 ? -2.381 -32.487 -3.464 1.00 85.25 773 ALA A C 1
ATOM 5894 O O . ALA A 1 773 ? -2.397 -33.264 -2.510 1.00 85.25 773 ALA A O 1
ATOM 5895 N N . ALA A 1 774 ? -3.254 -31.477 -3.573 1.00 83.19 774 ALA A N 1
ATOM 5896 C CA . ALA A 1 774 ? -4.216 -31.113 -2.528 1.00 83.19 774 ALA A CA 1
ATOM 5897 C C . ALA A 1 774 ? -5.668 -31.019 -3.036 1.00 83.19 774 ALA A C 1
ATOM 5899 O O . ALA A 1 774 ? -5.944 -30.523 -4.126 1.00 83.19 774 ALA A O 1
ATOM 5900 N N . SER A 1 775 ? -6.626 -31.455 -2.208 1.00 88.50 775 SER A N 1
ATOM 5901 C CA . SER A 1 775 ? -8.072 -31.348 -2.480 1.00 88.50 775 SER A CA 1
ATOM 5902 C C . SER A 1 775 ? -8.628 -30.005 -1.991 1.00 88.50 775 SER A C 1
ATOM 5904 O O . SER A 1 775 ? -9.372 -29.943 -1.003 1.00 88.50 775 SER A O 1
ATOM 5906 N N . LEU A 1 776 ? -8.219 -28.938 -2.678 1.00 93.69 776 LEU A N 1
ATOM 5907 C CA . LEU A 1 776 ? -8.527 -27.549 -2.340 1.00 93.69 776 LEU A CA 1
ATOM 5908 C C . LEU A 1 776 ? -10.007 -27.205 -2.562 1.00 93.69 776 LEU A C 1
ATOM 5910 O O . LEU A 1 776 ? -10.630 -27.650 -3.528 1.00 93.69 776 LEU A O 1
ATOM 5914 N N . THR A 1 777 ? -10.547 -26.351 -1.695 1.00 95.38 777 THR A N 1
ATOM 5915 C CA . THR A 1 777 ? -11.848 -25.679 -1.866 1.00 95.38 777 THR A CA 1
ATOM 5916 C C . THR A 1 777 ? -11.693 -24.182 -2.135 1.00 95.38 777 THR A C 1
ATOM 5918 O O . THR A 1 777 ? -12.587 -23.580 -2.727 1.00 95.38 777 THR A O 1
ATOM 5921 N N . PHE A 1 778 ? -10.567 -23.585 -1.740 1.00 94.81 778 PHE A N 1
ATOM 5922 C CA . PHE A 1 778 ? -10.213 -22.199 -2.023 1.00 94.81 778 PHE A CA 1
ATOM 5923 C C . PHE A 1 778 ? -8.794 -22.117 -2.594 1.00 94.81 778 PHE A C 1
ATOM 5925 O O . PHE A 1 778 ? -7.862 -22.714 -2.051 1.00 94.81 778 PHE A O 1
ATOM 5932 N N . LEU A 1 779 ? -8.657 -21.368 -3.687 1.00 94.12 779 LEU A N 1
ATOM 5933 C CA . LEU A 1 779 ? -7.391 -21.034 -4.328 1.00 94.12 779 LEU A CA 1
ATOM 5934 C C . LEU A 1 779 ? -7.322 -19.515 -4.528 1.00 94.12 779 LEU A C 1
ATOM 5936 O O . LEU A 1 779 ? -8.253 -18.927 -5.085 1.00 94.12 779 LEU A O 1
ATOM 5940 N N . ASP A 1 780 ? -6.221 -18.903 -4.103 1.00 92.00 780 ASP A N 1
ATOM 5941 C CA . ASP A 1 780 ? -5.940 -17.475 -4.278 1.00 92.00 780 ASP A CA 1
ATOM 5942 C C . ASP A 1 780 ? -4.596 -17.329 -5.013 1.00 92.00 780 ASP A C 1
ATOM 5944 O O . ASP A 1 780 ? -3.563 -17.759 -4.499 1.00 92.00 780 ASP A O 1
ATOM 5948 N N . LEU A 1 781 ? -4.601 -16.793 -6.237 1.00 89.94 781 LEU A N 1
ATOM 5949 C CA . LEU A 1 781 ? -3.391 -16.568 -7.040 1.00 89.94 781 LEU A CA 1
ATOM 5950 C C . LEU A 1 781 ? -3.088 -15.068 -7.090 1.00 89.94 781 LEU A C 1
ATOM 5952 O O . LEU A 1 781 ? -3.612 -14.348 -7.946 1.00 89.94 781 LEU A O 1
ATOM 5956 N N . ARG A 1 782 ? -2.266 -14.584 -6.150 1.00 74.31 782 ARG A N 1
ATOM 5957 C CA . ARG A 1 782 ? -1.994 -13.152 -5.960 1.00 74.31 782 ARG A CA 1
ATOM 5958 C C . ARG A 1 782 ? -0.726 -12.707 -6.675 1.00 74.31 782 ARG A C 1
ATOM 5960 O O . ARG A 1 782 ? 0.379 -13.041 -6.268 1.00 74.31 782 ARG A O 1
ATOM 5967 N N . GLY A 1 783 ? -0.885 -11.876 -7.702 1.00 65.25 783 GLY A N 1
ATOM 5968 C CA . GLY A 1 783 ? 0.242 -11.219 -8.368 1.00 65.25 783 GLY A CA 1
ATOM 5969 C C . GLY A 1 783 ? 0.959 -12.117 -9.375 1.00 65.25 783 GLY A C 1
ATOM 5970 O O . GLY A 1 783 ? 2.187 -12.195 -9.381 1.00 65.25 783 GLY A O 1
ATOM 5971 N N . GLY A 1 784 ? 0.203 -12.799 -10.238 1.00 70.75 784 GLY A N 1
ATOM 5972 C CA . GLY A 1 784 ? 0.804 -13.549 -11.342 1.00 70.75 784 GLY A CA 1
ATOM 5973 C C . GLY A 1 784 ? -0.089 -14.527 -12.097 1.00 70.75 784 GLY A C 1
ATOM 5974 O O . GLY A 1 784 ? 0.449 -15.379 -12.796 1.00 70.75 784 GLY A O 1
ATOM 5975 N N . ALA A 1 785 ? -1.417 -14.437 -11.984 1.00 88.00 785 ALA A N 1
ATOM 5976 C CA . ALA A 1 785 ? -2.304 -15.226 -12.838 1.00 88.00 785 ALA A CA 1
ATOM 5977 C C . ALA A 1 785 ? -2.176 -14.799 -14.319 1.00 88.00 785 ALA A C 1
ATOM 5979 O O . ALA A 1 785 ? -2.228 -13.612 -14.644 1.00 88.00 785 ALA A O 1
ATOM 5980 N N . THR A 1 786 ? -2.034 -15.773 -15.216 1.00 91.38 786 THR A N 1
ATOM 5981 C CA . THR A 1 786 ? -1.929 -15.608 -16.679 1.00 91.38 786 THR A CA 1
ATOM 5982 C C . THR A 1 786 ? -2.914 -16.528 -17.405 1.00 91.38 786 THR A C 1
ATOM 5984 O O . THR A 1 786 ? -3.435 -17.474 -16.808 1.00 91.38 786 THR A O 1
ATOM 5987 N N . ASP A 1 787 ? -3.129 -16.315 -18.706 1.00 92.56 787 ASP A N 1
ATOM 5988 C CA . ASP A 1 787 ? -4.014 -17.164 -19.522 1.00 92.56 787 ASP A CA 1
ATOM 5989 C C . ASP A 1 787 ? -3.630 -18.656 -19.473 1.00 92.56 787 ASP A C 1
ATOM 5991 O O . ASP A 1 787 ? -4.510 -19.513 -19.447 1.00 92.56 787 ASP A O 1
ATOM 5995 N N . GLU A 1 788 ? -2.337 -18.979 -19.352 1.00 93.38 788 GLU A N 1
ATOM 5996 C CA . GLU A 1 788 ? -1.836 -20.342 -19.115 1.00 93.38 788 GLU A CA 1
ATOM 5997 C C . GLU A 1 788 ? -2.377 -20.923 -17.795 1.00 93.38 788 GLU A C 1
ATOM 5999 O O . GLU A 1 788 ? -2.924 -22.028 -17.766 1.00 93.38 788 GLU A O 1
ATOM 6004 N N . THR A 1 789 ? -2.293 -20.165 -16.695 1.00 92.69 789 THR A N 1
ATOM 6005 C CA . THR A 1 789 ? -2.810 -20.610 -15.388 1.00 92.69 789 THR A CA 1
ATOM 6006 C C . THR A 1 789 ? -4.335 -20.757 -15.389 1.00 92.69 789 THR A C 1
ATOM 6008 O O . THR A 1 789 ? -4.855 -21.688 -14.773 1.00 92.69 789 THR A O 1
ATOM 6011 N N . LEU A 1 790 ? -5.059 -19.912 -16.136 1.00 93.94 790 LEU A N 1
ATOM 6012 C CA . LEU A 1 790 ? -6.512 -20.022 -16.299 1.00 93.94 790 LEU A CA 1
ATOM 6013 C C . LEU A 1 790 ? -6.893 -21.243 -17.159 1.00 93.94 790 LEU A C 1
ATOM 6015 O O . LEU A 1 790 ? -7.847 -21.942 -16.822 1.00 93.94 790 LEU A O 1
ATOM 6019 N N . GLN A 1 791 ? -6.122 -21.575 -18.201 1.00 94.00 791 GLN A N 1
ATOM 6020 C CA . GLN A 1 791 ? -6.305 -22.800 -18.998 1.00 94.00 791 GLN A CA 1
ATOM 6021 C C . GLN A 1 791 ? -6.048 -24.077 -18.179 1.00 94.00 791 GLN A C 1
ATOM 6023 O O . GLN A 1 791 ? -6.811 -25.047 -18.280 1.00 94.00 791 GLN A O 1
ATOM 6028 N N . VAL A 1 792 ? -5.021 -24.080 -17.321 1.00 94.69 792 VAL A N 1
ATOM 6029 C CA . VAL A 1 792 ? -4.784 -25.173 -16.362 1.00 94.69 792 VAL A CA 1
ATOM 6030 C C . VAL A 1 792 ? -5.951 -25.281 -15.381 1.00 94.69 792 VAL A C 1
ATOM 6032 O O . VAL A 1 792 ? -6.523 -26.360 -15.234 1.00 94.69 792 VAL A O 1
ATOM 6035 N N . LEU A 1 793 ? -6.378 -24.173 -14.770 1.00 93.44 793 LEU A N 1
ATOM 6036 C CA . LEU A 1 793 ? -7.502 -24.151 -13.831 1.00 93.44 793 LEU A CA 1
ATOM 6037 C C . LEU A 1 793 ? -8.819 -24.641 -14.466 1.00 93.44 793 LEU A C 1
ATOM 6039 O O . LEU A 1 793 ? -9.570 -25.388 -13.839 1.00 93.44 793 LEU A O 1
ATOM 6043 N N . ALA A 1 794 ? -9.086 -24.267 -15.719 1.00 92.94 794 ALA A N 1
ATOM 6044 C CA . ALA A 1 794 ? -10.287 -24.667 -16.447 1.00 92.94 794 ALA A CA 1
ATOM 6045 C C . ALA A 1 794 ? -10.341 -26.170 -16.772 1.00 92.94 794 ALA A C 1
ATOM 6047 O O . ALA A 1 794 ? -11.426 -26.762 -16.785 1.00 92.94 794 ALA A O 1
ATOM 6048 N N . SER A 1 795 ? -9.191 -26.789 -17.052 1.00 92.62 795 SER A N 1
ATOM 6049 C CA . SER A 1 795 ? -9.094 -28.166 -17.558 1.00 92.62 795 SER A CA 1
ATOM 6050 C C . SER A 1 795 ? -8.773 -29.206 -16.475 1.00 92.62 795 SER A C 1
ATOM 6052 O O . SER A 1 795 ? -9.264 -30.347 -16.531 1.00 92.62 795 SER A O 1
ATOM 6054 N N . HIS A 1 796 ? -7.978 -28.826 -15.471 1.00 94.44 796 HIS A N 1
ATOM 6055 C CA . HIS A 1 796 ? -7.374 -29.751 -14.518 1.00 94.44 796 HIS A CA 1
ATOM 6056 C C . HIS A 1 796 ? -8.397 -30.394 -13.568 1.00 94.44 796 HIS A C 1
ATOM 6058 O O . HIS A 1 796 ? -9.258 -29.737 -12.985 1.00 94.44 796 HIS A O 1
ATOM 6064 N N . LYS A 1 797 ? -8.288 -31.714 -13.363 1.00 92.69 797 LYS A N 1
ATOM 6065 C CA . LYS A 1 797 ? -9.269 -32.495 -12.582 1.00 92.69 797 LYS A CA 1
ATOM 6066 C C . LYS A 1 797 ? -9.388 -32.028 -11.126 1.00 92.69 797 LYS A C 1
ATOM 6068 O O . LYS A 1 797 ? -10.492 -32.028 -10.591 1.00 92.69 797 LYS A O 1
ATOM 6073 N N . GLY A 1 798 ? -8.283 -31.591 -10.519 1.00 90.06 798 GLY A N 1
ATOM 6074 C CA . GLY A 1 798 ? -8.250 -31.086 -9.141 1.00 90.06 798 GLY A CA 1
ATOM 6075 C C . GLY A 1 798 ? -9.041 -29.796 -8.904 1.00 90.06 798 GLY A C 1
ATOM 6076 O O . GLY A 1 798 ? -9.468 -29.544 -7.784 1.00 90.06 798 GLY A O 1
ATOM 6077 N N . ALA A 1 799 ? -9.327 -29.010 -9.949 1.00 91.88 799 ALA A N 1
ATOM 6078 C CA . ALA A 1 799 ? -10.145 -27.802 -9.817 1.00 91.88 799 ALA A CA 1
ATOM 6079 C C . ALA A 1 799 ? -11.622 -28.103 -9.473 1.00 91.88 799 ALA A C 1
ATOM 6081 O O . ALA A 1 799 ? -12.347 -27.217 -9.027 1.00 91.88 799 ALA A O 1
ATOM 6082 N N . ALA A 1 800 ? -12.076 -29.354 -9.629 1.00 91.44 800 ALA A N 1
ATOM 6083 C CA . ALA A 1 800 ? -13.472 -29.752 -9.431 1.00 91.44 800 ALA A CA 1
ATOM 6084 C C . ALA A 1 800 ? -13.962 -29.746 -7.965 1.00 91.44 800 ALA A C 1
ATOM 6086 O O . ALA A 1 800 ? -15.153 -29.961 -7.721 1.00 91.44 800 ALA A O 1
ATOM 6087 N N . SER A 1 801 ? -13.083 -29.516 -6.983 1.00 91.62 801 SER A N 1
ATOM 6088 C CA . SER A 1 801 ? -13.461 -29.292 -5.578 1.00 91.62 801 SER A CA 1
ATOM 6089 C C . SER A 1 801 ? -13.535 -27.815 -5.175 1.00 91.62 801 SER A C 1
ATOM 6091 O O . SER A 1 801 ? -14.034 -27.528 -4.085 1.00 91.62 801 SER A O 1
ATOM 6093 N N . LEU A 1 802 ? -13.095 -26.887 -6.033 1.00 94.44 802 LEU A N 1
ATOM 6094 C CA . LEU A 1 802 ? -13.067 -25.457 -5.725 1.00 94.44 802 LEU A CA 1
ATOM 6095 C C . LEU A 1 802 ? -14.483 -24.877 -5.599 1.00 94.44 802 LEU A C 1
ATOM 6097 O O . LEU A 1 802 ? -15.345 -25.080 -6.455 1.00 94.44 802 LEU A O 1
ATOM 6101 N N . THR A 1 803 ? -14.705 -24.130 -4.520 1.00 93.62 803 THR A N 1
ATOM 6102 C CA . THR A 1 803 ? -15.927 -23.361 -4.242 1.00 93.62 803 THR A CA 1
ATOM 6103 C C . THR A 1 803 ? -15.666 -21.856 -4.226 1.00 93.62 803 THR A C 1
ATOM 6105 O O . THR A 1 803 ? -16.591 -21.081 -4.472 1.00 93.62 803 THR A O 1
ATOM 6108 N N . ARG A 1 804 ? -14.416 -21.439 -3.988 1.00 93.25 804 ARG A N 1
ATOM 6109 C CA . ARG A 1 804 ? -13.952 -20.049 -4.051 1.00 93.25 804 ARG A CA 1
ATOM 6110 C C . ARG A 1 804 ? -12.672 -19.956 -4.881 1.00 93.25 804 ARG A C 1
ATOM 6112 O O . ARG A 1 804 ? -11.781 -20.788 -4.713 1.00 93.25 804 ARG A O 1
ATOM 6119 N N . VAL A 1 805 ? -12.563 -18.946 -5.744 1.00 92.19 805 VAL A N 1
ATOM 6120 C CA . VAL A 1 805 ? -11.343 -18.681 -6.529 1.00 92.19 805 VAL A CA 1
ATOM 6121 C C . VAL A 1 805 ? -11.074 -17.179 -6.600 1.00 92.19 805 VAL A C 1
ATOM 6123 O O . VAL A 1 805 ? -11.946 -16.418 -7.018 1.00 92.19 805 VAL A O 1
ATOM 6126 N N . HIS A 1 806 ? -9.866 -16.752 -6.242 1.00 91.94 806 HIS A N 1
ATOM 6127 C CA . HIS A 1 806 ? -9.383 -15.393 -6.495 1.00 91.94 806 HIS A CA 1
ATOM 6128 C C . HIS A 1 806 ? -8.203 -15.437 -7.476 1.00 91.94 806 HIS A C 1
ATOM 6130 O O . HIS A 1 806 ? -7.285 -16.241 -7.306 1.00 91.94 806 HIS A O 1
ATOM 6136 N N . LEU A 1 807 ? -8.226 -14.583 -8.501 1.00 90.19 807 LEU A N 1
ATOM 6137 C CA . LEU A 1 807 ? -7.205 -14.508 -9.548 1.00 90.19 807 LEU A CA 1
ATOM 6138 C C . LEU A 1 807 ? -6.762 -13.054 -9.728 1.00 90.19 807 LEU A C 1
ATOM 6140 O O . LEU A 1 807 ? -7.572 -12.214 -10.119 1.00 90.19 807 LEU A O 1
ATOM 6144 N N . THR A 1 808 ? -5.480 -12.776 -9.487 1.00 87.81 808 THR A N 1
ATOM 6145 C CA . THR A 1 808 ? -4.873 -11.447 -9.638 1.00 87.81 808 THR A CA 1
ATOM 6146 C C . THR A 1 808 ? -3.651 -11.533 -10.551 1.00 87.81 808 THR A C 1
ATOM 6148 O O . THR A 1 808 ? -2.664 -12.198 -10.216 1.00 87.81 808 THR A O 1
ATOM 6151 N N . GLY A 1 809 ? -3.682 -10.859 -11.701 1.00 85.44 809 GLY A N 1
ATOM 6152 C CA . GLY A 1 809 ? -2.575 -10.898 -12.659 1.00 85.44 809 GLY A CA 1
ATOM 6153 C C . GLY A 1 809 ? -2.851 -10.171 -13.973 1.00 85.44 809 GLY A C 1
ATOM 6154 O O . GLY A 1 809 ? -3.433 -9.092 -13.978 1.00 85.44 809 GLY A O 1
ATOM 6155 N N . SER A 1 810 ? -2.396 -10.761 -15.078 1.00 86.94 810 SER A N 1
ATOM 6156 C CA . SER A 1 810 ? -2.403 -10.177 -16.427 1.00 86.94 810 SER A CA 1
ATOM 6157 C C . SER A 1 810 ? -3.038 -11.135 -17.445 1.00 86.94 810 SER A C 1
ATOM 6159 O O . SER A 1 810 ? -2.457 -11.436 -18.489 1.00 86.94 810 SER A O 1
ATOM 6161 N N . PHE A 1 811 ? -4.193 -11.696 -17.088 1.00 88.38 811 PHE A N 1
ATOM 6162 C CA . PHE A 1 811 ? -4.985 -12.569 -17.953 1.00 88.38 811 PHE A CA 1
ATOM 6163 C C . PHE A 1 811 ? -5.970 -11.759 -18.806 1.00 88.38 811 PHE A C 1
ATOM 6165 O O . PHE A 1 811 ? -6.445 -10.692 -18.406 1.00 88.38 811 PHE A O 1
ATOM 6172 N N . THR A 1 812 ? -6.250 -12.262 -20.001 1.00 89.81 812 THR A N 1
ATOM 6173 C CA . THR A 1 812 ? -7.063 -11.610 -21.028 1.00 89.81 812 THR A CA 1
ATOM 6174 C C . THR A 1 812 ? -8.425 -12.286 -21.172 1.00 89.81 812 THR A C 1
ATOM 6176 O O . THR A 1 812 ? -8.736 -13.278 -20.505 1.00 89.81 812 THR A O 1
ATOM 6179 N N . ASP A 1 813 ? -9.233 -11.795 -22.111 1.00 88.88 813 ASP A N 1
ATOM 6180 C CA . ASP A 1 813 ? -10.454 -12.473 -22.551 1.00 88.88 813 ASP A CA 1
ATOM 6181 C C . ASP A 1 813 ? -10.211 -13.927 -22.994 1.00 88.88 813 ASP A C 1
ATOM 6183 O O . ASP A 1 813 ? -11.105 -14.748 -22.819 1.00 88.88 813 ASP A O 1
ATOM 6187 N N . ALA A 1 814 ? -9.017 -14.288 -23.484 1.00 91.56 814 ALA A N 1
ATOM 6188 C CA . ALA A 1 814 ? -8.689 -15.675 -23.830 1.00 91.56 814 ALA A CA 1
ATOM 6189 C C . ALA A 1 814 ? -8.571 -16.584 -22.589 1.00 91.56 814 ALA A C 1
ATOM 6191 O O . ALA 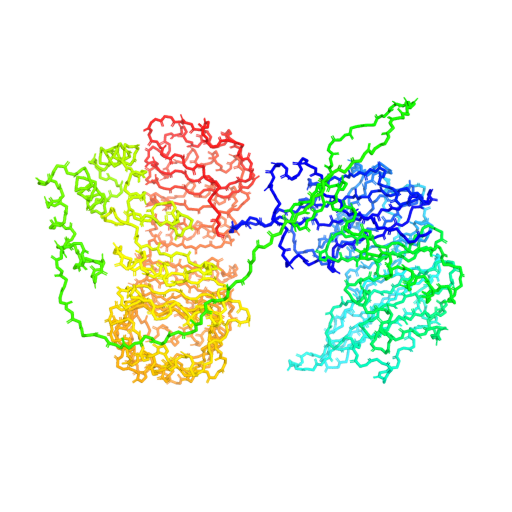A 1 814 ? -8.947 -17.759 -22.635 1.00 91.56 814 ALA A O 1
ATOM 6192 N N . GLY A 1 815 ? -8.091 -16.046 -21.464 1.00 91.75 815 GLY A N 1
ATOM 6193 C CA . GLY A 1 815 ? -8.120 -16.721 -20.168 1.00 91.75 815 GLY A CA 1
ATOM 6194 C C . GLY A 1 815 ? -9.543 -16.852 -19.623 1.00 91.75 815 GLY A C 1
ATOM 6195 O O . GLY A 1 815 ? -9.919 -17.925 -19.147 1.00 91.75 815 GLY A O 1
ATOM 6196 N N . LEU A 1 816 ? -10.366 -15.802 -19.741 1.00 92.25 816 LEU A N 1
ATOM 6197 C CA . LEU A 1 816 ? -11.778 -15.861 -19.338 1.00 92.25 816 LEU A CA 1
ATOM 6198 C C . LEU A 1 816 ? -12.581 -16.850 -20.194 1.00 92.25 816 LEU A C 1
ATOM 6200 O O . LEU A 1 816 ? -13.359 -17.631 -19.650 1.00 92.25 816 LEU A O 1
ATOM 6204 N N . ASP A 1 817 ? -12.340 -16.890 -21.505 1.00 90.56 817 ASP A N 1
ATOM 6205 C CA . ASP A 1 817 ? -12.932 -17.872 -22.415 1.00 90.56 817 ASP A CA 1
ATOM 6206 C C . ASP A 1 817 ? -12.540 -19.305 -22.032 1.00 90.56 817 ASP A C 1
ATOM 6208 O O . ASP A 1 817 ? -13.385 -20.201 -22.074 1.00 90.56 817 ASP A O 1
ATOM 6212 N N . ALA A 1 818 ? -11.300 -19.544 -21.588 1.00 93.00 818 ALA A N 1
ATOM 6213 C CA . ALA A 1 818 ? -10.902 -20.854 -21.075 1.00 93.00 818 ALA A CA 1
ATOM 6214 C C . ALA A 1 818 ? -11.712 -21.251 -19.826 1.00 93.00 818 ALA A C 1
ATOM 6216 O O . ALA A 1 818 ? -12.222 -22.372 -19.762 1.00 93.00 818 ALA A O 1
ATOM 6217 N N . LEU A 1 819 ? -11.897 -20.335 -18.864 1.00 92.00 819 LEU A N 1
ATOM 6218 C CA . LEU A 1 819 ? -12.740 -20.573 -17.681 1.00 92.00 819 LEU A CA 1
ATOM 6219 C C . LEU A 1 819 ? -14.212 -20.822 -18.061 1.00 92.00 819 LEU A C 1
ATOM 6221 O O . LEU A 1 819 ? -14.831 -21.736 -17.514 1.00 92.00 819 LEU A O 1
ATOM 6225 N N . ALA A 1 820 ? -14.750 -20.069 -19.026 1.00 88.81 820 ALA A N 1
ATOM 6226 C CA . ALA A 1 820 ? -16.131 -20.190 -19.503 1.00 88.81 820 ALA A CA 1
ATOM 6227 C C . ALA A 1 820 ? -16.437 -21.547 -20.171 1.00 88.81 820 ALA A C 1
ATOM 6229 O O . ALA A 1 820 ? -17.578 -22.005 -20.160 1.00 88.81 820 ALA A O 1
ATOM 6230 N N . HIS A 1 821 ? -15.417 -22.228 -20.705 1.00 88.75 821 HIS A N 1
ATOM 6231 C CA . HIS A 1 821 ? -15.526 -23.578 -21.272 1.00 88.75 821 HIS A CA 1
ATOM 6232 C C . HIS A 1 821 ? -15.116 -24.694 -20.281 1.00 88.75 821 HIS A C 1
ATOM 6234 O O . HIS A 1 821 ? -14.965 -25.856 -20.671 1.00 88.75 821 HIS A O 1
ATOM 6240 N N . SER A 1 822 ? -14.933 -24.382 -18.991 1.00 89.38 822 SER A N 1
ATOM 6241 C CA . SER A 1 822 ? -14.476 -25.353 -17.988 1.00 89.38 822 SER A CA 1
ATOM 6242 C C . SER A 1 822 ? -15.505 -26.448 -17.677 1.00 89.38 822 SER A C 1
ATOM 6244 O O . SER A 1 822 ? -16.583 -26.200 -17.147 1.00 89.38 822 SER A O 1
ATOM 6246 N N . GLN A 1 823 ? -15.106 -27.712 -17.829 1.00 84.69 823 GLN A N 1
ATOM 6247 C CA . GLN A 1 823 ? -15.859 -28.872 -17.320 1.00 84.69 823 GLN A CA 1
ATOM 6248 C C . GLN A 1 823 ? -15.478 -29.243 -15.868 1.00 84.69 823 GLN A C 1
ATOM 6250 O O . GLN A 1 823 ? -15.560 -30.412 -15.466 1.00 84.69 823 GLN A O 1
ATOM 6255 N N . ARG A 1 824 ? -14.967 -28.276 -15.092 1.00 87.31 824 ARG A N 1
ATOM 6256 C CA . ARG A 1 824 ? -14.427 -28.479 -13.733 1.00 87.31 824 ARG A CA 1
ATOM 6257 C C . ARG A 1 824 ? -14.999 -27.496 -12.719 1.00 87.31 824 ARG A C 1
ATOM 6259 O O . ARG A 1 824 ? -15.378 -27.921 -11.634 1.00 87.31 824 ARG A O 1
ATOM 6266 N N . LEU A 1 825 ? -15.113 -26.217 -13.073 1.00 87.88 825 LEU A N 1
ATOM 6267 C CA . LEU A 1 825 ? -15.430 -25.139 -12.127 1.00 87.88 825 LEU A CA 1
ATOM 6268 C C . LEU A 1 825 ? -16.914 -25.031 -11.719 1.00 87.88 825 LEU A C 1
ATOM 6270 O O . LEU A 1 825 ? -17.268 -24.143 -10.950 1.00 87.88 825 LEU A O 1
ATOM 6274 N N . GLY A 1 826 ? -17.771 -25.981 -12.109 1.00 86.06 826 GLY A N 1
ATOM 6275 C CA . GLY A 1 826 ? -19.211 -26.003 -11.797 1.00 86.06 826 GLY A CA 1
ATOM 6276 C C . GLY A 1 826 ? -19.602 -26.107 -10.312 1.00 86.06 826 GLY A C 1
ATOM 6277 O O . GLY A 1 826 ? -20.786 -26.250 -10.009 1.00 86.06 826 GLY A O 1
ATOM 6278 N N . ARG A 1 827 ? -18.644 -26.042 -9.376 1.00 90.56 827 ARG A N 1
ATOM 6279 C CA . ARG A 1 827 ? -18.868 -25.893 -7.922 1.00 90.56 827 ARG A CA 1
ATOM 6280 C C . ARG A 1 827 ? -18.464 -24.526 -7.358 1.00 90.56 827 ARG A C 1
ATOM 6282 O O . ARG A 1 827 ? -18.771 -24.261 -6.193 1.00 90.56 827 ARG A O 1
ATOM 6289 N N . VAL A 1 828 ? -17.821 -23.666 -8.149 1.00 91.44 828 VAL A N 1
ATOM 6290 C CA . VAL A 1 828 ? -17.429 -22.318 -7.727 1.00 91.44 828 VAL A CA 1
ATOM 6291 C C . VAL A 1 828 ? -18.686 -21.491 -7.458 1.00 91.44 828 VAL A C 1
ATOM 6293 O O . VAL A 1 828 ? -19.583 -21.423 -8.294 1.00 91.44 828 VAL A O 1
ATOM 6296 N N . ARG A 1 829 ? -18.749 -20.890 -6.266 1.00 88.75 829 ARG A N 1
ATOM 6297 C CA . ARG A 1 829 ? -19.814 -19.981 -5.815 1.00 88.75 829 ARG A CA 1
ATOM 6298 C C . ARG A 1 829 ? -19.330 -18.540 -5.737 1.00 88.75 829 ARG A C 1
ATOM 6300 O O . ARG A 1 829 ? -20.089 -17.642 -6.091 1.00 88.75 829 ARG A O 1
ATOM 6307 N N . ASP A 1 830 ? -18.071 -18.342 -5.347 1.00 85.00 830 ASP A N 1
ATOM 6308 C CA . ASP A 1 830 ? -17.439 -17.026 -5.288 1.00 85.00 830 ASP A CA 1
ATOM 6309 C C . ASP A 1 830 ? -16.238 -16.967 -6.229 1.00 85.00 830 ASP A C 1
ATOM 6311 O O . ASP A 1 830 ? -15.335 -17.806 -6.150 1.00 85.00 830 ASP A O 1
ATOM 6315 N N . MET A 1 831 ? -16.204 -15.948 -7.084 1.00 89.31 831 MET A N 1
ATOM 6316 C CA . MET A 1 831 ? -15.056 -15.654 -7.935 1.00 89.31 831 MET A CA 1
ATOM 6317 C C . MET A 1 831 ? -14.661 -14.181 -7.801 1.00 89.31 831 MET A C 1
ATOM 6319 O O . MET A 1 831 ? -15.522 -13.299 -7.799 1.00 89.31 831 MET A O 1
ATOM 6323 N N . GLN A 1 832 ? -13.360 -13.914 -7.693 1.00 87.69 832 GLN A N 1
ATOM 6324 C CA . GLN A 1 832 ? -12.792 -12.565 -7.685 1.00 87.69 832 GLN A CA 1
ATOM 6325 C C . GLN A 1 832 ? -11.724 -12.461 -8.775 1.00 87.69 832 GLN A C 1
ATOM 6327 O O . GLN A 1 832 ? -10.785 -13.256 -8.788 1.00 87.69 832 GLN A O 1
ATOM 6332 N N . LEU A 1 833 ? -11.879 -11.494 -9.680 1.00 85.62 833 LEU A N 1
ATOM 6333 C CA . LEU A 1 833 ? -11.003 -11.295 -10.835 1.00 85.62 833 LEU A CA 1
ATOM 6334 C C . LEU A 1 833 ? -10.370 -9.903 -10.788 1.00 85.62 833 LEU A C 1
ATOM 6336 O O . LEU A 1 833 ? -11.075 -8.901 -10.941 1.00 85.62 833 LEU A O 1
ATOM 6340 N N . TYR A 1 834 ? -9.046 -9.855 -10.630 1.00 83.94 834 TYR A N 1
ATOM 6341 C CA . TYR A 1 834 ? -8.238 -8.649 -10.781 1.00 83.94 834 TYR A CA 1
ATOM 6342 C C . TYR A 1 834 ? -7.286 -8.777 -11.974 1.00 83.94 834 TYR A C 1
ATOM 6344 O O . TYR A 1 834 ? -6.330 -9.554 -11.937 1.00 83.94 834 TYR A O 1
ATOM 6352 N N . ALA A 1 835 ? -7.543 -7.986 -13.013 1.00 76.56 835 ALA A N 1
ATOM 6353 C CA . ALA A 1 835 ? -6.615 -7.693 -14.101 1.00 76.56 835 ALA A CA 1
ATOM 6354 C C . ALA A 1 835 ? -7.131 -6.478 -14.888 1.00 76.56 835 ALA A C 1
ATOM 6356 O O . ALA A 1 835 ? -8.339 -6.269 -15.006 1.00 76.56 835 ALA A O 1
ATOM 6357 N N . ASP A 1 836 ? -6.220 -5.716 -15.484 1.00 74.12 836 ASP A N 1
ATOM 6358 C CA . ASP A 1 836 ? -6.540 -4.555 -16.328 1.00 74.12 836 ASP A CA 1
ATOM 6359 C C . ASP A 1 836 ? -6.585 -4.918 -17.833 1.00 74.12 836 ASP A C 1
ATOM 6361 O O . ASP A 1 836 ? -6.544 -4.054 -18.703 1.00 74.12 836 ASP A O 1
ATOM 6365 N N . THR A 1 837 ? -6.649 -6.222 -18.143 1.00 80.56 837 THR A N 1
ATOM 6366 C CA . THR A 1 837 ? -6.438 -6.803 -19.485 1.00 80.56 837 THR A CA 1
ATOM 6367 C C . THR A 1 837 ? -7.606 -7.637 -20.034 1.00 80.56 837 THR A C 1
ATOM 6369 O O . THR A 1 837 ? -7.491 -8.180 -21.135 1.00 80.56 837 THR A O 1
ATOM 6372 N N . TYR A 1 838 ? -8.727 -7.739 -19.312 1.00 81.75 838 TYR A N 1
ATOM 6373 C CA . TYR A 1 838 ? -9.979 -8.333 -19.808 1.00 81.75 838 TYR A CA 1
ATOM 6374 C C . TYR A 1 838 ? -11.042 -7.261 -20.095 1.00 81.75 838 TYR A C 1
ATOM 6376 O O . TYR A 1 838 ? -10.970 -6.146 -19.580 1.00 81.75 838 TYR A O 1
ATOM 6384 N N . THR A 1 839 ? -12.043 -7.597 -20.909 1.00 81.12 839 THR A N 1
ATOM 6385 C CA . THR A 1 839 ? -13.110 -6.685 -21.346 1.00 81.12 839 THR A CA 1
ATOM 6386 C C . THR A 1 839 ? -14.479 -7.065 -20.774 1.00 81.12 839 THR A C 1
ATOM 6388 O O . THR A 1 839 ? -14.682 -8.165 -20.251 1.00 81.12 839 THR A O 1
ATOM 6391 N N . GLU A 1 840 ? -15.466 -6.175 -20.935 1.00 76.12 840 GLU A N 1
ATOM 6392 C CA . GLU A 1 840 ? -16.875 -6.486 -20.656 1.00 76.12 840 GLU A CA 1
ATOM 6393 C C . GLU A 1 840 ? -17.361 -7.724 -21.441 1.00 76.12 840 GLU A C 1
ATOM 6395 O O . GLU A 1 840 ? -18.187 -8.479 -20.936 1.00 76.12 840 GLU A O 1
ATOM 6400 N N . GLU A 1 841 ? -16.834 -7.984 -22.644 1.00 79.81 841 GLU A N 1
ATOM 6401 C CA . GLU A 1 841 ? -17.234 -9.128 -23.474 1.00 79.81 841 GLU A CA 1
ATOM 6402 C C . GLU A 1 841 ? -16.687 -10.459 -22.936 1.00 79.81 841 GLU A C 1
ATOM 6404 O O . GLU A 1 841 ? -17.409 -11.458 -22.906 1.00 79.81 841 GLU A O 1
ATOM 6409 N N . GLY A 1 842 ? -15.439 -10.496 -22.458 1.00 81.88 842 GLY A N 1
ATOM 6410 C CA . GLY A 1 842 ? -14.899 -11.657 -21.741 1.00 81.88 842 GLY A CA 1
ATOM 6411 C C . GLY A 1 842 ? -15.685 -11.956 -20.464 1.00 81.88 842 GLY A C 1
ATOM 6412 O O . GLY A 1 842 ? -16.083 -13.097 -20.225 1.00 81.88 842 GLY A O 1
ATOM 6413 N N . VAL A 1 843 ? -16.002 -10.917 -19.684 1.00 83.31 843 VAL A N 1
ATOM 6414 C CA . VAL A 1 843 ? -16.827 -11.035 -18.471 1.00 83.31 843 VAL A CA 1
ATOM 6415 C C . VAL A 1 843 ? -18.242 -11.523 -18.786 1.00 83.31 843 VAL A C 1
ATOM 6417 O O . VAL A 1 843 ? -18.741 -12.422 -18.110 1.00 83.31 843 VAL A O 1
ATOM 6420 N N . ARG A 1 844 ? -18.910 -10.974 -19.808 1.00 80.06 844 ARG A N 1
ATOM 6421 C CA . ARG A 1 844 ? -20.293 -11.355 -20.136 1.00 80.06 844 ARG A CA 1
ATOM 6422 C C . ARG A 1 844 ? -20.378 -12.816 -20.566 1.00 80.06 844 ARG A C 1
ATOM 6424 O O . ARG A 1 844 ? -21.252 -13.533 -20.081 1.00 80.06 844 ARG A O 1
ATOM 6431 N N . ARG A 1 845 ? -19.427 -13.272 -21.390 1.00 83.94 845 ARG A N 1
ATOM 6432 C CA . ARG A 1 845 ? -19.309 -14.676 -21.814 1.00 83.94 845 ARG A CA 1
ATOM 6433 C C . ARG A 1 845 ? -19.046 -15.608 -20.626 1.00 83.94 845 ARG A C 1
ATOM 6435 O O . ARG A 1 845 ? -19.701 -16.647 -20.528 1.00 83.94 845 ARG A O 1
ATOM 6442 N N . LEU A 1 846 ? -18.204 -15.193 -19.674 1.00 85.00 846 LEU A N 1
ATOM 6443 C CA . LEU A 1 846 ? -17.960 -15.908 -18.415 1.00 85.00 846 LEU A CA 1
ATOM 6444 C C . LEU A 1 846 ? -19.218 -16.034 -17.535 1.00 85.00 846 LEU A C 1
ATOM 6446 O O . LEU A 1 846 ? -19.465 -17.106 -16.990 1.00 85.00 846 LEU A O 1
ATOM 6450 N N . VAL A 1 847 ? -20.034 -14.984 -17.394 1.00 80.00 847 VAL A N 1
ATOM 6451 C CA . VAL A 1 847 ? -21.260 -15.048 -16.567 1.00 80.00 847 VAL A CA 1
ATOM 6452 C C . VAL A 1 847 ? -22.381 -15.832 -17.260 1.00 80.00 847 VAL A C 1
ATOM 6454 O O . VAL A 1 847 ? -23.153 -16.511 -16.589 1.00 80.00 847 VAL A O 1
ATOM 6457 N N . SER A 1 848 ? -22.454 -15.802 -18.595 1.00 78.25 848 SER A N 1
ATOM 6458 C CA . SER A 1 848 ? -23.478 -16.529 -19.364 1.00 78.25 848 SER A CA 1
ATOM 6459 C C . SER A 1 848 ? -23.228 -18.036 -19.535 1.00 78.25 848 SER A C 1
ATOM 6461 O O . SER A 1 848 ? -24.051 -18.719 -20.142 1.00 78.25 848 SER A O 1
ATOM 6463 N N . CYS A 1 849 ? -22.095 -18.572 -19.065 1.00 79.75 849 CYS A N 1
ATOM 6464 C CA . CYS A 1 849 ? -21.707 -19.957 -19.340 1.00 79.75 849 CYS A CA 1
ATOM 6465 C C . CYS A 1 849 ? -22.337 -20.984 -18.376 1.00 79.75 849 CYS A C 1
ATOM 6467 O O . CYS A 1 849 ? -22.421 -20.777 -17.164 1.00 79.75 849 CYS A O 1
ATOM 6469 N N . GLU A 1 850 ? -22.698 -22.164 -18.893 1.00 80.50 850 GLU A N 1
ATOM 6470 C CA . GLU A 1 850 ? -23.176 -23.280 -18.056 1.00 80.50 850 GLU A CA 1
ATOM 6471 C C . GLU A 1 850 ? -22.081 -23.827 -17.117 1.00 80.50 850 GLU A C 1
ATOM 6473 O O . GLU A 1 850 ? -22.384 -24.357 -16.045 1.00 80.50 850 GLU A O 1
ATOM 6478 N N . ALA A 1 851 ? -20.802 -23.646 -17.477 1.00 77.50 851 ALA A N 1
ATOM 6479 C CA . ALA A 1 851 ? -19.639 -24.071 -16.694 1.00 77.50 851 ALA A CA 1
ATOM 6480 C C . ALA A 1 851 ? -19.601 -23.483 -15.271 1.00 77.50 851 ALA A C 1
ATOM 6482 O O . ALA A 1 851 ? -19.022 -24.097 -14.372 1.00 77.50 851 ALA A O 1
ATOM 6483 N N . LEU A 1 852 ? -20.236 -22.325 -15.053 1.00 80.38 852 LEU A N 1
ATOM 6484 C CA . LEU A 1 852 ? -20.282 -21.613 -13.774 1.00 80.38 852 LEU A CA 1
ATOM 6485 C C . LEU A 1 852 ? -21.709 -21.481 -13.206 1.00 80.38 852 LEU A C 1
ATOM 6487 O O . LEU A 1 852 ? -21.972 -20.591 -12.405 1.00 80.38 852 LEU A O 1
ATOM 6491 N N . ALA A 1 853 ? -22.635 -22.396 -13.524 1.00 78.06 853 ALA A N 1
ATOM 6492 C CA . ALA A 1 853 ? -24.029 -22.351 -13.038 1.00 78.06 853 ALA A CA 1
ATOM 6493 C C . ALA A 1 853 ? -24.208 -22.323 -11.491 1.00 78.06 853 ALA A C 1
ATOM 6495 O O . ALA A 1 853 ? -25.260 -21.925 -10.972 1.00 78.06 853 ALA A O 1
ATOM 6496 N N . SER A 1 854 ? -23.182 -22.723 -10.728 1.00 84.00 854 SER A N 1
ATOM 6497 C CA . SER A 1 854 ? -23.148 -22.616 -9.258 1.00 84.00 854 SER A CA 1
ATOM 6498 C C . SER A 1 854 ? -22.708 -21.244 -8.730 1.00 84.00 854 SER A C 1
ATOM 6500 O O . SER A 1 854 ? -22.809 -21.021 -7.522 1.00 84.00 854 SER A O 1
ATOM 6502 N N . LEU A 1 855 ? -22.245 -20.330 -9.589 1.00 82.19 855 LEU A N 1
ATOM 6503 C CA . LEU A 1 855 ? -21.740 -19.015 -9.199 1.00 82.19 855 LEU A CA 1
ATOM 6504 C C . LEU A 1 855 ? -22.854 -18.187 -8.547 1.00 82.19 855 LEU A C 1
ATOM 6506 O O . LEU A 1 855 ? -24.004 -18.200 -8.989 1.00 82.19 855 LEU A O 1
ATOM 6510 N N . ARG A 1 856 ? -22.526 -17.495 -7.458 1.00 79.81 856 ARG A N 1
ATOM 6511 C CA . ARG A 1 856 ? -23.451 -16.655 -6.683 1.00 79.81 856 ARG A CA 1
ATOM 6512 C C . ARG A 1 856 ? -22.906 -15.257 -6.455 1.00 79.81 856 ARG A C 1
ATOM 6514 O O . ARG A 1 856 ? -23.698 -14.324 -6.439 1.00 79.81 856 ARG A O 1
ATOM 6521 N N . ARG A 1 857 ? -21.586 -15.101 -6.330 1.00 74.88 857 ARG A N 1
ATOM 6522 C CA . ARG A 1 857 ? -20.921 -13.800 -6.200 1.00 74.88 857 ARG A CA 1
ATOM 6523 C C . ARG A 1 857 ? -19.763 -13.704 -7.184 1.00 74.88 857 ARG A C 1
ATOM 6525 O O . ARG A 1 857 ? -18.848 -14.526 -7.151 1.00 74.88 857 ARG A O 1
ATOM 6532 N N . LEU A 1 858 ? -19.790 -12.674 -8.025 1.00 79.94 858 LEU A N 1
ATOM 6533 C CA . LEU A 1 858 ? -18.669 -12.306 -8.888 1.00 79.94 858 LEU A CA 1
ATOM 6534 C C . LEU A 1 858 ? -18.191 -10.909 -8.500 1.00 79.94 858 LEU A C 1
ATOM 6536 O O . LEU A 1 858 ? -18.958 -9.947 -8.554 1.00 79.94 858 LEU A O 1
ATOM 6540 N N . ARG A 1 859 ? -16.920 -10.803 -8.111 1.00 77.94 859 ARG A N 1
ATOM 6541 C CA . ARG A 1 859 ? -16.238 -9.531 -7.864 1.00 77.94 859 ARG A CA 1
ATOM 6542 C C . ARG A 1 859 ? -15.301 -9.227 -9.020 1.00 77.94 859 ARG A C 1
ATOM 6544 O O . ARG A 1 859 ? -14.373 -9.989 -9.286 1.00 77.94 859 ARG A O 1
ATOM 6551 N N . LEU A 1 860 ? -15.547 -8.101 -9.672 1.00 72.19 860 LEU A N 1
ATOM 6552 C CA . LEU A 1 860 ? -14.715 -7.572 -10.746 1.00 72.19 860 LEU A CA 1
ATOM 6553 C C . LEU A 1 860 ? -13.975 -6.361 -10.188 1.00 72.19 860 LEU A C 1
ATOM 6555 O O . LEU A 1 860 ? -14.612 -5.392 -9.773 1.00 72.19 860 LEU A O 1
ATOM 6559 N N . LEU A 1 861 ? -12.648 -6.453 -10.138 1.00 65.31 861 LEU A N 1
ATOM 6560 C CA . LEU A 1 861 ? -11.758 -5.415 -9.630 1.00 65.31 861 LEU A CA 1
ATOM 6561 C C . LEU A 1 861 ? -10.795 -5.055 -10.764 1.00 65.31 861 LEU A C 1
ATOM 6563 O O . LEU A 1 861 ? -9.832 -5.766 -11.020 1.00 65.31 861 LEU A O 1
ATOM 6567 N N . THR A 1 862 ? -11.108 -4.006 -11.513 1.00 55.31 862 THR A N 1
ATOM 6568 C CA . THR A 1 862 ? -10.367 -3.631 -12.724 1.00 55.31 862 THR A CA 1
ATOM 6569 C C . THR A 1 862 ? -10.574 -2.150 -13.016 1.00 55.31 862 THR A C 1
ATOM 6571 O O . THR A 1 862 ? -11.659 -1.618 -12.767 1.00 55.31 862 THR A O 1
ATOM 6574 N N . SER A 1 863 ? -9.550 -1.483 -13.549 1.00 49.00 863 SER A N 1
ATOM 6575 C CA . SER A 1 863 ? -9.649 -0.081 -13.978 1.00 49.00 863 SER A CA 1
ATOM 6576 C C . SER A 1 863 ? -10.495 0.113 -15.248 1.00 49.00 863 SER A C 1
ATOM 6578 O O . SER A 1 863 ? -10.972 1.217 -15.504 1.00 49.00 863 SER A O 1
ATOM 6580 N N . ALA A 1 864 ? -10.726 -0.948 -16.030 1.00 41.34 864 ALA A N 1
ATOM 6581 C CA . ALA A 1 864 ? -11.294 -0.862 -17.380 1.00 41.34 864 ALA A CA 1
ATOM 6582 C C . ALA A 1 864 ? -12.837 -0.774 -17.454 1.00 41.34 864 ALA A C 1
ATOM 6584 O O . ALA A 1 864 ? -13.392 -0.553 -18.532 1.00 41.34 864 ALA A O 1
ATOM 6585 N N . MET A 1 865 ? -13.559 -0.967 -16.344 1.00 48.22 865 MET A N 1
ATOM 6586 C CA . MET A 1 865 ? -15.020 -1.152 -16.350 1.00 48.22 865 MET A CA 1
ATOM 6587 C C . MET A 1 865 ? -15.791 0.133 -16.016 1.00 48.22 865 MET A C 1
ATOM 6589 O O . MET A 1 865 ? -15.918 0.517 -14.855 1.00 48.22 865 MET A O 1
ATOM 6593 N N . ALA A 1 866 ? -16.362 0.769 -17.044 1.00 42.88 866 ALA A N 1
ATOM 6594 C CA . ALA A 1 866 ? -16.968 2.103 -16.950 1.00 42.88 866 ALA A CA 1
ATOM 6595 C C . ALA A 1 866 ? -18.276 2.202 -16.129 1.00 42.88 866 ALA A C 1
ATOM 6597 O O . ALA A 1 866 ? -18.578 3.281 -15.622 1.00 42.88 866 ALA A O 1
ATOM 6598 N N . ASP A 1 867 ? -19.063 1.125 -16.002 1.00 45.66 867 ASP A N 1
ATOM 6599 C CA . ASP A 1 867 ? -20.276 1.102 -15.164 1.00 45.66 867 ASP A CA 1
ATOM 6600 C C . ASP A 1 867 ? -20.650 -0.331 -14.717 1.00 45.66 867 ASP A C 1
ATOM 6602 O O . ASP A 1 867 ? -21.181 -1.109 -15.518 1.00 45.66 867 ASP A O 1
ATOM 6606 N N . PRO A 1 868 ? -20.438 -0.695 -13.436 1.00 42.34 868 PRO A N 1
ATOM 6607 C CA . PRO A 1 868 ? -20.896 -1.965 -12.871 1.00 42.34 868 PRO A CA 1
ATOM 6608 C C . PRO A 1 868 ? -22.398 -2.234 -13.016 1.00 42.34 868 PRO A C 1
ATOM 6610 O O . PRO A 1 868 ? -22.802 -3.392 -13.129 1.00 42.34 868 PRO A O 1
ATOM 6613 N N . CYS A 1 869 ? -23.235 -1.191 -13.022 1.00 36.91 869 CYS A N 1
ATOM 6614 C CA . CYS A 1 869 ? -24.694 -1.325 -12.996 1.00 36.91 869 CYS A CA 1
ATOM 6615 C C . CYS A 1 869 ? -25.281 -1.851 -14.316 1.00 36.91 869 CYS A C 1
ATOM 6617 O O . CYS A 1 869 ? -26.464 -2.188 -14.365 1.00 36.91 869 CYS A O 1
ATOM 6619 N N . ARG A 1 870 ? -24.475 -1.935 -15.385 1.00 39.31 870 ARG A N 1
ATOM 6620 C CA . ARG A 1 870 ? -24.889 -2.456 -16.698 1.00 39.31 870 ARG A CA 1
ATOM 6621 C C . ARG A 1 870 ? -24.732 -3.968 -16.861 1.00 39.31 870 ARG A C 1
ATOM 6623 O O . ARG A 1 870 ? -25.369 -4.534 -17.744 1.00 39.31 870 ARG A O 1
ATOM 6630 N N . LEU A 1 871 ? -23.954 -4.638 -16.008 1.00 48.97 871 LEU A N 1
ATOM 6631 C CA . LEU A 1 871 ? -23.759 -6.096 -16.045 1.00 48.97 871 LEU A CA 1
ATOM 6632 C C . LEU A 1 871 ? -24.853 -6.871 -15.279 1.00 48.97 871 LEU A C 1
ATOM 6634 O O . LEU A 1 871 ? -24.569 -7.824 -14.553 1.00 48.97 871 LEU A O 1
ATOM 6638 N N . SER A 1 872 ? -26.123 -6.497 -15.454 1.00 44.66 872 SER A N 1
ATOM 6639 C CA . SER A 1 872 ? -27.285 -7.189 -14.872 1.00 44.66 872 SER A CA 1
ATOM 6640 C C . SER A 1 872 ? -27.636 -8.486 -15.625 1.00 44.66 872 SER A C 1
ATOM 6642 O O . SER A 1 872 ? -28.723 -8.648 -16.183 1.00 44.66 872 SER A O 1
ATOM 6644 N N . VAL A 1 873 ? -26.693 -9.433 -15.647 1.00 45.66 873 VAL A N 1
ATOM 6645 C CA . VAL A 1 873 ? -26.823 -10.738 -16.319 1.00 45.66 873 VAL A CA 1
ATOM 6646 C C . VAL A 1 873 ? -27.679 -11.700 -15.476 1.00 45.66 873 VAL A C 1
ATOM 6648 O O . VAL A 1 873 ? -27.173 -12.597 -14.806 1.00 45.66 873 VAL A O 1
ATOM 6651 N N . GLU A 1 874 ? -28.996 -11.493 -15.555 1.00 45.56 874 GLU A N 1
ATOM 6652 C CA . GLU A 1 874 ? -30.071 -12.248 -14.886 1.00 45.56 874 GLU A CA 1
ATOM 6653 C C . GLU A 1 874 ? -30.094 -12.192 -13.342 1.00 45.56 874 GLU A C 1
ATOM 6655 O O . GLU A 1 874 ? -29.113 -11.901 -12.665 1.00 45.56 874 GLU A O 1
ATOM 6660 N N . GLU A 1 875 ? -31.246 -12.524 -12.749 1.00 46.38 875 GLU A N 1
ATOM 6661 C CA . GLU A 1 875 ? -31.513 -12.466 -11.296 1.00 46.38 875 GLU A CA 1
ATOM 6662 C C . GLU A 1 875 ? -30.773 -13.547 -10.462 1.00 46.38 875 GLU A C 1
ATOM 6664 O O . GLU A 1 875 ? -31.164 -13.847 -9.335 1.00 46.38 875 GLU A O 1
ATOM 6669 N N . LYS A 1 876 ? -29.728 -14.183 -11.013 1.00 51.16 876 LYS A N 1
ATOM 6670 C CA . LYS A 1 876 ? -29.091 -15.401 -10.466 1.00 51.16 876 LYS A CA 1
ATOM 6671 C C . LYS A 1 876 ? -27.735 -15.179 -9.790 1.00 51.16 876 LYS A C 1
ATOM 6673 O O . LYS A 1 876 ? -27.337 -16.014 -8.975 1.00 51.16 876 LYS A O 1
ATOM 6678 N N . VAL A 1 877 ? -27.012 -14.111 -10.138 1.00 55.72 877 VAL A N 1
ATOM 6679 C CA . VAL A 1 877 ? -25.631 -13.866 -9.680 1.00 55.72 877 VAL A CA 1
ATOM 6680 C C . VAL A 1 877 ? -25.504 -12.448 -9.133 1.00 55.72 877 VAL A C 1
ATOM 6682 O O . VAL A 1 877 ? -25.793 -11.476 -9.825 1.00 55.72 877 VAL A O 1
ATOM 6685 N N . GLU A 1 878 ? -25.015 -12.309 -7.901 1.00 51.66 878 GLU A N 1
ATOM 6686 C CA . GLU A 1 878 ? -24.658 -11.011 -7.333 1.00 51.66 878 GLU A CA 1
ATOM 6687 C C . GLU A 1 878 ? -23.313 -10.546 -7.923 1.00 51.66 878 GLU A C 1
ATOM 6689 O O . GLU A 1 878 ? -22.233 -10.791 -7.373 1.00 51.66 878 GLU A O 1
ATOM 6694 N N . VAL A 1 879 ? -23.377 -9.887 -9.081 1.00 54.62 879 VAL A N 1
ATOM 6695 C CA . VAL A 1 879 ? -22.227 -9.204 -9.684 1.00 54.62 879 VAL A CA 1
ATOM 6696 C C . VAL A 1 879 ? -21.971 -7.911 -8.911 1.00 54.62 879 VAL A C 1
ATOM 6698 O O . VAL A 1 879 ? -22.673 -6.915 -9.078 1.00 54.62 879 VAL A O 1
ATOM 6701 N N . ARG A 1 880 ? -20.942 -7.909 -8.059 1.00 47.66 880 ARG A N 1
ATOM 6702 C CA . ARG A 1 880 ? -20.433 -6.695 -7.412 1.00 47.66 880 ARG A CA 1
ATOM 6703 C C . ARG A 1 880 ? -19.180 -6.221 -8.131 1.00 47.66 880 ARG A C 1
ATOM 6705 O O . ARG A 1 880 ? -18.061 -6.477 -7.691 1.00 47.66 880 ARG A O 1
ATOM 6712 N N . GLY A 1 881 ? -19.380 -5.461 -9.203 1.00 39.81 881 GLY A N 1
ATOM 6713 C CA . GLY A 1 881 ? -18.395 -4.453 -9.573 1.00 39.81 881 GLY A CA 1
ATOM 6714 C C . GLY A 1 881 ? -18.447 -3.339 -8.528 1.00 39.81 881 GLY A C 1
ATOM 6715 O O . GLY A 1 881 ? -19.357 -2.512 -8.526 1.00 39.81 881 GLY A O 1
ATOM 6716 N N . ARG A 1 882 ? -17.493 -3.341 -7.602 1.00 34.50 882 ARG A N 1
ATOM 6717 C CA . ARG A 1 882 ? -17.196 -2.189 -6.752 1.00 34.50 882 ARG A CA 1
ATOM 6718 C C . ARG A 1 882 ? -15.780 -1.745 -7.082 1.00 34.50 882 ARG A C 1
ATOM 6720 O O . ARG A 1 882 ? -14.882 -2.575 -7.150 1.00 34.50 882 ARG A O 1
ATOM 6727 N N . TYR A 1 883 ? -15.572 -0.434 -7.162 1.00 33.44 883 TYR A N 1
ATOM 6728 C CA . TYR A 1 883 ? -14.309 0.145 -6.708 1.00 33.44 883 TYR A CA 1
ATOM 6729 C C . TYR A 1 883 ? -14.240 -0.116 -5.193 1.00 33.44 883 TYR A C 1
ATOM 6731 O O . TYR A 1 883 ? -14.668 0.717 -4.397 1.00 33.44 883 TYR A O 1
ATOM 6739 N N . GLU A 1 884 ? -13.824 -1.324 -4.809 1.00 22.28 884 GLU A N 1
ATOM 6740 C CA . GLU A 1 884 ? -13.553 -1.700 -3.423 1.00 22.28 884 GLU A CA 1
ATOM 6741 C C . GLU A 1 884 ? -12.023 -1.684 -3.261 1.00 22.28 884 GLU A C 1
ATOM 6743 O O . GLU A 1 884 ? -11.348 -2.557 -3.811 1.00 22.28 884 GLU A O 1
ATOM 6748 N N . PRO A 1 885 ? -11.474 -0.620 -2.649 1.00 25.86 885 PRO A N 1
ATOM 6749 C CA . PRO A 1 885 ? -10.035 -0.399 -2.545 1.00 25.86 885 PRO A CA 1
ATOM 6750 C C . PRO A 1 885 ? -9.443 -1.274 -1.410 1.00 25.86 885 PRO A C 1
ATOM 6752 O O . PRO A 1 885 ? -10.197 -1.736 -0.548 1.00 25.86 885 PRO A O 1
ATOM 6755 N N . PHE A 1 886 ? -8.141 -1.592 -1.462 1.00 25.44 886 PHE A N 1
ATOM 6756 C CA . PHE A 1 886 ? -7.532 -2.792 -0.848 1.00 25.44 886 PHE A CA 1
ATOM 6757 C C . PHE A 1 886 ? -6.299 -2.505 0.029 1.00 25.44 886 PHE A C 1
ATOM 6759 O O . PHE A 1 886 ? -5.392 -1.776 -0.434 1.00 25.44 886 PHE A O 1
#